Protein 8QL1 (pdb70)

GO terms:
  GO:0005737 cytoplasm (C, EXP)
  GO:0005515 protein binding (F, IPI)
  GO:0005730 nucleolus (C, IDA)
  GO:0005634 nucleus (C, IDA)
  GO:0000027 ribosomal large subunit assembly (P, IDA)
  GO:0016020 membrane (C, HDA)

Sequence (1315 aa):
PEEEKVAAEMWQSYLILTAPLSQRLCEELRLILEGKRQYQICLAIDDSSSMVDNHTKQLAFESLAVIGNALTLLEVGQIAVCSFGESVKLLHPFHEQFSDYSGSQILRLCKFQQKKTKIAQFLESVANMFAAAQQLSTAQLLLVVSDGRGLFLEGKERVLAAVQAARNANIFVIFVVLDNPSSRDSILDIKVPIFKGPGEMPEIRSYMEEFPFPYYIILRDVNALPETLSDALRQWFELVTARDVQRLLVQFQDEGGQLLGSPFDVPVDITPDRLQLVCNALLAQEDPLPLAFFVHDAEIVSSLGKTLESQAVETEKVLDIIYQPQAIFRVNPEEEKVAAEMWQSYLILTAPLSQRLCEELRLILEGSGKPSKRQYQICLAIDDSSSMVDNHTKQLAFESLAVIGNALTLLEVGQIAVCSFGESVKLLHPFHEQFSDYSGSQILRLCKFQQKKTKIAQFLESVANMFAAAQETAQLLLVVSDGRGLFLEGKERVLAAVQAARNANIFVIFVVLDNPSSRDSILDIKVPIFKGPGEMPEIRSYMEEFPFPYYIILRDVNALPETLSDALRQWFELVTRDVQRLLVQFQDEGGQLLGSPFDVPVDITPDRLQLVCNALLAQEDPLPLAFFVHDAEIVSSLGKTLESQAVETEKVLDIIYQPQNPEEEKVAAEMWQSYLILTAPLSQRLCEELRLILEGSGKPSKRQYQICLAIDDSSSMVDNHTKQLAFESLAVIGNALTLLEVGQIAVCSFGESVKLLHPFHEQFSDYSGSQILRLCKFQQKKTKIAQFLESVANMFAAAQETAQLLLVVSDGRGLFLEGKERVLAAVQAARNANIFVIFVVLDNPSSRDSILDIKVPIFKGPGEMPEIRSYMEEFPFPYYIILRDVNALPETLSDALRQWFELVTRDVQRLLVQFQDEGGQLLGSPFDVPVDITPDRLQLVCNALLAQEDPLPLAFFVHDAEIVSSLGKTLESQAVETEKVLDIIYQPQPEEEKVAAEMWQSYLILTAPLSQRLCEELRLILEGQYQICLAIDDSSSMVDNHTKQLAFESLAVIGNALTLLEVGQIAVCSFGESVKLLHPFHEQFSDYSGSQILRLCKFQQKKTKIAQFLESVANMFAAATAQLLLVVSDGRGLFLEGKERVLAAVQAARNANIFVIFVVLDNPSSRDSILDIKVPIFKGPGEMPEIRSYMEEFPFPYYIILRDVNALPETLSDALRQWFELVTAVARDVQRLLVQFQDEGGQLLGSPFDVPVDITPDRLQLVCNALLAQEDPLPLAFFVHDAEIVSSLGKTLESQAVETEKVLDIIYQPQAIFR

Secondary structure (DSSP, 8-state):
--THHHHHHHHHHHHHHHHHHHHHHHHHHHHHH-----EEEEEEEE-BTHHHHTT-HHHHHHHHHHHHHHHHHHT-EEEEEEEESSS-EEEE-SSSPP-HHHHHHHHHH--S-BS---HHHHHHHHHHHHHHHHTT--EEEEEEEE---S--TT-HHHHHHHHHHHHHTTEEEEEEEE--TTSSS-TTT-EEEE--STTPPPEEEEGGGG-S-SSEEEES-GGGHHHHHHHHHHHHHHHH-/-----EEEEEEE-TTS-EEEEEEEEETT--HHHHHHHHHHHH--SSPPPEEEEETTEE-SS-HHHHHHTS---TTSPEEEEEEEPP----/-HHHHHHHHHHHHHHHHHHHHHHHHHHHHHHHHH-STTPPPGGGEEEEEEEE-BTHHHHTT-HHHHHHHHHHHHHHHHHTT---EEEEEESSS-EEEE-SSS---HHHHHHHHHH--S-BS---HHHHHHHHHHHHHHH---EEEEEEEE---S--TT-HHHHHHHHHHHHHTTEEEEEEEE--TTSSS-TTT-EEEE--STTPPPEEEEGGGG-S-SSEEEES-GGGHHHHHHHHHHHHHHHH-/----EEEEEEE-TTS-EEEEEEEEETT--HHHHHHHHHHHH--SSPPPEEEEETTEE-SS-HHHHHHTS---TTSPEEEEEEE-/-HHHHHHHHHHHHHHHHHHHHHHHHHHHHHHHHH-STTPPPGGGEEEEEEEE-BTHHHHTT-HHHHHHHHHHHHHHHHHTT---EEEEEESSS-EEEE-SSS---HHHHHHHHHH--S-BS---HHHHHHHHHHHHHHH---EEEEEEEE---S--TT-HHHHHHHHHHHHHTTEEEEEEEE--TTSSS-GGG-EEEE--SSSSPPEEEEGGGG-S-SSEEEES-GGGHHHHHHHHHHHHHHHH-/----EEEEEEE-TT--EEEEEEEEETT--HHHHHHHHHHHHT-SSPPPEEEEETTEE-SS-HHHHHHTS---TTSPEEEEEEE-/-HHHHHHHHHHHHHHHHHHHHHHHHHHHHHHHHT--EEEEEEEE-BTHHHHTT-HHHHHHHHHHHHHHHHHHT-EEEEEEEESSS-EEEE-SSSPP-HHHHHHHHHH--S-BS---HHHHHHHHHHHHHH--EEEEEEEE---S--TT-HHHHHHHHHHHHHTTEEEEEEEE--TTSSS-TTT-EEEE--SSSPPPEEEEGGGG-S-SSEEEES-GGGHHHHHHHHHHHHHHHHH-/----S-EEEEEEE-SS--EEEEEEEEETT--HHHHHHHHHHHH--SSPPPEEEEETTEE-SS-HHHHHTTS---TTSPEEEEEEEPP---

Nearest PDB structures (foldseek):
  6waj-assembly1_A  TM=9.702E-01  e=1.932E-14  Homo sapiens
  8ir3-assembly1_N  TM=9.004E-01  e=6.463E-13  Homo sapiens
  5dtc-assembly2_B  TM=8.235E-01  e=1.040E-06  Saccharomyces cerevisiae YJM1133
  6p0q-assembly2_B  TM=8.411E-01  e=2.706E-05  Homo sapiens
  5e6n-assembly1_A  TM=7.211E-01  e=4.266E-04  Caenorhabditis elegans

InterPro domains:
  IPR002035 von Willebrand factor, type A [PS50234] (5384-5583)
  IPR002035 von Willebrand factor, type A [SM00327] (5382-5563)
  IPR003593 AAA+ ATPase domain [SM00382] (321-634)
  IPR003593 AAA+ ATPase domain [SM00382] (669-912)
  IPR003593 AAA+ ATPase domain [SM00382] (1076-1221)
  IPR003593 AAA+ ATPase domain [SM00382] (1382-1549)
  IPR003593 AAA+ ATPase domain [SM00382] (1745-1928)
  IPR003593 AAA+ ATPase domain [SM00382] (2058-2314)
  IPR011704 ATPase, dynein-related, AAA domain [PF07728] (325-448)
  IPR011704 ATPase, dynein-related, AAA domain [PF07728] (672-756)
  IPR011704 ATPase, dynein-related, AAA domain [PF07728] (816-902)
  IPR011704 ATPase, dynein-related, AAA domain [PF07728] (1079-1215)
  IPR011704 ATPase, dynein-related, AAA domain [PF07728] (1385-1540)
  IPR011704 ATPase, dynein-related, AAA domain [PF07728] (1749-1888)
  IPR011704 ATPase, dynein-related, AAA domain [PF07728] (2062-2106)
  IPR011704 ATPase, dynein-related, AAA domain [PF07728] (2219-2302)
  IPR012099 Midasin [PIRSF010340] (19-5593)
  IPR027417 P-loop containing nucleoside triphosphate hydrolase [G3DSA:3.40.50.300] (309-486)
  IPR027417 P-loop containing nucleoside triphosphate hydrolase [G3DSA:3.40.50.300] (656-920)
  IPR027417 P-loop containing nucleoside triphosphate hydrolase [G3DSA:3.40.50.300] (1063-1233)

Radius of gyration: 39.79 Å; Cα contacts (8 Å, |Δi|>4): 2515; chains: 8; bounding box: 119×77×116 Å

Structure (mmCIF, N/CA/C/O backbone):
data_8QL1
#
_entry.id   8QL1
#
_cell.length_a   237.160
_cell.length_b   69.818
_cell.length_c   103.183
_cell.angle_alpha   90.00
_cell.angle_beta   91.79
_cell.angle_gamma   90.00
#
_symmetry.space_group_name_H-M   'C 1 2 1'
#
loop_
_entity.id
_entity.type
_entity.pdbx_description
1 polymer NDE1
2 polymer 'Notchless protein homolog 1'
3 non-polymer 'MAGNESIUM ION'
4 water water
#
loop_
_atom_site.group_PDB
_atom_site.id
_atom_site.type_symbol
_atom_site.label_atom_id
_atom_site.label_alt_id
_atom_site.label_comp_id
_atom_site.label_asym_id
_atom_site.label_entity_id
_atom_site.label_seq_id
_atom_site.pdbx_PDB_ins_code
_atom_site.Cartn_x
_atom_site.Cartn_y
_atom_site.Cartn_z
_atom_site.occupancy
_atom_site.B_iso_or_equiv
_atom_site.auth_seq_id
_atom_site.auth_comp_id
_atom_site.auth_asym_id
_atom_site.auth_atom_id
_atom_site.pdbx_PDB_model_num
ATOM 1 N N . PRO A 1 17 ? 79.659 62.451 79.290 1.00 99.16 5303 PRO A N 1
ATOM 2 C CA . PRO A 1 17 ? 79.798 61.757 78.006 1.00 102.41 5303 PRO A CA 1
ATOM 3 C C . PRO A 1 17 ? 81.261 61.471 77.704 1.00 95.18 5303 PRO A C 1
ATOM 4 O O . PRO A 1 17 ? 81.602 60.388 77.239 1.00 97.12 5303 PRO A O 1
ATOM 8 N N . GLU A 1 18 ? 82.117 62.454 77.979 1.00 98.04 5304 GLU A N 1
ATOM 9 C CA . GLU A 1 18 ? 83.555 62.269 77.861 1.00 92.10 5304 GLU A CA 1
ATOM 10 C C . GLU A 1 18 ? 84.099 61.475 79.036 1.00 98.93 5304 GLU A C 1
ATOM 11 O O . GLU A 1 18 ? 85.225 60.970 78.967 1.00 92.69 5304 GLU A O 1
ATOM 17 N N . GLU A 1 19 ? 83.315 61.363 80.111 1.00 99.24 5305 GLU A N 1
ATOM 18 C CA . GLU A 1 19 ? 83.677 60.607 81.304 1.00 83.04 5305 GLU A CA 1
ATOM 19 C C . GLU A 1 19 ? 83.692 59.101 81.050 1.00 98.17 5305 GLU A C 1
ATOM 20 O O . GLU A 1 19 ? 83.516 58.305 81.978 1.00 102.44 5305 GLU A O 1
ATOM 26 N N . GLU A 1 20 ? 83.914 58.707 79.792 1.00 97.70 5306 GLU A N 1
ATOM 27 C CA . GLU A 1 20 ? 84.198 57.321 79.441 1.00 81.95 5306 GLU A CA 1
ATOM 28 C C . GLU A 1 20 ? 85.535 56.911 80.037 1.00 83.03 5306 GLU A C 1
ATOM 29 O O . GLU A 1 20 ? 85.825 55.716 80.156 1.00 77.02 5306 GLU A O 1
ATOM 35 N N . LYS A 1 21 ? 86.348 57.910 80.389 1.00 75.99 5307 LYS A N 1
ATOM 36 C CA . LYS A 1 21 ? 87.604 57.707 81.096 1.00 75.93 5307 LYS A CA 1
ATOM 37 C C . LYS A 1 21 ? 87.394 56.943 82.392 1.00 77.18 5307 LYS A C 1
ATOM 38 O O . LYS A 1 21 ? 88.200 56.078 82.752 1.00 78.94 5307 LYS A O 1
ATOM 44 N N . VAL A 1 22 ? 86.318 57.263 83.114 1.00 72.98 5308 VAL A N 1
ATOM 45 C CA . VAL A 1 22 ? 86.013 56.554 84.352 1.00 73.74 5308 VAL A CA 1
ATOM 46 C C . VAL A 1 22 ? 85.741 55.083 84.067 1.00 68.13 5308 VAL A C 1
ATOM 47 O O . VAL A 1 22 ? 86.232 54.196 84.776 1.00 67.14 5308 VAL A O 1
ATOM 51 N N . ALA A 1 23 ? 84.960 54.802 83.022 1.00 68.61 5309 ALA A N 1
ATOM 52 C CA . ALA A 1 23 ? 84.669 53.417 82.668 1.00 72.32 5309 ALA A CA 1
ATOM 53 C C . ALA A 1 23 ? 85.916 52.697 82.172 1.00 63.58 5309 ALA A C 1
ATOM 54 O O . ALA A 1 23 ? 86.160 51.541 82.539 1.00 67.44 5309 ALA A O 1
ATOM 56 N N . ALA A 1 24 ? 86.720 53.365 81.340 1.00 72.83 5310 ALA A N 1
ATOM 57 C CA . ALA A 1 24 ? 87.935 52.743 80.820 1.00 66.15 5310 ALA A CA 1
ATOM 58 C C . ALA A 1 24 ? 88.929 52.450 81.936 1.00 66.98 5310 ALA A C 1
ATOM 59 O O . ALA A 1 24 ? 89.563 51.389 81.949 1.00 70.97 5310 ALA A O 1
ATOM 61 N N . GLU A 1 25 ? 89.082 53.382 82.880 1.00 69.00 5311 GLU A N 1
ATOM 62 C CA . GLU A 1 25 ? 89.967 53.143 84.016 1.00 69.87 5311 GLU A CA 1
ATOM 63 C C . GLU A 1 25 ? 89.477 51.974 84.858 1.00 67.06 5311 GLU A C 1
ATOM 64 O O . GLU A 1 25 ? 90.279 51.166 85.341 1.00 66.68 5311 GLU A O 1
ATOM 70 N N . MET A 1 26 ? 88.159 51.871 85.048 1.00 65.95 5312 MET A N 1
ATOM 71 C CA . MET A 1 26 ? 87.602 50.783 85.844 1.00 64.84 5312 MET A CA 1
ATOM 72 C C . MET A 1 26 ? 87.811 49.437 85.160 1.00 60.25 5312 MET A C 1
ATOM 73 O O . MET A 1 26 ? 88.167 48.451 85.816 1.00 61.38 5312 MET A O 1
ATOM 78 N N . TRP A 1 27 ? 87.594 49.376 83.843 1.00 61.45 5313 TRP A N 1
ATOM 79 C CA . TRP A 1 27 ? 87.833 48.135 83.111 1.00 57.93 5313 TRP A CA 1
ATOM 80 C C . TRP A 1 27 ? 89.301 47.732 83.172 1.00 61.75 5313 TRP A C 1
ATOM 81 O O . TRP A 1 27 ? 89.620 46.544 83.289 1.00 63.36 5313 TRP A O 1
ATOM 92 N N . GLN A 1 28 ? 90.208 48.710 83.085 1.00 62.01 5314 GLN A N 1
ATOM 93 C CA . GLN A 1 28 ? 91.635 48.405 83.151 1.00 65.10 5314 GLN A CA 1
ATOM 94 C C . GLN A 1 28 ? 92.008 47.793 84.495 1.00 67.23 5314 GLN A C 1
ATOM 95 O O . GLN A 1 28 ? 92.866 46.905 84.566 1.00 62.57 5314 GLN A O 1
ATOM 101 N N . SER A 1 29 ? 91.378 48.260 85.576 1.00 62.86 5315 SER A N 1
ATOM 102 C CA . SER A 1 29 ? 91.641 47.679 86.887 1.00 62.24 5315 SER A CA 1
ATOM 103 C C . SER A 1 29 ? 91.120 46.249 86.979 1.00 58.99 5315 SER A C 1
ATOM 104 O O . SER A 1 29 ? 91.703 45.424 87.692 1.00 62.56 5315 SER A O 1
ATOM 107 N N . TYR A 1 30 ? 90.033 45.937 86.267 1.00 56.99 5316 TYR A N 1
ATOM 108 C CA . TYR A 1 30 ? 89.551 44.559 86.215 1.00 54.05 5316 TYR A CA 1
ATOM 109 C C . TYR A 1 30 ? 90.512 43.667 85.440 1.00 53.84 5316 TYR A C 1
ATOM 110 O O . TYR A 1 30 ? 90.748 42.517 85.827 1.00 56.87 5316 TYR A O 1
ATOM 119 N N . LEU A 1 31 ? 91.068 44.177 84.339 1.00 60.96 5317 LEU A N 1
ATOM 120 C CA . LEU A 1 31 ? 92.007 43.392 83.544 1.00 61.94 5317 LEU A CA 1
ATOM 121 C C . LEU A 1 31 ? 93.256 43.038 84.339 1.00 64.31 5317 LEU A C 1
ATOM 122 O O . LEU A 1 31 ? 93.849 41.976 84.121 1.00 63.06 5317 LEU A O 1
ATOM 127 N N . ILE A 1 32 ? 93.674 43.916 85.254 1.00 58.64 5318 ILE A N 1
ATOM 128 C CA . ILE A 1 32 ? 94.845 43.633 86.081 1.00 72.93 5318 ILE A CA 1
ATOM 129 C C . ILE A 1 32 ? 94.593 42.418 86.966 1.00 64.47 5318 ILE A C 1
ATOM 130 O O . ILE A 1 32 ? 95.457 41.544 87.109 1.00 57.66 5318 ILE A O 1
ATOM 135 N N . LEU A 1 33 ? 93.397 42.330 87.552 1.00 69.63 5319 LEU A N 1
ATOM 136 C CA . LEU A 1 33 ? 93.088 41.221 88.449 1.00 63.17 5319 LEU A CA 1
ATOM 137 C C . LEU A 1 33 ? 92.853 39.922 87.685 1.00 61.33 5319 LEU A C 1
ATOM 138 O O . LEU A 1 33 ? 93.238 38.843 88.151 1.00 70.69 5319 LEU A O 1
ATOM 143 N N . THR A 1 34 ? 92.238 40.005 86.508 1.00 56.98 5320 THR A N 1
ATOM 144 C CA . THR A 1 34 ? 91.729 38.832 85.811 1.00 49.83 5320 THR A CA 1
ATOM 145 C C . THR A 1 34 ? 92.637 38.330 84.694 1.00 52.85 5320 THR A C 1
ATOM 146 O O . THR A 1 34 ? 92.295 37.336 84.047 1.00 50.84 5320 THR A O 1
ATOM 150 N N . ALA A 1 35 ? 93.769 38.988 84.445 1.00 51.16 5321 ALA A N 1
ATOM 151 C CA . ALA A 1 35 ? 94.649 38.558 83.358 1.00 52.06 5321 ALA A CA 1
ATOM 152 C C . ALA A 1 35 ? 95.152 37.127 83.518 1.00 50.72 5321 ALA A C 1
ATOM 153 O O . ALA A 1 35 ? 95.036 36.350 82.552 1.00 49.79 5321 ALA A O 1
ATOM 155 N N . PRO A 1 36 ? 95.703 36.700 84.666 1.00 50.60 5322 PRO A N 1
ATOM 156 C CA . PRO A 1 36 ? 96.142 35.295 84.765 1.00 49.27 5322 PRO A CA 1
ATOM 157 C C . PRO A 1 36 ? 95.001 34.302 84.643 1.00 51.28 5322 PRO A C 1
ATOM 158 O O . PRO A 1 36 ? 95.188 33.215 84.082 1.00 47.23 5322 PRO A O 1
ATOM 162 N N . LEU A 1 37 ? 93.821 34.642 85.168 1.00 47.56 5323 LEU A N 1
ATOM 163 C CA . LEU A 1 37 ? 92.681 33.738 85.075 1.00 43.83 5323 LEU A CA 1
ATOM 164 C C . LEU A 1 37 ? 92.252 33.542 83.627 1.00 41.98 5323 LEU A C 1
ATOM 165 O O . LEU A 1 37 ? 91.904 32.427 83.220 1.00 40.33 5323 LEU A O 1
ATOM 170 N N . SER A 1 38 ? 92.266 34.616 82.834 1.00 43.61 5324 SER A N 1
ATOM 171 C CA . SER A 1 38 ? 91.857 34.510 81.438 1.00 43.45 5324 SER A CA 1
ATOM 172 C C . SER A 1 38 ? 92.817 33.647 80.622 1.00 45.79 5324 SER A C 1
ATOM 173 O O . SER A 1 38 ? 92.384 32.954 79.696 1.00 43.06 5324 SER A O 1
ATOM 176 N N . GLN A 1 39 ? 94.113 33.673 80.939 1.00 45.69 5325 GLN A N 1
ATOM 177 C CA . GLN A 1 39 ? 95.054 32.790 80.251 1.00 46.29 5325 GLN A CA 1
ATOM 178 C C . GLN A 1 39 ? 94.853 31.335 80.657 1.00 44.14 5325 GLN A C 1
ATOM 179 O O . GLN A 1 39 ? 94.915 30.439 79.807 1.00 43.69 5325 GLN A O 1
ATOM 185 N N . ARG A 1 40 ? 94.632 31.072 81.950 1.00 42.90 5326 ARG A N 1
ATOM 186 C CA . ARG A 1 40 ? 94.372 29.699 82.376 1.00 45.23 5326 ARG A CA 1
ATOM 187 C C . ARG A 1 40 ? 93.110 29.152 81.719 1.00 41.66 5326 ARG A C 1
ATOM 188 O O . ARG A 1 40 ? 93.055 27.973 81.353 1.00 42.80 5326 ARG A O 1
ATOM 196 N N . LEU A 1 41 ? 92.085 29.993 81.560 1.00 42.89 5327 LEU A N 1
ATOM 197 C CA . LEU A 1 41 ? 90.861 29.550 80.899 1.00 40.58 5327 LEU A CA 1
ATOM 198 C C . LEU A 1 41 ? 91.089 29.286 79.415 1.00 38.30 5327 LEU A C 1
ATOM 199 O O . LEU A 1 41 ? 90.579 28.301 78.870 1.00 38.76 5327 LEU A O 1
ATOM 204 N N . CYS A 1 42 ? 91.845 30.161 78.745 1.00 39.87 5328 CYS A N 1
ATOM 205 C CA . CYS A 1 42 ? 92.176 29.948 77.338 1.00 42.67 5328 CYS A CA 1
ATOM 206 C C . CYS A 1 42 ? 92.908 28.626 77.136 1.00 40.73 5328 CYS A C 1
ATOM 207 O O . CYS A 1 42 ? 92.569 27.845 76.239 1.00 43.28 5328 CYS A O 1
ATOM 210 N N . GLU A 1 43 ? 93.923 28.365 77.962 1.00 41.31 5329 GLU A N 1
ATOM 211 C CA . GLU A 1 43 ? 94.711 27.144 77.820 1.00 44.65 5329 GLU A CA 1
ATOM 212 C C . GLU A 1 43 ? 93.865 25.903 78.082 1.00 43.78 5329 GLU A C 1
ATOM 213 O O . GLU A 1 43 ? 93.934 24.920 77.335 1.00 44.79 5329 GLU A O 1
ATOM 219 N N . GLU A 1 44 ? 93.062 25.927 79.146 1.00 40.82 5330 GLU A N 1
ATOM 220 C CA . GLU A 1 44 ? 92.247 24.762 79.477 1.00 48.47 5330 GLU A CA 1
ATOM 221 C C . GLU A 1 44 ? 91.199 24.499 78.404 1.00 40.60 5330 GLU A C 1
ATOM 222 O O . GLU A 1 44 ? 90.886 23.341 78.106 1.00 43.96 5330 GLU A O 1
ATOM 228 N N . LEU A 1 45 ? 90.645 25.557 77.813 1.00 34.81 5331 LEU A N 1
ATOM 229 C CA . LEU A 1 45 ? 89.720 25.369 76.702 1.00 34.36 5331 LEU A CA 1
ATOM 230 C C . LEU A 1 45 ? 90.433 24.828 75.468 1.00 43.54 5331 LEU A C 1
ATOM 231 O O . LEU A 1 45 ? 89.872 24.003 74.738 1.00 40.03 5331 LEU A O 1
ATOM 236 N N . ARG A 1 46 ? 91.660 25.291 75.204 1.00 40.06 5332 ARG A N 1
ATOM 237 C CA . ARG A 1 46 ? 92.391 24.786 74.044 1.00 45.89 5332 ARG A CA 1
ATOM 238 C C . ARG A 1 46 ? 92.659 23.292 74.176 1.00 41.10 5332 ARG A C 1
ATOM 239 O O . ARG A 1 46 ? 92.513 22.537 73.208 1.00 47.52 5332 ARG A O 1
ATOM 247 N N . LEU A 1 47 ? 93.065 22.852 75.372 1.00 39.92 5333 LEU A N 1
ATOM 248 C CA . LEU A 1 47 ? 93.318 21.434 75.609 1.00 40.36 5333 LEU A CA 1
ATOM 249 C C . LEU A 1 47 ? 92.066 20.605 75.365 1.00 47.49 5333 LEU A C 1
ATOM 250 O O . LEU A 1 47 ? 92.134 19.510 74.795 1.00 54.11 5333 LEU A O 1
ATOM 255 N N . ILE A 1 48 ? 90.909 21.123 75.778 1.00 48.57 5334 ILE A N 1
ATOM 256 C CA . ILE A 1 48 ? 89.657 20.394 75.617 1.00 46.14 5334 ILE A CA 1
ATOM 257 C C . ILE A 1 48 ? 89.226 20.396 74.156 1.00 52.93 5334 ILE A C 1
ATOM 258 O O . ILE A 1 48 ? 88.686 19.403 73.652 1.00 60.08 5334 ILE A O 1
ATOM 263 N N . LEU A 1 49 ? 89.493 21.491 73.441 1.00 47.70 5335 LEU A N 1
ATOM 264 C CA . LEU A 1 49 ? 88.939 21.645 72.103 1.00 53.45 5335 LEU A CA 1
ATOM 265 C C . LEU A 1 49 ? 89.615 20.728 71.092 1.00 71.14 5335 LEU A C 1
ATOM 266 O O . LEU A 1 49 ? 89.002 20.400 70.071 1.00 79.97 5335 LEU A O 1
ATOM 271 N N . GLU A 1 50 ? 90.850 20.300 71.344 1.00 66.56 5336 GLU A N 1
ATOM 272 C CA . GLU A 1 50 ? 91.499 19.308 70.490 1.00 80.77 5336 GLU A CA 1
ATOM 273 C C . GLU A 1 50 ? 91.356 17.970 71.212 1.00 90.11 5336 GLU A C 1
ATOM 274 O O . GLU A 1 50 ? 92.136 17.642 72.110 1.00 88.28 5336 GLU A O 1
ATOM 280 N N . GLY A 1 51 ? 90.343 17.202 70.823 1.00 95.16 5337 GLY A N 1
ATOM 281 C CA . GLY A 1 51 ? 90.054 15.933 71.465 1.00 78.31 5337 GLY A CA 1
ATOM 282 C C . GLY A 1 51 ? 88.944 15.167 70.774 1.00 89.36 5337 GLY A C 1
ATOM 283 O O . GLY A 1 51 ? 87.999 15.766 70.258 1.00 87.27 5337 GLY A O 1
ATOM 284 N N . LYS A 1 57 ? 86.641 22.987 61.041 1.00 89.06 5380 LYS A N 1
ATOM 285 C CA . LYS A 1 57 ? 86.551 24.166 60.188 1.00 95.75 5380 LYS A CA 1
ATOM 286 C C . LYS A 1 57 ? 85.355 25.028 60.584 1.00 101.18 5380 LYS A C 1
ATOM 287 O O . LYS A 1 57 ? 85.229 26.173 60.147 1.00 101.04 5380 LYS A O 1
ATOM 293 N N . ARG A 1 58 ? 84.485 24.474 61.424 1.00 90.50 5381 ARG A N 1
ATOM 294 C CA . ARG A 1 58 ? 83.260 25.162 61.801 1.00 88.41 5381 ARG A CA 1
ATOM 295 C C . ARG A 1 58 ? 83.566 26.401 62.641 1.00 86.07 5381 ARG A C 1
ATOM 296 O O . ARG A 1 58 ? 84.631 26.530 63.252 1.00 86.03 5381 ARG A O 1
ATOM 304 N N . GLN A 1 59 ? 82.604 27.319 62.664 1.00 80.15 5382 GLN A N 1
ATOM 305 C CA . GLN A 1 59 ? 82.735 28.596 63.346 1.00 75.12 5382 GLN A CA 1
ATOM 306 C C . GLN A 1 59 ? 81.804 28.645 64.549 1.00 73.52 5382 GLN A C 1
ATOM 307 O O . GLN A 1 59 ? 80.739 28.024 64.558 1.00 68.73 5382 GLN A O 1
ATOM 313 N N . TYR A 1 60 ? 82.228 29.373 65.577 1.00 60.82 5383 TYR A N 1
ATOM 314 C CA . TYR A 1 60 ? 81.507 29.449 66.838 1.00 50.24 5383 TYR A CA 1
ATOM 315 C C . TYR A 1 60 ? 80.938 30.847 67.048 1.00 58.46 5383 TYR A C 1
ATOM 316 O O . TYR A 1 60 ? 81.586 31.849 66.729 1.00 54.76 5383 TYR A O 1
ATOM 325 N N . GLN A 1 61 ? 79.717 30.904 67.579 1.00 44.98 5384 GLN A N 1
ATOM 326 C CA . GLN A 1 61 ? 79.059 32.156 67.933 1.00 45.40 5384 GLN A CA 1
ATOM 327 C C . GLN A 1 61 ? 78.646 32.086 69.396 1.00 39.72 5384 GLN A C 1
ATOM 328 O O . GLN A 1 61 ? 77.815 31.251 69.767 1.00 43.41 5384 GLN A O 1
ATOM 334 N N . ILE A 1 62 ? 79.221 32.958 70.222 1.00 37.75 5385 ILE A N 1
ATOM 335 C CA . ILE A 1 62 ? 79.015 32.944 71.667 1.00 34.65 5385 ILE A CA 1
ATOM 336 C C . ILE A 1 62 ? 78.424 34.279 72.098 1.00 42.61 5385 ILE A C 1
ATOM 337 O O . ILE A 1 62 ? 78.936 35.340 71.720 1.00 37.36 5385 ILE A O 1
ATOM 342 N N . CYS A 1 63 ? 77.352 34.226 72.885 1.00 35.11 5386 CYS A N 1
ATOM 343 C CA . CYS A 1 63 ? 76.724 35.415 73.447 1.00 32.19 5386 CYS A CA 1
ATOM 344 C C . CYS A 1 63 ? 76.866 35.401 74.963 1.00 30.51 5386 CYS A C 1
ATOM 345 O O . CYS A 1 63 ? 76.537 34.403 75.612 1.00 29.82 5386 CYS A O 1
ATOM 348 N N . LEU A 1 64 ? 77.352 36.506 75.521 1.00 32.58 5387 LEU A N 1
ATOM 349 C CA . LEU A 1 64 ? 77.424 36.697 76.964 1.00 32.35 5387 LEU A CA 1
ATOM 350 C C . LEU A 1 64 ? 76.288 37.619 77.391 1.00 42.06 5387 LEU A C 1
ATOM 351 O O . LEU A 1 64 ? 76.170 38.739 76.884 1.00 33.18 5387 LEU A O 1
ATOM 356 N N . ALA A 1 65 ? 75.458 37.147 78.318 1.00 32.73 5388 ALA A N 1
ATOM 357 C CA . ALA A 1 65 ? 74.285 37.876 78.785 1.00 37.65 5388 ALA A CA 1
ATOM 358 C C . ALA A 1 65 ? 74.488 38.300 80.233 1.00 32.68 5388 ALA A C 1
ATOM 359 O O . ALA A 1 65 ? 74.680 37.450 81.108 1.00 43.73 5388 ALA A O 1
ATOM 361 N N . ILE A 1 66 ? 74.429 39.605 80.487 1.00 33.71 5389 ILE A N 1
ATOM 362 C CA . ILE A 1 66 ? 74.643 40.151 81.822 1.00 39.30 5389 ILE A CA 1
ATOM 363 C C . ILE A 1 66 ? 73.299 40.536 82.428 1.00 42.73 5389 ILE A C 1
ATOM 364 O O . ILE A 1 66 ? 72.494 41.234 81.797 1.00 34.01 5389 ILE A O 1
ATOM 369 N N . ASP A 1 67 ? 73.056 40.071 83.652 1.00 39.58 5390 ASP A N 1
ATOM 370 C CA . ASP A 1 67 ? 71.851 40.411 84.402 1.00 30.58 5390 ASP A CA 1
ATOM 371 C C . ASP A 1 67 ? 72.019 41.820 84.956 1.00 30.99 5390 ASP A C 1
ATOM 372 O O . ASP A 1 67 ? 72.863 42.054 85.825 1.00 40.29 5390 ASP A O 1
ATOM 377 N N . ASP A 1 68 ? 71.212 42.760 84.466 1.00 37.99 5391 ASP A N 1
ATOM 378 C CA . ASP A 1 68 ? 71.318 44.160 84.858 1.00 34.24 5391 ASP A CA 1
ATOM 379 C C . ASP A 1 68 ? 70.272 44.565 85.895 1.00 37.59 5391 ASP A C 1
ATOM 380 O O . ASP A 1 68 ? 70.005 45.760 86.064 1.00 37.47 5391 ASP A O 1
ATOM 385 N N . SER A 1 69 ? 69.684 43.602 86.598 1.00 39.23 5392 SER A N 1
ATOM 386 C CA . SER A 1 69 ? 68.637 43.891 87.565 1.00 35.82 5392 SER A CA 1
ATOM 387 C C . SER A 1 69 ? 69.235 44.267 88.918 1.00 41.40 5392 SER A C 1
ATOM 388 O O . SER A 1 69 ? 70.373 43.920 89.243 1.00 35.78 5392 SER A O 1
ATOM 391 N N . SER A 1 70 ? 68.435 44.981 89.717 1.00 38.46 5393 SER A N 1
ATOM 392 C CA . SER A 1 70 ? 68.935 45.564 90.958 1.00 40.13 5393 SER A CA 1
ATOM 393 C C . SER A 1 70 ? 69.198 44.528 92.046 1.00 39.22 5393 SER A C 1
ATOM 394 O O . SER A 1 70 ? 69.889 44.844 93.021 1.00 40.47 5393 SER A O 1
ATOM 397 N N . SER A 1 71 ? 68.675 43.305 91.908 1.00 37.41 5394 SER A N 1
ATOM 398 C CA . SER A 1 71 ? 68.992 42.253 92.871 1.00 44.86 5394 SER A CA 1
ATOM 399 C C . SER A 1 71 ? 70.471 41.894 92.858 1.00 36.95 5394 SER A C 1
ATOM 400 O O . SER A 1 71 ? 70.979 41.367 93.855 1.00 36.08 5394 SER A O 1
ATOM 403 N N . MET A 1 72 ? 71.168 42.159 91.751 1.00 34.96 5395 MET A N 1
ATOM 404 C CA . MET A 1 72 ? 72.608 41.934 91.714 1.00 38.60 5395 MET A CA 1
ATOM 405 C C . MET A 1 72 ? 73.324 42.773 92.762 1.00 40.23 5395 MET A C 1
ATOM 406 O O . MET A 1 72 ? 74.337 42.338 93.321 1.00 40.78 5395 MET A O 1
ATOM 411 N N . VAL A 1 73 ? 72.816 43.976 93.036 1.00 38.59 5396 VAL A N 1
ATOM 412 C CA . VAL A 1 73 ? 73.382 44.798 94.100 1.00 41.13 5396 VAL A CA 1
ATOM 413 C C . VAL A 1 73 ? 72.993 44.242 95.464 1.00 41.96 5396 VAL A C 1
ATOM 414 O O . VAL A 1 73 ? 73.817 44.193 96.385 1.00 43.80 5396 VAL A O 1
ATOM 418 N N . ASP A 1 74 ? 71.735 43.814 95.617 1.00 41.54 5397 ASP A N 1
ATOM 419 C CA . ASP A 1 74 ? 71.292 43.244 96.888 1.00 42.66 5397 ASP A CA 1
ATOM 420 C C . ASP A 1 74 ? 72.079 41.987 97.235 1.00 44.30 5397 ASP A C 1
ATOM 421 O O . ASP A 1 74 ? 72.434 41.768 98.399 1.00 42.68 5397 ASP A O 1
ATOM 426 N N . ASN A 1 75 ? 72.363 41.151 96.240 1.00 38.62 5398 ASN A N 1
ATOM 427 C CA . ASN A 1 75 ? 73.069 39.895 96.449 1.00 41.64 5398 ASN A CA 1
ATOM 428 C C . ASN A 1 75 ? 74.581 40.029 96.319 1.00 44.77 5398 ASN A C 1
ATOM 429 O O . ASN A 1 75 ? 75.285 39.019 96.422 1.00 45.29 5398 ASN A O 1
ATOM 434 N N . HIS A 1 76 ? 75.090 41.243 96.095 1.00 41.32 5399 HIS A N 1
ATOM 435 C CA . HIS A 1 76 ? 76.528 41.506 95.996 1.00 44.80 5399 HIS A CA 1
ATOM 436 C C . HIS A 1 76 ? 77.192 40.618 94.944 1.00 39.07 5399 HIS A C 1
ATOM 437 O O . HIS A 1 76 ? 78.253 40.030 95.167 1.00 42.98 5399 HIS A O 1
ATOM 444 N N . THR A 1 77 ? 76.555 40.529 93.776 1.00 35.15 5400 THR A N 1
ATOM 445 C CA . THR A 1 77 ? 77.095 39.787 92.645 1.00 41.22 5400 THR A CA 1
ATOM 446 C C . THR A 1 77 ? 77.519 40.708 91.506 1.00 41.16 5400 THR A C 1
ATOM 447 O O . THR A 1 77 ? 77.731 40.246 90.380 1.00 33.89 5400 THR A O 1
ATOM 451 N N . LYS A 1 78 ? 77.643 42.008 91.786 1.00 43.63 5401 LYS A N 1
ATOM 452 C CA . LYS A 1 78 ? 78.054 42.967 90.765 1.00 39.44 5401 LYS A CA 1
ATOM 453 C C . LYS A 1 78 ? 79.515 42.768 90.380 1.00 50.92 5401 LYS A C 1
ATOM 454 O O . LYS A 1 78 ? 79.862 42.769 89.192 1.00 41.42 5401 LYS A O 1
ATOM 460 N N . GLN A 1 79 ? 80.391 42.612 91.375 1.00 44.49 5402 GLN A N 1
ATOM 461 C CA . GLN A 1 79 ? 81.807 42.408 91.086 1.00 39.98 5402 GLN A CA 1
ATOM 462 C C . GLN A 1 79 ? 82.039 41.075 90.384 1.00 50.39 5402 GLN A C 1
ATOM 463 O O . GLN A 1 79 ? 82.811 41.003 89.420 1.00 44.00 5402 GLN A O 1
ATOM 469 N N . LEU A 1 80 ? 81.377 40.012 90.853 1.00 37.65 5403 LEU A N 1
ATOM 470 C CA . LEU A 1 80 ? 81.482 38.713 90.193 1.00 35.64 5403 LEU A CA 1
ATOM 471 C C . LEU A 1 80 ? 81.054 38.794 88.733 1.00 39.54 5403 LEU A C 1
ATOM 472 O O . LEU A 1 80 ? 81.631 38.122 87.870 1.00 35.46 5403 LEU A O 1
ATOM 477 N N . ALA A 1 81 ? 80.041 39.610 88.439 1.00 33.75 5404 ALA A N 1
ATOM 478 C CA . ALA A 1 81 ? 79.554 39.732 87.069 1.00 34.79 5404 ALA A CA 1
ATOM 479 C C . ALA A 1 81 ? 80.593 40.386 86.164 1.00 41.69 5404 ALA A C 1
ATOM 480 O O . ALA A 1 81 ? 80.843 39.916 85.048 1.00 33.79 5404 ALA A O 1
ATOM 482 N N . PHE A 1 82 ? 81.203 41.483 86.624 1.00 31.90 5405 PHE A N 1
ATOM 483 C CA . PHE A 1 82 ? 82.201 42.167 85.807 1.00 32.82 5405 PHE A CA 1
ATOM 484 C C . PHE A 1 82 ? 83.485 41.353 85.703 1.00 40.44 5405 PHE A C 1
ATOM 485 O O . PHE A 1 82 ? 84.097 41.283 84.632 1.00 37.66 5405 PHE A O 1
ATOM 493 N N . GLU A 1 83 ? 83.913 40.743 86.810 1.00 34.92 5406 GLU A N 1
ATOM 494 C CA . GLU A 1 83 ? 85.084 39.874 86.774 1.00 37.03 5406 GLU A CA 1
ATOM 495 C C . GLU A 1 83 ? 84.879 38.709 85.814 1.00 39.59 5406 GLU A C 1
ATOM 496 O O . GLU A 1 83 ? 85.792 38.348 85.064 1.00 39.32 5406 GLU A O 1
ATOM 502 N N . SER A 1 84 ? 83.686 38.110 85.818 1.00 37.05 5407 SER A N 1
ATOM 503 C CA . SER A 1 84 ? 83.422 36.994 84.914 1.00 38.75 5407 SER A CA 1
ATOM 504 C C . SER A 1 84 ? 83.438 37.440 83.457 1.00 39.00 5407 SER A C 1
ATOM 505 O O . SER A 1 84 ? 83.957 36.726 82.591 1.00 39.30 5407 SER A O 1
ATOM 508 N N . LEU A 1 85 ? 82.873 38.614 83.164 1.00 41.06 5408 LEU A N 1
ATOM 509 C CA . LEU A 1 85 ? 82.879 39.109 81.791 1.00 45.69 5408 LEU A CA 1
ATOM 510 C C . LEU A 1 85 ? 84.300 39.363 81.305 1.00 43.57 5408 LEU A C 1
ATOM 511 O O . LEU A 1 85 ? 84.632 39.069 80.150 1.00 41.58 5408 LEU A O 1
ATOM 516 N N . ALA A 1 86 ? 85.153 39.910 82.174 1.00 42.28 5409 ALA A N 1
ATOM 517 C CA . ALA A 1 86 ? 86.543 40.149 81.802 1.00 43.73 5409 ALA A CA 1
ATOM 518 C C . ALA A 1 86 ? 87.280 38.836 81.563 1.00 41.99 5409 ALA A C 1
ATOM 519 O O . ALA A 1 86 ? 88.020 38.698 80.582 1.00 39.77 5409 ALA A O 1
ATOM 521 N N . VAL A 1 87 ? 87.094 37.860 82.455 1.00 39.31 5410 VAL A N 1
ATOM 522 C CA . VAL A 1 87 ? 87.763 36.569 82.304 1.00 39.97 5410 VAL A CA 1
ATOM 523 C C . VAL A 1 87 ? 87.288 35.865 81.038 1.00 43.50 5410 VAL A C 1
ATOM 524 O O . VAL A 1 87 ? 88.094 35.427 80.210 1.00 46.27 5410 VAL A O 1
ATOM 528 N N . ILE A 1 88 ? 85.969 35.748 80.870 1.00 38.20 5411 ILE A N 1
ATOM 529 C CA . ILE A 1 88 ? 85.424 34.955 79.771 1.00 42.98 5411 ILE A CA 1
ATOM 530 C C . ILE A 1 88 ? 85.650 35.654 78.436 1.00 42.75 5411 ILE A C 1
ATOM 531 O O . ILE A 1 88 ? 86.133 35.046 77.473 1.00 43.81 5411 ILE A O 1
ATOM 536 N N . GLY A 1 89 ? 85.300 36.941 78.357 1.00 43.32 5412 GLY A N 1
ATOM 537 C CA . GLY A 1 89 ? 85.373 37.642 77.085 1.00 39.87 5412 GLY A CA 1
ATOM 538 C C . GLY A 1 89 ? 86.780 37.711 76.526 1.00 40.91 5412 GLY A C 1
ATOM 539 O O . GLY A 1 89 ? 86.982 37.623 75.312 1.00 47.83 5412 GLY A O 1
ATOM 540 N N . ASN A 1 90 ? 87.772 37.872 77.401 1.00 34.96 5413 ASN A N 1
ATOM 541 C CA . ASN A 1 90 ? 89.153 37.952 76.945 1.00 41.27 5413 ASN A CA 1
ATOM 542 C C . ASN A 1 90 ? 89.735 36.579 76.641 1.00 48.46 5413 ASN A C 1
ATOM 543 O O . ASN A 1 90 ? 90.561 36.450 75.730 1.00 50.50 5413 ASN A O 1
ATOM 548 N N . ALA A 1 91 ? 89.326 35.550 77.390 1.00 36.52 5414 ALA A N 1
ATOM 549 C CA . ALA A 1 91 ? 89.797 34.198 77.106 1.00 42.26 5414 ALA A CA 1
ATOM 550 C C . ALA A 1 91 ? 89.318 33.731 75.739 1.00 43.12 5414 ALA A C 1
ATOM 551 O O . ALA A 1 91 ? 90.071 33.098 74.990 1.00 49.08 5414 ALA A O 1
ATOM 553 N N . LEU A 1 92 ? 88.064 34.033 75.398 1.00 37.88 5415 LEU A N 1
ATOM 554 C CA . LEU A 1 92 ? 87.554 33.670 74.081 1.00 46.13 5415 LEU A CA 1
ATOM 555 C C . LEU A 1 92 ? 88.254 34.461 72.985 1.00 48.34 5415 LEU A C 1
ATOM 556 O O . LEU A 1 92 ? 88.429 33.957 71.870 1.00 42.84 5415 LEU A O 1
ATOM 561 N N . THR A 1 93 ? 88.649 35.702 73.280 1.00 45.07 5416 THR A N 1
ATOM 562 C CA . THR A 1 93 ? 89.402 36.493 72.313 1.00 45.03 5416 THR A CA 1
ATOM 563 C C . THR A 1 93 ? 90.813 35.945 72.139 1.00 45.92 5416 THR A C 1
ATOM 564 O O . THR A 1 93 ? 91.313 35.848 71.012 1.00 47.11 5416 THR A O 1
ATOM 568 N N . LEU A 1 94 ? 91.468 35.581 73.245 1.00 45.53 5417 LEU A N 1
ATOM 569 C CA . LEU A 1 94 ? 92.783 34.954 73.159 1.00 47.19 5417 LEU A CA 1
ATOM 570 C C . LEU A 1 94 ? 92.726 33.641 72.391 1.00 58.84 5417 LEU A C 1
ATOM 571 O O . LEU A 1 94 ? 93.637 33.324 71.618 1.00 49.27 5417 LEU A O 1
ATOM 576 N N . LEU A 1 95 ? 91.661 32.864 72.587 1.00 49.47 5418 LEU A N 1
ATOM 577 C CA . LEU A 1 95 ? 91.558 31.564 71.939 1.00 46.75 5418 LEU A CA 1
ATOM 578 C C . LEU A 1 95 ? 91.192 31.653 70.463 1.00 58.84 5418 LEU A C 1
ATOM 579 O O . LEU A 1 95 ? 91.341 30.652 69.753 1.00 48.48 5418 LEU A O 1
ATOM 584 N N . GLU A 1 96 ? 90.733 32.815 69.981 1.00 60.62 5419 GLU A N 1
ATOM 585 C CA . GLU A 1 96 ? 90.390 32.989 68.567 1.00 70.33 5419 GLU A CA 1
ATOM 586 C C . GLU A 1 96 ? 89.314 31.990 68.149 1.00 62.79 5419 GLU A C 1
ATOM 587 O O . GLU A 1 96 ? 89.388 31.373 67.084 1.00 64.47 5419 GLU A O 1
ATOM 593 N N . VAL A 1 97 ? 88.302 31.835 68.999 1.00 57.84 5420 VAL A N 1
ATOM 594 C CA . VAL A 1 97 ? 87.217 30.906 68.711 1.00 64.73 5420 VAL A CA 1
ATOM 595 C C . VAL A 1 97 ? 86.248 31.481 67.686 1.00 68.44 5420 VAL A C 1
ATOM 596 O O . VAL A 1 97 ? 85.787 30.766 66.789 1.00 62.92 5420 VAL A O 1
ATOM 600 N N . GLY A 1 98 ? 85.919 32.760 67.785 1.00 68.51 5421 GLY A N 1
ATOM 601 C CA . GLY A 1 98 ? 84.911 33.270 66.868 1.00 58.36 5421 GLY A CA 1
ATOM 602 C C . GLY A 1 98 ? 84.327 34.592 67.336 1.00 67.61 5421 GLY A C 1
ATOM 603 O O . GLY A 1 98 ? 85.018 35.411 67.943 1.00 71.63 5421 GLY A O 1
ATOM 604 N N . GLN A 1 99 ? 83.046 34.765 67.026 1.00 61.00 5422 GLN A N 1
ATOM 605 C CA . GLN A 1 99 ? 82.328 36.011 67.253 1.00 53.53 5422 GLN A CA 1
ATOM 606 C C . GLN A 1 99 ? 81.671 36.012 68.627 1.00 54.19 5422 GLN A C 1
ATOM 607 O O . GLN A 1 99 ? 81.040 35.032 69.032 1.00 44.03 5422 GLN A O 1
ATOM 613 N N . ILE A 1 100 ? 81.828 37.124 69.340 1.00 56.18 5423 ILE A N 1
ATOM 614 C CA . ILE A 1 100 ? 81.302 37.294 70.688 1.00 50.60 5423 ILE A CA 1
ATOM 615 C C . ILE A 1 100 ? 80.287 38.425 70.672 1.00 46.58 5423 ILE A C 1
ATOM 616 O O . ILE A 1 100 ? 80.583 39.526 70.193 1.00 49.27 5423 ILE A O 1
ATOM 621 N N . ALA A 1 101 ? 79.093 38.151 71.190 1.00 39.86 5424 ALA A N 1
ATOM 622 C CA . ALA A 1 101 ? 78.063 39.161 71.378 1.00 39.85 5424 ALA A CA 1
ATOM 623 C C . ALA A 1 101 ? 77.793 39.319 72.866 1.00 37.49 5424 ALA A C 1
ATOM 624 O O . ALA A 1 101 ? 77.851 38.345 73.622 1.00 41.56 5424 ALA A O 1
ATOM 626 N N . VAL A 1 102 ? 77.521 40.550 73.289 1.00 37.60 5425 VAL A N 1
ATOM 627 C CA . VAL A 1 102 ? 77.192 40.846 74.678 1.00 40.51 5425 VAL A CA 1
ATOM 628 C C . VAL A 1 102 ? 75.803 41.465 74.732 1.00 47.52 5425 VAL A C 1
ATOM 629 O O . VAL A 1 102 ? 75.499 42.394 73.975 1.00 39.62 5425 VAL A O 1
ATOM 633 N N . CYS A 1 103 ? 74.968 40.950 75.629 1.00 40.30 5426 CYS A N 1
ATOM 634 C CA . CYS A 1 103 ? 73.613 41.438 75.826 1.00 39.27 5426 CYS A CA 1
ATOM 635 C C . CYS A 1 103 ? 73.401 41.730 77.302 1.00 44.64 5426 CYS A C 1
ATOM 636 O O . CYS A 1 103 ? 74.020 41.107 78.169 1.00 41.89 5426 CYS A O 1
ATOM 639 N N . SER A 1 104 ? 72.506 42.671 77.582 1.00 39.59 5427 SER A N 1
ATOM 640 C CA . SER A 1 104 ? 72.024 42.914 78.931 1.00 32.17 5427 SER A CA 1
ATOM 641 C C . SER A 1 104 ? 70.518 42.712 78.955 1.00 32.82 5427 SER A C 1
ATOM 642 O O . SER A 1 104 ? 69.824 42.990 77.972 1.00 35.50 5427 SER A O 1
ATOM 645 N N . PHE A 1 105 ? 70.013 42.220 80.083 1.00 34.57 5428 PHE A N 1
ATOM 646 C CA . PHE A 1 105 ? 68.586 41.980 80.218 1.00 34.12 5428 PHE A CA 1
ATOM 647 C C . PHE A 1 105 ? 68.137 42.372 81.617 1.00 38.21 5428 PHE A C 1
ATOM 648 O O . PHE A 1 105 ? 68.944 42.513 82.540 1.00 32.69 5428 PHE A O 1
ATOM 656 N N . GLY A 1 106 ? 66.826 42.545 81.756 1.00 33.23 5429 GLY A N 1
ATOM 657 C CA . GLY A 1 106 ? 66.218 42.945 83.008 1.00 35.85 5429 GLY A CA 1
ATOM 658 C C . GLY A 1 106 ? 64.803 43.440 82.792 1.00 43.42 5429 GLY A C 1
ATOM 659 O O . GLY A 1 106 ? 63.850 42.658 82.858 1.00 34.78 5429 GLY A O 1
ATOM 660 N N . GLU A 1 107 ? 64.656 44.738 82.521 1.00 37.32 5430 GLU A N 1
ATOM 661 C CA . GLU A 1 107 ? 63.384 45.284 82.068 1.00 44.45 5430 GLU A CA 1
ATOM 662 C C . GLU A 1 107 ? 63.244 45.247 80.554 1.00 45.53 5430 GLU A C 1
ATOM 663 O O . GLU A 1 107 ? 62.117 45.271 80.047 1.00 48.21 5430 GLU A O 1
ATOM 669 N N . SER A 1 108 ? 64.360 45.188 79.832 1.00 39.36 5431 SER A N 1
ATOM 670 C CA . SER A 1 108 ? 64.360 45.092 78.379 1.00 39.39 5431 SER A CA 1
ATOM 671 C C . SER A 1 108 ? 65.693 44.500 77.945 1.00 43.53 5431 SER A C 1
ATOM 672 O O . SER A 1 108 ? 66.637 44.404 78.733 1.00 41.97 5431 SER A O 1
ATOM 675 N N . VAL A 1 109 ? 65.758 44.104 76.677 1.00 35.65 5432 VAL A N 1
ATOM 676 C CA . VAL A 1 109 ? 66.949 43.490 76.101 1.00 40.30 5432 VAL A CA 1
ATOM 677 C C . VAL A 1 109 ? 67.730 44.552 75.340 1.00 35.75 5432 VAL A C 1
ATOM 678 O O . VAL A 1 109 ? 67.166 45.269 74.503 1.00 41.97 5432 VAL A O 1
ATOM 682 N N . LYS A 1 110 ? 69.026 44.650 75.623 1.00 35.74 5433 LYS A N 1
ATOM 683 C CA . LYS A 1 110 ? 69.924 45.566 74.932 1.00 44.85 5433 LYS A CA 1
ATOM 684 C C . LYS A 1 110 ? 71.078 44.785 74.321 1.00 37.59 5433 LYS A C 1
ATOM 685 O O . LYS A 1 110 ? 71.678 43.936 74.989 1.00 45.52 5433 LYS A O 1
ATOM 691 N N . LEU A 1 111 ? 71.379 45.065 73.056 1.00 47.58 5434 LEU A N 1
ATOM 692 C CA . LEU A 1 111 ? 72.550 44.494 72.394 1.00 47.00 5434 LEU A CA 1
ATOM 693 C C . LEU A 1 111 ? 73.705 45.470 72.579 1.00 50.71 5434 LEU A C 1
ATOM 694 O O . LEU A 1 111 ? 73.765 46.511 71.922 1.00 57.22 5434 LEU A O 1
ATOM 699 N N . LEU A 1 112 ? 74.626 45.134 73.481 1.00 47.06 5435 LEU A N 1
ATOM 700 C CA . LEU A 1 112 ? 75.743 46.014 73.794 1.00 45.77 5435 LEU A CA 1
ATOM 701 C C . LEU A 1 112 ? 76.952 45.783 72.899 1.00 43.26 5435 LEU A C 1
ATOM 702 O O . LEU A 1 112 ? 77.785 46.686 72.760 1.00 45.11 5435 LEU A O 1
ATOM 707 N N . HIS A 1 113 ? 77.078 44.602 72.302 1.00 44.76 5436 HIS A N 1
ATOM 708 C CA . HIS A 1 113 ? 78.167 44.347 71.370 1.00 44.27 5436 HIS A CA 1
ATOM 709 C C . HIS A 1 113 ? 77.717 43.356 70.303 1.00 45.99 5436 HIS A C 1
ATOM 710 O O . HIS A 1 113 ? 77.328 42.226 70.626 1.00 44.39 5436 HIS A O 1
ATOM 717 N N . PRO A 1 114 ? 77.753 43.738 69.030 1.00 50.47 5437 PRO A N 1
ATOM 718 C CA . PRO A 1 114 ? 77.281 42.844 67.968 1.00 46.29 5437 PRO A CA 1
ATOM 719 C C . PRO A 1 114 ? 78.299 41.762 67.634 1.00 58.31 5437 PRO A C 1
ATOM 720 O O . PRO A 1 114 ? 79.472 41.826 68.008 1.00 59.72 5437 PRO A O 1
ATOM 724 N N . PHE A 1 115 ? 77.811 40.744 66.919 1.00 51.46 5438 PHE A N 1
ATOM 725 C CA . PHE A 1 115 ? 78.669 39.633 66.518 1.00 52.52 5438 PHE A CA 1
ATOM 726 C C . PHE A 1 115 ? 79.797 40.099 65.604 1.00 49.61 5438 PHE A C 1
ATOM 727 O O . PHE A 1 115 ? 80.974 39.817 65.859 1.00 53.80 5438 PHE A O 1
ATOM 735 N N . HIS A 1 116 ? 79.457 40.811 64.524 1.00 50.49 5439 HIS A N 1
ATOM 736 C CA . HIS A 1 116 ? 80.444 41.098 63.487 1.00 57.18 5439 HIS A CA 1
ATOM 737 C C . HIS A 1 116 ? 81.512 42.091 63.928 1.00 54.71 5439 HIS A C 1
ATOM 738 O O . HIS A 1 116 ? 82.566 42.161 63.286 1.00 69.82 5439 HIS A O 1
ATOM 745 N N . GLU A 1 117 ? 81.279 42.855 64.991 1.00 63.79 5440 GLU A N 1
ATOM 746 C CA . GLU A 1 117 ? 82.315 43.744 65.494 1.00 67.67 5440 GLU A CA 1
ATOM 747 C C . GLU A 1 117 ? 83.273 42.962 66.384 1.00 63.71 5440 GLU A C 1
ATOM 748 O O . GLU A 1 117 ? 82.877 42.025 67.083 1.00 57.37 5440 GLU A O 1
ATOM 754 N N . GLN A 1 118 ? 84.544 43.349 66.354 1.00 56.32 5441 GLN A N 1
ATOM 755 C CA . GLN A 1 118 ? 85.542 42.657 67.157 1.00 61.98 5441 GLN A CA 1
ATOM 756 C C . GLN A 1 118 ? 85.503 43.125 68.609 1.00 62.02 5441 GLN A C 1
ATOM 757 O O . GLN A 1 118 ? 85.349 44.317 68.893 1.00 56.98 5441 GLN A O 1
ATOM 763 N N . PHE A 1 119 ? 85.646 42.168 69.524 1.00 53.04 5442 PHE A N 1
ATOM 764 C CA . PHE A 1 119 ? 85.601 42.422 70.960 1.00 58.11 5442 PHE A CA 1
ATOM 765 C C . PHE A 1 119 ? 86.976 42.854 71.456 1.00 55.21 5442 PHE A C 1
ATOM 766 O O . PHE A 1 119 ? 87.942 42.088 71.372 1.00 59.13 5442 PHE A O 1
ATOM 774 N N . SER A 1 120 ? 87.059 44.078 71.975 1.00 57.76 5443 SER A N 1
ATOM 775 C CA . SER A 1 120 ? 88.310 44.665 72.434 1.00 57.89 5443 SER A CA 1
ATOM 776 C C . SER A 1 120 ? 88.131 45.215 73.845 1.00 63.07 5443 SER A C 1
ATOM 777 O O . SER A 1 120 ? 87.082 45.050 74.475 1.00 55.46 5443 SER A O 1
ATOM 780 N N . ASP A 1 121 ? 89.184 45.866 74.349 1.00 61.91 5444 ASP A N 1
ATOM 781 C CA . ASP A 1 121 ? 89.102 46.517 75.654 1.00 68.07 5444 ASP A CA 1
ATOM 782 C C . ASP A 1 121 ? 88.093 47.657 75.642 1.00 71.32 5444 ASP A C 1
ATOM 783 O O . ASP A 1 121 ? 87.410 47.902 76.644 1.00 70.96 5444 ASP A O 1
ATOM 788 N N . TYR A 1 122 ? 87.992 48.372 74.519 1.00 67.04 5445 TYR A N 1
ATOM 789 C CA . TYR A 1 122 ? 87.007 49.442 74.413 1.00 65.82 5445 TYR A CA 1
ATOM 790 C C . TYR A 1 122 ? 85.589 48.898 74.523 1.00 66.51 5445 TYR A C 1
ATOM 791 O O . TYR A 1 122 ? 84.704 49.573 75.062 1.00 65.15 5445 TYR A O 1
ATOM 800 N N . SER A 1 123 ? 85.356 47.686 74.013 1.00 57.96 5446 SER A N 1
ATOM 801 C CA . SER A 1 123 ? 84.052 47.052 74.169 1.00 57.87 5446 SER A CA 1
ATOM 802 C C . SER A 1 123 ? 83.734 46.812 75.639 1.00 56.35 5446 SER A C 1
ATOM 803 O O . SER A 1 123 ? 82.597 47.021 76.080 1.00 49.77 5446 SER A O 1
ATOM 806 N N . GLY A 1 124 ? 84.726 46.365 76.412 1.00 50.25 5447 GLY A N 1
ATOM 807 C CA . GLY A 1 124 ? 84.492 46.107 77.824 1.00 56.85 5447 GLY A CA 1
ATOM 808 C C . GLY A 1 124 ? 84.205 47.374 78.608 1.00 55.22 5447 GLY A C 1
ATOM 809 O O . GLY A 1 124 ? 83.390 47.370 79.535 1.00 49.45 5447 GLY A O 1
ATOM 810 N N . SER A 1 125 ? 84.878 48.471 78.255 1.00 63.20 5448 SER A N 1
ATOM 811 C CA . SER A 1 125 ? 84.606 49.746 78.910 1.00 56.83 5448 SER A CA 1
ATOM 812 C C . SER A 1 125 ? 83.183 50.207 78.631 1.00 52.59 5448 SER A C 1
ATOM 813 O O . SER A 1 125 ? 82.532 50.807 79.495 1.00 52.37 5448 SER A O 1
ATOM 816 N N . GLN A 1 126 ? 82.685 49.937 77.423 1.00 52.63 5449 GLN A N 1
ATOM 817 C CA . GLN A 1 126 ? 81.345 50.373 77.054 1.00 51.08 5449 GLN A CA 1
ATOM 818 C C . GLN A 1 126 ? 80.288 49.617 77.852 1.00 56.54 5449 GLN A C 1
ATOM 819 O O . GLN A 1 126 ? 79.291 50.202 78.291 1.00 58.38 5449 GLN A O 1
ATOM 825 N N . ILE A 1 127 ? 80.492 48.311 78.047 1.00 46.06 5450 ILE A N 1
ATOM 826 C CA . ILE A 1 127 ? 79.561 47.503 78.830 1.00 54.48 5450 ILE A CA 1
ATOM 827 C C . ILE A 1 127 ? 79.576 47.939 80.289 1.00 58.19 5450 ILE A C 1
ATOM 828 O O . ILE A 1 127 ? 78.536 47.962 80.960 1.00 49.72 5450 ILE A O 1
ATOM 833 N N . LEU A 1 128 ? 80.756 48.293 80.799 1.00 52.32 5451 LEU A N 1
ATOM 834 C CA . LEU A 1 128 ? 80.875 48.748 82.178 1.00 60.00 5451 LEU A CA 1
ATOM 835 C C . LEU A 1 128 ? 80.085 50.030 82.412 1.00 66.67 5451 LEU A C 1
ATOM 836 O O . LEU A 1 128 ? 79.429 50.186 83.449 1.00 68.76 5451 LEU A O 1
ATOM 841 N N . ARG A 1 129 ? 80.139 50.962 81.457 1.00 48.93 5452 ARG A N 1
ATOM 842 C CA . ARG A 1 129 ? 79.444 52.235 81.611 1.00 57.85 5452 ARG A CA 1
ATOM 843 C C . ARG A 1 129 ? 77.929 52.073 81.557 1.00 60.63 5452 ARG A C 1
ATOM 844 O O . ARG A 1 129 ? 77.204 52.811 82.233 1.00 61.97 5452 ARG A O 1
ATOM 852 N N . LEU A 1 130 ? 77.436 51.124 80.763 1.00 52.55 5453 LEU A N 1
ATOM 853 C CA . LEU A 1 130 ? 76.009 51.003 80.497 1.00 52.70 5453 LEU A CA 1
ATOM 854 C C . LEU A 1 130 ? 75.290 50.031 81.424 1.00 56.89 5453 LEU A C 1
ATOM 855 O O . LEU A 1 130 ? 74.058 49.958 81.376 1.00 66.18 5453 LEU A O 1
ATOM 860 N N . CYS A 1 131 ? 76.012 49.291 82.258 1.00 46.42 5454 CYS A N 1
ATOM 861 C CA . CYS A 1 131 ? 75.412 48.339 83.193 1.00 49.51 5454 CYS A CA 1
ATOM 862 C C . CYS A 1 131 ? 75.541 48.916 84.598 1.00 49.76 5454 CYS A C 1
ATOM 863 O O . CYS A 1 131 ? 76.596 48.810 85.230 1.00 45.84 5454 CYS A O 1
ATOM 866 N N . LYS A 1 132 ? 74.459 49.521 85.087 1.00 46.15 5455 LYS A N 1
ATOM 867 C CA . LYS A 1 132 ? 74.434 50.108 86.417 1.00 42.28 5455 LYS A CA 1
ATOM 868 C C . LYS A 1 132 ? 73.608 49.296 87.403 1.00 45.48 5455 LYS A C 1
ATOM 869 O O . LYS A 1 132 ? 73.520 49.675 88.576 1.00 53.09 5455 LYS A O 1
ATOM 875 N N . PHE A 1 133 ? 73.016 48.183 86.960 1.00 45.86 5456 PHE A N 1
ATOM 876 C CA . PHE A 1 133 ? 72.294 47.251 87.828 1.00 42.72 5456 PHE A CA 1
ATOM 877 C C . PHE A 1 133 ? 71.195 47.963 88.617 1.00 50.32 5456 PHE A C 1
ATOM 878 O O . PHE A 1 133 ? 71.058 47.800 89.831 1.00 42.76 5456 PHE A O 1
ATOM 886 N N . GLN A 1 134 ? 70.407 48.769 87.905 1.00 44.90 5457 GLN A N 1
ATOM 887 C CA . GLN A 1 134 ? 69.317 49.529 88.503 1.00 52.68 5457 GLN A CA 1
ATOM 888 C C . GLN A 1 134 ? 67.958 49.182 87.907 1.00 49.94 5457 GLN A C 1
ATOM 889 O O . GLN A 1 134 ? 66.967 49.850 88.222 1.00 47.20 5457 GLN A O 1
ATOM 895 N N . GLN A 1 135 ? 67.881 48.158 87.062 1.00 46.12 5458 GLN A N 1
ATOM 896 C CA . GLN A 1 135 ? 66.616 47.777 86.452 1.00 51.24 5458 GLN A CA 1
ATOM 897 C C . GLN A 1 135 ? 65.738 47.044 87.461 1.00 47.23 5458 GLN A C 1
ATOM 898 O O . GLN A 1 135 ? 66.226 46.325 88.337 1.00 37.31 5458 GLN A O 1
ATOM 904 N N . LYS A 1 136 ? 64.426 47.236 87.331 1.00 48.46 5459 LYS A N 1
ATOM 905 C CA . LYS A 1 136 ? 63.477 46.817 88.356 1.00 47.36 5459 LYS A CA 1
ATOM 906 C C . LYS A 1 136 ? 62.877 45.439 88.103 1.00 40.11 5459 LYS A C 1
ATOM 907 O O . LYS A 1 136 ? 62.090 44.965 88.928 1.00 45.88 5459 LYS A O 1
ATOM 913 N N . LYS A 1 137 ? 63.232 44.784 87.001 1.00 40.65 5460 LYS A N 1
ATOM 914 C CA . LYS A 1 137 ? 62.750 43.450 86.670 1.00 38.96 5460 LYS A CA 1
ATOM 915 C C . LYS A 1 137 ? 63.901 42.563 86.215 1.00 48.04 5460 LYS A C 1
ATOM 916 O O . LYS A 1 137 ? 64.976 43.036 85.836 1.00 37.73 5460 LYS A O 1
ATOM 922 N N . THR A 1 138 ? 63.654 41.251 86.280 1.00 34.01 5461 THR A N 1
ATOM 923 C CA . THR A 1 138 ? 64.575 40.231 85.788 1.00 29.12 5461 THR A CA 1
ATOM 924 C C . THR A 1 138 ? 63.801 39.338 84.812 1.00 38.73 5461 THR A C 1
ATOM 925 O O . THR A 1 138 ? 63.488 38.184 85.109 1.00 38.57 5461 THR A O 1
ATOM 929 N N . LYS A 1 139 ? 63.484 39.882 83.637 1.00 32.38 5462 LYS A N 1
ATOM 930 C CA . LYS A 1 139 ? 62.670 39.156 82.664 1.00 34.98 5462 LYS A CA 1
ATOM 931 C C . LYS A 1 139 ? 63.584 38.248 81.853 1.00 37.08 5462 LYS A C 1
ATOM 932 O O . LYS A 1 139 ? 64.071 38.604 80.778 1.00 34.98 5462 LYS A O 1
ATOM 938 N N . ILE A 1 140 ? 63.824 37.051 82.388 1.00 38.36 5463 ILE A N 1
ATOM 939 C CA . ILE A 1 140 ? 64.692 36.098 81.709 1.00 33.18 5463 ILE A CA 1
ATOM 940 C C . ILE A 1 140 ? 63.958 35.430 80.550 1.00 34.77 5463 ILE A C 1
ATOM 941 O O . ILE A 1 140 ? 64.575 35.089 79.535 1.00 37.16 5463 ILE A O 1
ATOM 946 N N . ALA A 1 141 ? 62.640 35.251 80.666 1.00 30.05 5464 ALA A N 1
ATOM 947 C CA . ALA A 1 141 ? 61.877 34.658 79.572 1.00 37.09 5464 ALA A CA 1
ATOM 948 C C . ALA A 1 141 ? 61.822 35.593 78.371 1.00 36.87 5464 ALA A C 1
ATOM 949 O O . ALA A 1 141 ? 61.992 35.153 77.228 1.00 39.81 5464 ALA A O 1
ATOM 951 N N . GLN A 1 142 ? 61.573 36.883 78.611 1.00 35.20 5465 GLN A N 1
ATOM 952 C CA . GLN A 1 142 ? 61.625 37.867 77.534 1.00 34.11 5465 GLN A CA 1
ATOM 953 C C . GLN A 1 142 ? 62.988 37.867 76.854 1.00 44.88 5465 GLN A C 1
ATOM 954 O O . GLN A 1 142 ? 63.078 37.980 75.625 1.00 38.18 5465 GLN A O 1
ATOM 960 N N . PHE A 1 143 ? 64.061 37.735 77.637 1.00 39.34 5466 PHE A N 1
ATOM 961 C CA . PHE A 1 143 ? 65.399 37.727 77.059 1.00 37.50 5466 PHE A CA 1
ATOM 962 C C . PHE A 1 143 ? 65.588 36.524 76.143 1.00 45.99 5466 PHE A C 1
ATOM 963 O O . PHE A 1 143 ? 65.968 36.672 74.977 1.00 39.32 5466 PHE A O 1
ATOM 971 N N . LEU A 1 144 ? 65.284 35.323 76.647 1.00 35.85 5467 LEU A N 1
ATOM 972 C CA . LEU A 1 144 ? 65.513 34.104 75.875 1.00 36.05 5467 LEU A CA 1
ATOM 973 C C . LEU A 1 144 ? 64.708 34.102 74.580 1.00 40.49 5467 LEU A C 1
ATOM 974 O O . LEU A 1 144 ? 65.202 33.663 73.535 1.00 44.44 5467 LEU A O 1
ATOM 979 N N . GLU A 1 145 ? 63.464 34.581 74.633 1.00 41.10 5468 GLU A N 1
ATOM 980 C CA . GLU A 1 145 ? 62.632 34.630 73.434 1.00 37.36 5468 GLU A CA 1
ATOM 981 C C . GLU A 1 145 ? 63.200 35.580 72.386 1.00 46.65 5468 GLU A C 1
ATOM 982 O O . GLU A 1 145 ? 63.005 35.364 71.184 1.00 53.03 5468 GLU A O 1
ATOM 988 N N . SER A 1 146 ? 63.904 36.631 72.816 1.00 40.16 5469 SER A N 1
ATOM 989 C CA . SER A 1 146 ? 64.441 37.606 71.871 1.00 48.87 5469 SER A CA 1
ATOM 990 C C . SER A 1 146 ? 65.755 37.148 71.245 1.00 48.24 5469 SER A C 1
ATOM 991 O O . SER A 1 146 ? 66.015 37.435 70.071 1.00 49.17 5469 SER A O 1
ATOM 994 N N . VAL A 1 147 ? 66.600 36.451 72.010 1.00 45.75 5470 VAL A N 1
ATOM 995 C CA . VAL A 1 147 ? 67.923 36.083 71.508 1.00 54.73 5470 VAL A CA 1
ATOM 996 C C . VAL A 1 147 ? 67.817 35.057 70.388 1.00 47.84 5470 VAL A C 1
ATOM 997 O O . VAL A 1 147 ? 68.703 34.973 69.528 1.00 49.39 5470 VAL A O 1
ATOM 1001 N N . ALA A 1 148 ? 66.746 34.260 70.379 1.00 51.80 5471 ALA A N 1
ATOM 1002 C CA . ALA A 1 148 ? 66.572 33.273 69.319 1.00 55.77 5471 ALA A CA 1
ATOM 1003 C C . ALA A 1 148 ? 66.531 33.941 67.953 1.00 48.87 5471 ALA A C 1
ATOM 1004 O O . ALA A 1 148 ? 67.135 33.445 66.995 1.00 48.08 5471 ALA A O 1
ATOM 1006 N N . ASN A 1 149 ? 65.831 35.073 67.843 1.00 45.93 5472 ASN A N 1
ATOM 1007 C CA . ASN A 1 149 ? 65.822 35.811 66.584 1.00 46.89 5472 ASN A CA 1
ATOM 1008 C C . ASN A 1 149 ? 67.212 36.340 66.254 1.00 44.96 5472 ASN A C 1
ATOM 1009 O O . ASN A 1 149 ? 67.622 36.346 65.087 1.00 47.89 5472 ASN A O 1
ATOM 1014 N N . MET A 1 150 ? 67.948 36.793 67.272 1.00 48.29 5473 MET A N 1
ATOM 1015 C CA . MET A 1 150 ? 69.286 37.329 67.042 1.00 45.90 5473 MET A CA 1
ATOM 1016 C C . MET A 1 150 ? 70.262 36.230 66.630 1.00 47.15 5473 MET A C 1
ATOM 1017 O O . MET A 1 150 ? 71.076 36.426 65.721 1.00 47.14 5473 MET A O 1
ATOM 1022 N N . PHE A 1 151 ? 70.199 35.068 67.288 1.00 50.75 5474 PHE A N 1
ATOM 1023 C CA . PHE A 1 151 ? 71.032 33.938 66.878 1.00 47.49 5474 PHE A CA 1
ATOM 1024 C C . PHE A 1 151 ? 70.649 33.435 65.491 1.00 48.64 5474 PHE A C 1
ATOM 1025 O O . PHE A 1 151 ? 71.520 33.169 64.654 1.00 49.69 5474 PHE A O 1
ATOM 1033 N N . ALA A 1 152 ? 69.347 33.278 65.235 1.00 41.82 5475 ALA A N 1
ATOM 1034 C CA . ALA A 1 152 ? 68.913 32.721 63.957 1.00 44.83 5475 ALA A CA 1
ATOM 1035 C C . ALA A 1 152 ? 69.312 33.606 62.785 1.00 49.03 5475 ALA A C 1
ATOM 1036 O O . ALA A 1 152 ? 69.601 33.096 61.696 1.00 49.88 5475 ALA A O 1
ATOM 1038 N N . ALA A 1 153 ? 69.332 34.927 62.981 1.00 43.59 5476 ALA A N 1
ATOM 1039 C CA . ALA A 1 153 ? 69.730 35.818 61.897 1.00 49.21 5476 ALA A CA 1
ATOM 1040 C C . ALA A 1 153 ? 71.217 35.701 61.585 1.00 51.15 5476 ALA A C 1
ATOM 1041 O O . ALA A 1 153 ? 71.627 35.907 60.437 1.00 45.16 5476 ALA A O 1
ATOM 1043 N N . ALA A 1 154 ? 72.030 35.335 62.576 1.00 42.72 5477 ALA A N 1
ATOM 1044 C CA . ALA A 1 154 ? 73.470 35.243 62.383 1.00 57.93 5477 ALA A CA 1
ATOM 1045 C C . ALA A 1 154 ? 73.920 33.849 61.977 1.00 56.89 5477 ALA A C 1
ATOM 1046 O O . ALA A 1 154 ? 74.994 33.710 61.382 1.00 58.00 5477 ALA A O 1
ATOM 1048 N N . GLN A 1 155 ? 73.128 32.820 62.287 1.00 54.80 5478 GLN A N 1
ATOM 1049 C CA . GLN A 1 155 ? 73.405 31.489 61.760 1.00 60.14 5478 GLN A CA 1
ATOM 1050 C C . GLN A 1 155 ? 73.360 31.487 60.238 1.00 60.01 5478 GLN A C 1
ATOM 1051 O O . GLN A 1 155 ? 74.167 30.815 59.585 1.00 56.11 5478 GLN A O 1
ATOM 1057 N N . GLN A 1 156 ? 72.432 32.247 59.656 1.00 57.22 5479 GLN A N 1
ATOM 1058 C CA . GLN A 1 156 ? 72.280 32.300 58.209 1.00 50.28 5479 GLN A CA 1
ATOM 1059 C C . GLN A 1 156 ? 73.199 33.321 57.549 1.00 54.83 5479 GLN A C 1
ATOM 1060 O O . GLN A 1 156 ? 73.316 33.318 56.318 1.00 58.98 5479 GLN A O 1
ATOM 1066 N N . LEU A 1 157 ? 73.849 34.191 58.328 1.00 56.14 5480 LEU A N 1
ATOM 1067 C CA . LEU A 1 157 ? 74.802 35.132 57.747 1.00 61.90 5480 LEU A CA 1
ATOM 1068 C C . LEU A 1 157 ? 76.092 34.440 57.331 1.00 62.06 5480 LEU A C 1
ATOM 1069 O O . LEU A 1 157 ? 76.748 34.876 56.377 1.00 67.23 5480 LEU A O 1
ATOM 1074 N N . SER A 1 158 ? 76.471 33.374 58.027 1.00 65.30 5481 SER A N 1
ATOM 1075 C CA . SER A 1 158 ? 77.695 32.644 57.720 1.00 71.83 5481 SER A CA 1
ATOM 1076 C C . SER A 1 158 ? 77.434 31.517 56.728 1.00 60.40 5481 SER A C 1
ATOM 1077 O O . SER A 1 158 ? 77.232 31.759 55.538 1.00 65.86 5481 SER A O 1
ATOM 1080 N N . THR A 1 165 ? 77.390 26.306 62.092 1.00 66.55 5488 THR A N 1
ATOM 1081 C CA . THR A 1 165 ? 78.030 27.014 63.196 1.00 74.70 5488 THR A CA 1
ATOM 1082 C C . THR A 1 165 ? 77.417 26.617 64.541 1.00 66.42 5488 THR A C 1
ATOM 1083 O O . THR A 1 165 ? 76.214 26.371 64.641 1.00 63.58 5488 THR A O 1
ATOM 1087 N N . ALA A 1 166 ? 78.256 26.563 65.572 1.00 56.47 5489 ALA A N 1
ATOM 1088 C CA . ALA A 1 166 ? 77.835 26.212 66.923 1.00 54.34 5489 ALA A CA 1
ATOM 1089 C C . ALA A 1 166 ? 77.578 27.474 67.736 1.00 45.19 5489 ALA A C 1
ATOM 1090 O O . ALA A 1 166 ? 78.423 28.374 67.778 1.00 47.37 5489 ALA A O 1
ATOM 1092 N N . GLN A 1 167 ? 76.408 27.541 68.365 1.00 44.97 5490 GLN A N 1
ATOM 1093 C CA . GLN A 1 167 ? 75.954 28.723 69.088 1.00 39.46 5490 GLN A CA 1
ATOM 1094 C C . GLN A 1 167 ? 75.861 28.434 70.581 1.00 35.80 5490 GLN A C 1
ATOM 1095 O O . GLN A 1 167 ? 75.324 27.399 70.988 1.00 36.05 5490 GLN A O 1
ATOM 1101 N N . LEU A 1 168 ? 76.383 29.355 71.392 1.00 39.18 5491 LEU A N 1
ATOM 1102 C CA . LEU A 1 168 ? 76.503 29.183 72.835 1.00 36.05 5491 LEU A CA 1
ATOM 1103 C C . LEU A 1 168 ? 76.040 30.446 73.548 1.00 35.54 5491 LEU A C 1
ATOM 1104 O O . LEU A 1 168 ? 76.453 31.554 73.188 1.00 32.41 5491 LEU A O 1
ATOM 1109 N N . LEU A 1 169 ? 75.185 30.277 74.555 1.00 35.23 5492 LEU A N 1
ATOM 1110 C CA . LEU A 1 169 ? 74.698 31.375 75.380 1.00 28.97 5492 LEU A CA 1
ATOM 1111 C C . LEU A 1 169 ? 75.159 31.173 76.817 1.00 29.47 5492 LEU A C 1
ATOM 1112 O O . LEU A 1 169 ? 74.933 30.108 77.401 1.00 32.84 5492 LEU A O 1
ATOM 1117 N N . LEU A 1 170 ? 75.806 32.192 77.380 1.00 31.88 5493 LEU A N 1
ATOM 1118 C CA . LEU A 1 170 ? 76.267 32.180 78.765 1.00 28.40 5493 LEU A CA 1
ATOM 1119 C C . LEU A 1 170 ? 75.543 33.274 79.537 1.00 32.17 5493 LEU A C 1
ATOM 1120 O O . LEU A 1 170 ? 75.692 34.460 79.224 1.00 32.65 5493 LEU A O 1
ATOM 1125 N N . VAL A 1 171 ? 74.763 32.876 80.538 1.00 36.59 5494 VAL A N 1
ATOM 1126 C CA . VAL A 1 171 ? 73.962 33.802 81.331 1.00 30.63 5494 VAL A CA 1
ATOM 1127 C C . VAL A 1 171 ? 74.677 34.052 82.652 1.00 31.34 5494 VAL A C 1
ATOM 1128 O O . VAL A 1 171 ? 74.892 33.121 83.438 1.00 30.76 5494 VAL A O 1
ATOM 1132 N N . VAL A 1 172 ? 75.023 35.310 82.907 1.00 29.51 5495 VAL A N 1
ATOM 1133 C CA . VAL A 1 172 ? 75.738 35.717 84.111 1.00 31.86 5495 VAL A CA 1
ATOM 1134 C C . VAL A 1 172 ? 74.736 36.448 84.996 1.00 34.26 5495 VAL A C 1
ATOM 1135 O O . VAL A 1 172 ? 74.396 37.609 84.743 1.00 31.10 5495 VAL A O 1
ATOM 1139 N N . SER A 1 173 ? 74.260 35.773 86.040 1.00 31.96 5496 SER A N 1
ATOM 1140 C CA . SER A 1 173 ? 73.153 36.282 86.837 1.00 30.33 5496 SER A CA 1
ATOM 1141 C C . SER A 1 173 ? 73.204 35.662 88.223 1.00 30.82 5496 SER A C 1
ATOM 1142 O O . SER A 1 173 ? 73.848 34.632 88.439 1.00 37.05 5496 SER A O 1
ATOM 1145 N N . ASP A 1 174 ? 72.519 36.311 89.168 1.00 34.54 5497 ASP A N 1
ATOM 1146 C CA . ASP A 1 174 ? 72.371 35.704 90.485 1.00 30.38 5497 ASP A CA 1
ATOM 1147 C C . ASP A 1 174 ? 71.363 34.563 90.489 1.00 26.20 5497 ASP A C 1
ATOM 1148 O O . ASP A 1 174 ? 71.253 33.865 91.502 1.00 36.14 5497 ASP A O 1
ATOM 1153 N N . GLY A 1 175 ? 70.603 34.382 89.410 1.00 31.46 5498 GLY A N 1
ATOM 1154 C CA . GLY A 1 175 ? 69.684 33.263 89.338 1.00 33.83 5498 GLY A CA 1
ATOM 1155 C C . GLY A 1 175 ? 68.567 33.276 90.354 1.00 31.42 5498 GLY A C 1
ATOM 1156 O O . GLY A 1 175 ? 68.042 32.213 90.692 1.00 38.15 5498 GLY A O 1
ATOM 1157 N N . ARG A 1 176 ? 68.208 34.444 90.879 1.00 32.34 5499 ARG A N 1
ATOM 1158 C CA . ARG A 1 176 ? 67.172 34.564 91.895 1.00 35.82 5499 ARG A CA 1
ATOM 1159 C C . ARG A 1 176 ? 66.086 35.514 91.410 1.00 33.86 5499 ARG A C 1
ATOM 1160 O O . ARG A 1 176 ? 66.373 36.511 90.740 1.00 32.01 5499 ARG A O 1
ATOM 1168 N N . GLY A 1 177 ? 64.841 35.196 91.754 1.00 38.23 5500 GLY A N 1
ATOM 1169 C CA . GLY A 1 177 ? 63.698 35.978 91.324 1.00 33.11 5500 GLY A CA 1
ATOM 1170 C C . GLY A 1 177 ? 63.407 35.843 89.843 1.00 39.63 5500 GLY A C 1
ATOM 1171 O O . GLY A 1 177 ? 63.159 36.840 89.158 1.00 36.99 5500 GLY A O 1
ATOM 1172 N N . LEU A 1 178 ? 63.414 34.606 89.344 1.00 39.06 5501 LEU A N 1
ATOM 1173 C CA . LEU A 1 178 ? 63.298 34.327 87.918 1.00 39.82 5501 LEU A CA 1
ATOM 1174 C C . LEU A 1 178 ? 61.894 33.927 87.492 1.00 43.15 5501 LEU A C 1
ATOM 1175 O O . LEU A 1 178 ? 61.681 33.646 86.309 1.00 39.12 5501 LEU A O 1
ATOM 1180 N N . PHE A 1 179 ? 60.934 33.886 88.414 1.00 39.54 5502 PHE A N 1
ATOM 1181 C CA . PHE A 1 179 ? 59.624 33.318 88.128 1.00 38.60 5502 PHE A CA 1
ATOM 1182 C C . PHE A 1 179 ? 58.509 34.356 88.144 1.00 45.92 5502 PHE A C 1
ATOM 1183 O O . PHE A 1 179 ? 57.332 33.981 88.187 1.00 42.32 5502 PHE A O 1
ATOM 1191 N N . LEU A 1 180 ? 58.843 35.648 88.117 1.00 43.29 5503 LEU A N 1
ATOM 1192 C CA . LEU A 1 180 ? 57.802 36.671 88.116 1.00 51.72 5503 LEU A CA 1
ATOM 1193 C C . LEU A 1 180 ? 56.981 36.636 86.834 1.00 51.27 5503 LEU A C 1
ATOM 1194 O O . LEU A 1 180 ? 55.803 37.013 86.843 1.00 51.46 5503 LEU A O 1
ATOM 1199 N N . GLU A 1 181 ? 57.578 36.188 85.728 1.00 38.54 5504 GLU A N 1
ATOM 1200 C CA . GLU A 1 181 ? 56.844 36.032 84.479 1.00 45.18 5504 GLU A CA 1
ATOM 1201 C C . GLU A 1 181 ? 55.988 34.775 84.450 1.00 43.69 5504 GLU A C 1
ATOM 1202 O O . GLU A 1 181 ? 55.216 34.594 83.502 1.00 42.12 5504 GLU A O 1
ATOM 1208 N N . GLY A 1 182 ? 56.109 33.906 85.451 1.00 42.03 5505 GLY A N 1
ATOM 1209 C CA . GLY A 1 182 ? 55.426 32.630 85.430 1.00 42.73 5505 GLY A CA 1
ATOM 1210 C C . GLY A 1 182 ? 56.371 31.484 85.136 1.00 46.71 5505 GLY A C 1
ATOM 1211 O O . GLY A 1 182 ? 57.204 31.576 84.229 1.00 43.17 5505 GLY A O 1
ATOM 1212 N N . LYS A 1 183 ? 56.255 30.399 85.903 1.00 40.85 5506 LYS A N 1
ATOM 1213 C CA . LYS A 1 183 ? 57.172 29.276 85.739 1.00 40.63 5506 LYS A CA 1
ATOM 1214 C C . LYS A 1 183 ? 56.970 28.593 84.390 1.00 44.95 5506 LYS A C 1
ATOM 1215 O O . LYS A 1 183 ? 57.944 28.218 83.726 1.00 47.98 5506 LYS A O 1
ATOM 1221 N N . GLU A 1 184 ? 55.714 28.408 83.975 1.00 42.55 5507 GLU A N 1
ATOM 1222 C CA . GLU A 1 184 ? 55.445 27.734 82.708 1.00 45.39 5507 GLU A CA 1
ATOM 1223 C C . GLU A 1 184 ? 56.034 28.500 81.527 1.00 42.28 5507 GLU A C 1
ATOM 1224 O O . GLU A 1 184 ? 56.552 27.892 80.583 1.00 37.70 5507 GLU A O 1
ATOM 1230 N N . ARG A 1 185 ? 55.970 29.834 81.561 1.00 42.63 5508 ARG A N 1
ATOM 1231 C CA . ARG A 1 185 ? 56.541 30.620 80.472 1.00 44.08 5508 ARG A CA 1
ATOM 1232 C C . ARG A 1 185 ? 58.064 30.543 80.466 1.00 42.88 5508 ARG A C 1
ATOM 1233 O O . ARG A 1 185 ? 58.679 30.435 79.399 1.00 38.75 5508 ARG A O 1
ATOM 1241 N N . VAL A 1 186 ? 58.686 30.605 81.646 1.00 34.46 5509 VAL A N 1
ATOM 1242 C CA . VAL A 1 186 ? 60.143 30.547 81.729 1.00 29.91 5509 VAL A CA 1
ATOM 1243 C C . VAL A 1 186 ? 60.657 29.199 81.234 1.00 44.48 5509 VAL A C 1
ATOM 1244 O O . VAL A 1 186 ? 61.621 29.129 80.462 1.00 40.97 5509 VAL A O 1
ATOM 1248 N N . LEU A 1 187 ? 60.014 28.109 81.664 1.00 35.21 5510 LEU A N 1
ATOM 1249 C CA . LEU A 1 187 ? 60.435 26.778 81.232 1.00 35.87 5510 LEU A CA 1
ATOM 1250 C C . LEU A 1 187 ? 60.320 26.621 79.721 1.00 37.39 5510 LEU A C 1
ATOM 1251 O O . LEU A 1 187 ? 61.187 26.011 79.085 1.00 37.04 5510 LEU A O 1
ATOM 1256 N N . ALA A 1 188 ? 59.247 27.149 79.132 1.00 33.80 5511 ALA A N 1
ATOM 1257 C CA . ALA A 1 188 ? 59.087 27.071 77.685 1.00 39.76 5511 ALA A CA 1
ATOM 1258 C C . ALA A 1 188 ? 60.148 27.878 76.951 1.00 43.73 5511 ALA A C 1
ATOM 1259 O O . ALA A 1 188 ? 60.553 27.501 75.846 1.00 46.18 5511 ALA A O 1
ATOM 1261 N N . ALA A 1 189 ? 60.600 28.989 77.537 1.00 30.53 5512 ALA A N 1
ATOM 1262 C CA . ALA A 1 189 ? 61.600 29.814 76.868 1.00 36.32 5512 ALA A CA 1
ATOM 1263 C C . ALA A 1 189 ? 62.958 29.124 76.843 1.00 36.58 5512 ALA A C 1
ATOM 1264 O O . ALA A 1 189 ? 63.698 29.236 75.859 1.00 46.06 5512 ALA A O 1
ATOM 1266 N N . VAL A 1 190 ? 63.304 28.411 77.917 1.00 35.39 5513 VAL A N 1
ATOM 1267 C CA . VAL A 1 190 ? 64.519 27.603 77.914 1.00 40.80 5513 VAL A CA 1
ATOM 1268 C C . VAL A 1 190 ? 64.404 26.474 76.897 1.00 43.00 5513 VAL A C 1
ATOM 1269 O O . VAL A 1 190 ? 65.352 26.182 76.159 1.00 39.85 5513 VAL A O 1
ATOM 1273 N N . GLN A 1 191 ? 63.239 25.821 76.846 1.00 40.15 5514 GLN A N 1
ATOM 1274 C CA . GLN A 1 191 ? 63.035 24.731 75.897 1.00 41.91 5514 GLN A CA 1
ATOM 1275 C C . GLN A 1 191 ? 63.105 25.227 74.458 1.00 43.56 5514 GLN A C 1
ATOM 1276 O O . GLN A 1 191 ? 63.596 24.518 73.571 1.00 39.65 5514 GLN A O 1
ATOM 1282 N N . ALA A 1 192 ? 62.622 26.446 74.207 1.00 40.84 5515 ALA A N 1
ATOM 1283 C CA . ALA A 1 192 ? 62.659 26.993 72.855 1.00 42.82 5515 ALA A CA 1
ATOM 1284 C C . ALA A 1 192 ? 64.082 27.289 72.397 1.00 42.66 5515 ALA A C 1
ATOM 1285 O O . ALA A 1 192 ? 64.390 27.141 71.209 1.00 37.35 5515 ALA A O 1
ATOM 1287 N N . ALA A 1 193 ? 64.955 27.714 73.313 1.00 32.98 5516 ALA A N 1
ATOM 1288 C CA . ALA A 1 193 ? 66.348 27.943 72.948 1.00 42.93 5516 ALA A CA 1
ATOM 1289 C C . ALA A 1 193 ? 67.033 26.640 72.556 1.00 48.63 5516 ALA A C 1
ATOM 1290 O O . ALA A 1 193 ? 67.794 26.599 71.583 1.00 45.00 5516 ALA A O 1
ATOM 1292 N N . ARG A 1 194 ? 66.774 25.565 73.304 1.00 45.88 5517 ARG A N 1
ATOM 1293 C CA . ARG A 1 194 ? 67.337 24.266 72.957 1.00 45.83 5517 ARG A CA 1
ATOM 1294 C C . ARG A 1 194 ? 66.826 23.791 71.605 1.00 46.69 5517 ARG A C 1
ATOM 1295 O O . ARG A 1 194 ? 67.595 23.268 70.789 1.00 48.43 5517 ARG A O 1
ATOM 1303 N N . ASN A 1 195 ? 65.521 23.946 71.362 1.00 37.48 5518 ASN A N 1
ATOM 1304 C CA . ASN A 1 195 ? 64.949 23.527 70.089 1.00 44.06 5518 ASN A CA 1
ATOM 1305 C C . ASN A 1 195 ? 65.556 24.301 68.929 1.00 37.29 5518 ASN A C 1
ATOM 1306 O O . ASN A 1 195 ? 65.574 23.809 67.795 1.00 39.21 5518 ASN A O 1
ATOM 1311 N N . ALA A 1 196 ? 66.054 25.508 69.192 1.00 35.16 5519 ALA A N 1
ATOM 1312 C CA . ALA A 1 196 ? 66.768 26.303 68.207 1.00 42.96 5519 ALA A CA 1
ATOM 1313 C C . ALA A 1 196 ? 68.249 25.951 68.133 1.00 46.68 5519 ALA A C 1
ATOM 1314 O O . ALA A 1 196 ? 69.011 26.674 67.481 1.00 53.12 5519 ALA A O 1
ATOM 1316 N N . ASN A 1 197 ? 68.672 24.880 68.811 1.00 41.12 5520 ASN A N 1
ATOM 1317 C CA . ASN A 1 197 ? 70.060 24.407 68.795 1.00 48.69 5520 ASN A CA 1
ATOM 1318 C C . ASN A 1 197 ? 71.015 25.421 69.419 1.00 50.26 5520 ASN A C 1
ATOM 1319 O O . ASN A 1 197 ? 72.174 25.531 69.011 1.00 49.89 5520 ASN A O 1
ATOM 1324 N N . ILE A 1 198 ? 70.536 26.168 70.409 1.00 41.69 5521 ILE A N 1
ATOM 1325 C CA . ILE A 1 198 ? 71.370 27.060 71.206 1.00 43.82 5521 ILE A CA 1
ATOM 1326 C C . ILE A 1 198 ? 71.693 26.359 72.518 1.00 47.33 5521 ILE A C 1
ATOM 1327 O O . ILE A 1 198 ? 70.784 25.977 73.266 1.00 39.06 5521 ILE A O 1
ATOM 1332 N N . PHE A 1 199 ? 72.982 26.188 72.805 1.00 40.94 5522 PHE A N 1
ATOM 1333 C CA . PHE A 1 199 ? 73.413 25.591 74.061 1.00 35.40 5522 PHE A CA 1
ATOM 1334 C C . PHE A 1 199 ? 73.533 26.678 75.120 1.00 28.21 5522 PHE A C 1
ATOM 1335 O O . PHE A 1 199 ? 74.237 27.673 74.922 1.00 42.81 5522 PHE A O 1
ATOM 1343 N N . VAL A 1 200 ? 72.848 26.480 76.243 1.00 39.80 5523 VAL A N 1
ATOM 1344 C CA . VAL A 1 200 ? 72.749 27.476 77.301 1.00 34.22 5523 VAL A CA 1
ATOM 1345 C C . VAL A 1 200 ? 73.430 26.931 78.548 1.00 35.76 5523 VAL A C 1
ATOM 1346 O O . VAL A 1 200 ? 73.150 25.804 78.972 1.00 42.92 5523 VAL A O 1
ATOM 1350 N N . ILE A 1 201 ? 74.322 27.729 79.126 1.00 33.71 5524 ILE A N 1
ATOM 1351 C CA . ILE A 1 201 ? 74.932 27.444 80.420 1.00 30.71 5524 ILE A CA 1
ATOM 1352 C C . ILE A 1 201 ? 74.681 28.642 81.322 1.00 31.92 5524 ILE A C 1
ATOM 1353 O O . ILE A 1 201 ? 75.066 29.769 80.986 1.00 30.69 5524 ILE A O 1
ATOM 1358 N N . PHE A 1 202 ? 74.038 28.401 82.461 1.00 31.77 5525 PHE A N 1
ATOM 1359 C CA . PHE A 1 202 ? 73.731 29.459 83.412 1.00 26.15 5525 PHE A CA 1
ATOM 1360 C C . PHE A 1 202 ? 74.865 29.542 84.427 1.00 26.87 5525 PHE A C 1
ATOM 1361 O O . PHE A 1 202 ? 75.162 28.560 85.115 1.00 26.32 5525 PHE A O 1
ATOM 1369 N N . VAL A 1 203 ? 75.493 30.707 84.522 1.00 31.74 5526 VAL A N 1
ATOM 1370 C CA . VAL A 1 203 ? 76.566 30.944 85.479 1.00 25.14 5526 VAL A CA 1
ATOM 1371 C C . VAL A 1 203 ? 75.924 31.581 86.704 1.00 37.90 5526 VAL A C 1
ATOM 1372 O O . VAL A 1 203 ? 75.650 32.784 86.725 1.00 32.35 5526 VAL A O 1
ATOM 1376 N N . VAL A 1 204 ? 75.685 30.771 87.731 1.00 38.77 5527 VAL A N 1
ATOM 1377 C CA . VAL A 1 204 ? 75.020 31.237 88.942 1.00 24.36 5527 VAL A CA 1
ATOM 1378 C C . VAL A 1 204 ? 76.056 31.900 89.839 1.00 29.84 5527 VAL A C 1
ATOM 1379 O O . VAL A 1 204 ? 76.988 31.246 90.317 1.00 37.78 5527 VAL A O 1
ATOM 1383 N N . LEU A 1 205 ? 75.890 33.198 90.075 1.00 31.69 5528 LEU A N 1
ATOM 1384 C CA . LEU A 1 205 ? 76.792 33.947 90.939 1.00 27.85 5528 LEU A CA 1
ATOM 1385 C C . LEU A 1 205 ? 76.278 33.864 92.371 1.00 40.23 5528 LEU A C 1
ATOM 1386 O O . LEU A 1 205 ? 75.130 34.228 92.648 1.00 34.41 5528 LEU A O 1
ATOM 1391 N N . ASP A 1 206 ? 77.132 33.393 93.279 1.00 35.33 5529 ASP A N 1
ATOM 1392 C CA . ASP A 1 206 ? 76.742 33.132 94.665 1.00 37.97 5529 ASP A CA 1
ATOM 1393 C C . ASP A 1 206 ? 77.843 33.671 95.572 1.00 38.16 5529 ASP A C 1
ATOM 1394 O O . ASP A 1 206 ? 78.855 32.999 95.798 1.00 45.24 5529 ASP A O 1
ATOM 1399 N N . ASN A 1 207 ? 77.643 34.877 96.086 1.00 43.91 5530 ASN A N 1
ATOM 1400 C CA . ASN A 1 207 ? 78.658 35.506 96.921 1.00 41.65 5530 ASN A CA 1
ATOM 1401 C C . ASN A 1 207 ? 78.696 34.824 98.284 1.00 39.46 5530 ASN A C 1
ATOM 1402 O O . ASN A 1 207 ? 77.658 34.715 98.947 1.00 48.72 5530 ASN A O 1
ATOM 1407 N N . PRO A 1 208 ? 79.861 34.351 98.735 1.00 48.95 5531 PRO A N 1
ATOM 1408 C CA . PRO A 1 208 ? 79.918 33.709 100.058 1.00 45.60 5531 PRO A CA 1
ATOM 1409 C C . PRO A 1 208 ? 79.613 34.655 101.206 1.00 49.36 5531 PRO A C 1
ATOM 1410 O O . PRO A 1 208 ? 79.173 34.195 102.268 1.00 61.29 5531 PRO A O 1
ATOM 1414 N N . SER A 1 209 ? 79.845 35.960 101.033 1.00 46.21 5532 SER A N 1
ATOM 1415 C CA . SER A 1 209 ? 79.585 36.924 102.100 1.00 49.82 5532 SER A CA 1
ATOM 1416 C C . SER A 1 209 ? 78.095 37.094 102.373 1.00 54.83 5532 SER A C 1
ATOM 1417 O O . SER A 1 209 ? 77.709 37.481 103.485 1.00 58.90 5532 SER A O 1
ATOM 1420 N N . SER A 1 210 ? 77.253 36.830 101.377 1.00 54.64 5533 SER A N 1
ATOM 1421 C CA . SER A 1 210 ? 75.820 37.040 101.522 1.00 56.30 5533 SER A CA 1
ATOM 1422 C C . SER A 1 210 ? 75.241 36.178 102.637 1.00 64.04 5533 SER A C 1
ATOM 1423 O O . SER A 1 210 ? 75.760 35.104 102.964 1.00 62.16 5533 SER A O 1
ATOM 1426 N N . ARG A 1 211 ? 74.131 36.663 103.203 1.00 63.22 5534 ARG A N 1
ATOM 1427 C CA . ARG A 1 211 ? 73.496 35.985 104.327 1.00 57.38 5534 ARG A CA 1
ATOM 1428 C C . ARG A 1 211 ? 73.027 34.585 103.951 1.00 61.70 5534 ARG A C 1
ATOM 1429 O O . ARG A 1 211 ? 73.252 33.626 104.699 1.00 66.75 5534 ARG A O 1
ATOM 1437 N N . ASP A 1 212 ? 72.383 34.446 102.796 1.00 55.69 5535 ASP A N 1
ATOM 1438 C CA . ASP A 1 212 ? 71.855 33.167 102.345 1.00 50.87 5535 ASP A CA 1
ATOM 1439 C C . ASP A 1 212 ? 72.466 32.808 101.001 1.00 56.47 5535 ASP A C 1
ATOM 1440 O O . ASP A 1 212 ? 72.526 33.645 100.094 1.00 53.73 5535 ASP A O 1
ATOM 1445 N N . SER A 1 213 ? 72.905 31.561 100.872 1.00 48.98 5536 SER A N 1
ATOM 1446 C CA . SER A 1 213 ? 73.305 31.040 99.577 1.00 44.76 5536 SER A CA 1
ATOM 1447 C C . SER A 1 213 ? 72.071 30.614 98.793 1.00 37.51 5536 SER A C 1
ATOM 1448 O O . SER A 1 213 ? 71.033 30.272 99.367 1.00 36.90 5536 SER A O 1
ATOM 1451 N N . ILE A 1 214 ? 72.189 30.640 97.464 1.00 36.61 5537 ILE A N 1
ATOM 1452 C CA . ILE A 1 214 ? 71.091 30.180 96.622 1.00 40.07 5537 ILE A CA 1
ATOM 1453 C C . ILE A 1 214 ? 70.797 28.706 96.872 1.00 42.02 5537 ILE A C 1
ATOM 1454 O O . ILE A 1 214 ? 69.697 28.230 96.570 1.00 39.29 5537 ILE A O 1
ATOM 1459 N N . LEU A 1 215 ? 71.757 27.971 97.440 1.00 42.11 5538 LEU A N 1
ATOM 1460 C CA . LEU A 1 215 ? 71.532 26.578 97.800 1.00 38.13 5538 LEU A CA 1
ATOM 1461 C C . LEU A 1 215 ? 70.633 26.435 99.020 1.00 47.06 5538 LEU A C 1
ATOM 1462 O O . LEU A 1 215 ? 70.095 25.348 99.251 1.00 47.21 5538 LEU A O 1
ATOM 1467 N N . ASP A 1 216 ? 70.457 27.502 99.800 1.00 38.45 5539 ASP A N 1
ATOM 1468 C CA . ASP A 1 216 ? 69.649 27.454 101.011 1.00 41.99 5539 ASP A CA 1
ATOM 1469 C C . ASP A 1 216 ? 68.208 27.893 100.792 1.00 38.74 5539 ASP A C 1
ATOM 1470 O O . ASP A 1 216 ? 67.370 27.663 101.672 1.00 40.74 5539 ASP A O 1
ATOM 1475 N N . ILE A 1 217 ? 67.900 28.525 99.659 1.00 36.59 5540 ILE A N 1
ATOM 1476 C CA . ILE A 1 217 ? 66.527 28.922 99.383 1.00 39.91 5540 ILE A CA 1
ATOM 1477 C C . ILE A 1 217 ? 65.679 27.672 99.197 1.00 39.68 5540 ILE A C 1
ATOM 1478 O O . ILE A 1 217 ? 66.117 26.685 98.588 1.00 34.66 5540 ILE A O 1
ATOM 1483 N N . LYS A 1 218 ? 64.461 27.704 99.724 1.00 34.32 5541 LYS A N 1
ATOM 1484 C CA . LYS A 1 218 ? 63.587 26.544 99.731 1.00 36.57 5541 LYS A CA 1
ATOM 1485 C C . LYS A 1 218 ? 62.286 26.864 99.006 1.00 37.26 5541 LYS A C 1
ATOM 1486 O O . LYS A 1 218 ? 61.965 28.022 98.732 1.00 35.16 5541 LYS A O 1
ATOM 1492 N N . VAL A 1 219 ? 61.541 25.811 98.687 1.00 36.04 5542 VAL A N 1
ATOM 1493 C CA . VAL A 1 219 ? 60.247 25.949 98.025 1.00 39.87 5542 VAL A CA 1
ATOM 1494 C C . VAL A 1 219 ? 59.286 24.919 98.608 1.00 40.24 5542 VAL A C 1
ATOM 1495 O O . VAL A 1 219 ? 59.624 23.729 98.690 1.00 40.31 5542 VAL A O 1
ATOM 1499 N N . PRO A 1 220 ? 58.096 25.327 99.047 1.00 40.27 5543 PRO A N 1
ATOM 1500 C CA . PRO A 1 220 ? 57.136 24.365 99.598 1.00 45.92 5543 PRO A CA 1
ATOM 1501 C C . PRO A 1 220 ? 56.271 23.731 98.521 1.00 45.11 5543 PRO A C 1
ATOM 1502 O O . PRO A 1 220 ? 55.889 24.365 97.534 1.00 47.50 5543 PRO A O 1
ATOM 1506 N N . ILE A 1 221 ? 55.973 22.449 98.714 1.00 48.83 5544 ILE A N 1
ATOM 1507 C CA . ILE A 1 221 ? 55.056 21.709 97.853 1.00 45.75 5544 ILE A CA 1
ATOM 1508 C C . ILE A 1 221 ? 53.894 21.231 98.712 1.00 46.51 5544 ILE A C 1
ATOM 1509 O O . ILE A 1 221 ? 54.100 20.519 99.702 1.00 54.33 5544 ILE A O 1
ATOM 1514 N N . PHE A 1 222 ? 52.680 21.617 98.336 1.00 44.47 5545 PHE A N 1
ATOM 1515 C CA . PHE A 1 222 ? 51.484 21.312 99.106 1.00 59.66 5545 PHE A CA 1
ATOM 1516 C C . PHE A 1 222 ? 50.719 20.158 98.474 1.00 58.03 5545 PHE A C 1
ATOM 1517 O O . PHE A 1 222 ? 50.733 19.977 97.254 1.00 59.00 5545 PHE A O 1
ATOM 1525 N N . LYS A 1 223 ? 50.047 19.374 99.314 1.00 63.02 5546 LYS A N 1
ATOM 1526 C CA . LYS A 1 223 ? 49.138 18.352 98.799 1.00 82.46 5546 LYS A CA 1
ATOM 1527 C C . LYS A 1 223 ? 48.164 17.973 99.903 1.00 79.85 5546 LYS A C 1
ATOM 1528 O O . LYS A 1 223 ? 48.576 17.436 100.938 1.00 88.74 5546 LYS A O 1
ATOM 1534 N N . GLY A 1 224 ? 46.881 18.259 99.686 1.00 79.14 5547 GLY A N 1
ATOM 1535 C CA . GLY A 1 224 ? 45.847 17.945 100.643 1.00 85.19 5547 GLY A CA 1
ATOM 1536 C C . GLY A 1 224 ? 45.528 19.102 101.569 1.00 78.31 5547 GLY A C 1
ATOM 1537 O O . GLY A 1 224 ? 46.384 19.934 101.888 1.00 87.43 5547 GLY A O 1
ATOM 1538 N N . PRO A 1 225 ? 44.278 19.166 102.031 1.00 92.90 5548 PRO A N 1
ATOM 1539 C CA . PRO A 1 225 ? 43.858 20.272 102.908 1.00 81.51 5548 PRO A CA 1
ATOM 1540 C C . PRO A 1 225 ? 44.419 20.112 104.314 1.00 87.32 5548 PRO A C 1
ATOM 1541 O O . PRO A 1 225 ? 44.191 19.099 104.979 1.00 89.74 5548 PRO A O 1
ATOM 1545 N N . GLY A 1 226 ? 45.149 21.129 104.769 1.00 82.77 5549 GLY A N 1
ATOM 1546 C CA . GLY A 1 226 ? 45.734 21.136 106.093 1.00 68.96 5549 GLY A CA 1
ATOM 1547 C C . GLY A 1 226 ? 46.892 20.190 106.313 1.00 79.93 5549 GLY A C 1
ATOM 1548 O O . GLY A 1 226 ? 47.410 20.130 107.435 1.00 77.01 5549 GLY A O 1
ATOM 1549 N N . GLU A 1 227 ? 47.319 19.449 105.294 1.00 78.22 5550 GLU A N 1
ATOM 1550 C CA . GLU A 1 227 ? 48.426 18.522 105.466 1.00 85.21 5550 GLU A CA 1
ATOM 1551 C C . GLU A 1 227 ? 49.746 19.275 105.394 1.00 72.67 5550 GLU A C 1
ATOM 1552 O O . GLU A 1 227 ? 49.862 20.308 104.727 1.00 68.89 5550 GLU A O 1
ATOM 1558 N N . MET A 1 228 ? 50.744 18.749 106.093 1.00 73.95 5551 MET A N 1
ATOM 1559 C CA . MET A 1 228 ? 52.037 19.409 106.135 1.00 70.61 5551 MET A CA 1
ATOM 1560 C C . MET A 1 228 ? 52.644 19.465 104.736 1.00 64.91 5551 MET A C 1
ATOM 1561 O O . MET A 1 228 ? 52.554 18.492 103.979 1.00 65.91 5551 MET A O 1
ATOM 1566 N N . PRO A 1 229 ? 53.268 20.576 104.361 1.00 51.87 5552 PRO A N 1
ATOM 1567 C CA . PRO A 1 229 ? 53.869 20.670 103.030 1.00 54.84 5552 PRO A CA 1
ATOM 1568 C C . PRO A 1 229 ? 55.264 20.067 103.014 1.00 55.75 5552 PRO A C 1
ATOM 1569 O O . PRO A 1 229 ? 55.951 19.977 104.034 1.00 57.11 5552 PRO A O 1
ATOM 1573 N N . GLU A 1 230 ? 55.668 19.641 101.823 1.00 45.07 5553 GLU A N 1
ATOM 1574 C CA . GLU A 1 230 ? 57.017 19.147 101.593 1.00 58.31 5553 GLU A CA 1
ATOM 1575 C C . GLU A 1 230 ? 57.937 20.319 101.272 1.00 49.16 5553 GLU A C 1
ATOM 1576 O O . GLU A 1 230 ? 57.632 21.131 100.392 1.00 52.47 5553 GLU A O 1
ATOM 1582 N N . ILE A 1 231 ? 59.063 20.396 101.974 1.00 45.47 5554 ILE A N 1
ATOM 1583 C CA . ILE A 1 231 ? 60.010 21.499 101.838 1.00 47.75 5554 ILE A CA 1
ATOM 1584 C C . ILE A 1 231 ? 61.189 21.021 101.000 1.00 47.47 5554 ILE A C 1
ATOM 1585 O O . ILE A 1 231 ? 62.039 20.265 101.484 1.00 56.22 5554 ILE A O 1
ATOM 1590 N N . ARG A 1 232 ? 61.255 21.473 99.752 1.00 38.32 5555 ARG A N 1
ATOM 1591 C CA . ARG A 1 232 ? 62.342 21.147 98.841 1.00 37.64 5555 ARG A CA 1
ATOM 1592 C C . ARG A 1 232 ? 63.257 22.354 98.663 1.00 45.94 5555 ARG A C 1
ATOM 1593 O O . ARG A 1 232 ? 62.965 23.462 99.119 1.00 46.92 5555 ARG A O 1
ATOM 1601 N N . SER A 1 233 ? 64.378 22.127 97.982 1.00 36.55 5556 SER A N 1
ATOM 1602 C CA . SER A 1 233 ? 65.313 23.203 97.690 1.00 34.13 5556 SER A CA 1
ATOM 1603 C C . SER A 1 233 ? 64.876 23.953 96.440 1.00 36.30 5556 SER A C 1
ATOM 1604 O O . SER A 1 233 ? 64.359 23.357 95.491 1.00 33.67 5556 SER A O 1
ATOM 1607 N N . TYR A 1 234 ? 65.085 25.273 96.451 1.00 32.91 5557 TYR A N 1
ATOM 1608 C CA . TYR A 1 234 ? 64.701 26.099 95.312 1.00 26.59 5557 TYR A CA 1
ATOM 1609 C C . TYR A 1 234 ? 65.429 25.669 94.044 1.00 29.92 5557 TYR A C 1
ATOM 1610 O O . TYR A 1 234 ? 64.864 25.726 92.946 1.00 29.91 5557 TYR A O 1
ATOM 1619 N N . MET A 1 235 ? 66.685 25.232 94.176 1.00 26.14 5558 MET A N 1
ATOM 1620 C CA . MET A 1 235 ? 67.445 24.796 93.009 1.00 33.72 5558 MET A CA 1
ATOM 1621 C C . MET A 1 235 ? 66.867 23.539 92.369 1.00 35.28 5558 MET A C 1
ATOM 1622 O O . MET A 1 235 ? 67.230 23.220 91.232 1.00 38.93 5558 MET A O 1
ATOM 1627 N N . GLU A 1 236 ? 65.988 22.811 93.068 1.00 31.66 5559 GLU A N 1
ATOM 1628 C CA . GLU A 1 236 ? 65.356 21.645 92.458 1.00 36.38 5559 GLU A CA 1
ATOM 1629 C C . GLU A 1 236 ? 64.398 22.024 91.337 1.00 38.44 5559 GLU A C 1
ATOM 1630 O O . GLU A 1 236 ? 64.072 21.171 90.504 1.00 38.91 5559 GLU A O 1
ATOM 1636 N N . GLU A 1 237 ? 63.940 23.275 91.293 1.00 28.43 5560 GLU A N 1
ATOM 1637 C CA . GLU A 1 237 ? 63.094 23.755 90.209 1.00 35.01 5560 GLU A CA 1
ATOM 1638 C C . GLU A 1 237 ? 63.812 24.780 89.338 1.00 30.31 5560 GLU A C 1
ATOM 1639 O O . GLU A 1 237 ? 63.157 25.551 88.629 1.00 36.53 5560 GLU A O 1
ATOM 1645 N N . PHE A 1 238 ? 65.140 24.815 89.389 1.00 35.67 5561 PHE A N 1
ATOM 1646 C CA . PHE A 1 238 ? 65.882 25.747 88.554 1.00 35.06 5561 PHE A CA 1
ATOM 1647 C C . PHE A 1 238 ? 65.596 25.442 87.088 1.00 29.56 5561 PHE A C 1
ATOM 1648 O O . PHE A 1 238 ? 65.760 24.294 86.654 1.00 40.51 5561 PHE A O 1
ATOM 1656 N N . PRO A 1 239 ? 65.159 26.427 86.298 1.00 34.37 5562 PRO A N 1
ATOM 1657 C CA . PRO A 1 239 ? 64.681 26.135 84.943 1.00 31.85 5562 PRO A CA 1
ATOM 1658 C C . PRO A 1 239 ? 65.783 25.864 83.932 1.00 27.85 5562 PRO A C 1
ATOM 1659 O O . PRO A 1 239 ? 65.469 25.602 82.765 1.00 31.77 5562 PRO A O 1
ATOM 1663 N N . PHE A 1 240 ? 67.053 25.911 84.332 1.00 26.49 5563 PHE A N 1
ATOM 1664 C CA . PHE A 1 240 ? 68.154 25.651 83.415 1.00 30.82 5563 PHE A CA 1
ATOM 1665 C C . PHE A 1 240 ? 68.847 24.353 83.801 1.00 29.58 5563 PHE A C 1
ATOM 1666 O O . PHE A 1 240 ? 69.384 24.251 84.914 1.00 39.06 5563 PHE A O 1
ATOM 1674 N N . PRO A 1 241 ? 68.856 23.340 82.931 1.00 28.61 5564 PRO A N 1
ATOM 1675 C CA . PRO A 1 241 ? 69.527 22.079 83.288 1.00 36.37 5564 PRO A CA 1
ATOM 1676 C C . PRO A 1 241 ? 71.043 22.175 83.314 1.00 41.65 5564 PRO A C 1
ATOM 1677 O O . PRO A 1 241 ? 71.677 21.443 84.084 1.00 41.17 5564 PRO A O 1
ATOM 1681 N N . TYR A 1 242 ? 71.650 23.035 82.497 1.00 36.26 5565 TYR A N 1
ATOM 1682 C CA . TYR A 1 242 ? 73.102 23.139 82.418 1.00 29.21 5565 TYR A CA 1
ATOM 1683 C C . TYR A 1 242 ? 73.526 24.428 83.108 1.00 35.13 5565 TYR A C 1
ATOM 1684 O O . TYR A 1 242 ? 73.184 25.524 82.652 1.00 35.44 5565 TYR A O 1
ATOM 1693 N N . TYR A 1 243 ? 74.274 24.295 84.200 1.00 25.87 5566 TYR A N 1
ATOM 1694 C CA . TYR A 1 243 ? 74.681 25.451 84.981 1.00 27.74 5566 TYR A CA 1
ATOM 1695 C C . TYR A 1 243 ? 75.968 25.145 85.731 1.00 37.24 5566 TYR A C 1
ATOM 1696 O O . TYR A 1 243 ? 76.342 23.985 85.922 1.00 34.34 5566 TYR A O 1
ATOM 1705 N N . ILE A 1 244 ? 76.640 26.213 86.161 1.00 36.28 5567 ILE A N 1
ATOM 1706 C CA . ILE A 1 244 ? 77.714 26.125 87.139 1.00 31.52 5567 ILE A CA 1
ATOM 1707 C C . ILE A 1 244 ? 77.413 27.116 88.253 1.00 28.49 5567 ILE A C 1
ATOM 1708 O O . ILE A 1 244 ? 76.691 28.099 88.067 1.00 29.41 5567 ILE A O 1
ATOM 1713 N N . ILE A 1 245 ? 77.975 26.842 89.424 1.00 29.55 5568 ILE A N 1
ATOM 1714 C CA . ILE A 1 245 ? 77.872 27.725 90.577 1.00 29.64 5568 ILE A CA 1
ATOM 1715 C C . ILE A 1 245 ? 79.236 28.371 90.765 1.00 32.76 5568 ILE A C 1
ATOM 1716 O O . ILE A 1 245 ? 80.251 27.671 90.866 1.00 29.93 5568 ILE A O 1
ATOM 1721 N N . LEU A 1 246 ? 79.265 29.701 90.803 1.00 36.68 5569 LEU A N 1
ATOM 1722 C CA . LEU A 1 246 ? 80.512 30.449 90.916 1.00 33.15 5569 LEU A CA 1
ATOM 1723 C C . LEU A 1 246 ? 80.484 31.272 92.196 1.00 31.71 5569 LEU A C 1
ATOM 1724 O O . LEU A 1 246 ? 79.735 32.249 92.296 1.00 31.46 5569 LEU A O 1
ATOM 1729 N N . ARG A 1 247 ? 81.299 30.872 93.170 1.00 35.25 5570 ARG A N 1
ATOM 1730 C CA . ARG A 1 247 ? 81.500 31.657 94.379 1.00 26.81 5570 ARG A CA 1
ATOM 1731 C C . ARG A 1 247 ? 82.720 32.562 94.284 1.00 35.24 5570 ARG A C 1
ATOM 1732 O O . ARG A 1 247 ? 82.710 33.667 94.838 1.00 29.33 5570 ARG A O 1
ATOM 1740 N N . ASP A 1 248 ? 83.768 32.110 93.599 1.00 36.80 5571 ASP A N 1
ATOM 1741 C CA . ASP A 1 248 ? 85.043 32.811 93.540 1.00 35.42 5571 ASP A CA 1
ATOM 1742 C C . ASP A 1 248 ? 85.540 32.786 92.103 1.00 41.26 5571 ASP A C 1
ATOM 1743 O O . ASP A 1 248 ? 85.585 31.720 91.480 1.00 43.88 5571 ASP A O 1
ATOM 1748 N N . VAL A 1 249 ? 85.916 33.958 91.583 1.00 32.49 5572 VAL A N 1
ATOM 1749 C CA . VAL A 1 249 ? 86.343 34.056 90.190 1.00 32.26 5572 VAL A CA 1
ATOM 1750 C C . VAL A 1 249 ? 87.607 33.239 89.947 1.00 40.10 5572 VAL A C 1
ATOM 1751 O O . VAL A 1 249 ? 87.866 32.804 88.818 1.00 32.08 5572 VAL A O 1
ATOM 1755 N N . ASN A 1 250 ? 88.404 33.005 90.994 1.00 34.38 5573 ASN A N 1
ATOM 1756 C CA . ASN A 1 250 ? 89.581 32.154 90.864 1.00 35.34 5573 ASN A CA 1
ATOM 1757 C C . ASN A 1 250 ? 89.221 30.737 90.437 1.00 45.65 5573 ASN A C 1
ATOM 1758 O O . ASN A 1 250 ? 90.066 30.042 89.861 1.00 34.74 5573 ASN A O 1
ATOM 1763 N N . ALA A 1 251 ? 87.993 30.292 90.708 1.00 32.22 5574 ALA A N 1
ATOM 1764 C CA . ALA A 1 251 ? 87.536 28.970 90.302 1.00 32.31 5574 ALA A CA 1
ATOM 1765 C C . ALA A 1 251 ? 86.869 28.960 88.933 1.00 35.17 5574 ALA A C 1
ATOM 1766 O O . ALA A 1 251 ? 86.528 27.881 88.438 1.00 33.14 5574 ALA A O 1
ATOM 1768 N N . LEU A 1 252 ? 86.668 30.126 88.321 1.00 29.68 5575 LEU A N 1
ATOM 1769 C CA . LEU A 1 252 ? 85.974 30.177 87.037 1.00 28.58 5575 LEU A CA 1
ATOM 1770 C C . LEU A 1 252 ? 86.699 29.442 85.910 1.00 34.56 5575 LEU A C 1
ATOM 1771 O O . LEU A 1 252 ? 86.020 28.740 85.141 1.00 36.42 5575 LEU A O 1
ATOM 1776 N N . PRO A 1 253 ? 88.024 29.557 85.734 1.00 32.25 5576 PRO A N 1
ATOM 1777 C CA . PRO A 1 253 ? 88.656 28.822 84.618 1.00 30.16 5576 PRO A CA 1
ATOM 1778 C C . PRO A 1 253 ? 88.474 27.316 84.702 1.00 30.60 5576 PRO A C 1
ATOM 1779 O O . PRO A 1 253 ? 88.140 26.678 83.695 1.00 33.64 5576 PRO A O 1
ATOM 1783 N N . GLU A 1 254 ? 88.684 26.725 85.880 1.00 29.15 5577 GLU A N 1
ATOM 1784 C CA . GLU A 1 254 ? 88.578 25.275 86.008 1.00 29.92 5577 GLU A CA 1
ATOM 1785 C C . GLU A 1 254 ? 87.129 24.804 85.914 1.00 34.84 5577 GLU A C 1
ATOM 1786 O O . GLU A 1 254 ? 86.854 23.736 85.353 1.00 31.61 5577 GLU A O 1
ATOM 1792 N N . THR A 1 255 ? 86.188 25.580 86.458 1.00 33.72 5578 THR A N 1
ATOM 1793 C CA . THR A 1 255 ? 84.794 25.147 86.472 1.00 31.38 5578 THR A CA 1
ATOM 1794 C C . THR A 1 255 ? 84.123 25.330 85.115 1.00 34.44 5578 THR A C 1
ATOM 1795 O O . THR A 1 255 ? 83.409 24.434 84.650 1.00 32.25 5578 THR A O 1
ATOM 1799 N N . LEU A 1 256 ? 84.336 26.478 84.466 1.00 27.23 5579 LEU A N 1
ATOM 1800 C CA . LEU A 1 256 ? 83.652 26.746 83.204 1.00 27.10 5579 LEU A CA 1
ATOM 1801 C C . LEU A 1 256 ? 84.220 25.908 82.063 1.00 35.29 5579 LEU A C 1
ATOM 1802 O O . LEU A 1 256 ? 83.468 25.434 81.203 1.00 35.67 5579 LEU A O 1
ATOM 1807 N N . SER A 1 257 ? 85.541 25.709 82.035 1.00 29.79 5580 SER A N 1
ATOM 1808 C CA . SER A 1 257 ? 86.124 24.895 80.973 1.00 29.86 5580 SER A CA 1
ATOM 1809 C C . SER A 1 257 ? 85.661 23.447 81.073 1.00 31.07 5580 SER A C 1
ATOM 1810 O O . SER A 1 257 ? 85.440 22.789 80.051 1.00 33.12 5580 SER A O 1
ATOM 1813 N N . ASP A 1 258 ? 85.502 22.935 82.295 1.00 31.19 5581 ASP A N 1
ATOM 1814 C CA . ASP A 1 258 ? 84.927 21.604 82.461 1.00 36.22 5581 ASP A CA 1
ATOM 1815 C C . ASP A 1 258 ? 83.489 21.562 81.959 1.00 33.88 5581 ASP A C 1
ATOM 1816 O O . ASP A 1 258 ? 83.068 20.580 81.337 1.00 34.69 5581 ASP A O 1
ATOM 1821 N N . ALA A 1 259 ? 82.726 22.630 82.207 1.00 33.40 5582 ALA A N 1
ATOM 1822 C CA . ALA A 1 259 ? 81.330 22.671 81.782 1.00 32.07 5582 ALA A CA 1
ATOM 1823 C C . ALA A 1 259 ? 81.200 22.740 80.267 1.00 32.85 5582 ALA A C 1
ATOM 1824 O O . ALA A 1 259 ? 80.245 22.195 79.703 1.00 35.08 5582 ALA A O 1
ATOM 1826 N N . LEU A 1 260 ? 82.141 23.404 79.597 1.00 33.11 5583 LEU A N 1
ATOM 1827 C CA . LEU A 1 260 ? 82.112 23.523 78.145 1.00 31.96 5583 LEU A CA 1
ATOM 1828 C C . LEU A 1 260 ? 82.440 22.215 77.433 1.00 35.33 5583 LEU A C 1
ATOM 1829 O O . LEU A 1 260 ? 82.237 22.128 76.217 1.00 34.81 5583 LEU A O 1
ATOM 1834 N N . ARG A 1 261 ? 82.950 21.208 78.149 1.00 36.89 5584 ARG A N 1
ATOM 1835 C CA . ARG A 1 261 ? 83.143 19.892 77.544 1.00 38.76 5584 ARG A CA 1
ATOM 1836 C C . ARG A 1 261 ? 81.846 19.371 76.943 1.00 39.46 5584 ARG A C 1
ATOM 1837 O O . ARG A 1 261 ? 81.845 18.786 75.855 1.00 41.34 5584 ARG A O 1
ATOM 1845 N N . GLN A 1 262 ? 80.730 19.573 77.643 1.00 38.58 5585 GLN A N 1
ATOM 1846 C CA . GLN A 1 262 ? 79.451 19.070 77.157 1.00 40.81 5585 GLN A CA 1
ATOM 1847 C C . GLN A 1 262 ? 79.038 19.746 75.856 1.00 39.93 5585 GLN A C 1
ATOM 1848 O O . GLN A 1 262 ? 78.501 19.092 74.955 1.00 42.24 5585 GLN A O 1
ATOM 1854 N N . TRP A 1 263 ? 79.282 21.052 75.733 1.00 38.90 5586 TRP A N 1
ATOM 1855 C CA . TRP A 1 263 ? 78.951 21.746 74.491 1.00 41.92 5586 TRP A CA 1
ATOM 1856 C C . TRP A 1 263 ? 79.783 21.217 73.325 1.00 44.66 5586 TRP A C 1
ATOM 1857 O O . TRP A 1 263 ? 79.251 20.942 72.244 1.00 43.74 5586 TRP A O 1
ATOM 1868 N N . PHE A 1 264 ? 81.096 21.057 73.529 1.00 44.29 5587 PHE A N 1
ATOM 1869 C CA . PHE A 1 264 ? 81.968 20.605 72.443 1.00 51.18 5587 PHE A CA 1
ATOM 1870 C C . PHE A 1 264 ? 81.617 19.194 71.989 1.00 55.09 5587 PHE A C 1
ATOM 1871 O O . PHE A 1 264 ? 81.608 18.902 70.786 1.00 56.53 5587 PHE A O 1
ATOM 1879 N N . GLU A 1 265 ? 81.328 18.304 72.939 1.00 51.94 5588 GLU A N 1
ATOM 1880 C CA . GLU A 1 265 ? 81.008 16.921 72.596 1.00 60.73 5588 GLU A CA 1
ATOM 1881 C C . GLU A 1 265 ? 79.685 16.826 71.848 1.00 60.95 5588 GLU A C 1
ATOM 1882 O O . GLU A 1 265 ? 79.528 15.985 70.954 1.00 70.54 5588 GLU A O 1
ATOM 1888 N N . LEU A 1 266 ? 78.722 17.678 72.200 1.00 54.13 5589 LEU A N 1
ATOM 1889 C CA . LEU A 1 266 ? 77.447 17.684 71.494 1.00 58.89 5589 LEU A CA 1
ATOM 1890 C C . LEU A 1 266 ? 77.619 18.189 70.068 1.00 68.09 5589 LEU A C 1
ATOM 1891 O O . LEU A 1 266 ? 76.930 17.719 69.157 1.00 74.22 5589 LEU A O 1
ATOM 1896 N N . VAL A 1 267 ? 78.527 19.146 69.861 1.00 66.38 5590 VAL A N 1
ATOM 1897 C CA . VAL A 1 267 ? 78.744 19.714 68.535 1.00 65.35 5590 VAL A CA 1
ATOM 1898 C C . VAL A 1 267 ? 79.341 18.672 67.594 1.00 84.32 5590 VAL A C 1
ATOM 1899 O O . VAL A 1 267 ? 79.040 18.664 66.393 1.00 86.87 5590 VAL A O 1
ATOM 1903 N N . THR A 1 268 ? 80.164 17.765 68.115 1.00 84.52 5591 THR A N 1
ATOM 1904 C CA . THR A 1 268 ? 80.768 16.716 67.299 1.00 83.79 5591 THR A CA 1
ATOM 1905 C C . THR A 1 268 ? 79.866 15.484 67.228 1.00 80.71 5591 THR A C 1
ATOM 1906 O O . THR A 1 268 ? 78.783 15.523 66.643 1.00 83.59 5591 THR A O 1
ATOM 1910 N N . ALA B 2 10 ? 54.086 24.909 86.128 1.00 64.18 11 ALA B N 1
ATOM 1911 C CA . ALA B 2 10 ? 52.916 24.434 85.401 1.00 61.79 11 ALA B CA 1
ATOM 1912 C C . ALA B 2 10 ? 51.972 25.589 85.072 1.00 55.59 11 ALA B C 1
ATOM 1913 O O . ALA B 2 10 ? 51.347 25.608 84.011 1.00 59.39 11 ALA B O 1
ATOM 1915 N N . ARG B 2 11 ? 51.873 26.547 85.989 1.00 49.18 12 ARG B N 1
ATOM 1916 C CA . ARG B 2 11 ? 51.054 27.737 85.816 1.00 59.86 12 ARG B CA 1
ATOM 1917 C C . ARG B 2 11 ? 51.930 28.940 85.493 1.00 61.55 12 ARG B C 1
ATOM 1918 O O . ARG B 2 11 ? 53.151 28.916 85.674 1.00 50.90 12 ARG B O 1
ATOM 1926 N N . ASP B 2 12 ? 51.288 30.008 85.021 1.00 58.59 13 ASP B N 1
ATOM 1927 C CA . ASP B 2 12 ? 51.958 31.287 84.814 1.00 52.92 13 ASP B CA 1
ATOM 1928 C C . ASP B 2 12 ? 51.538 32.314 85.861 1.00 59.26 13 ASP B C 1
ATOM 1929 O O . ASP B 2 12 ? 51.317 33.487 85.554 1.00 57.67 13 ASP B O 1
ATOM 1934 N N . VAL B 2 13 ? 51.435 31.888 87.110 1.00 58.49 14 VAL B N 1
ATOM 1935 C CA . VAL B 2 13 ? 51.187 32.814 88.200 1.00 61.21 14 VAL B CA 1
ATOM 1936 C C . VAL B 2 13 ? 52.539 33.343 88.654 1.00 46.44 14 VAL B C 1
ATOM 1937 O O . VAL B 2 13 ? 53.576 32.704 88.457 1.00 51.42 14 VAL B O 1
ATOM 1941 N N . GLN B 2 14 ? 52.540 34.525 89.260 1.00 42.29 15 GLN B N 1
ATOM 1942 C CA . GLN B 2 14 ? 53.796 35.088 89.727 1.00 52.55 15 GLN B CA 1
ATOM 1943 C C . GLN B 2 14 ? 54.332 34.297 90.914 1.00 47.13 15 GLN B C 1
ATOM 1944 O O . GLN B 2 14 ? 53.583 33.907 91.814 1.00 38.80 15 GLN B O 1
ATOM 1950 N N . ARG B 2 15 ? 55.638 34.064 90.911 1.00 34.57 16 ARG B N 1
ATOM 1951 C CA . ARG B 2 15 ? 56.347 33.511 92.052 1.00 31.09 16 ARG B CA 1
ATOM 1952 C C . ARG B 2 15 ? 57.411 34.513 92.475 1.00 44.48 16 ARG B C 1
ATOM 1953 O O . ARG B 2 15 ? 57.937 35.263 91.648 1.00 43.99 16 ARG B O 1
ATOM 1961 N N . LEU B 2 16 ? 57.730 34.526 93.765 1.00 36.48 17 LEU B N 1
ATOM 1962 C CA . LEU B 2 16 ? 58.715 35.473 94.270 1.00 45.26 17 LEU B CA 1
ATOM 1963 C C . LEU B 2 16 ? 59.319 34.928 95.555 1.00 41.27 17 LEU B C 1
ATOM 1964 O O . LEU B 2 16 ? 58.806 33.984 96.159 1.00 35.06 17 LEU B O 1
ATOM 1969 N N . LEU B 2 17 ? 60.420 35.548 95.968 1.00 40.05 18 LEU B N 1
ATOM 1970 C CA . LEU B 2 17 ? 61.129 35.140 97.170 1.00 34.99 18 LEU B CA 1
ATOM 1971 C C . LEU B 2 17 ? 60.525 35.837 98.380 1.00 39.62 18 LEU B C 1
ATOM 1972 O O . LEU B 2 17 ? 60.173 37.019 98.324 1.00 37.05 18 LEU B O 1
ATOM 1977 N N . VAL B 2 18 ? 60.393 35.088 99.470 1.00 39.04 19 VAL B N 1
ATOM 1978 C CA . VAL B 2 18 ? 59.735 35.555 100.681 1.00 28.99 19 VAL B CA 1
ATOM 1979 C C . VAL B 2 18 ? 60.594 35.173 101.878 1.00 36.32 19 VAL B C 1
ATOM 1980 O O . VAL B 2 18 ? 61.229 34.113 101.879 1.00 37.44 19 VAL B O 1
ATOM 1984 N N . GLN B 2 19 ? 60.613 36.030 102.899 1.00 32.96 20 GLN B N 1
ATOM 1985 C CA . GLN B 2 19 ? 61.370 35.779 104.120 1.00 37.37 20 GLN B CA 1
ATOM 1986 C C . GLN B 2 19 ? 60.474 36.012 105.328 1.00 43.44 20 GLN B C 1
ATOM 1987 O O . GLN B 2 19 ? 59.929 37.108 105.496 1.00 38.09 20 GLN B O 1
ATOM 1993 N N . PHE B 2 20 ? 60.331 34.989 106.168 1.00 34.92 21 PHE B N 1
ATOM 1994 C CA . PHE B 2 20 ? 59.546 35.105 107.388 1.00 39.87 21 PHE B CA 1
ATOM 1995 C C . PHE B 2 20 ? 60.383 35.725 108.500 1.00 39.49 21 PHE B C 1
ATOM 1996 O O . PHE B 2 20 ? 61.595 35.507 108.586 1.00 38.37 21 PHE B O 1
ATOM 2004 N N . GLN B 2 21 ? 59.726 36.506 109.357 1.00 40.05 22 GLN B N 1
ATOM 2005 C CA . GLN B 2 21 ? 60.429 37.125 110.473 1.00 45.96 22 GLN B CA 1
ATOM 2006 C C . GLN B 2 21 ? 59.442 37.516 111.564 1.00 47.26 22 GLN B C 1
ATOM 2007 O O . GLN B 2 21 ? 58.233 37.615 111.336 1.00 44.05 22 GLN B O 1
ATOM 2013 N N . ASP B 2 22 ? 59.991 37.745 112.756 1.00 52.10 23 ASP B N 1
ATOM 2014 C CA . ASP B 2 22 ? 59.228 38.150 113.926 1.00 47.57 23 ASP B CA 1
ATOM 2015 C C . ASP B 2 22 ? 58.676 39.563 113.765 1.00 59.00 23 ASP B C 1
ATOM 2016 O O . ASP B 2 22 ? 59.041 40.312 112.855 1.00 58.31 23 ASP B O 1
ATOM 2021 N N . GLU B 2 23 ? 57.778 39.924 114.685 1.00 53.04 24 GLU B N 1
ATOM 2022 C CA . GLU B 2 23 ? 57.422 41.327 114.855 1.00 54.78 24 GLU B CA 1
ATOM 2023 C C . GLU B 2 23 ? 58.619 42.134 115.337 1.00 65.82 24 GLU B C 1
ATOM 2024 O O . GLU B 2 23 ? 58.740 43.322 115.016 1.00 70.60 24 GLU B O 1
ATOM 2030 N N . GLY B 2 24 ? 59.513 41.505 116.100 1.00 61.43 25 GLY B N 1
ATOM 2031 C CA . GLY B 2 24 ? 60.735 42.120 116.572 1.00 58.14 25 GLY B CA 1
ATOM 2032 C C . GLY B 2 24 ? 61.895 42.081 115.605 1.00 56.37 25 GLY B C 1
ATOM 2033 O O . GLY B 2 24 ? 62.961 42.622 115.911 1.00 59.98 25 GLY B O 1
ATOM 2034 N N . GLY B 2 25 ? 61.724 41.446 114.445 1.00 55.51 26 GLY B N 1
ATOM 2035 C CA . GLY B 2 25 ? 62.722 41.464 113.397 1.00 55.75 26 GLY B CA 1
ATOM 2036 C C . GLY B 2 25 ? 63.582 40.225 113.267 1.00 58.32 26 GLY B C 1
ATOM 2037 O O . GLY B 2 25 ? 64.444 40.187 112.381 1.00 58.69 26 GLY B O 1
ATOM 2038 N N . GLN B 2 26 ? 63.385 39.212 114.109 1.00 56.33 27 GLN B N 1
ATOM 2039 C CA . GLN B 2 26 ? 64.194 38.001 114.028 1.00 49.66 27 GLN B CA 1
ATOM 2040 C C . GLN B 2 26 ? 63.737 37.149 112.849 1.00 49.58 27 GLN B C 1
ATOM 2041 O O . GLN B 2 26 ? 62.574 36.736 112.787 1.00 49.19 27 GLN B O 1
ATOM 2047 N N . LEU B 2 27 ? 64.655 36.873 111.927 1.00 53.53 28 LEU B N 1
ATOM 2048 C CA . LEU B 2 27 ? 64.334 36.088 110.746 1.00 45.03 28 LEU B CA 1
ATOM 2049 C C . LEU B 2 27 ? 64.119 34.624 111.115 1.00 50.72 28 LEU B C 1
ATOM 2050 O O . LEU B 2 27 ? 64.764 34.083 112.018 1.00 49.14 28 LEU B O 1
ATOM 2055 N N . LEU B 2 28 ? 63.193 33.982 110.406 1.00 43.53 29 LEU B N 1
ATOM 2056 C CA . LEU B 2 28 ? 62.861 32.579 110.630 1.00 46.95 29 LEU B CA 1
ATOM 2057 C C . LEU B 2 28 ? 63.152 31.808 109.352 1.00 41.47 29 LEU B C 1
ATOM 2058 O O . LEU B 2 28 ? 62.486 32.015 108.331 1.00 34.73 29 LEU B O 1
ATOM 2063 N N . GLY B 2 29 ? 64.134 30.915 109.412 1.00 48.78 30 GLY B N 1
ATOM 2064 C CA . GLY B 2 29 ? 64.506 30.139 108.249 1.00 43.33 30 GLY B CA 1
ATOM 2065 C C . GLY B 2 29 ? 65.134 30.991 107.156 1.00 38.72 30 GLY B C 1
ATOM 2066 O O . GLY B 2 29 ? 65.444 32.171 107.327 1.00 42.80 30 GLY B O 1
ATOM 2067 N N . SER B 2 30 ? 65.308 30.357 106.010 1.00 36.33 31 SER B N 1
ATOM 2068 C CA . SER B 2 30 ? 65.864 30.967 104.814 1.00 42.04 31 SER B CA 1
ATOM 2069 C C . SER B 2 30 ? 64.742 31.418 103.892 1.00 39.55 31 SER B C 1
ATOM 2070 O O . SER B 2 30 ? 63.577 31.066 104.093 1.00 39.95 31 SER B O 1
ATOM 2073 N N . PRO B 2 31 ? 65.047 32.233 102.878 1.00 41.26 32 PRO B N 1
ATOM 2074 C CA . PRO B 2 31 ? 63.990 32.693 101.972 1.00 26.58 32 PRO B CA 1
ATOM 2075 C C . PRO B 2 31 ? 63.293 31.535 101.271 1.00 38.58 32 PRO B C 1
ATOM 2076 O O . PRO B 2 31 ? 63.845 30.446 101.100 1.00 42.23 32 PRO B O 1
ATOM 2080 N N . PHE B 2 32 ? 62.055 31.795 100.852 1.00 38.44 33 PHE B N 1
ATOM 2081 C CA . PHE B 2 32 ? 61.202 30.796 100.228 1.00 29.36 33 PHE B CA 1
ATOM 2082 C C . PHE B 2 32 ? 60.689 31.316 98.895 1.00 34.47 33 PHE B C 1
ATOM 2083 O O . PHE B 2 32 ? 60.300 32.482 98.784 1.00 37.92 33 PHE B O 1
ATOM 2091 N N . ASP B 2 33 ? 60.676 30.445 97.888 1.00 29.26 34 ASP B N 1
ATOM 2092 C CA . ASP B 2 33 ? 59.998 30.740 96.633 1.00 31.95 34 ASP B CA 1
ATOM 2093 C C . ASP B 2 33 ? 58.551 30.278 96.739 1.00 48.01 34 ASP B C 1
ATOM 2094 O O . ASP B 2 33 ? 58.284 29.117 97.067 1.00 41.17 34 ASP B O 1
ATOM 2099 N N . VAL B 2 34 ? 57.623 31.185 96.456 1.00 41.64 35 VAL B N 1
ATOM 2100 C CA . VAL B 2 34 ? 56.222 30.972 96.804 1.00 41.14 35 VAL B CA 1
ATOM 2101 C C . VAL B 2 34 ? 55.321 31.543 95.713 1.00 40.87 35 VAL B C 1
ATOM 2102 O O . VAL B 2 34 ? 55.577 32.650 95.218 1.00 46.61 35 VAL B O 1
ATOM 2106 N N . PRO B 2 35 ? 54.276 30.827 95.298 1.00 40.95 36 PRO B N 1
ATOM 2107 C CA . PRO B 2 35 ? 53.308 31.412 94.364 1.00 46.68 36 PRO B CA 1
ATOM 2108 C C . PRO B 2 35 ? 52.551 32.561 95.010 1.00 43.87 36 PRO B C 1
ATOM 2109 O O . PRO B 2 35 ? 52.258 32.550 96.207 1.00 41.53 36 PRO B O 1
ATOM 2113 N N . VAL B 2 36 ? 52.213 33.559 94.191 1.00 44.06 37 VAL B N 1
ATOM 2114 C CA . VAL B 2 36 ? 51.684 34.802 94.739 1.00 45.02 37 VAL B CA 1
ATOM 2115 C C . VAL B 2 36 ? 50.254 34.646 95.242 1.00 51.17 37 VAL B C 1
ATOM 2116 O O . VAL B 2 36 ? 49.782 35.487 96.016 1.00 43.24 37 VAL B O 1
ATOM 2120 N N . ASP B 2 37 ? 49.551 33.586 94.842 1.00 47.90 38 ASP B N 1
ATOM 2121 C CA . ASP B 2 37 ? 48.199 33.331 95.321 1.00 44.75 38 ASP B CA 1
ATOM 2122 C C . ASP B 2 37 ? 48.177 32.475 96.583 1.00 42.71 38 ASP B C 1
ATOM 2123 O O . ASP B 2 37 ? 47.130 31.910 96.918 1.00 40.83 38 ASP B O 1
ATOM 2128 N N . ILE B 2 38 ? 49.312 32.354 97.277 1.00 41.93 39 ILE B N 1
ATOM 2129 C CA . ILE B 2 38 ? 49.358 31.563 98.499 1.00 37.80 39 ILE B CA 1
ATOM 2130 C C . ILE B 2 38 ? 48.445 32.183 99.553 1.00 37.02 39 ILE B C 1
ATOM 2131 O O . ILE B 2 38 ? 48.323 33.410 99.664 1.00 39.42 39 ILE B O 1
ATOM 2136 N N . THR B 2 39 ? 47.773 31.329 100.308 1.00 38.26 40 THR B N 1
ATOM 2137 C CA . THR B 2 39 ? 46.792 31.735 101.301 1.00 39.39 40 THR B CA 1
ATOM 2138 C C . THR B 2 39 ? 47.421 31.825 102.686 1.00 39.26 40 THR B C 1
ATOM 2139 O O . THR B 2 39 ? 48.491 31.261 102.934 1.00 36.60 40 THR B O 1
ATOM 2143 N N . PRO B 2 40 ? 46.783 32.544 103.615 1.00 41.68 41 PRO B N 1
ATOM 2144 C CA . PRO B 2 40 ? 47.271 32.521 105.005 1.00 42.88 41 PRO B CA 1
ATOM 2145 C C . PRO B 2 40 ? 47.262 31.128 105.611 1.00 45.08 41 PRO B C 1
ATOM 2146 O O . PRO B 2 40 ? 48.110 30.826 106.461 1.00 47.26 41 PRO B O 1
ATOM 2150 N N . ASP B 2 41 ? 46.327 30.268 105.197 1.00 38.28 42 ASP B N 1
ATOM 2151 C CA . ASP B 2 41 ? 46.304 28.897 105.697 1.00 39.55 42 ASP B CA 1
ATOM 2152 C C . ASP B 2 41 ? 47.558 28.138 105.278 1.00 45.59 42 ASP B C 1
ATOM 2153 O O . ASP B 2 41 ? 48.135 27.389 106.075 1.00 40.35 42 ASP B O 1
ATOM 2158 N N . ARG B 2 42 ? 47.993 28.314 104.029 1.00 32.44 43 ARG B N 1
ATOM 2159 C CA . ARG B 2 42 ? 49.213 27.656 103.573 1.00 37.33 43 ARG B CA 1
ATOM 2160 C C . ARG B 2 42 ? 50.459 28.297 104.173 1.00 33.42 43 ARG B C 1
ATOM 2161 O O . ARG B 2 42 ? 51.449 27.600 104.422 1.00 41.76 43 ARG B O 1
ATOM 2169 N N . LEU B 2 43 ? 50.434 29.612 104.410 1.00 36.27 44 LEU B N 1
ATOM 2170 C CA . LEU B 2 43 ? 51.546 30.248 105.110 1.00 27.77 44 LEU B CA 1
ATOM 2171 C C . LEU B 2 43 ? 51.680 29.703 106.523 1.00 27.30 44 LEU B C 1
ATOM 2172 O O . LEU B 2 43 ? 52.792 29.595 107.049 1.00 40.08 44 LEU B O 1
ATOM 2177 N N . GLN B 2 44 ? 50.561 29.347 107.148 1.00 35.43 45 GLN B N 1
ATOM 2178 C CA . GLN B 2 44 ? 50.611 28.756 108.479 1.00 41.10 45 GLN B CA 1
ATOM 2179 C C . GLN B 2 44 ? 51.302 27.396 108.449 1.00 34.91 45 GLN B C 1
ATOM 2180 O O . GLN B 2 44 ? 52.095 27.080 109.343 1.00 44.25 45 GLN B O 1
ATOM 2186 N N . LEU B 2 45 ? 51.024 26.588 107.416 1.00 39.17 46 LEU B N 1
ATOM 2187 C CA . LEU B 2 45 ? 51.617 25.255 107.307 1.00 37.48 46 LEU B CA 1
ATOM 2188 C C . LEU B 2 45 ? 53.125 25.319 107.087 1.00 42.35 46 LEU B C 1
ATOM 2189 O O . LEU B 2 45 ? 53.874 24.533 107.680 1.00 39.57 46 LEU B O 1
ATOM 2194 N N . VAL B 2 46 ? 53.588 26.250 106.243 1.00 35.88 47 VAL B N 1
ATOM 2195 C CA . VAL B 2 46 ? 55.025 26.448 106.075 1.00 36.33 47 VAL B CA 1
ATOM 2196 C C . VAL B 2 46 ? 55.634 26.922 107.388 1.00 34.68 47 VAL B C 1
ATOM 2197 O O . VAL B 2 46 ? 56.715 26.492 107.780 1.00 39.38 47 VAL B O 1
ATOM 2201 N N . CYS B 2 47 ? 54.951 27.800 108.095 1.00 38.27 48 CYS B N 1
ATOM 2202 C CA . CYS B 2 47 ? 55.486 28.302 109.351 1.00 39.50 48 CYS B CA 1
ATOM 2203 C C . CYS B 2 47 ? 55.533 27.219 110.422 1.00 38.60 48 CYS B C 1
ATOM 2204 O O . CYS B 2 47 ? 56.419 27.229 111.286 1.00 42.85 48 CYS B O 1
ATOM 2207 N N . ASN B 2 48 ? 54.558 26.311 110.409 1.00 36.92 49 ASN B N 1
ATOM 2208 C CA . ASN B 2 48 ? 54.570 25.212 111.363 1.00 39.92 49 ASN B CA 1
ATOM 2209 C C . ASN B 2 48 ? 55.793 24.339 111.155 1.00 48.00 49 ASN B C 1
ATOM 2210 O O . ASN B 2 48 ? 56.403 23.865 112.121 1.00 52.03 49 ASN B O 1
ATOM 2215 N N . ALA B 2 49 ? 56.172 24.131 109.892 1.00 47.34 50 ALA B N 1
ATOM 2216 C CA . ALA B 2 49 ? 57.373 23.365 109.586 1.00 44.88 50 ALA B CA 1
ATOM 2217 C C . ALA B 2 49 ? 58.620 24.042 110.133 1.00 45.55 50 ALA B C 1
ATOM 2218 O O . ALA B 2 49 ? 59.499 23.375 110.688 1.00 57.25 50 ALA B O 1
ATOM 2220 N N . LEU B 2 50 ? 58.723 25.363 109.974 1.00 43.83 51 LEU B N 1
ATOM 2221 C CA . LEU B 2 50 ? 59.929 26.066 110.399 1.00 42.73 51 LEU B CA 1
ATOM 2222 C C . LEU B 2 50 ? 60.046 26.131 111.917 1.00 50.69 51 LEU B C 1
ATOM 2223 O O . LEU B 2 50 ? 61.161 26.109 112.450 1.00 53.92 51 LEU B O 1
ATOM 2228 N N . LEU B 2 51 ? 58.921 26.216 112.628 1.00 51.10 52 LEU B N 1
ATOM 2229 C CA . LEU B 2 51 ? 58.978 26.338 114.080 1.00 49.56 52 LEU B CA 1
ATOM 2230 C C . LEU B 2 51 ? 59.117 24.982 114.764 1.00 52.98 52 LEU B C 1
ATOM 2231 O O . LEU B 2 51 ? 59.735 24.895 115.832 1.00 54.45 52 LEU B O 1
ATOM 2236 N N . ALA B 2 52 ? 58.564 23.928 114.164 1.00 60.99 53 ALA B N 1
ATOM 2237 C CA . ALA B 2 52 ? 58.683 22.549 114.643 1.00 55.23 53 ALA B CA 1
ATOM 2238 C C . ALA B 2 52 ? 58.347 22.431 116.131 1.00 62.60 53 ALA B C 1
ATOM 2239 O O . ALA B 2 52 ? 59.152 21.984 116.950 1.00 68.53 53 ALA B O 1
ATOM 2241 N N . GLN B 2 53 ? 57.130 22.843 116.469 1.00 69.74 54 GLN B N 1
ATOM 2242 C CA . GLN B 2 53 ? 56.627 22.762 117.831 1.00 77.32 54 GLN B CA 1
ATOM 2243 C C . GLN B 2 53 ? 55.563 21.676 117.930 1.00 68.81 54 GLN B C 1
ATOM 2244 O O . GLN B 2 53 ? 54.898 21.345 116.944 1.00 70.54 54 GLN B O 1
ATOM 2250 N N . GLU B 2 54 ? 55.419 21.118 119.137 1.00 76.00 55 GLU B N 1
ATOM 2251 C CA . GLU B 2 54 ? 54.470 20.030 119.360 1.00 79.87 55 GLU B CA 1
ATOM 2252 C C . GLU B 2 54 ? 53.062 20.422 118.927 1.00 77.72 55 GLU B C 1
ATOM 2253 O O . GLU B 2 54 ? 52.376 19.662 118.234 1.00 81.76 55 GLU B O 1
ATOM 2259 N N . ASP B 2 55 ? 52.619 21.609 119.325 1.00 76.65 56 ASP B N 1
ATOM 2260 C CA . ASP B 2 55 ? 51.317 22.134 118.915 1.00 76.24 56 ASP B CA 1
ATOM 2261 C C . ASP B 2 55 ? 51.506 23.523 118.305 1.00 72.43 56 ASP B C 1
ATOM 2262 O O . ASP B 2 55 ? 51.878 24.463 119.011 1.00 70.99 56 ASP B O 1
ATOM 2267 N N . PRO B 2 56 ? 51.253 23.663 116.997 1.00 62.68 57 PRO B N 1
ATOM 2268 C CA . PRO B 2 56 ? 51.478 24.961 116.339 1.00 63.66 57 PRO B CA 1
ATOM 2269 C C . PRO B 2 56 ? 50.484 26.018 116.798 1.00 65.38 57 PRO B C 1
ATOM 2270 O O . PRO B 2 56 ? 49.280 25.768 116.886 1.00 62.97 57 PRO B O 1
ATOM 2274 N N . LEU B 2 57 ? 51.006 27.202 117.108 1.00 62.29 58 LEU B N 1
ATOM 2275 C CA . LEU B 2 57 ? 50.158 28.327 117.476 1.00 66.02 58 LEU B CA 1
ATOM 2276 C C . LEU B 2 57 ? 49.466 28.901 116.237 1.00 56.85 58 LEU B C 1
ATOM 2277 O O . LEU B 2 57 ? 50.039 28.891 115.146 1.00 50.33 58 LEU B O 1
ATOM 2282 N N . PRO B 2 58 ? 48.226 29.375 116.374 1.00 45.94 59 PRO B N 1
ATOM 2283 C CA . PRO B 2 58 ? 47.600 30.113 115.267 1.00 39.31 59 PRO B CA 1
ATOM 2284 C C . PRO B 2 58 ? 48.313 31.435 115.025 1.00 41.05 59 PRO B C 1
ATOM 2285 O O . PRO B 2 58 ? 48.692 32.136 115.967 1.00 42.41 59 PRO B O 1
ATOM 2289 N N . LEU B 2 59 ? 48.482 31.782 113.748 1.00 37.42 60 LEU B N 1
ATOM 2290 C CA . LEU B 2 59 ? 49.305 32.915 113.345 1.00 43.25 60 LEU B CA 1
ATOM 2291 C C . LEU B 2 59 ? 48.559 33.827 112.379 1.00 33.72 60 LEU B C 1
ATOM 2292 O O . LEU B 2 59 ? 47.684 33.388 111.627 1.00 41.69 60 LEU B O 1
ATOM 2297 N N . ALA B 2 60 ? 48.918 35.109 112.416 1.00 30.33 61 ALA B N 1
ATOM 2298 C CA . ALA B 2 60 ? 48.486 36.093 111.434 1.00 36.62 61 ALA B CA 1
ATOM 2299 C C . ALA B 2 60 ? 49.706 36.633 110.698 1.00 35.72 61 ALA B C 1
ATOM 2300 O O . ALA B 2 60 ? 50.804 36.706 111.259 1.00 31.03 61 ALA B O 1
ATOM 2302 N N . PHE B 2 61 ? 49.507 37.032 109.441 1.00 31.01 62 PHE B N 1
ATOM 2303 C CA . PHE B 2 61 ? 50.615 37.384 108.562 1.00 33.85 62 PHE B CA 1
ATOM 2304 C C . PHE B 2 61 ? 50.419 38.774 107.973 1.00 41.30 62 PHE B C 1
ATOM 2305 O O . PHE B 2 61 ? 49.310 39.141 107.572 1.00 36.40 62 PHE B O 1
ATOM 2313 N N . PHE B 2 62 ? 51.509 39.539 107.918 1.00 31.65 63 PHE B N 1
ATOM 2314 C CA . PHE B 2 62 ? 51.496 40.934 107.497 1.00 37.99 63 PHE B CA 1
ATOM 2315 C C . PHE B 2 62 ? 52.643 41.200 106.532 1.00 41.28 63 PHE B C 1
ATOM 2316 O O . PHE B 2 62 ? 53.766 40.733 106.748 1.00 40.12 63 PHE B O 1
ATOM 2324 N N . VAL B 2 63 ? 52.358 41.945 105.467 1.00 40.43 64 VAL B N 1
ATOM 2325 C CA . VAL B 2 63 ? 53.388 42.466 104.574 1.00 47.13 64 VAL B CA 1
ATOM 2326 C C . VAL B 2 63 ? 53.243 43.983 104.522 1.00 41.33 64 VAL B C 1
ATOM 2327 O O . VAL B 2 63 ? 52.212 44.501 104.073 1.00 47.17 64 VAL B O 1
ATOM 2331 N N . HIS B 2 64 ? 54.275 44.692 104.988 1.00 50.17 65 HIS B N 1
ATOM 2332 C CA . HIS B 2 64 ? 54.271 46.156 105.062 1.00 56.78 65 HIS B CA 1
ATOM 2333 C C . HIS B 2 64 ? 53.069 46.676 105.851 1.00 52.25 65 HIS B C 1
ATOM 2334 O O . HIS B 2 64 ? 52.346 47.567 105.403 1.00 55.63 65 HIS B O 1
ATOM 2341 N N . ASP B 2 65 ? 52.840 46.087 107.025 1.00 48.01 66 ASP B N 1
ATOM 2342 C CA . ASP B 2 65 ? 51.806 46.500 107.969 1.00 57.18 66 ASP B CA 1
ATOM 2343 C C . ASP B 2 65 ? 50.390 46.287 107.447 1.00 53.71 66 ASP B C 1
ATOM 2344 O O . ASP B 2 65 ? 49.430 46.776 108.057 1.00 56.86 66 ASP B O 1
ATOM 2349 N N . ALA B 2 66 ? 50.229 45.560 106.346 1.00 48.42 67 ALA B N 1
ATOM 2350 C CA . ALA B 2 66 ? 48.925 45.172 105.831 1.00 37.92 67 ALA B CA 1
ATOM 2351 C C . ALA B 2 66 ? 48.764 43.666 105.991 1.00 42.77 67 ALA B C 1
ATOM 2352 O O . ALA B 2 66 ? 49.619 42.897 105.540 1.00 37.65 67 ALA B O 1
ATOM 2354 N N . GLU B 2 67 ? 47.672 43.247 106.626 1.00 41.83 68 GLU B N 1
ATOM 2355 C CA . GLU B 2 67 ? 47.474 41.827 106.884 1.00 43.29 68 GLU B CA 1
ATOM 2356 C C . GLU B 2 67 ? 47.102 41.076 105.613 1.00 39.83 68 GLU B C 1
ATOM 2357 O O . GLU B 2 67 ? 46.331 41.565 104.783 1.00 45.67 68 GLU B O 1
ATOM 2363 N N . ILE B 2 68 ? 47.660 39.877 105.470 1.00 39.02 69 ILE B N 1
ATOM 2364 C CA . ILE B 2 68 ? 47.278 38.971 104.393 1.00 29.53 69 ILE B CA 1
ATOM 2365 C C . ILE B 2 68 ? 46.040 38.217 104.867 1.00 38.19 69 ILE B C 1
ATOM 2366 O O . ILE B 2 68 ? 46.111 37.412 105.799 1.00 33.17 69 ILE B O 1
ATOM 2371 N N . VAL B 2 69 ? 44.905 38.469 104.222 1.00 37.69 70 VAL B N 1
ATOM 2372 C CA . VAL B 2 69 ? 43.614 37.939 104.647 1.00 37.79 70 VAL B CA 1
ATOM 2373 C C . VAL B 2 69 ? 43.139 36.826 103.721 1.00 37.53 70 VAL B C 1
ATOM 2374 O O . VAL B 2 69 ? 42.745 35.753 104.178 1.0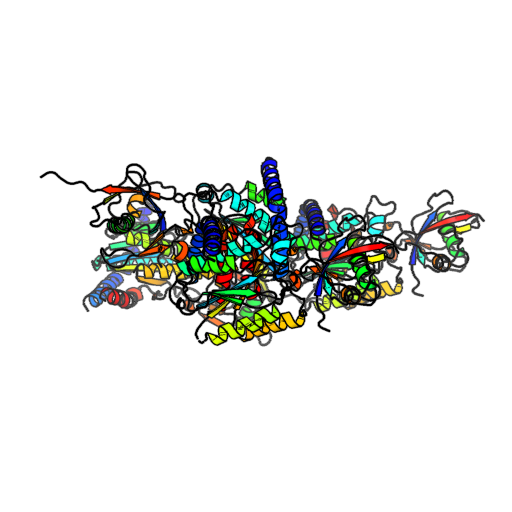0 45.37 70 VAL B O 1
ATOM 2378 N N . SER B 2 70 ? 43.154 37.073 102.412 1.00 39.31 71 SER B N 1
ATOM 2379 C CA . SER B 2 70 ? 42.759 36.079 101.423 1.00 40.14 71 SER B CA 1
ATOM 2380 C C . SER B 2 70 ? 43.941 35.509 100.653 1.00 36.75 71 SER B C 1
ATOM 2381 O O . SER B 2 70 ? 44.047 34.287 100.510 1.00 46.77 71 SER B O 1
ATOM 2384 N N . SER B 2 71 ? 44.843 36.355 100.154 1.00 39.94 72 SER B N 1
ATOM 2385 C CA . SER B 2 71 ? 46.019 35.863 99.446 1.00 39.33 72 SER B CA 1
ATOM 2386 C C . SER B 2 71 ? 47.113 36.920 99.470 1.00 37.10 72 SER B C 1
ATOM 2387 O O . SER B 2 71 ? 46.850 38.112 99.653 1.00 35.07 72 SER B O 1
ATOM 2390 N N . LEU B 2 72 ? 48.353 36.455 99.297 1.00 34.76 73 LEU B N 1
ATOM 2391 C CA . LEU B 2 72 ? 49.494 37.362 99.201 1.00 34.19 73 LEU B CA 1
ATOM 2392 C C . LEU B 2 72 ? 49.334 38.324 98.029 1.00 38.57 73 LEU B C 1
ATOM 2393 O O . LEU B 2 72 ? 49.584 39.528 98.159 1.00 37.70 73 LEU B O 1
ATOM 2398 N N . GLY B 2 73 ? 48.925 37.802 96.870 1.00 32.72 74 GLY B N 1
ATOM 2399 C CA . GLY B 2 73 ? 48.768 38.648 95.698 1.00 36.51 74 GLY B CA 1
ATOM 2400 C C . GLY B 2 73 ? 47.724 39.731 95.888 1.00 44.79 74 GLY B C 1
ATOM 2401 O O . GLY B 2 73 ? 47.899 40.862 95.429 1.00 48.34 74 GLY B O 1
ATOM 2402 N N . LYS B 2 74 ? 46.617 39.394 96.557 1.00 41.88 75 LYS B N 1
ATOM 2403 C CA . LYS B 2 74 ? 45.569 40.379 96.812 1.00 48.57 75 LYS B CA 1
ATOM 2404 C C . LYS B 2 74 ? 46.092 41.538 97.652 1.00 41.11 75 LYS B C 1
ATOM 2405 O O . LYS B 2 74 ? 45.802 42.705 97.363 1.00 43.10 75 LYS B O 1
ATOM 2411 N N . THR B 2 75 ? 46.875 41.236 98.689 1.00 36.90 76 THR B N 1
ATOM 2412 C CA . THR B 2 75 ? 47.417 42.292 99.536 1.00 36.39 76 THR B CA 1
ATOM 2413 C C . THR B 2 75 ? 48.418 43.155 98.777 1.00 52.23 76 THR B C 1
ATOM 2414 O O . THR B 2 75 ? 48.443 44.380 98.947 1.00 53.30 76 THR B O 1
ATOM 2418 N N . LEU B 2 76 ? 49.247 42.537 97.930 1.00 48.94 77 LEU B N 1
ATOM 2419 C CA . LEU B 2 76 ? 50.229 43.293 97.161 1.00 39.40 77 LEU B CA 1
ATOM 2420 C C . LEU B 2 76 ? 49.587 44.192 96.114 1.00 43.81 77 LEU B C 1
ATOM 2421 O O . LEU B 2 76 ? 50.205 45.185 95.713 1.00 49.18 77 LEU B O 1
ATOM 2426 N N . GLU B 2 77 ? 48.373 43.867 95.659 1.00 50.80 78 GLU B N 1
ATOM 2427 C CA . GLU B 2 77 ? 47.707 44.699 94.662 1.00 56.49 78 GLU B CA 1
ATOM 2428 C C . GLU B 2 77 ? 47.481 46.118 95.168 1.00 54.76 78 GLU B C 1
ATOM 2429 O O . GLU B 2 77 ? 47.395 47.055 94.367 1.00 56.12 78 GLU B O 1
ATOM 2435 N N . SER B 2 78 ? 47.366 46.295 96.482 1.00 53.41 79 SER B N 1
ATOM 2436 C CA . SER B 2 78 ? 47.145 47.606 97.078 1.00 68.03 79 SER B CA 1
ATOM 2437 C C . SER B 2 78 ? 48.439 48.297 97.494 1.00 62.36 79 SER B C 1
ATOM 2438 O O . SER B 2 78 ? 48.384 49.315 98.192 1.00 55.89 79 SER B O 1
ATOM 2441 N N . GLN B 2 79 ? 49.595 47.773 97.092 1.00 59.05 80 GLN B N 1
ATOM 2442 C CA . GLN B 2 79 ? 50.881 48.340 97.466 1.00 52.72 80 GLN B CA 1
ATOM 2443 C C . GLN B 2 79 ? 51.745 48.547 96.230 1.00 55.09 80 GLN B C 1
ATOM 2444 O O . GLN B 2 79 ? 51.567 47.889 95.202 1.00 60.52 80 GLN B O 1
ATOM 2450 N N . ALA B 2 80 ? 52.696 49.471 96.348 1.00 57.53 81 ALA B N 1
ATOM 2451 C CA . ALA B 2 80 ? 53.714 49.699 95.323 1.00 57.52 81 ALA B CA 1
ATOM 2452 C C . ALA B 2 80 ? 55.012 49.069 95.820 1.00 61.34 81 ALA B C 1
ATOM 2453 O O . ALA B 2 80 ? 55.817 49.712 96.493 1.00 76.74 81 ALA B O 1
ATOM 2455 N N . VAL B 2 81 ? 55.215 47.799 95.486 1.00 47.31 82 VAL B N 1
ATOM 2456 C CA . VAL B 2 81 ? 56.328 47.025 96.024 1.00 55.06 82 VAL B CA 1
ATOM 2457 C C . VAL B 2 81 ? 57.437 46.945 94.986 1.00 59.09 82 VAL B C 1
ATOM 2458 O O . VAL B 2 81 ? 57.189 46.898 93.773 1.00 47.41 82 VAL B O 1
ATOM 2462 N N . GLU B 2 82 ? 58.678 46.949 95.471 1.00 49.72 83 GLU B N 1
ATOM 2463 C CA . GLU B 2 82 ? 59.854 46.763 94.625 1.00 49.44 83 GLU B CA 1
ATOM 2464 C C . GLU B 2 82 ? 60.055 45.258 94.475 1.00 47.23 83 GLU B C 1
ATOM 2465 O O . GLU B 2 82 ? 60.584 44.600 95.373 1.00 52.09 83 GLU B O 1
ATOM 2471 N N . THR B 2 83 ? 59.647 44.712 93.323 1.00 46.63 84 THR B N 1
ATOM 2472 C CA . THR B 2 83 ? 59.594 43.261 93.141 1.00 40.00 84 THR B CA 1
ATOM 2473 C C . THR B 2 83 ? 60.967 42.602 93.164 1.00 43.51 84 THR B C 1
ATOM 2474 O O . THR B 2 83 ? 61.053 41.391 93.395 1.00 44.44 84 THR B O 1
ATOM 2478 N N . GLU B 2 84 ? 62.037 43.360 92.930 1.00 45.74 85 GLU B N 1
ATOM 2479 C CA . GLU B 2 84 ? 63.366 42.761 92.880 1.00 41.30 85 GLU B CA 1
ATOM 2480 C C . GLU B 2 84 ? 63.852 42.341 94.262 1.00 38.54 85 GLU B C 1
ATOM 2481 O O . GLU B 2 84 ? 64.681 41.430 94.375 1.00 37.27 85 GLU B O 1
ATOM 2487 N N . LYS B 2 85 ? 63.361 42.988 95.314 1.00 39.81 86 LYS B N 1
ATOM 2488 C CA . LYS B 2 85 ? 63.789 42.678 96.667 1.00 38.54 86 LYS B CA 1
ATOM 2489 C C . LYS B 2 85 ? 63.045 41.461 97.214 1.00 47.55 86 LYS B C 1
ATOM 2490 O O . LYS B 2 85 ? 61.956 41.102 96.757 1.00 39.87 86 LYS B O 1
ATOM 2496 N N . VAL B 2 86 ? 63.657 40.826 98.215 1.00 37.15 87 VAL B N 1
ATOM 2497 C CA . VAL B 2 86 ? 63.003 39.737 98.932 1.00 37.43 87 VAL B CA 1
ATOM 2498 C C . VAL B 2 86 ? 61.915 40.305 99.833 1.00 38.17 87 VAL B C 1
ATOM 2499 O O . VAL B 2 86 ? 62.165 41.202 100.648 1.00 33.76 87 VAL B O 1
ATOM 2503 N N . LEU B 2 87 ? 60.701 39.777 99.694 1.00 45.19 88 LEU B N 1
ATOM 2504 C CA . LEU B 2 87 ? 59.547 40.296 100.419 1.00 39.02 88 LEU B CA 1
ATOM 2505 C C . LEU B 2 87 ? 59.545 39.756 101.845 1.00 37.00 88 LEU B C 1
ATOM 2506 O O . LEU B 2 87 ? 59.517 38.538 102.054 1.00 38.66 88 LEU B O 1
ATOM 2511 N N . ASP B 2 88 ? 59.574 40.658 102.824 1.00 37.52 89 ASP B N 1
ATOM 2512 C CA . ASP B 2 88 ? 59.525 40.270 104.228 1.00 33.39 89 ASP B CA 1
ATOM 2513 C C . ASP B 2 88 ? 58.080 40.068 104.674 1.00 36.74 89 ASP B C 1
ATOM 2514 O O . ASP B 2 88 ? 57.235 40.949 104.488 1.00 35.25 89 ASP B O 1
ATOM 2519 N N . ILE B 2 89 ? 57.797 38.907 105.261 1.00 39.11 90 ILE B N 1
ATOM 2520 C CA . ILE B 2 89 ? 56.478 38.589 105.801 1.00 29.75 90 ILE B CA 1
ATOM 2521 C C . ILE B 2 89 ? 56.591 38.485 107.316 1.00 40.27 90 ILE B C 1
ATOM 2522 O O . ILE B 2 89 ? 57.351 37.658 107.835 1.00 40.36 90 ILE B O 1
ATOM 2527 N N . ILE B 2 90 ? 55.839 39.328 108.020 1.00 33.84 91 ILE B N 1
ATOM 2528 C CA . ILE B 2 90 ? 55.839 39.352 109.478 1.00 43.38 91 ILE B CA 1
ATOM 2529 C C . ILE B 2 90 ? 54.716 38.459 109.986 1.00 39.33 91 ILE B C 1
ATOM 2530 O O . ILE B 2 90 ? 53.576 38.553 109.517 1.00 38.15 91 ILE B O 1
ATOM 2535 N N . TYR B 2 91 ? 55.033 37.597 110.948 1.00 41.67 92 TYR B N 1
ATOM 2536 C CA . TYR B 2 91 ? 54.047 36.727 111.568 1.00 38.69 92 TYR B CA 1
ATOM 2537 C C . TYR B 2 91 ? 53.914 37.072 113.045 1.00 46.70 92 TYR B C 1
ATOM 2538 O O . TYR B 2 91 ? 54.878 37.490 113.695 1.00 43.76 92 TYR B O 1
ATOM 2547 N N . GLN B 2 92 ? 52.703 36.901 113.566 1.00 39.19 93 GLN B N 1
ATOM 2548 C CA . GLN B 2 92 ? 52.422 37.142 114.971 1.00 45.41 93 GLN B CA 1
ATOM 2549 C C . GLN B 2 92 ? 51.298 36.219 115.395 1.00 42.10 93 GLN B C 1
ATOM 2550 O O . GLN B 2 92 ? 50.435 35.874 114.573 1.00 40.15 93 GLN B O 1
ATOM 2556 N N . PRO B 2 93 ? 51.280 35.780 116.650 1.00 40.31 94 PRO B N 1
ATOM 2557 C CA . PRO B 2 93 ? 50.190 34.917 117.113 1.00 47.01 94 PRO B CA 1
ATOM 2558 C C . PRO B 2 93 ? 48.861 35.655 117.127 1.00 46.27 94 PRO B C 1
ATOM 2559 O O . PRO B 2 93 ? 48.798 36.853 117.410 1.00 47.39 94 PRO B O 1
ATOM 2563 N N . GLN B 2 94 ? 47.797 34.926 116.803 1.00 43.96 95 GLN B N 1
ATOM 2564 C CA . GLN B 2 94 ? 46.467 35.507 116.853 1.00 53.18 95 GLN B CA 1
ATOM 2565 C C . GLN B 2 94 ? 46.077 35.788 118.301 1.00 38.44 95 GLN B C 1
ATOM 2566 O O . GLN B 2 94 ? 46.607 35.195 119.245 1.00 47.61 95 GLN B O 1
ATOM 2572 N N . ALA B 2 95 ? 45.140 36.713 118.470 1.00 38.48 96 ALA B N 1
ATOM 2573 C CA . ALA B 2 95 ? 44.755 37.137 119.806 1.00 41.19 96 ALA B CA 1
ATOM 2574 C C . ALA B 2 95 ? 43.916 36.070 120.500 1.00 49.91 96 ALA B C 1
ATOM 2575 O O . ALA B 2 95 ? 43.241 35.258 119.859 1.00 43.05 96 ALA B O 1
ATOM 2577 N N . ILE B 2 96 ? 43.978 36.074 121.829 1.00 46.65 97 ILE B N 1
ATOM 2578 C CA . ILE B 2 96 ? 43.070 35.314 122.679 1.00 51.96 97 ILE B CA 1
ATOM 2579 C C . ILE B 2 96 ? 42.119 36.307 123.330 1.00 58.07 97 ILE B C 1
ATOM 2580 O O . ILE B 2 96 ? 42.559 37.299 123.923 1.00 53.16 97 ILE B O 1
ATOM 2585 N N . PHE B 2 97 ? 40.823 36.050 123.213 1.00 60.20 98 PHE B N 1
ATOM 2586 C CA . PHE B 2 97 ? 39.830 37.002 123.678 1.00 52.72 98 PHE B CA 1
ATOM 2587 C C . PHE B 2 97 ? 39.435 36.717 125.124 1.00 57.68 98 PHE B C 1
ATOM 2588 O O . PHE B 2 97 ? 39.685 35.636 125.666 1.00 68.11 98 PHE B O 1
ATOM 2596 N N . ARG B 2 98 ? 38.820 37.719 125.748 1.00 71.19 99 ARG B N 1
ATOM 2597 C CA . ARG B 2 98 ? 38.449 37.647 127.153 1.00 72.60 99 ARG B CA 1
ATOM 2598 C C . ARG B 2 98 ? 37.456 36.516 127.407 1.00 69.58 99 ARG B C 1
ATOM 2599 O O . ARG B 2 98 ? 36.711 36.097 126.517 1.00 72.83 99 ARG B O 1
ATOM 2607 N N . VAL B 2 99 ? 37.469 36.031 128.651 1.00 84.09 100 VAL B N 1
ATOM 2608 C CA . VAL B 2 99 ? 36.479 35.108 129.228 1.00 79.52 100 VAL B CA 1
ATOM 2609 C C . VAL B 2 99 ? 35.697 34.261 128.225 1.00 80.31 100 VAL B C 1
ATOM 2610 O O . VAL B 2 99 ? 36.258 33.386 127.564 1.00 88.48 100 VAL B O 1
ATOM 2614 N N . ASN C 1 16 ? 101.026 1.197 118.846 1.00 93.09 5302 ASN C N 1
ATOM 2615 C CA . ASN C 1 16 ? 99.776 1.330 118.081 1.00 93.77 5302 ASN C CA 1
ATOM 2616 C C . ASN C 1 16 ? 98.728 2.278 118.706 1.00 93.86 5302 ASN C C 1
ATOM 2617 O O . ASN C 1 16 ? 98.139 3.071 117.974 1.00 90.67 5302 ASN C O 1
ATOM 2622 N N . PRO C 1 17 ? 98.470 2.190 120.023 1.00 95.23 5303 PRO C N 1
ATOM 2623 C CA . PRO C 1 17 ? 97.407 3.041 120.589 1.00 93.48 5303 PRO C CA 1
ATOM 2624 C C . PRO C 1 17 ? 97.666 4.527 120.413 1.00 88.25 5303 PRO C C 1
ATOM 2625 O O . PRO C 1 17 ? 96.739 5.284 120.099 1.00 91.23 5303 PRO C O 1
ATOM 2629 N N . GLU C 1 18 ? 98.912 4.969 120.599 1.00 90.72 5304 GLU C N 1
ATOM 2630 C CA . GLU C 1 18 ? 99.235 6.379 120.417 1.00 90.66 5304 GLU C CA 1
ATOM 2631 C C . GLU C 1 18 ? 99.329 6.770 118.946 1.00 83.28 5304 GLU C C 1
ATOM 2632 O O . GLU C 1 18 ? 99.088 7.932 118.605 1.00 81.09 5304 GLU C O 1
ATOM 2638 N N . GLU C 1 19 ? 99.636 5.820 118.060 1.00 83.73 5305 GLU C N 1
ATOM 2639 C CA . GLU C 1 19 ? 99.679 6.139 116.637 1.00 80.03 5305 GLU C CA 1
ATOM 2640 C C . GLU C 1 19 ? 98.278 6.333 116.061 1.00 84.09 5305 GLU C C 1
ATOM 2641 O O . GLU C 1 19 ? 98.101 7.126 115.130 1.00 83.17 5305 GLU C O 1
ATOM 2647 N N . GLU C 1 20 ? 97.273 5.629 116.595 1.00 85.29 5306 GLU C N 1
ATOM 2648 C CA . GLU C 1 20 ? 95.897 5.882 116.169 1.00 81.66 5306 GLU C CA 1
ATOM 2649 C C . GLU C 1 20 ? 95.392 7.229 116.675 1.00 73.27 5306 GLU C C 1
ATOM 2650 O O . GLU C 1 20 ? 94.612 7.903 115.990 1.00 65.93 5306 GLU C O 1
ATOM 2656 N N . LYS C 1 21 ? 95.824 7.636 117.871 1.00 71.01 5307 LYS C N 1
ATOM 2657 C CA . LYS C 1 21 ? 95.405 8.923 118.415 1.00 71.51 5307 LYS C CA 1
ATOM 2658 C C . LYS C 1 21 ? 95.983 10.083 117.610 1.00 76.16 5307 LYS C C 1
ATOM 2659 O O . LYS C 1 21 ? 95.304 11.094 117.394 1.00 75.36 5307 LYS C O 1
ATOM 2665 N N . VAL C 1 22 ? 97.240 9.962 117.171 1.00 75.18 5308 VAL C N 1
ATOM 2666 C CA . VAL C 1 22 ? 97.838 10.989 116.320 1.00 64.36 5308 VAL C CA 1
ATOM 2667 C C . VAL C 1 22 ? 97.091 11.084 114.995 1.00 67.50 5308 VAL C C 1
ATOM 2668 O O . VAL C 1 22 ? 96.800 12.182 114.505 1.00 72.06 5308 VAL C O 1
ATOM 2672 N N . ALA C 1 23 ? 96.763 9.934 114.399 1.00 69.42 5309 ALA C N 1
ATOM 2673 C CA . ALA C 1 23 ? 96.034 9.934 113.134 1.00 59.31 5309 ALA C CA 1
ATOM 2674 C C . ALA C 1 23 ? 94.620 10.480 113.305 1.00 65.83 5309 ALA C C 1
ATOM 2675 O O . ALA C 1 23 ? 94.139 11.244 112.461 1.00 63.77 5309 ALA C O 1
ATOM 2677 N N . ALA C 1 24 ? 93.936 10.089 114.383 1.00 70.39 5310 ALA C N 1
ATOM 2678 C CA . ALA C 1 24 ? 92.583 10.582 114.619 1.00 60.41 5310 ALA C CA 1
ATOM 2679 C C . ALA C 1 24 ? 92.577 12.086 114.864 1.00 69.79 5310 ALA C C 1
ATOM 2680 O O . ALA C 1 24 ? 91.691 12.799 114.377 1.00 66.26 5310 ALA C O 1
ATOM 2682 N N . GLU C 1 25 ? 93.554 12.585 115.626 1.00 66.15 5311 GLU C N 1
ATOM 2683 C CA . GLU C 1 25 ? 93.646 14.021 115.868 1.00 66.72 5311 GLU C CA 1
ATOM 2684 C C . GLU C 1 25 ? 93.898 14.788 114.575 1.00 65.73 5311 GLU C C 1
ATOM 2685 O O . GLU C 1 25 ? 93.315 15.856 114.356 1.00 67.96 5311 GLU C O 1
ATOM 2691 N N . MET C 1 26 ? 94.764 14.260 113.707 1.00 65.43 5312 MET C N 1
ATOM 2692 C CA . MET C 1 26 ? 95.046 14.935 112.443 1.00 67.97 5312 MET C CA 1
ATOM 2693 C C . MET C 1 26 ? 93.834 14.907 111.518 1.00 65.81 5312 MET C C 1
ATOM 2694 O O . MET C 1 26 ? 93.514 15.914 110.876 1.00 67.18 5312 MET C O 1
ATOM 2699 N N . TRP C 1 27 ? 93.154 13.761 111.430 1.00 60.81 5313 TRP C N 1
ATOM 2700 C CA . TRP C 1 27 ? 91.954 13.672 110.604 1.00 60.16 5313 TRP C CA 1
ATOM 2701 C C . TRP C 1 27 ? 90.864 14.611 111.107 1.00 68.55 5313 TRP C C 1
ATOM 2702 O O . TRP C 1 27 ? 90.150 15.228 110.308 1.00 65.06 5313 TRP C O 1
ATOM 2713 N N . GLN C 1 28 ? 90.716 14.726 112.430 1.00 65.36 5314 GLN C N 1
ATOM 2714 C CA . GLN C 1 28 ? 89.704 15.620 112.984 1.00 65.14 5314 GLN C CA 1
ATOM 2715 C C . GLN C 1 28 ? 89.978 17.069 112.604 1.00 67.81 5314 GLN C C 1
ATOM 2716 O O . GLN C 1 28 ? 89.044 17.841 112.357 1.00 72.13 5314 GLN C O 1
ATOM 2722 N N . SER C 1 29 ? 91.254 17.459 112.554 1.00 64.88 5315 SER C N 1
ATOM 2723 C CA . SER C 1 29 ? 91.586 18.818 112.142 1.00 58.66 5315 SER C CA 1
ATOM 2724 C C . SER C 1 29 ? 91.264 19.046 110.670 1.00 63.64 5315 SER C C 1
ATOM 2725 O O . SER C 1 29 ? 90.921 20.168 110.281 1.00 63.79 5315 SER C O 1
ATOM 2728 N N . TYR C 1 30 ? 91.365 18.002 109.842 1.00 61.07 5316 TYR C N 1
ATOM 2729 C CA . TYR C 1 30 ? 90.945 18.124 108.450 1.00 53.56 5316 TYR C CA 1
ATOM 2730 C C . TYR C 1 30 ? 89.433 18.277 108.343 1.00 57.12 5316 TYR C C 1
ATOM 2731 O O . TYR C 1 30 ? 88.940 19.069 107.530 1.00 58.23 5316 TYR C O 1
ATOM 2740 N N . LEU C 1 31 ? 88.680 17.526 109.154 1.00 58.29 5317 LEU C N 1
ATOM 2741 C CA . LEU C 1 31 ? 87.224 17.624 109.115 1.00 57.15 5317 LEU C CA 1
ATOM 2742 C C . LEU C 1 31 ? 86.745 19.015 109.508 1.00 55.38 5317 LEU C C 1
ATOM 2743 O O . LEU C 1 31 ? 85.725 19.485 108.994 1.00 58.66 5317 LEU C O 1
ATOM 2748 N N . ILE C 1 32 ? 87.464 19.684 110.412 1.00 61.43 5318 ILE C N 1
ATOM 2749 C CA . ILE C 1 32 ? 87.098 21.045 110.796 1.00 56.92 5318 ILE C CA 1
ATOM 2750 C C . ILE C 1 32 ? 87.205 21.979 109.597 1.00 62.25 5318 ILE C C 1
ATOM 2751 O O . ILE C 1 32 ? 86.348 22.846 109.385 1.00 69.25 5318 ILE C O 1
ATOM 2756 N N . LEU C 1 33 ? 88.251 21.809 108.787 1.00 63.75 5319 LEU C N 1
ATOM 2757 C CA . LEU C 1 33 ? 88.440 22.670 107.625 1.00 53.87 5319 LEU C CA 1
ATOM 2758 C C . LEU C 1 33 ? 87.458 22.329 106.508 1.00 54.41 5319 LEU C C 1
ATOM 2759 O O . LEU C 1 33 ? 86.976 23.225 105.804 1.00 43.93 5319 LEU C O 1
ATOM 2764 N N . THR C 1 34 ? 87.145 21.045 106.333 1.00 47.98 5320 THR C N 1
ATOM 2765 C CA . THR C 1 34 ? 86.404 20.572 105.171 1.00 41.97 5320 THR C CA 1
ATOM 2766 C C . THR C 1 34 ? 84.923 20.334 105.439 1.00 43.74 5320 THR C C 1
ATOM 2767 O O . THR C 1 34 ? 84.204 19.929 104.520 1.00 45.11 5320 THR C O 1
ATOM 2771 N N . ALA C 1 35 ? 84.451 20.557 106.667 1.00 45.18 5321 ALA C N 1
ATOM 2772 C CA . ALA C 1 35 ? 83.035 20.333 106.964 1.00 51.94 5321 ALA C CA 1
ATOM 2773 C C . ALA C 1 35 ? 82.107 21.179 106.099 1.00 47.25 5321 ALA C C 1
ATOM 2774 O O . ALA C 1 35 ? 81.153 20.616 105.532 1.00 42.97 5321 ALA C O 1
ATOM 2776 N N . PRO C 1 36 ? 82.298 22.500 105.952 1.00 47.75 5322 PRO C N 1
ATOM 2777 C CA . PRO C 1 36 ? 81.396 23.257 105.063 1.00 41.90 5322 PRO C CA 1
ATOM 2778 C C . PRO C 1 36 ? 81.487 22.832 103.608 1.00 38.02 5322 PRO C C 1
ATOM 2779 O O . PRO C 1 36 ? 80.476 22.849 102.896 1.00 43.70 5322 PRO C O 1
ATOM 2783 N N . LEU C 1 37 ? 82.682 22.465 103.138 1.00 45.84 5323 LEU C N 1
ATOM 2784 C CA . LEU C 1 37 ? 82.829 22.040 101.749 1.00 40.78 5323 LEU C CA 1
ATOM 2785 C C . LEU C 1 37 ? 82.060 20.753 101.484 1.00 35.49 5323 LEU C C 1
ATOM 2786 O O . LEU C 1 37 ? 81.449 20.590 100.420 1.00 38.79 5323 LEU C O 1
ATOM 2791 N N . SER C 1 38 ? 82.093 19.817 102.436 1.00 32.13 5324 SER C N 1
ATOM 2792 C CA . SER C 1 38 ? 81.383 18.557 102.253 1.00 38.45 5324 SER C CA 1
ATOM 2793 C C . SER C 1 38 ? 79.870 18.759 102.219 1.00 37.70 5324 SER C C 1
ATOM 2794 O O . SER C 1 38 ? 79.159 18.008 101.538 1.00 34.69 5324 SER C O 1
ATOM 2797 N N . GLN C 1 39 ? 79.358 19.749 102.957 1.00 41.94 5325 GLN C N 1
ATOM 2798 C CA . GLN C 1 39 ? 77.928 20.052 102.907 1.00 34.18 5325 GLN C CA 1
ATOM 2799 C C . GLN C 1 39 ? 77.527 20.657 101.566 1.00 40.89 5325 GLN C C 1
ATOM 2800 O O . GLN C 1 39 ? 76.494 20.286 100.995 1.00 43.05 5325 GLN C O 1
ATOM 2806 N N . ARG C 1 40 ? 78.321 21.599 101.055 1.00 28.47 5326 ARG C N 1
ATOM 2807 C CA . ARG C 1 40 ? 78.014 22.191 99.758 1.00 31.43 5326 ARG C CA 1
ATOM 2808 C C . ARG C 1 40 ? 78.073 21.152 98.645 1.00 34.88 5326 ARG C C 1
ATOM 2809 O O . ARG C 1 40 ? 77.246 21.174 97.726 1.00 39.51 5326 ARG C O 1
ATOM 2817 N N . LEU C 1 41 ? 79.034 20.228 98.713 1.00 38.37 5327 LEU C N 1
ATOM 2818 C CA . LEU C 1 41 ? 79.114 19.179 97.702 1.00 36.78 5327 LEU C CA 1
ATOM 2819 C C . LEU C 1 41 ? 77.927 18.229 97.800 1.00 30.19 5327 LEU C C 1
ATOM 2820 O O . LEU C 1 41 ? 77.388 17.796 96.775 1.00 38.47 5327 LEU C O 1
ATOM 2825 N N . CYS C 1 42 ? 77.517 17.882 99.023 1.00 36.74 5328 CYS C N 1
ATOM 2826 C CA . CYS C 1 42 ? 76.328 17.051 99.201 1.00 36.41 5328 CYS C CA 1
ATOM 2827 C C . CYS C 1 42 ? 75.102 17.705 98.575 1.00 34.19 5328 CYS C C 1
ATOM 2828 O O . CYS C 1 42 ? 74.337 17.054 97.854 1.00 38.13 5328 CYS C O 1
ATOM 2831 N N . GLU C 1 43 ? 74.900 18.997 98.842 1.00 30.19 5329 GLU C N 1
ATOM 2832 C CA . GLU C 1 43 ? 73.730 19.693 98.314 1.00 32.49 5329 GLU C CA 1
ATOM 2833 C C . GLU C 1 43 ? 73.759 19.734 96.790 1.00 40.78 5329 GLU C C 1
ATOM 2834 O O . GLU C 1 43 ? 72.744 19.482 96.130 1.00 32.35 5329 GLU C O 1
ATOM 2840 N N . GLU C 1 44 ? 74.918 20.068 96.215 1.00 34.18 5330 GLU C N 1
ATOM 2841 C CA . GLU C 1 44 ? 75.039 20.143 94.763 1.00 32.71 5330 GLU C CA 1
ATOM 2842 C C . GLU C 1 44 ? 74.915 18.763 94.125 1.00 28.51 5330 GLU C C 1
ATOM 2843 O O . GLU C 1 44 ? 74.346 18.623 93.036 1.00 36.47 5330 GLU C O 1
ATOM 2849 N N . LEU C 1 45 ? 75.450 17.733 94.785 1.00 32.32 5331 LEU C N 1
ATOM 2850 C CA . LEU C 1 45 ? 75.294 16.365 94.300 1.00 34.65 5331 LEU C CA 1
ATOM 2851 C C . LEU C 1 45 ? 73.849 15.896 94.412 1.00 39.01 5331 LEU C C 1
ATOM 2852 O O . LEU C 1 45 ? 73.361 15.153 93.551 1.00 34.59 5331 LEU C O 1
ATOM 2857 N N . ARG C 1 46 ? 73.157 16.309 95.476 1.00 34.08 5332 ARG C N 1
ATOM 2858 C CA . ARG C 1 46 ? 71.763 15.921 95.664 1.00 28.92 5332 ARG C CA 1
ATOM 2859 C C . ARG C 1 46 ? 70.897 16.384 94.500 1.00 37.60 5332 ARG C C 1
ATOM 2860 O O . ARG C 1 46 ? 69.993 15.661 94.064 1.00 30.39 5332 ARG C O 1
ATOM 2868 N N . LEU C 1 47 ? 71.149 17.596 93.995 1.00 31.93 5333 LEU C N 1
ATOM 2869 C CA . LEU C 1 47 ? 70.391 18.099 92.854 1.00 29.22 5333 LEU C CA 1
ATOM 2870 C C . LEU C 1 47 ? 70.534 17.183 91.646 1.00 28.75 5333 LEU C C 1
ATOM 2871 O O . LEU C 1 47 ? 69.574 16.976 90.896 1.00 39.06 5333 LEU C O 1
ATOM 2876 N N . ILE C 1 48 ? 71.732 16.644 91.427 1.00 31.21 5334 ILE C N 1
ATOM 2877 C CA . ILE C 1 48 ? 71.973 15.808 90.257 1.00 28.94 5334 ILE C CA 1
ATOM 2878 C C . ILE C 1 48 ? 71.381 14.414 90.437 1.00 26.15 5334 ILE C C 1
ATOM 2879 O O . ILE C 1 48 ? 70.745 13.876 89.525 1.00 31.65 5334 ILE C O 1
ATOM 2884 N N . LEU C 1 49 ? 71.588 13.804 91.605 1.00 27.92 5335 LEU C N 1
ATOM 2885 C CA . LEU C 1 49 ? 71.226 12.406 91.820 1.00 30.25 5335 LEU C CA 1
ATOM 2886 C C . LEU C 1 49 ? 69.778 12.183 92.244 1.00 40.57 5335 LEU C C 1
ATOM 2887 O O . LEU C 1 49 ? 69.238 11.096 92.008 1.00 33.76 5335 LEU C O 1
ATOM 2892 N N . GLU C 1 50 ? 69.134 13.159 92.874 1.00 41.02 5336 GLU C N 1
ATOM 2893 C CA . GLU C 1 50 ? 67.755 12.995 93.311 1.00 37.68 5336 GLU C CA 1
ATOM 2894 C C . GLU C 1 50 ? 66.785 13.660 92.343 1.00 32.49 5336 GLU C C 1
ATOM 2895 O O . GLU C 1 50 ? 67.081 14.695 91.740 1.00 41.31 5336 GLU C O 1
ATOM 2901 N N . GLY C 1 51 ? 65.613 13.044 92.208 1.00 46.42 5337 GLY C N 1
ATOM 2902 C CA . GLY C 1 51 ? 64.596 13.505 91.284 1.00 49.91 5337 GLY C CA 1
ATOM 2903 C C . GLY C 1 51 ? 63.816 12.346 90.701 1.00 49.71 5337 GLY C C 1
ATOM 2904 O O . GLY C 1 51 ? 64.231 11.190 90.827 1.00 51.19 5337 GLY C O 1
ATOM 2905 N N . SER C 1 52 ? 62.690 12.641 90.058 1.00 54.57 5338 SER C N 1
ATOM 2906 C CA . SER C 1 52 ? 61.840 11.589 89.518 1.00 54.93 5338 SER C CA 1
ATOM 2907 C C . SER C 1 52 ? 62.542 10.858 88.379 1.00 53.18 5338 SER C C 1
ATOM 2908 O O . SER C 1 52 ? 63.166 11.476 87.513 1.00 55.21 5338 SER C O 1
ATOM 2911 N N . GLY C 1 53 ? 62.440 9.529 88.389 1.00 51.45 5339 GLY C N 1
ATOM 2912 C CA . GLY C 1 53 ? 63.043 8.705 87.363 1.00 50.67 5339 GLY C CA 1
ATOM 2913 C C . GLY C 1 53 ? 64.537 8.502 87.484 1.00 43.21 5339 GLY C C 1
ATOM 2914 O O . GLY C 1 53 ? 65.126 7.848 86.615 1.00 50.70 5339 GLY C O 1
ATOM 2915 N N . LYS C 1 54 ? 65.169 9.039 88.524 1.00 50.77 5377 LYS C N 1
ATOM 2916 C CA . LYS C 1 54 ? 66.600 8.880 88.725 1.00 42.19 5377 LYS C CA 1
ATOM 2917 C C . LYS C 1 54 ? 66.924 7.475 89.228 1.00 44.53 5377 LYS C C 1
ATOM 2918 O O . LYS C 1 54 ? 66.069 6.798 89.804 1.00 45.41 5377 LYS C O 1
ATOM 2924 N N . PRO C 1 55 ? 68.154 7.009 89.015 1.00 42.92 5378 PRO C N 1
ATOM 2925 C CA . PRO C 1 55 ? 68.557 5.713 89.571 1.00 38.55 5378 PRO C CA 1
ATOM 2926 C C . PRO C 1 55 ? 68.576 5.737 91.091 1.00 40.46 5378 PRO C C 1
ATOM 2927 O O . PRO C 1 55 ? 68.610 6.791 91.730 1.00 32.90 5378 PRO C O 1
ATOM 2931 N N . SER C 1 56 ? 68.563 4.541 91.669 1.00 30.17 5379 SER C N 1
ATOM 2932 C CA . SER C 1 56 ? 68.612 4.399 93.116 1.00 31.19 5379 SER C CA 1
ATOM 2933 C C . SER C 1 56 ? 70.021 4.660 93.634 1.00 35.11 5379 SER C C 1
ATOM 2934 O O . SER C 1 56 ? 71.015 4.394 92.953 1.00 37.82 5379 SER C O 1
ATOM 2937 N N . LYS C 1 57 ? 70.099 5.185 94.862 1.00 32.70 5380 LYS C N 1
ATOM 2938 C CA . LYS C 1 57 ? 71.397 5.449 95.476 1.00 37.16 5380 LYS C CA 1
ATOM 2939 C C . LYS C 1 57 ? 72.202 4.175 95.695 1.00 39.22 5380 LYS C C 1
ATOM 2940 O O . LYS C 1 57 ? 73.432 4.240 95.781 1.00 48.66 5380 LYS C O 1
ATOM 2946 N N . ARG C 1 58 ? 71.538 3.024 95.795 1.00 44.37 5381 ARG C N 1
ATOM 2947 C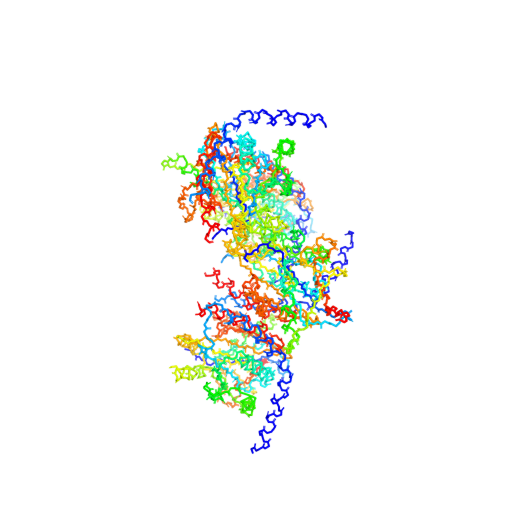 CA . ARG C 1 58 ? 72.213 1.750 96.011 1.00 41.91 5381 ARG C CA 1
ATOM 2948 C C . ARG C 1 58 ? 72.886 1.209 94.756 1.00 39.08 5381 ARG C C 1
ATOM 2949 O O . ARG C 1 58 ? 73.566 0.181 94.836 1.00 43.02 5381 ARG C O 1
ATOM 2957 N N . GLN C 1 59 ? 72.724 1.869 93.610 1.00 42.33 5382 GLN C N 1
ATOM 2958 C CA . GLN C 1 59 ? 73.213 1.358 92.337 1.00 39.63 5382 GLN C CA 1
ATOM 2959 C C . GLN C 1 59 ? 74.570 1.928 91.938 1.00 45.62 5382 GLN C C 1
ATOM 2960 O O . GLN C 1 59 ? 75.012 1.703 90.807 1.00 47.07 5382 GLN C O 1
ATOM 2966 N N . TYR C 1 60 ? 75.240 2.657 92.827 1.00 40.52 5383 TYR C N 1
ATOM 2967 C CA . TYR C 1 60 ? 76.514 3.288 92.515 1.00 36.68 5383 TYR C CA 1
ATOM 2968 C C . TYR C 1 60 ? 77.640 2.607 93.280 1.00 43.73 5383 TYR C C 1
ATOM 2969 O O . TYR C 1 60 ? 77.496 2.290 94.465 1.00 45.15 5383 TYR C O 1
ATOM 2978 N N . GLN C 1 61 ? 78.762 2.391 92.596 1.00 32.13 5384 GLN C N 1
ATOM 2979 C CA . GLN C 1 61 ? 79.988 1.885 93.206 1.00 43.93 5384 GLN C CA 1
ATOM 2980 C C . GLN C 1 61 ? 81.092 2.877 92.874 1.00 45.23 5384 GLN C C 1
ATOM 2981 O O . GLN C 1 61 ? 81.465 3.029 91.705 1.00 34.74 5384 GLN C O 1
ATOM 2987 N N . ILE C 1 62 ? 81.619 3.539 93.898 1.00 40.89 5385 ILE C N 1
ATOM 2988 C CA . ILE C 1 62 ? 82.596 4.606 93.733 1.00 48.45 5385 ILE C CA 1
ATOM 2989 C C . ILE C 1 62 ? 83.861 4.226 94.486 1.00 48.60 5385 ILE C C 1
ATOM 2990 O O . ILE C 1 62 ? 83.802 3.851 95.663 1.00 45.05 5385 ILE C O 1
ATOM 2995 N N . CYS C 1 63 ? 84.998 4.310 93.801 1.00 36.57 5386 CYS C N 1
ATOM 2996 C CA . CYS C 1 63 ? 86.304 4.077 94.399 1.00 41.25 5386 CYS C CA 1
ATOM 2997 C C . CYS C 1 63 ? 87.118 5.363 94.341 1.00 31.44 5386 CYS C C 1
ATOM 2998 O O . CYS C 1 63 ? 87.235 5.978 93.276 1.00 35.47 5386 CYS C O 1
ATOM 3001 N N . LEU C 1 64 ? 87.681 5.760 95.480 1.00 36.75 5387 LEU C N 1
ATOM 3002 C CA . LEU C 1 64 ? 88.585 6.902 95.558 1.00 40.38 5387 LEU C CA 1
ATOM 3003 C C . LEU C 1 64 ? 90.018 6.388 95.631 1.00 41.12 5387 LEU C C 1
ATOM 3004 O O . LEU C 1 64 ? 90.353 5.597 96.518 1.00 40.36 5387 LEU C O 1
ATOM 3009 N N . ALA C 1 65 ? 90.855 6.830 94.699 1.00 42.55 5388 ALA C N 1
ATOM 3010 C CA . ALA C 1 65 ? 92.237 6.378 94.597 1.00 40.49 5388 ALA C CA 1
ATOM 3011 C C . ALA C 1 65 ? 93.187 7.524 94.914 1.00 35.80 5388 ALA C C 1
ATOM 3012 O O . ALA C 1 65 ? 93.147 8.568 94.254 1.00 39.31 5388 ALA C O 1
ATOM 3014 N N . ILE C 1 66 ? 94.041 7.327 95.916 1.00 38.42 5389 ILE C N 1
ATOM 3015 C CA . ILE C 1 66 ? 94.990 8.340 96.363 1.00 45.40 5389 ILE C CA 1
ATOM 3016 C C . ILE C 1 66 ? 96.381 7.986 95.851 1.00 41.88 5389 ILE C C 1
ATOM 3017 O O . ILE C 1 66 ? 96.839 6.846 96.005 1.00 43.26 5389 ILE C O 1
ATOM 3022 N N . ASP C 1 67 ? 97.053 8.965 95.245 1.00 48.26 5390 ASP C N 1
ATOM 3023 C CA . ASP C 1 67 ? 98.423 8.801 94.762 1.00 37.55 5390 ASP C CA 1
ATOM 3024 C C . ASP C 1 67 ? 99.370 8.861 95.955 1.00 45.39 5390 ASP C C 1
ATOM 3025 O O . ASP C 1 67 ? 99.499 9.904 96.604 1.00 44.79 5390 ASP C O 1
ATOM 3030 N N . ASP C 1 68 ? 100.034 7.741 96.246 1.00 39.31 5391 ASP C N 1
ATOM 3031 C CA . ASP C 1 68 ? 100.927 7.628 97.391 1.00 46.71 5391 ASP C CA 1
ATOM 3032 C C . ASP C 1 68 ? 102.400 7.753 97.004 1.00 42.22 5391 ASP C C 1
ATOM 3033 O O . ASP C 1 68 ? 103.273 7.335 97.771 1.00 42.96 5391 ASP C O 1
ATOM 3038 N N . SER C 1 69 ? 102.696 8.318 95.839 1.00 47.21 5392 SER C N 1
ATOM 3039 C CA . SER C 1 69 ? 104.073 8.426 95.380 1.00 51.55 5392 SER C CA 1
ATOM 3040 C C . SER C 1 69 ? 104.734 9.679 95.948 1.00 54.04 5392 SER C C 1
ATOM 3041 O O . SER C 1 69 ? 104.071 10.645 96.335 1.00 44.66 5392 SER C O 1
ATOM 3044 N N . SER C 1 70 ? 106.069 9.653 95.986 1.00 55.80 5393 SER C N 1
ATOM 3045 C CA . SER C 1 70 ? 106.819 10.704 96.663 1.00 55.13 5393 SER C CA 1
ATOM 3046 C C . SER C 1 70 ? 106.787 12.030 95.912 1.00 54.31 5393 SER C C 1
ATOM 3047 O O . SER C 1 70 ? 107.142 13.062 96.491 1.00 49.31 5393 SER C O 1
ATOM 3050 N N . SER C 1 71 ? 106.382 12.029 94.639 1.00 56.42 5394 SER C N 1
ATOM 3051 C CA . SER C 1 71 ? 106.225 13.285 93.912 1.00 48.15 5394 SER C CA 1
ATOM 3052 C C . SER C 1 71 ? 105.135 14.162 94.513 1.00 50.61 5394 SER C C 1
ATOM 3053 O O . SER C 1 71 ? 105.156 15.381 94.313 1.00 51.62 53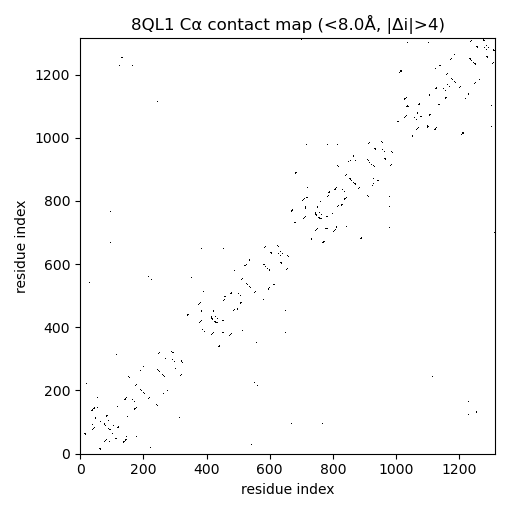94 SER C O 1
ATOM 3056 N N . MET C 1 72 ? 104.181 13.568 95.237 1.00 46.19 5395 MET C N 1
ATOM 3057 C CA . MET C 1 72 ? 103.165 14.363 95.918 1.00 48.51 5395 MET C CA 1
ATOM 3058 C C . MET C 1 72 ? 103.789 15.308 96.935 1.00 50.21 5395 MET C C 1
ATOM 3059 O O . MET C 1 72 ? 103.284 16.417 97.144 1.00 51.12 5395 MET C O 1
ATOM 3064 N N . VAL C 1 73 ? 104.883 14.890 97.574 1.00 50.34 5396 VAL C N 1
ATOM 3065 C CA . VAL C 1 73 ? 105.594 15.774 98.491 1.00 52.14 5396 VAL C CA 1
ATOM 3066 C C . VAL C 1 73 ? 106.360 16.841 97.717 1.00 55.94 5396 VAL C C 1
ATOM 3067 O O . VAL C 1 73 ? 106.385 18.014 98.110 1.00 51.39 5396 VAL C O 1
ATOM 3071 N N . ASP C 1 74 ? 107.003 16.450 96.613 1.00 57.47 5397 ASP C N 1
ATOM 3072 C CA . ASP C 1 74 ? 107.754 17.406 95.804 1.00 50.00 5397 ASP C CA 1
ATOM 3073 C C . ASP C 1 74 ? 106.847 18.487 95.229 1.00 50.54 5397 ASP C C 1
ATOM 3074 O O . ASP C 1 74 ? 107.235 19.659 95.158 1.00 52.69 5397 ASP C O 1
ATOM 3079 N N . ASN C 1 75 ? 105.642 18.115 94.806 1.00 50.64 5398 ASN C N 1
ATOM 3080 C CA . ASN C 1 75 ? 104.713 19.054 94.189 1.00 50.93 5398 ASN C CA 1
ATOM 3081 C C . ASN C 1 75 ? 103.792 19.736 95.194 1.00 47.18 5398 ASN C C 1
ATOM 3082 O O . ASN C 1 75 ? 102.936 20.526 94.783 1.00 47.47 5398 ASN C O 1
ATOM 3087 N N . HIS C 1 76 ? 103.951 19.456 96.488 1.00 48.35 5399 HIS C N 1
ATOM 3088 C CA . HIS C 1 76 ? 103.143 20.067 97.549 1.00 52.39 5399 HIS C CA 1
ATOM 3089 C C . HIS C 1 76 ? 101.648 19.871 97.303 1.00 44.95 5399 HIS C C 1
ATOM 3090 O O . HIS C 1 76 ? 100.838 20.790 97.446 1.00 43.94 5399 HIS C O 1
ATOM 3097 N N . THR C 1 77 ? 101.283 18.644 96.932 1.00 43.76 5400 THR C N 1
ATOM 3098 C CA . THR C 1 77 ? 99.891 18.257 96.743 1.00 36.53 5400 THR C CA 1
ATOM 3099 C C . THR C 1 77 ? 99.431 17.256 97.797 1.00 46.13 5400 THR C C 1
ATOM 3100 O O . THR C 1 77 ? 98.395 16.606 97.625 1.00 41.01 5400 THR C O 1
ATOM 3104 N N . LYS C 1 78 ? 100.190 17.121 98.887 1.00 46.87 5401 LYS C N 1
ATOM 3105 C CA . LYS C 1 78 ? 99.828 16.183 99.944 1.00 43.24 5401 LYS C CA 1
ATOM 3106 C C . LYS C 1 78 ? 98.575 16.635 100.686 1.00 49.79 5401 LYS C C 1
ATOM 3107 O O . LYS C 1 78 ? 97.658 15.838 100.917 1.00 48.05 5401 LYS C O 1
ATOM 3113 N N . GLN C 1 79 ? 98.515 17.914 101.067 1.00 46.15 5402 GLN C N 1
ATOM 3114 C CA . GLN C 1 79 ? 97.342 18.414 101.779 1.00 44.36 5402 GLN C CA 1
ATOM 3115 C C . GLN C 1 79 ? 96.106 18.415 100.888 1.00 43.52 5402 GLN C C 1
ATOM 3116 O O . GLN C 1 79 ? 95.015 18.046 101.337 1.00 43.37 5402 GLN C O 1
ATOM 3122 N N . LEU C 1 80 ? 96.252 18.833 99.626 1.00 43.70 5403 LEU C N 1
ATOM 3123 C CA . LEU C 1 80 ? 95.126 18.790 98.696 1.00 38.35 5403 LEU C CA 1
ATOM 3124 C C . LEU C 1 80 ? 94.563 17.381 98.570 1.00 44.11 5403 LEU C C 1
ATOM 3125 O O . LEU C 1 80 ? 93.347 17.201 98.436 1.00 43.84 5403 LEU C O 1
ATOM 3130 N N . ALA C 1 81 ? 95.432 16.367 98.609 1.00 43.13 5404 ALA C N 1
ATOM 3131 C CA . ALA C 1 81 ? 94.970 14.990 98.476 1.00 45.74 5404 ALA C CA 1
ATOM 3132 C C . ALA C 1 81 ? 94.121 14.575 99.671 1.00 45.97 5404 ALA C C 1
ATOM 3133 O O . ALA C 1 81 ? 93.047 13.984 99.508 1.00 38.76 5404 ALA C O 1
ATOM 3135 N N . PHE C 1 82 ? 94.589 14.874 100.885 1.00 44.74 5405 PHE C N 1
ATOM 3136 C CA . PHE C 1 82 ? 93.836 14.504 102.079 1.00 44.98 5405 PHE C CA 1
ATOM 3137 C C . PHE C 1 82 ? 92.582 15.355 102.231 1.00 50.28 5405 PHE C C 1
ATOM 3138 O O . PHE C 1 82 ? 91.522 14.844 102.612 1.00 43.02 5405 PHE C O 1
ATOM 3146 N N . GLU C 1 83 ? 92.686 16.656 101.953 1.00 43.73 5406 GLU C N 1
ATOM 3147 C CA . GLU C 1 83 ? 91.506 17.514 101.984 1.00 43.31 5406 GLU C CA 1
ATOM 3148 C C . GLU C 1 83 ? 90.454 17.041 100.990 1.00 46.74 5406 GLU C C 1
ATOM 3149 O O . GLU C 1 83 ? 89.257 17.037 101.299 1.00 42.37 5406 GLU C O 1
ATOM 3155 N N . SER C 1 84 ? 90.881 16.632 99.792 1.00 37.10 5407 SER C N 1
ATOM 3156 C CA . SER C 1 84 ? 89.929 16.153 98.795 1.00 39.47 5407 SER C CA 1
ATOM 3157 C C . SER C 1 84 ? 89.247 14.868 99.248 1.00 47.10 5407 SER C C 1
ATOM 3158 O O . SER C 1 84 ? 88.038 14.700 99.050 1.00 41.45 5407 SER C O 1
ATOM 3161 N N . LEU C 1 85 ? 90.001 13.954 99.864 1.00 38.19 5408 LEU C N 1
ATOM 3162 C CA . LEU C 1 85 ? 89.402 12.715 100.350 1.00 34.49 5408 LEU C CA 1
ATOM 3163 C C . LEU C 1 85 ? 88.373 12.989 101.439 1.00 41.32 5408 LEU C C 1
ATOM 3164 O O . LEU C 1 85 ? 87.315 12.349 101.480 1.00 38.93 5408 LEU C O 1
ATOM 3169 N N . ALA C 1 86 ? 88.664 13.936 102.331 1.00 43.29 5409 ALA C N 1
ATOM 3170 C CA . ALA C 1 86 ? 87.713 14.278 103.383 1.00 47.15 5409 ALA C CA 1
ATOM 3171 C C . ALA C 1 86 ? 86.444 14.886 102.799 1.00 39.26 5409 ALA C C 1
ATOM 3172 O O . ALA C 1 86 ? 85.331 14.525 103.198 1.00 38.99 5409 ALA C O 1
ATOM 3174 N N . VAL C 1 87 ? 86.591 15.811 101.847 1.00 41.61 5410 VAL C N 1
ATOM 3175 C CA . VAL C 1 87 ? 85.427 16.450 101.236 1.00 37.57 5410 VAL C CA 1
ATOM 3176 C C . VAL C 1 87 ? 84.583 15.423 100.489 1.00 40.53 5410 VAL C C 1
ATOM 3177 O O . VAL C 1 87 ? 83.364 15.337 100.678 1.00 39.98 5410 VAL C O 1
ATOM 3181 N N . ILE C 1 88 ? 85.222 14.629 99.628 1.00 36.61 5411 ILE C N 1
ATOM 3182 C CA . ILE C 1 88 ? 84.482 13.721 98.756 1.00 39.64 5411 ILE C CA 1
ATOM 3183 C C . ILE C 1 88 ? 83.863 12.587 99.565 1.00 42.71 5411 ILE C C 1
ATOM 3184 O O . ILE C 1 88 ? 82.676 12.272 99.415 1.00 41.25 5411 ILE C O 1
ATOM 3189 N N . GLY C 1 89 ? 84.660 11.949 100.425 1.00 43.07 5412 GLY C N 1
ATOM 3190 C CA . GLY C 1 89 ? 84.169 10.795 101.161 1.00 39.78 5412 GLY C CA 1
ATOM 3191 C C . GLY C 1 89 ? 83.018 11.126 102.093 1.00 44.83 5412 GLY C C 1
ATOM 3192 O O . GLY C 1 89 ? 82.078 10.341 102.236 1.00 41.65 5412 GLY C O 1
ATOM 3193 N N . ASN C 1 90 ? 83.068 12.297 102.730 1.00 42.52 5413 ASN C N 1
ATOM 3194 C CA . ASN C 1 90 ? 82.012 12.670 103.665 1.00 44.33 5413 ASN C CA 1
ATOM 3195 C C . ASN C 1 90 ? 80.763 13.174 102.955 1.00 41.47 5413 ASN C C 1
ATOM 3196 O O . ASN C 1 90 ? 79.651 12.951 103.445 1.00 44.13 5413 ASN C O 1
ATOM 3201 N N . ALA C 1 91 ? 80.917 13.847 101.813 1.00 37.52 5414 ALA C N 1
ATOM 3202 C CA . ALA C 1 91 ? 79.749 14.301 101.065 1.00 35.49 5414 ALA C CA 1
ATOM 3203 C C . ALA C 1 91 ? 78.920 13.123 100.571 1.00 40.31 5414 ALA C C 1
ATOM 3204 O O . ALA C 1 91 ? 77.685 13.159 100.617 1.00 37.20 5414 ALA C O 1
ATOM 3206 N N . LEU C 1 92 ? 79.583 12.070 100.089 1.00 37.94 5415 LEU C N 1
ATOM 3207 C CA . LEU C 1 92 ? 78.860 10.881 99.650 1.00 39.91 5415 LEU C CA 1
ATOM 3208 C C . LEU C 1 92 ? 78.198 10.165 100.822 1.00 39.71 5415 LEU C C 1
ATOM 3209 O O . LEU C 1 92 ? 77.135 9.557 100.655 1.00 36.84 5415 LEU C O 1
ATOM 3214 N N . THR C 1 93 ? 78.806 10.226 102.010 1.00 40.11 5416 THR C N 1
ATOM 3215 C CA . THR C 1 93 ? 78.191 9.620 103.186 1.00 38.62 5416 THR C CA 1
ATOM 3216 C C . THR C 1 93 ? 76.943 10.387 103.609 1.00 40.14 5416 THR C C 1
ATOM 3217 O O . THR C 1 93 ? 75.920 9.780 103.949 1.00 41.80 5416 THR C O 1
ATOM 3221 N N . LEU C 1 94 ? 77.009 11.722 103.598 1.00 35.10 5417 LEU C N 1
ATOM 3222 C CA . LEU C 1 94 ? 75.822 12.530 103.864 1.00 42.52 5417 LEU C CA 1
ATOM 3223 C C . LEU C 1 94 ? 74.737 12.249 102.836 1.00 44.58 5417 LEU C C 1
ATOM 3224 O O . LEU C 1 94 ? 73.544 12.237 103.162 1.00 41.90 5417 LEU C O 1
ATOM 3229 N N . LEU C 1 95 ? 75.135 12.024 101.585 1.00 45.30 5418 LEU C N 1
ATOM 3230 C CA . LEU C 1 95 ? 74.210 11.715 100.506 1.00 46.27 5418 LEU C CA 1
ATOM 3231 C C . LEU C 1 95 ? 73.689 10.288 100.600 1.00 47.11 5418 LEU C C 1
ATOM 3232 O O . LEU C 1 95 ? 72.776 9.920 99.852 1.00 47.76 5418 LEU C O 1
ATOM 3237 N N . GLU C 1 96 ? 74.262 9.491 101.503 1.00 48.11 5419 GLU C N 1
ATOM 3238 C CA . GLU C 1 96 ? 73.897 8.091 101.727 1.00 53.24 5419 GLU C CA 1
ATOM 3239 C C . GLU C 1 96 ? 74.158 7.226 100.495 1.00 49.25 5419 GLU C C 1
ATOM 3240 O O . GLU C 1 96 ? 73.392 6.315 100.174 1.00 52.84 5419 GLU C O 1
ATOM 3246 N N . VAL C 1 97 ? 75.247 7.527 99.794 1.00 48.65 5420 VAL C N 1
ATOM 3247 C CA . VAL C 1 97 ? 75.811 6.626 98.795 1.00 53.77 5420 VAL C CA 1
ATOM 3248 C C . VAL C 1 97 ? 76.724 5.684 99.573 1.00 47.95 5420 VAL C C 1
ATOM 3249 O O . VAL C 1 97 ? 77.793 6.087 100.039 1.00 53.62 5420 VAL C O 1
ATOM 3253 N N . GLY C 1 98 ? 76.296 4.435 99.733 1.00 54.95 5421 GLY C N 1
ATOM 3254 C CA . GLY C 1 98 ? 76.955 3.521 100.648 1.00 57.65 5421 GLY C CA 1
ATOM 3255 C C . GLY C 1 98 ? 78.249 2.852 100.234 1.00 59.43 5421 GLY C C 1
ATOM 3256 O O . GLY C 1 98 ? 79.170 2.738 101.051 1.00 54.68 5421 GLY C O 1
ATOM 3257 N N . GLN C 1 99 ? 78.353 2.404 98.986 1.00 49.12 5422 GLN C N 1
ATOM 3258 C CA . GLN C 1 99 ? 79.497 1.592 98.582 1.00 52.52 5422 GLN C CA 1
ATOM 3259 C C . GLN C 1 99 ? 80.607 2.518 98.103 1.00 50.11 5422 GLN C C 1
ATOM 3260 O O . GLN C 1 99 ? 80.624 2.954 96.950 1.00 44.55 5422 GLN C O 1
ATOM 3266 N N . ILE C 1 100 ? 81.539 2.810 99.007 1.00 49.77 5423 ILE C N 1
ATOM 3267 C CA . ILE C 1 100 ? 82.698 3.650 98.742 1.00 43.72 5423 ILE C CA 1
ATOM 3268 C C . ILE C 1 100 ? 83.940 2.841 99.080 1.00 44.43 5423 ILE C C 1
ATOM 3269 O O . ILE C 1 100 ? 84.056 2.316 100.192 1.00 49.22 5423 ILE C O 1
ATOM 3274 N N . ALA C 1 101 ? 84.864 2.750 98.132 1.00 46.54 5424 ALA C N 1
ATOM 3275 C CA . ALA C 1 101 ? 86.151 2.115 98.359 1.00 50.15 5424 ALA C CA 1
ATOM 3276 C C . ALA C 1 101 ? 87.256 3.149 98.212 1.00 42.02 5424 ALA C C 1
ATOM 3277 O O . ALA C 1 101 ? 87.158 4.073 97.400 1.00 40.32 5424 ALA C O 1
ATOM 3279 N N . VAL C 1 102 ? 88.302 3.003 99.020 1.00 47.19 5425 VAL C N 1
ATOM 3280 C CA . VAL C 1 102 ? 89.463 3.883 98.968 1.00 47.75 5425 VAL C CA 1
ATOM 3281 C C . VAL C 1 102 ? 90.688 3.044 98.632 1.00 51.62 5425 VAL C C 1
ATOM 3282 O O . VAL C 1 102 ? 90.901 1.981 99.226 1.00 50.44 5425 VAL C O 1
ATOM 3286 N N . CYS C 1 103 ? 91.488 3.525 97.681 1.00 52.84 5426 CYS C N 1
ATOM 3287 C CA . CYS C 1 103 ? 92.686 2.835 97.231 1.00 48.21 5426 CYS C CA 1
ATOM 3288 C C . CYS C 1 103 ? 93.884 3.769 97.301 1.00 45.92 5426 CYS C C 1
ATOM 3289 O O . CYS C 1 103 ? 93.748 4.992 97.209 1.00 45.36 5426 CYS C O 1
ATOM 3292 N N . SER C 1 104 ? 95.061 3.174 97.474 1.00 52.77 5427 SER C N 1
ATOM 3293 C CA . SER C 1 104 ? 96.328 3.867 97.317 1.00 43.11 5427 SER C CA 1
ATOM 3294 C C . SER C 1 104 ? 97.140 3.160 96.242 1.00 45.66 5427 SER C C 1
ATOM 3295 O O . SER C 1 104 ? 97.085 1.933 96.110 1.00 46.47 5427 SER C O 1
ATOM 3298 N N . PHE C 1 105 ? 97.901 3.937 95.473 1.00 41.70 5428 PHE C N 1
ATOM 3299 C CA . PHE C 1 105 ? 98.714 3.370 94.409 1.00 47.07 5428 PHE C CA 1
ATOM 3300 C C . PHE C 1 105 ? 100.048 4.097 94.323 1.00 42.74 5428 PHE C C 1
ATOM 3301 O O . PHE C 1 105 ? 100.222 5.196 94.854 1.00 43.64 5428 PHE C O 1
ATOM 3309 N N . GLY C 1 106 ? 100.989 3.455 93.636 1.00 44.79 5429 GLY C N 1
ATOM 3310 C CA . GLY C 1 106 ? 102.328 3.977 93.456 1.00 44.83 5429 GLY C CA 1
ATOM 3311 C C . GLY C 1 106 ? 103.268 2.888 92.984 1.00 59.06 5429 GLY C C 1
ATOM 3312 O O . GLY C 1 106 ? 103.451 2.693 91.779 1.00 49.51 5429 GLY C O 1
ATOM 3313 N N . GLU C 1 107 ? 103.872 2.172 93.931 1.00 49.66 5430 GLU C N 1
ATOM 3314 C CA . GLU C 1 107 ? 104.607 0.956 93.617 1.00 59.79 5430 GLU C CA 1
ATOM 3315 C C . GLU C 1 107 ? 103.723 -0.282 93.668 1.00 62.85 5430 GLU C C 1
ATOM 3316 O O . GLU C 1 107 ? 104.069 -1.303 93.060 1.00 67.80 5430 GLU C O 1
ATOM 3322 N N . SER C 1 108 ? 102.602 -0.214 94.380 1.00 57.99 5431 SER C N 1
ATOM 3323 C CA . SER C 1 108 ? 101.644 -1.308 94.444 1.00 60.20 5431 SER C CA 1
ATOM 3324 C C . SER C 1 108 ? 100.291 -0.734 94.837 1.00 58.11 5431 SER C C 1
ATOM 3325 O O . SER C 1 108 ? 100.186 0.410 95.287 1.00 56.17 5431 SER C O 1
ATOM 3328 N N . VAL C 1 109 ? 99.253 -1.546 94.660 1.00 53.79 5432 VAL C N 1
ATOM 3329 C CA . VAL C 1 109 ? 97.884 -1.152 94.970 1.00 60.49 5432 VAL C CA 1
ATOM 3330 C C . VAL C 1 109 ? 97.507 -1.732 96.324 1.00 55.58 5432 VAL C C 1
ATOM 3331 O O . VAL C 1 109 ? 97.682 -2.934 96.566 1.00 65.81 5432 VAL C O 1
ATOM 3335 N N . LYS C 1 110 ? 96.997 -0.882 97.209 1.00 51.58 5433 LYS C N 1
ATOM 3336 C CA . LYS C 1 110 ? 96.515 -1.296 98.518 1.00 53.85 5433 LYS C CA 1
ATOM 3337 C C . LYS C 1 110 ? 95.068 -0.854 98.668 1.00 57.68 5433 LYS C C 1
ATOM 3338 O O . LYS C 1 110 ? 94.735 0.302 98.386 1.00 53.93 5433 LYS C O 1
ATOM 3344 N N . LEU C 1 111 ? 94.215 -1.771 99.117 1.00 56.39 5434 LEU C N 1
ATOM 3345 C CA . LEU C 1 111 ? 92.813 -1.468 99.384 1.00 50.63 5434 LEU C CA 1
ATOM 3346 C C . LEU C 1 111 ? 92.687 -1.028 100.837 1.00 50.35 5434 LEU C C 1
ATOM 3347 O O . LEU C 1 111 ? 92.770 -1.852 101.753 1.00 55.28 5434 LEU C O 1
ATOM 3352 N N . LEU C 1 112 ? 92.493 0.272 101.046 1.00 51.75 5435 LEU C N 1
ATOM 3353 C CA . LEU C 1 112 ? 92.440 0.830 102.388 1.00 51.11 5435 LEU C CA 1
ATOM 3354 C C . LEU C 1 112 ? 91.042 0.800 102.990 1.00 58.31 5435 LEU C C 1
ATOM 3355 O O . LEU C 1 112 ? 90.912 0.834 104.219 1.00 54.53 5435 LEU C O 1
ATOM 3360 N N . HIS C 1 113 ? 90.000 0.745 102.163 1.00 55.89 5436 HIS C N 1
ATOM 3361 C CA . HIS C 1 113 ? 88.637 0.644 102.667 1.00 52.63 5436 HIS C CA 1
ATOM 3362 C C . HIS C 1 113 ? 87.769 -0.127 101.679 1.00 51.69 5436 HIS C C 1
ATOM 3363 O O . HIS C 1 113 ? 87.655 0.271 100.513 1.00 49.53 5436 HIS C O 1
ATOM 3370 N N . PRO C 1 114 ? 87.153 -1.229 102.097 1.00 53.79 5437 PRO C N 1
ATOM 3371 C CA . PRO C 1 114 ? 86.354 -2.035 101.170 1.00 53.34 5437 PRO C CA 1
ATOM 3372 C C . PRO C 1 114 ? 84.995 -1.406 100.893 1.00 56.40 5437 PRO C C 1
ATOM 3373 O O . PRO C 1 114 ? 84.531 -0.511 101.601 1.00 58.86 5437 PRO C O 1
ATOM 3377 N N . PHE C 1 115 ? 84.357 -1.903 99.829 1.00 55.29 5438 PHE C N 1
ATOM 3378 C CA . PHE C 1 115 ? 83.054 -1.378 99.425 1.00 58.55 5438 PHE C CA 1
ATOM 3379 C C . PHE C 1 115 ? 82.005 -1.577 100.513 1.00 69.67 5438 PHE C C 1
ATOM 3380 O O . PHE C 1 115 ? 81.359 -0.617 100.950 1.00 76.62 5438 PHE C O 1
ATOM 3388 N N . HIS C 1 116 ? 81.822 -2.818 100.964 1.00 62.78 5439 HIS C N 1
ATOM 3389 C CA . HIS C 1 116 ? 80.734 -3.136 101.880 1.00 78.39 5439 HIS C CA 1
ATOM 3390 C C . HIS C 1 116 ? 80.939 -2.565 103.278 1.00 78.88 5439 HIS C C 1
ATOM 3391 O O . HIS C 1 116 ? 79.993 -2.576 104.073 1.00 76.80 5439 HIS C O 1
ATOM 3398 N N . GLU C 1 117 ? 82.135 -2.082 103.600 1.00 77.35 5440 GLU C N 1
ATOM 3399 C CA . GLU C 1 117 ? 82.384 -1.489 104.905 1.00 78.71 5440 GLU C CA 1
ATOM 3400 C C . GLU C 1 117 ? 81.837 -0.065 104.962 1.00 79.02 5440 GLU C C 1
ATOM 3401 O O . GLU C 1 117 ? 81.786 0.647 103.955 1.00 76.72 5440 GLU C O 1
ATOM 3407 N N . GLN C 1 118 ? 81.421 0.341 106.160 1.00 64.92 5441 GLN C N 1
ATOM 3408 C CA . GLN C 1 118 ? 80.879 1.676 106.377 1.00 74.16 5441 GLN C CA 1
ATOM 3409 C C . GLN C 1 118 ? 82.004 2.702 106.430 1.00 76.21 5441 GLN C C 1
ATOM 3410 O O . GLN C 1 118 ? 83.019 2.487 107.099 1.00 76.92 5441 GLN C O 1
ATOM 3416 N N . PHE C 1 119 ? 81.823 3.822 105.729 1.00 63.13 5442 PHE C N 1
ATOM 3417 C CA . PHE C 1 119 ? 82.821 4.889 105.704 1.00 65.89 5442 PHE C CA 1
ATOM 3418 C C . PHE C 1 119 ? 82.525 5.862 106.841 1.00 68.04 5442 PHE C C 1
ATOM 3419 O O . PHE C 1 119 ? 81.492 6.538 106.836 1.00 71.46 5442 PHE C O 1
ATOM 3427 N N . SER C 1 120 ? 83.436 5.939 107.811 1.00 75.32 5443 SER C N 1
ATOM 3428 C CA . SER C 1 120 ? 83.247 6.799 108.973 1.00 70.50 5443 SER C CA 1
ATOM 3429 C C . SER C 1 120 ? 84.493 7.637 109.230 1.00 75.41 5443 SER C C 1
ATOM 3430 O O . SER C 1 120 ? 85.439 7.613 108.435 1.00 71.49 5443 SER C O 1
ATOM 3433 N N . ASP C 1 121 ? 84.500 8.387 110.335 1.00 68.28 5444 ASP C N 1
ATOM 3434 C CA . ASP C 1 121 ? 85.697 9.134 110.707 1.00 61.59 5444 ASP C CA 1
ATOM 3435 C C . ASP C 1 121 ? 86.863 8.202 111.004 1.00 71.78 5444 ASP C C 1
ATOM 3436 O O . ASP C 1 121 ? 88.017 8.540 110.715 1.00 65.48 5444 ASP C O 1
ATOM 3441 N N . TYR C 1 122 ? 86.584 7.031 111.582 1.00 78.62 5445 TYR C N 1
ATOM 3442 C CA . TYR C 1 122 ? 87.637 6.052 111.824 1.00 75.78 5445 TYR C CA 1
ATOM 3443 C C . TYR C 1 122 ? 88.254 5.559 110.522 1.00 71.31 5445 TYR C C 1
ATOM 3444 O O . TYR C 1 122 ? 89.452 5.259 110.476 1.00 76.76 5445 TYR C O 1
ATOM 3453 N N . SER C 1 123 ? 87.452 5.459 109.459 1.00 72.04 5446 SER C N 1
ATOM 3454 C CA . SER C 1 123 ? 87.990 5.075 108.158 1.00 69.38 5446 SER C CA 1
ATOM 3455 C C . SER C 1 123 ? 89.012 6.091 107.664 1.00 69.76 5446 SER C C 1
ATOM 3456 O O . SER C 1 123 ? 90.058 5.717 107.120 1.00 74.35 5446 SER C O 1
ATOM 3459 N N . GLY C 1 124 ? 88.726 7.381 107.846 1.00 65.96 5447 GLY C N 1
ATOM 3460 C CA . GLY C 1 124 ? 89.643 8.407 107.375 1.00 55.10 5447 GLY C CA 1
ATOM 3461 C C . GLY C 1 124 ? 90.965 8.410 108.119 1.00 61.74 5447 GLY C C 1
ATOM 3462 O O . GLY C 1 124 ? 92.016 8.677 107.529 1.00 58.87 5447 GLY C O 1
ATOM 3463 N N . SER C 1 125 ? 90.934 8.126 109.424 1.00 63.06 5448 SER C N 1
ATOM 3464 C CA . SER C 1 125 ? 92.172 8.080 110.196 1.00 59.89 5448 SER C CA 1
ATOM 3465 C C . SER C 1 125 ? 93.087 6.965 109.708 1.00 72.84 5448 SER C C 1
ATOM 3466 O O . SER C 1 125 ? 94.314 7.124 109.679 1.00 61.48 5448 SER C O 1
ATOM 3469 N N . GLN C 1 126 ? 92.508 5.826 109.323 1.00 67.80 5449 GLN C N 1
ATOM 3470 C CA . GLN C 1 126 ? 93.319 4.709 108.849 1.00 73.96 5449 GLN C CA 1
ATOM 3471 C C . GLN C 1 126 ? 93.975 5.034 107.513 1.00 66.95 5449 GLN C C 1
ATOM 3472 O O . GLN C 1 126 ? 95.136 4.675 107.282 1.00 69.51 5449 GLN C O 1
ATOM 3478 N N . ILE C 1 127 ? 93.244 5.702 106.617 1.00 58.06 5450 ILE C N 1
ATOM 3479 C CA . ILE C 1 127 ? 93.820 6.099 105.337 1.00 67.19 5450 ILE C CA 1
ATOM 3480 C C . ILE C 1 127 ? 94.917 7.134 105.553 1.00 68.70 5450 ILE C C 1
ATOM 3481 O O . ILE C 1 127 ? 95.952 7.118 104.875 1.00 59.37 5450 ILE C O 1
ATOM 3486 N N . LEU C 1 128 ? 94.709 8.045 106.506 1.00 65.75 5451 LEU C N 1
ATOM 3487 C CA . LEU C 1 128 ? 95.727 9.037 106.829 1.00 62.05 5451 LEU C CA 1
ATOM 3488 C C . LEU C 1 128 ? 96.989 8.374 107.363 1.00 65.05 5451 LEU C C 1
ATOM 3489 O O . LEU C 1 128 ? 98.108 8.766 107.010 1.00 69.19 5451 LEU C O 1
ATOM 3494 N N . ARG C 1 129 ? 96.824 7.362 108.216 1.00 67.55 5452 ARG C N 1
ATOM 3495 C CA . ARG C 1 129 ? 97.965 6.699 108.838 1.00 68.84 5452 ARG C CA 1
ATOM 3496 C C . ARG C 1 129 ? 98.783 5.895 107.835 1.00 69.31 5452 ARG C C 1
ATOM 3497 O O . ARG C 1 129 ? 100.006 5.788 107.981 1.00 69.45 5452 ARG C O 1
ATOM 3505 N N . LEU C 1 130 ? 98.137 5.321 106.822 1.00 69.54 5453 LEU C N 1
ATOM 3506 C CA . LEU C 1 130 ? 98.802 4.405 105.904 1.00 62.85 5453 LEU C CA 1
ATOM 3507 C C . LEU C 1 130 ? 99.349 5.085 104.656 1.00 62.09 5453 LEU C C 1
ATOM 3508 O O . LEU C 1 130 ? 100.050 4.434 103.874 1.00 69.18 5453 LEU C O 1
ATOM 3513 N N . CYS C 1 131 ? 99.052 6.364 104.449 1.00 60.62 5454 CYS C N 1
ATOM 3514 C CA . CYS C 1 131 ? 99.518 7.113 103.284 1.00 55.34 5454 CYS C CA 1
ATOM 3515 C C . CYS C 1 131 ? 100.580 8.108 103.742 1.00 59.29 5454 CYS C C 1
ATOM 3516 O O . CYS C 1 131 ? 100.257 9.187 104.247 1.00 62.90 5454 CYS C O 1
ATOM 3519 N N . LYS C 1 132 ? 101.848 7.743 103.566 1.00 57.35 5455 LYS C N 1
ATOM 3520 C CA . LYS C 1 132 ? 102.960 8.613 103.919 1.00 53.15 5455 LYS C CA 1
ATOM 3521 C C . LYS C 1 132 ? 103.674 9.188 102.705 1.00 56.61 5455 LYS C C 1
ATOM 3522 O O . LYS C 1 132 ? 104.660 9.913 102.873 1.00 64.36 5455 LYS C O 1
ATOM 3528 N N . PHE C 1 133 ? 103.202 8.885 101.493 1.00 60.55 5456 PHE C N 1
ATOM 3529 C CA . PHE C 1 133 ? 103.716 9.481 100.259 1.00 56.13 5456 PHE C CA 1
ATOM 3530 C C . PHE C 1 133 ? 105.221 9.259 100.116 1.00 64.53 5456 PHE C C 1
ATOM 3531 O O . PHE C 1 133 ? 105.985 10.179 99.817 1.00 64.49 5456 PHE C O 1
ATOM 3539 N N . GLN C 1 134 ? 105.648 8.016 100.335 1.00 56.79 5457 GLN C N 1
ATOM 3540 C CA . GLN C 1 134 ? 107.058 7.660 100.244 1.00 61.47 5457 GLN C CA 1
ATOM 3541 C C . GLN C 1 134 ? 107.332 6.592 99.193 1.00 55.34 5457 GLN C C 1
ATOM 3542 O O . GLN C 1 134 ? 108.456 6.081 99.125 1.00 57.01 5457 GLN C O 1
ATOM 3548 N N . GLN C 1 135 ? 106.344 6.232 98.381 1.00 59.79 5458 GLN C N 1
ATOM 3549 C CA . GLN C 1 135 ? 106.566 5.234 97.348 1.00 62.84 5458 GLN C CA 1
ATOM 3550 C C . GLN C 1 135 ? 107.337 5.848 96.184 1.00 59.70 5458 GLN C C 1
ATOM 3551 O O . GLN C 1 135 ? 107.163 7.022 95.844 1.00 49.06 5458 GLN C O 1
ATOM 3557 N N . LYS C 1 136 ? 108.195 5.036 95.568 1.00 51.90 5459 LYS C N 1
ATOM 3558 C CA . LYS C 1 136 ? 109.183 5.522 94.614 1.00 54.50 5459 LYS C CA 1
ATOM 3559 C C . LYS C 1 136 ? 108.742 5.415 93.159 1.00 58.38 5459 LYS C C 1
ATOM 3560 O O . LYS C 1 136 ? 109.515 5.783 92.269 1.00 55.05 5459 LYS C O 1
ATOM 3566 N N . LYS C 1 137 ? 107.538 4.918 92.886 1.00 51.52 5460 LYS C N 1
ATOM 3567 C CA . LYS C 1 137 ? 107.044 4.796 91.522 1.00 49.81 5460 LYS C CA 1
ATOM 3568 C C . LYS C 1 137 ? 105.612 5.309 91.446 1.00 50.07 5460 LYS C C 1
ATOM 3569 O O . LYS C 1 137 ? 104.915 5.412 92.457 1.00 46.34 5460 LYS C O 1
ATOM 3575 N N . THR C 1 138 ? 105.186 5.657 90.226 1.00 54.17 5461 THR C N 1
ATOM 3576 C CA . THR C 1 138 ? 103.806 6.058 89.947 1.00 44.40 5461 THR C CA 1
ATOM 3577 C C . THR C 1 138 ? 103.282 5.207 88.783 1.00 44.66 5461 THR C C 1
ATOM 3578 O O . THR C 1 138 ? 103.086 5.693 87.667 1.00 44.26 5461 THR C O 1
ATOM 3582 N N . LYS C 1 139 ? 103.063 3.922 89.052 1.00 45.62 5462 LYS C N 1
ATOM 3583 C CA . LYS C 1 139 ? 102.648 2.956 88.033 1.00 47.45 5462 LYS C CA 1
ATOM 3584 C C . LYS C 1 139 ? 101.129 2.972 87.910 1.00 46.18 5462 LYS C C 1
ATOM 3585 O O . LYS C 1 139 ? 100.422 2.219 88.581 1.00 57.47 5462 LYS C O 1
ATOM 3591 N N . ILE C 1 140 ? 100.614 3.846 87.044 1.00 49.64 5463 ILE C N 1
ATOM 3592 C CA . ILE C 1 140 ? 99.165 3.942 86.892 1.00 52.62 5463 ILE C CA 1
ATOM 3593 C C . ILE C 1 140 ? 98.615 2.773 86.075 1.00 53.48 5463 ILE C C 1
ATOM 3594 O O . ILE C 1 140 ? 97.454 2.384 86.255 1.00 52.03 5463 ILE C O 1
ATOM 3599 N N . ALA C 1 141 ? 99.408 2.202 85.163 1.00 44.86 5464 ALA C N 1
ATOM 3600 C CA . ALA C 1 141 ? 98.923 1.060 84.393 1.00 52.60 5464 ALA C CA 1
ATOM 3601 C C . ALA C 1 141 ? 98.726 -0.154 85.292 1.00 52.62 5464 ALA C C 1
ATOM 3602 O O . ALA C 1 141 ? 97.695 -0.834 85.217 1.00 47.62 5464 ALA C O 1
ATOM 3604 N N . GLN C 1 142 ? 99.705 -0.436 86.156 1.00 49.69 5465 GLN C N 1
ATOM 3605 C CA . GLN C 1 142 ? 99.520 -1.467 87.172 1.00 58.34 5465 GLN C CA 1
ATOM 3606 C C . GLN C 1 142 ? 98.316 -1.144 88.044 1.00 48.49 5465 GLN C C 1
ATOM 3607 O O . GLN C 1 142 ? 97.545 -2.035 88.420 1.00 51.17 5465 GLN C O 1
ATOM 3613 N N . PHE C 1 143 ? 98.138 0.138 88.362 1.00 53.41 5466 PHE C N 1
ATOM 3614 C CA . PHE C 1 143 ? 97.023 0.573 89.193 1.00 49.61 5466 PHE C CA 1
ATOM 3615 C C . PHE C 1 143 ? 95.678 0.284 88.538 1.00 47.89 5466 PHE C C 1
ATOM 3616 O O . PHE C 1 143 ? 94.812 -0.358 89.142 1.00 44.35 5466 PHE C O 1
ATOM 3624 N N . LEU C 1 144 ? 95.488 0.733 87.295 1.00 46.25 5467 LEU C N 1
ATOM 3625 C CA . LEU C 1 144 ? 94.191 0.569 86.644 1.00 43.00 5467 LEU C CA 1
ATOM 3626 C C . LEU C 1 144 ? 93.826 -0.901 86.476 1.00 45.11 5467 LEU C C 1
ATOM 3627 O O . LEU C 1 144 ? 92.665 -1.284 86.663 1.00 57.13 5467 LEU C O 1
ATOM 3632 N N . GLU C 1 145 ? 94.799 -1.738 86.117 1.00 47.00 5468 GLU C N 1
ATOM 3633 C CA . GLU C 1 145 ? 94.516 -3.160 85.953 1.00 53.07 5468 GLU C CA 1
ATOM 3634 C C . GLU C 1 145 ? 94.105 -3.811 87.266 1.00 58.18 5468 GLU C C 1
ATOM 3635 O O . GLU C 1 145 ? 93.359 -4.797 87.261 1.00 56.65 5468 GLU C O 1
ATOM 3641 N N . SER C 1 146 ? 94.567 -3.281 88.399 1.00 56.41 5469 SER C N 1
ATOM 3642 C CA . SER C 1 146 ? 94.179 -3.875 89.671 1.00 54.52 5469 SER C CA 1
ATOM 3643 C C . SER C 1 146 ? 92.781 -3.426 90.082 1.00 58.15 5469 SER C C 1
ATOM 3644 O O . SER C 1 146 ? 92.023 -4.209 90.666 1.00 62.66 5469 SER C O 1
ATOM 3647 N N . VAL C 1 147 ? 92.423 -2.171 89.792 1.00 58.31 5470 VAL C N 1
ATOM 3648 C CA . VAL C 1 147 ? 91.112 -1.669 90.197 1.00 56.77 5470 VAL C CA 1
ATOM 3649 C C . VAL C 1 147 ? 90.013 -2.341 89.389 1.00 60.26 5470 VAL C C 1
ATOM 3650 O O . VAL C 1 147 ? 88.887 -2.507 89.875 1.00 57.87 5470 VAL C O 1
ATOM 3654 N N . ALA C 1 148 ? 90.309 -2.728 88.145 1.00 51.78 5471 ALA C N 1
ATOM 3655 C CA . ALA C 1 148 ? 89.322 -3.435 87.338 1.00 64.51 5471 ALA C CA 1
ATOM 3656 C C . ALA C 1 148 ? 88.953 -4.767 87.978 1.00 54.12 5471 ALA C C 1
ATOM 3657 O O . ALA C 1 148 ? 87.775 -5.140 88.023 1.00 59.59 5471 ALA C O 1
ATOM 3659 N N . ASN C 1 149 ? 89.952 -5.500 88.477 1.00 65.70 5472 ASN C N 1
ATOM 3660 C CA . ASN C 1 149 ? 89.680 -6.751 89.177 1.00 74.78 5472 ASN C CA 1
ATOM 3661 C C . ASN C 1 149 ? 88.913 -6.499 90.468 1.00 61.61 5472 ASN C C 1
ATOM 3662 O O . ASN C 1 149 ? 88.045 -7.294 90.848 1.00 63.97 5472 ASN C O 1
ATOM 3667 N N . MET C 1 150 ? 89.224 -5.397 91.157 1.00 62.82 5473 MET C N 1
ATOM 3668 C CA . MET C 1 150 ? 88.551 -5.093 92.414 1.00 63.04 5473 MET C CA 1
ATOM 3669 C C . MET C 1 150 ? 87.076 -4.783 92.184 1.00 67.46 5473 MET C C 1
ATOM 3670 O O . MET C 1 150 ? 86.217 -5.216 92.961 1.00 67.70 5473 MET C O 1
ATOM 3675 N N . PHE C 1 151 ? 86.761 -4.031 91.125 1.00 58.86 5474 PHE C N 1
ATOM 3676 C CA . PHE C 1 151 ? 85.363 -3.804 90.770 1.00 61.17 5474 PHE C CA 1
ATOM 3677 C C . PHE C 1 151 ? 84.687 -5.113 90.378 1.00 69.51 5474 PHE C C 1
ATOM 3678 O O . PHE C 1 151 ? 83.565 -5.402 90.810 1.00 72.52 5474 PHE C O 1
ATOM 3686 N N . ALA C 1 152 ? 85.359 -5.914 89.545 1.00 71.03 5475 ALA C N 1
ATOM 3687 C CA . ALA C 1 152 ? 84.784 -7.179 89.100 1.00 71.00 5475 ALA C CA 1
ATOM 3688 C C . ALA C 1 152 ? 84.581 -8.140 90.263 1.00 71.58 5475 ALA C C 1
ATOM 3689 O O . ALA C 1 152 ? 83.641 -8.944 90.247 1.00 70.40 5475 ALA C O 1
ATOM 3691 N N . ALA C 1 153 ? 85.448 -8.076 91.277 1.00 69.78 5476 ALA C N 1
ATOM 3692 C CA . ALA C 1 153 ? 85.293 -8.952 92.433 1.00 63.86 5476 ALA C CA 1
ATOM 3693 C C . ALA C 1 153 ? 84.048 -8.598 93.235 1.00 66.66 5476 ALA C C 1
ATOM 3694 O O . ALA C 1 153 ? 83.478 -9.464 93.908 1.00 83.07 5476 ALA C O 1
ATOM 3696 N N . ALA C 1 154 ? 83.614 -7.339 93.175 1.00 78.11 5477 ALA C N 1
ATOM 3697 C CA . ALA C 1 154 ? 82.436 -6.892 93.903 1.00 83.83 5477 ALA C CA 1
ATOM 3698 C C . ALA C 1 154 ? 81.168 -6.956 93.065 1.00 86.73 5477 ALA C C 1
ATOM 3699 O O . ALA C 1 154 ? 80.066 -6.906 93.624 1.00 71.96 5477 ALA C O 1
ATOM 3701 N N . GLN C 1 155 ? 81.300 -7.068 91.746 1.00 92.43 5478 GLN C N 1
ATOM 3702 C CA . GLN C 1 155 ? 80.154 -7.107 90.845 1.00 94.71 5478 GLN C CA 1
ATOM 3703 C C . GLN C 1 155 ? 79.848 -8.538 90.408 1.00 86.29 5478 GLN C C 1
ATOM 3704 O O . GLN C 1 155 ? 78.950 -9.186 90.945 1.00 84.49 5478 GLN C O 1
ATOM 3710 N N . GLU C 1 164 ? 71.206 -2.967 87.004 1.00 60.61 5487 GLU C N 1
ATOM 3711 C CA . GLU C 1 164 ? 72.569 -2.577 86.660 1.00 57.90 5487 GLU C CA 1
ATOM 3712 C C . GLU C 1 164 ? 73.182 -1.677 87.727 1.00 57.34 5487 GLU C C 1
ATOM 3713 O O . GLU C 1 164 ? 72.471 -1.073 88.530 1.00 55.41 5487 GLU C O 1
ATOM 3719 N N . THR C 1 165 ? 74.511 -1.601 87.734 1.00 53.68 5488 THR C N 1
ATOM 3720 C CA . THR C 1 165 ? 75.241 -0.740 88.653 1.00 55.98 5488 THR C CA 1
ATOM 3721 C C . THR C 1 165 ? 76.159 0.178 87.863 1.00 50.38 5488 THR C C 1
ATOM 3722 O O . THR C 1 165 ? 76.722 -0.222 86.840 1.00 50.73 5488 THR C O 1
ATOM 3726 N N . ALA C 1 166 ? 76.298 1.412 88.336 1.00 46.62 5489 ALA C N 1
ATOM 3727 C CA . ALA C 1 166 ? 77.201 2.383 87.739 1.00 44.21 5489 ALA C CA 1
ATOM 3728 C C . ALA C 1 166 ? 78.497 2.410 88.538 1.00 46.51 5489 ALA C C 1
ATOM 3729 O O . ALA C 1 166 ? 78.473 2.583 89.761 1.00 47.24 5489 ALA C O 1
ATOM 3731 N N . GLN C 1 167 ? 79.623 2.251 87.850 1.00 42.91 5490 GLN C N 1
ATOM 3732 C CA . GLN C 1 167 ? 80.925 2.161 88.495 1.00 43.04 5490 GLN C CA 1
ATOM 3733 C C . GLN C 1 167 ? 81.729 3.405 88.152 1.00 39.52 5490 GLN C C 1
ATOM 3734 O O . GLN C 1 167 ? 81.820 3.790 86.982 1.00 38.98 5490 GLN C O 1
ATOM 3740 N N . LEU C 1 168 ? 82.305 4.031 89.176 1.00 38.50 5491 LEU C N 1
ATOM 3741 C CA . LEU C 1 168 ? 82.973 5.316 89.030 1.00 36.65 5491 LEU C CA 1
ATOM 3742 C C . LEU C 1 168 ? 84.286 5.290 89.794 1.00 39.82 5491 LEU C C 1
ATOM 3743 O O . LEU C 1 168 ? 84.318 4.886 90.961 1.00 36.93 5491 LEU C O 1
ATOM 3748 N N . LEU C 1 169 ? 85.362 5.710 89.133 1.00 35.87 5492 LEU C N 1
ATOM 3749 C CA . LEU C 1 169 ? 86.685 5.797 89.734 1.00 35.14 5492 LEU C CA 1
ATOM 3750 C C . LEU C 1 169 ? 87.137 7.251 89.740 1.00 34.12 5492 LEU C C 1
ATOM 3751 O O . LEU C 1 169 ? 87.125 7.911 88.696 1.00 38.78 5492 LEU C O 1
ATOM 3756 N N . LEU C 1 170 ? 87.540 7.743 90.910 1.00 33.40 5493 LEU C N 1
ATOM 3757 C CA . LEU C 1 170 ? 88.044 9.103 91.071 1.00 34.07 5493 LEU C CA 1
ATOM 3758 C C . LEU C 1 170 ? 89.503 9.031 91.500 1.00 41.23 5493 LEU C C 1
ATOM 3759 O O . LEU C 1 170 ? 89.813 8.503 92.573 1.00 38.55 5493 LEU C O 1
ATOM 3764 N N . VAL C 1 171 ? 90.393 9.561 90.664 1.00 40.72 5494 VAL C N 1
ATOM 3765 C CA . VAL C 1 171 ? 91.834 9.489 90.885 1.00 32.64 5494 VAL C CA 1
ATOM 3766 C C . VAL C 1 171 ? 92.319 10.819 91.445 1.00 33.83 5494 VAL C C 1
ATOM 3767 O O . VAL C 1 171 ? 92.135 11.871 90.820 1.00 38.16 5494 VAL C O 1
ATOM 3771 N N . VAL C 1 172 ? 92.931 10.776 92.626 1.00 32.61 5495 VAL C N 1
ATOM 3772 C CA . VAL C 1 172 ? 93.453 11.959 93.302 1.00 38.31 5495 VAL C CA 1
ATOM 3773 C C . VAL C 1 172 ? 94.974 11.899 93.191 1.00 40.34 5495 VAL C C 1
ATOM 3774 O O . VAL C 1 172 ? 95.631 11.136 93.909 1.00 34.10 5495 VAL C O 1
ATOM 3778 N N . SER C 1 173 ? 95.543 12.701 92.292 1.00 36.86 5496 SER C N 1
ATOM 3779 C CA . SER C 1 173 ? 96.962 12.601 91.976 1.00 34.06 5496 SER C CA 1
ATOM 3780 C C . SER C 1 173 ? 97.450 13.925 91.409 1.00 34.12 5496 SER C C 1
ATOM 3781 O O . SER C 1 173 ? 96.662 14.745 90.933 1.00 33.41 5496 SER C O 1
ATOM 3784 N N . ASP C 1 174 ? 98.772 14.120 91.458 1.00 40.87 5497 ASP C N 1
ATOM 3785 C CA . ASP C 1 174 ? 99.371 15.293 90.827 1.00 35.74 5497 ASP C CA 1
ATOM 3786 C C . ASP C 1 174 ? 99.415 15.187 89.308 1.00 35.90 5497 ASP C C 1
ATOM 3787 O O . ASP C 1 174 ? 99.701 16.190 88.644 1.00 36.38 5497 ASP C O 1
ATOM 3792 N N . GLY C 1 175 ? 99.141 14.010 88.748 1.00 35.76 5498 GLY C N 1
ATOM 3793 C CA . GLY C 1 175 ? 99.109 13.843 87.306 1.00 38.96 5498 GLY C CA 1
ATOM 3794 C C . GLY C 1 175 ? 100.433 14.047 86.607 1.00 38.85 5498 GLY C C 1
ATOM 3795 O O . GLY C 1 175 ? 100.450 14.344 85.409 1.00 39.04 5498 GLY C O 1
ATOM 3796 N N . ARG C 1 176 ? 101.548 13.892 87.313 1.00 38.73 5499 ARG C N 1
ATOM 3797 C CA . ARG C 1 176 ? 102.868 14.124 86.745 1.00 40.57 5499 ARG C CA 1
ATOM 3798 C C . ARG C 1 176 ? 103.733 12.881 86.903 1.00 41.76 5499 ARG C C 1
ATOM 3799 O O . ARG C 1 176 ? 103.670 12.194 87.927 1.00 44.04 5499 ARG C O 1
ATOM 3807 N N . GLY C 1 177 ? 104.548 12.597 85.888 1.00 48.56 5500 GLY C N 1
ATOM 3808 C CA . GLY C 1 177 ? 105.398 11.422 85.911 1.00 44.86 5500 GLY C CA 1
ATOM 3809 C C . GLY C 1 177 ? 104.631 10.119 85.797 1.00 44.23 5500 GLY C C 1
ATOM 3810 O O . GLY C 1 177 ? 104.864 9.186 86.572 1.00 45.13 5500 GLY C O 1
ATOM 3811 N N . LEU C 1 178 ? 103.712 10.044 84.837 1.00 44.37 5501 LEU C N 1
ATOM 3812 C CA . LEU C 1 178 ? 102.793 8.920 84.707 1.00 43.39 5501 LEU C CA 1
ATOM 3813 C C . LEU C 1 178 ? 103.214 7.911 83.644 1.00 53.37 5501 LEU C C 1
ATOM 3814 O O . LEU C 1 178 ? 102.488 6.939 83.416 1.00 49.82 5501 LEU C O 1
ATOM 3819 N N . PHE C 1 179 ? 104.359 8.114 82.988 1.00 49.12 5502 PHE C N 1
ATOM 3820 C CA . PHE C 1 179 ? 104.726 7.361 81.793 1.00 48.37 5502 PHE C CA 1
ATOM 3821 C C . PHE C 1 179 ? 105.931 6.443 81.986 1.00 50.63 5502 PHE C C 1
ATOM 3822 O O . PHE C 1 179 ? 106.540 6.019 80.998 1.00 52.72 5502 PHE C O 1
ATOM 3830 N N . LEU C 1 180 ? 106.292 6.124 83.231 1.00 50.49 5503 LEU C N 1
ATOM 3831 C CA . LEU C 1 180 ? 107.441 5.251 83.456 1.00 56.31 5503 LEU C CA 1
ATOM 3832 C C . LEU C 1 180 ? 107.221 3.861 82.868 1.00 63.82 5503 LEU C C 1
ATOM 3833 O O . LEU C 1 180 ? 108.185 3.192 82.479 1.00 63.75 5503 LEU C O 1
ATOM 3838 N N . GLU C 1 181 ? 105.967 3.415 82.788 1.00 60.35 5504 GLU C N 1
ATOM 3839 C CA . GLU C 1 181 ? 105.627 2.132 82.184 1.00 54.06 5504 GLU C CA 1
ATOM 3840 C C . GLU C 1 181 ? 105.577 2.168 80.660 1.00 55.19 5504 GLU C C 1
ATOM 3841 O O . GLU C 1 181 ? 105.432 1.108 80.042 1.00 56.80 5504 GLU C O 1
ATOM 3847 N N . GLY C 1 182 ? 105.694 3.333 80.042 1.00 59.68 5505 GLY C N 1
ATOM 3848 C CA . GLY C 1 182 ? 105.501 3.438 78.604 1.00 59.11 5505 GLY C CA 1
ATOM 3849 C C . GLY C 1 182 ? 104.174 4.113 78.308 1.00 54.93 5505 GLY C C 1
ATOM 3850 O O . GLY C 1 182 ? 103.148 3.808 78.928 1.00 51.69 5505 GLY C O 1
ATOM 3851 N N . LYS C 1 183 ? 104.192 5.045 77.350 1.00 56.43 5506 LYS C N 1
ATOM 3852 C CA . LYS C 1 183 ? 103.001 5.846 77.080 1.00 58.72 5506 LYS C CA 1
ATOM 3853 C C . LYS C 1 183 ? 101.862 5.000 76.519 1.00 56.04 5506 LYS C C 1
ATOM 3854 O O . LYS C 1 183 ? 100.722 5.087 76.998 1.00 46.92 5506 LYS C O 1
ATOM 3860 N N . GLU C 1 184 ? 102.144 4.176 75.501 1.00 50.87 5507 GLU C N 1
ATOM 3861 C CA . GLU C 1 184 ? 101.085 3.350 74.930 1.00 67.08 5507 GLU C CA 1
ATOM 3862 C C . GLU C 1 184 ? 100.571 2.324 75.929 1.00 66.49 5507 GLU C C 1
ATOM 3863 O O . GLU C 1 184 ? 99.380 1.995 75.922 1.00 61.26 5507 GLU C O 1
ATOM 3869 N N . ARG C 1 185 ? 101.448 1.806 76.787 1.00 54.82 5508 ARG C N 1
ATOM 3870 C CA . ARG C 1 185 ? 101.003 0.860 77.802 1.00 53.31 5508 ARG C CA 1
ATOM 3871 C C . ARG C 1 185 ? 100.019 1.528 78.751 1.00 54.82 5508 ARG C C 1
ATOM 3872 O O . ARG C 1 185 ? 99.013 0.927 79.143 1.00 48.50 5508 ARG C O 1
ATOM 3880 N N . VAL C 1 186 ? 100.289 2.782 79.121 1.00 47.28 5509 VAL C N 1
ATOM 3881 C CA . VAL C 1 186 ? 99.368 3.528 79.972 1.00 45.69 5509 VAL C CA 1
ATOM 3882 C C . VAL C 1 186 ? 98.040 3.753 79.257 1.00 46.68 5509 VAL C C 1
ATOM 3883 O O . VAL C 1 186 ? 96.963 3.565 79.838 1.00 43.55 5509 VAL C O 1
ATOM 3887 N N . LEU C 1 187 ? 98.095 4.149 77.981 1.00 49.91 5510 LEU C N 1
ATOM 3888 C CA . LEU C 1 187 ? 96.873 4.381 77.215 1.00 48.34 5510 LEU C CA 1
ATOM 3889 C C . LEU C 1 187 ? 96.043 3.111 77.079 1.00 55.19 5510 LEU C C 1
ATOM 3890 O O . LEU C 1 187 ? 94.809 3.155 77.167 1.00 49.97 5510 LEU C O 1
ATOM 3895 N N . ALA C 1 188 ? 96.698 1.969 76.855 1.00 47.15 5511 ALA C N 1
ATOM 3896 C CA . ALA C 1 188 ? 95.961 0.716 76.738 1.00 48.48 5511 ALA C CA 1
ATOM 3897 C C . ALA C 1 188 ? 95.269 0.352 78.044 1.00 47.27 5511 ALA C C 1
ATOM 3898 O O . ALA C 1 188 ? 94.180 -0.232 78.027 1.00 52.19 5511 ALA C O 1
ATOM 3900 N N . ALA C 1 189 ? 95.879 0.690 79.181 1.00 46.23 5512 ALA C N 1
ATOM 3901 C CA . ALA C 1 189 ? 95.262 0.383 80.467 1.00 45.29 5512 ALA C CA 1
ATOM 3902 C C . ALA C 1 189 ? 94.057 1.280 80.726 1.00 52.27 5512 ALA C C 1
ATOM 3903 O O . ALA C 1 189 ? 93.060 0.836 81.307 1.00 56.80 5512 ALA C O 1
ATOM 3905 N N . VAL C 1 190 ? 94.130 2.545 80.305 1.00 47.62 5513 VAL C N 1
ATOM 3906 C CA . VAL C 1 190 ? 92.968 3.425 80.392 1.00 43.37 5513 VAL C CA 1
ATOM 3907 C C . VAL C 1 190 ? 91.848 2.905 79.503 1.00 43.32 5513 VAL C C 1
ATOM 3908 O O . VAL C 1 190 ? 90.674 2.898 79.896 1.00 45.95 5513 VAL C O 1
ATOM 3912 N N . GLN C 1 191 ? 92.190 2.466 78.289 1.00 42.30 5514 GLN C N 1
ATOM 3913 C CA . GLN C 1 191 ? 91.181 1.921 77.388 1.00 47.05 5514 GLN C CA 1
ATOM 3914 C C . GLN C 1 191 ? 90.570 0.642 77.943 1.00 53.96 5514 GLN C C 1
ATOM 3915 O O . GLN C 1 191 ? 89.380 0.380 77.735 1.00 57.84 5514 GLN C O 1
ATOM 3921 N N . ALA C 1 192 ? 91.367 -0.167 78.645 1.00 48.91 5515 ALA C N 1
ATOM 3922 C CA . ALA C 1 192 ? 90.840 -1.390 79.238 1.00 56.40 5515 ALA C CA 1
ATOM 3923 C C . ALA C 1 192 ? 89.859 -1.085 80.362 1.00 48.55 5515 ALA C C 1
ATOM 3924 O O . ALA C 1 192 ? 88.891 -1.828 80.555 1.00 50.97 5515 ALA C O 1
ATOM 3926 N N . ALA C 1 193 ? 90.091 -0.004 81.110 1.00 56.46 5516 ALA C N 1
ATOM 3927 C CA . ALA C 1 193 ? 89.148 0.390 82.151 1.00 49.11 5516 ALA C CA 1
ATOM 3928 C C . ALA C 1 193 ? 87.811 0.812 81.553 1.00 53.79 5516 ALA C C 1
ATOM 3929 O O . ALA C 1 193 ? 86.751 0.459 82.081 1.00 49.97 5516 ALA C O 1
ATOM 3931 N N . ARG C 1 194 ? 87.841 1.576 80.456 1.00 48.07 5517 ARG C N 1
ATOM 3932 C CA . ARG C 1 194 ? 86.599 1.955 79.788 1.00 55.64 5517 ARG C CA 1
ATOM 3933 C C . ARG C 1 194 ? 85.862 0.737 79.244 1.00 55.16 5517 ARG C C 1
ATOM 3934 O O . ARG C 1 194 ? 84.635 0.643 79.363 1.00 50.54 5517 ARG C O 1
ATOM 3942 N N . ASN C 1 195 ? 86.591 -0.201 78.629 1.00 54.17 5518 ASN C N 1
ATOM 3943 C CA . ASN C 1 195 ? 85.949 -1.394 78.083 1.00 56.03 5518 ASN C CA 1
ATOM 3944 C C . ASN C 1 195 ? 85.285 -2.233 79.168 1.00 55.14 5518 ASN C C 1
ATOM 3945 O O . ASN C 1 195 ? 84.322 -2.957 78.889 1.00 61.72 5518 ASN C O 1
ATOM 3950 N N . ALA C 1 196 ? 85.771 -2.146 80.405 1.00 55.38 5519 ALA C N 1
ATOM 3951 C CA . ALA C 1 196 ? 85.137 -2.816 81.533 1.00 54.86 5519 ALA C CA 1
ATOM 3952 C C . ALA C 1 196 ? 84.006 -1.995 82.142 1.00 54.72 5519 ALA C C 1
ATOM 3953 O O . ALA C 1 196 ? 83.499 -2.362 83.209 1.00 53.38 5519 ALA C O 1
ATOM 3955 N N . ASN C 1 197 ? 83.622 -0.891 81.493 1.00 52.12 5520 ASN C N 1
ATOM 3956 C CA . ASN C 1 197 ? 82.526 -0.023 81.925 1.00 50.12 5520 ASN C CA 1
ATOM 3957 C C . ASN C 1 197 ? 82.807 0.663 83.259 1.00 47.47 5520 ASN C C 1
ATOM 3958 O O . ASN C 1 197 ? 81.887 0.912 84.041 1.00 51.86 5520 ASN C O 1
ATOM 3963 N N . ILE C 1 198 ? 84.069 0.978 83.531 1.00 44.27 5521 ILE C N 1
ATOM 3964 C CA . ILE C 1 198 ? 84.445 1.800 84.676 1.00 39.64 5521 ILE C CA 1
ATOM 3965 C C . ILE C 1 198 ? 84.670 3.217 84.169 1.00 39.78 5521 ILE C C 1
ATOM 3966 O O . ILE C 1 198 ? 85.522 3.446 83.302 1.00 43.89 5521 ILE C O 1
ATOM 3971 N N . PHE C 1 199 ? 83.913 4.171 84.704 1.00 36.43 5522 PHE C N 1
ATOM 3972 C CA . PHE C 1 199 ? 84.071 5.571 84.333 1.00 33.85 5522 PHE C CA 1
ATOM 3973 C C . PHE C 1 199 ? 85.120 6.217 85.230 1.00 34.44 5522 PHE C C 1
ATOM 3974 O O . PHE C 1 199 ? 85.038 6.125 86.459 1.00 37.25 5522 PHE C O 1
ATOM 3982 N N . VAL C 1 200 ? 86.106 6.862 84.613 1.00 30.95 5523 VAL C N 1
ATOM 3983 C CA . VAL C 1 200 ? 87.247 7.431 85.319 1.00 30.47 5523 VAL C CA 1
ATOM 3984 C C . VAL C 1 200 ? 87.218 8.946 85.173 1.00 30.99 5523 VAL C C 1
ATOM 3985 O O . VAL C 1 200 ? 87.054 9.468 84.063 1.00 35.67 5523 VAL C O 1
ATOM 3989 N N . ILE C 1 201 ? 87.355 9.646 86.297 1.00 28.58 5524 ILE C N 1
ATOM 3990 C CA . ILE C 1 201 ? 87.558 11.090 86.323 1.00 27.84 5524 ILE C CA 1
ATOM 3991 C C . ILE C 1 201 ? 88.829 11.351 87.118 1.00 31.05 5524 ILE C C 1
ATOM 3992 O O . ILE C 1 201 ? 88.931 10.943 88.283 1.00 31.04 5524 ILE C O 1
ATOM 3997 N N . PHE C 1 202 ? 89.796 12.018 86.492 1.00 30.66 5525 PHE C N 1
ATOM 3998 C CA . PHE C 1 202 ? 91.083 12.303 87.117 1.00 29.00 5525 PHE C CA 1
ATOM 3999 C C . PHE C 1 202 ? 91.035 13.677 87.774 1.00 28.32 5525 PHE C C 1
ATOM 4000 O O . PHE C 1 202 ? 90.751 14.677 87.110 1.00 30.72 5525 PHE C O 1
ATOM 4008 N N . VAL C 1 203 ? 91.302 13.730 89.074 1.00 32.92 5526 VAL C N 1
ATOM 4009 C CA . VAL C 1 203 ? 91.350 14.989 89.810 1.00 29.04 5526 VAL C CA 1
ATOM 4010 C C . VAL C 1 203 ? 92.813 15.413 89.872 1.00 31.01 5526 VAL C C 1
ATOM 4011 O O . VAL C 1 203 ? 93.584 14.914 90.696 1.00 33.87 5526 VAL C O 1
ATOM 4015 N N . VAL C 1 204 ? 93.197 16.342 89.000 1.00 36.20 5527 VAL C N 1
ATOM 4016 C CA . VAL C 1 204 ? 94.582 16.797 88.917 1.00 31.46 5527 VAL C CA 1
ATOM 4017 C C . VAL C 1 204 ? 94.820 17.867 89.976 1.00 33.08 5527 VAL C C 1
ATOM 4018 O O . VAL C 1 204 ? 94.209 18.940 89.939 1.00 40.88 5527 VAL C O 1
ATOM 4022 N N . LEU C 1 205 ? 95.716 17.580 90.915 1.00 32.14 5528 LEU C N 1
ATOM 4023 C CA . LEU C 1 205 ? 96.070 18.521 91.968 1.00 33.03 5528 LEU C CA 1
ATOM 4024 C C . LEU C 1 205 ? 97.222 19.403 91.500 1.00 43.16 5528 LEU C C 1
ATOM 4025 O O . LEU C 1 205 ? 98.270 18.897 91.085 1.00 35.14 5528 LEU C O 1
ATOM 4030 N N . ASP C 1 206 ? 97.022 20.720 91.563 1.00 36.36 5529 ASP C N 1
ATOM 4031 C CA . ASP C 1 206 ? 97.986 21.694 91.043 1.00 36.85 5529 ASP C CA 1
ATOM 4032 C C . ASP C 1 206 ? 98.131 22.819 92.066 1.00 42.00 5529 ASP C C 1
ATOM 4033 O O . ASP C 1 206 ? 97.314 23.745 92.098 1.00 43.47 5529 ASP C O 1
ATOM 4038 N N . ASN C 1 207 ? 99.168 22.738 92.892 1.00 41.86 5530 ASN C N 1
ATOM 4039 C CA . ASN C 1 207 ? 99.368 23.733 93.943 1.00 47.56 5530 ASN C CA 1
ATOM 4040 C C . ASN C 1 207 ? 99.844 25.048 93.333 1.00 49.97 5530 ASN C C 1
ATOM 4041 O O . ASN C 1 207 ? 100.832 25.060 92.589 1.00 52.31 5530 ASN C O 1
ATOM 4046 N N . PRO C 1 208 ? 99.172 26.168 93.615 1.00 50.18 5531 PRO C N 1
ATOM 4047 C CA . PRO C 1 208 ? 99.624 27.455 93.058 1.00 43.86 5531 PRO C CA 1
ATOM 4048 C C . PRO C 1 208 ? 100.982 27.900 93.572 1.00 52.66 5531 PRO C C 1
ATOM 4049 O O . PRO C 1 208 ? 101.668 28.674 92.893 1.00 64.28 5531 PRO C O 1
ATOM 4053 N N . SER C 1 209 ? 101.387 27.448 94.762 1.00 51.51 5532 SER C N 1
ATOM 4054 C CA . SER C 1 209 ? 102.673 27.865 95.314 1.00 62.75 5532 SER C CA 1
ATOM 4055 C C . SER C 1 209 ? 103.853 27.294 94.535 1.00 59.34 5532 SER C C 1
ATOM 4056 O O . SER C 1 209 ? 104.927 27.908 94.514 1.00 65.54 5532 SER C O 1
ATOM 4059 N N . SER C 1 210 ? 103.687 26.133 93.900 1.00 56.79 5533 SER C N 1
ATOM 4060 C CA . SER C 1 210 ? 104.795 25.512 93.183 1.00 64.10 5533 SER C CA 1
ATOM 4061 C C . SER C 1 210 ? 105.267 26.409 92.040 1.00 61.52 5533 SER C C 1
ATOM 4062 O O . SER C 1 210 ? 104.507 27.220 91.501 1.00 50.14 5533 SER C O 1
ATOM 4065 N N . ARG C 1 211 ? 106.546 26.261 91.676 1.00 68.00 5534 ARG C N 1
ATOM 4066 C CA . ARG C 1 211 ? 107.129 27.136 90.661 1.00 64.59 5534 ARG C CA 1
ATOM 4067 C C . ARG C 1 211 ? 106.446 26.956 89.311 1.00 62.86 5534 ARG C C 1
ATOM 4068 O O . ARG C 1 211 ? 106.184 27.938 88.606 1.00 73.94 5534 ARG C O 1
ATOM 4076 N N . ASP C 1 212 ? 106.156 25.713 88.928 1.00 54.33 5535 ASP C N 1
ATOM 4077 C CA . ASP C 1 212 ? 105.565 25.413 87.631 1.00 54.60 5535 ASP C CA 1
ATOM 4078 C C . ASP C 1 212 ? 104.209 24.748 87.813 1.00 59.22 5535 ASP C C 1
ATOM 4079 O O . ASP C 1 212 ? 104.064 23.828 88.625 1.00 53.70 5535 ASP C O 1
ATOM 4084 N N . SER C 1 213 ? 103.222 25.224 87.060 1.00 48.39 5536 SER C N 1
ATOM 4085 C CA . SER C 1 213 ? 101.935 24.558 86.955 1.00 52.04 5536 SER C CA 1
ATOM 4086 C C . SER C 1 213 ? 102.011 23.420 85.944 1.00 51.74 5536 SER C C 1
ATOM 4087 O O . SER C 1 213 ? 102.848 23.422 85.034 1.00 42.85 5536 SER C O 1
ATOM 4090 N N . ILE C 1 214 ? 101.129 22.431 86.116 1.00 39.75 5537 ILE C N 1
ATOM 4091 C CA . ILE C 1 214 ? 101.063 21.324 85.168 1.00 45.56 5537 ILE C CA 1
ATOM 4092 C C . ILE C 1 214 ? 100.682 21.804 83.771 1.00 45.10 5537 ILE C C 1
ATOM 4093 O O . ILE C 1 214 ? 100.971 21.122 82.781 1.00 49.28 5537 ILE C O 1
ATOM 4098 N N . LEU C 1 215 ? 100.063 22.984 83.663 1.00 45.38 5538 LEU C N 1
ATOM 4099 C CA . LEU C 1 215 ? 99.733 23.545 82.358 1.00 44.99 5538 LEU C CA 1
ATOM 4100 C C . LEU C 1 215 ? 100.955 24.072 81.618 1.00 42.37 5538 LEU C C 1
ATOM 4101 O O . LEU C 1 215 ? 100.876 24.298 80.406 1.00 54.37 5538 LEU C O 1
ATOM 4106 N N . ASP C 1 216 ? 102.074 24.285 82.312 1.00 43.53 5539 ASP C N 1
ATOM 4107 C CA . ASP C 1 216 ? 103.280 24.817 81.690 1.00 48.89 5539 ASP C CA 1
ATOM 4108 C C . ASP C 1 216 ? 104.267 23.743 81.249 1.00 47.61 5539 ASP C C 1
ATOM 4109 O O . ASP C 1 216 ? 105.201 24.059 80.503 1.00 54.70 5539 ASP C O 1
ATOM 4114 N N . ILE C 1 217 ? 104.094 22.495 81.687 1.00 48.49 5540 ILE C N 1
ATOM 4115 C CA . ILE C 1 217 ? 104.998 21.427 81.276 1.00 45.74 5540 ILE C CA 1
ATOM 4116 C C . ILE C 1 217 ? 104.844 21.181 79.781 1.00 46.28 5540 ILE C C 1
ATOM 4117 O O . ILE C 1 217 ? 103.736 21.245 79.231 1.00 49.69 5540 ILE C O 1
ATOM 4122 N N . LYS C 1 218 ? 105.961 20.911 79.108 1.00 48.14 5541 LYS C N 1
ATOM 4123 C CA . LYS C 1 218 ? 105.978 20.778 77.661 1.00 49.73 5541 LYS C CA 1
ATOM 4124 C C . LYS C 1 218 ? 106.484 19.405 77.240 1.00 52.72 5541 LYS C C 1
ATOM 4125 O O . LYS C 1 218 ? 107.061 18.655 78.032 1.00 52.62 5541 LYS C O 1
ATOM 4131 N N . VAL C 1 219 ? 106.242 19.086 75.973 1.00 50.39 5542 VAL C N 1
ATOM 4132 C CA . VAL C 1 219 ? 106.697 17.839 75.365 1.00 51.19 5542 VAL C CA 1
ATOM 4133 C C . VAL C 1 219 ? 107.130 18.141 73.934 1.00 65.34 5542 VAL C C 1
ATOM 4134 O O . VAL C 1 219 ? 106.372 18.758 73.171 1.00 64.69 5542 VAL C O 1
ATOM 4138 N N . PRO C 1 220 ? 108.334 17.746 73.527 1.00 55.61 5543 PRO C N 1
ATOM 4139 C CA . PRO C 1 220 ? 108.766 18.008 72.151 1.00 63.89 5543 PRO C CA 1
ATOM 4140 C C . PRO C 1 220 ? 108.314 16.921 71.189 1.00 66.68 5543 PRO C C 1
ATOM 4141 O O . PRO C 1 220 ? 108.285 15.732 71.514 1.00 75.26 5543 PRO C O 1
ATOM 4145 N N . ILE C 1 221 ? 107.951 17.346 69.981 1.00 68.28 5544 ILE C N 1
ATOM 4146 C CA . ILE C 1 221 ? 107.602 16.441 68.892 1.00 67.03 5544 ILE C CA 1
ATOM 4147 C C . ILE C 1 221 ? 108.591 16.673 67.760 1.00 70.35 5544 ILE C C 1
ATOM 4148 O O . ILE C 1 221 ? 108.735 17.803 67.274 1.00 79.42 5544 ILE C O 1
ATOM 4153 N N . PHE C 1 222 ? 109.279 15.608 67.353 1.00 72.42 5545 PHE C N 1
ATOM 4154 C CA . PHE C 1 222 ? 110.322 15.676 66.338 1.00 84.16 5545 PHE C CA 1
ATOM 4155 C C . PHE C 1 222 ? 109.815 15.185 64.991 1.00 87.39 5545 PHE C C 1
ATOM 4156 O O . PHE C 1 222 ? 108.945 14.314 64.915 1.00 83.96 5545 PHE C O 1
ATOM 4164 N N . LYS C 1 223 ? 110.379 15.746 63.924 1.00 80.30 5546 LYS C N 1
ATOM 4165 C CA . LYS C 1 223 ? 110.068 15.283 62.576 1.00 92.42 5546 LYS C CA 1
ATOM 4166 C C . LYS C 1 223 ? 111.222 15.665 61.666 1.00 97.87 5546 LYS C C 1
ATOM 4167 O O . LYS C 1 223 ? 111.497 16.853 61.488 1.00 108.55 5546 LYS C O 1
ATOM 4173 N N . GLY C 1 224 ? 111.918 14.670 61.127 1.00 91.32 5547 GLY C N 1
ATOM 4174 C CA . GLY C 1 224 ? 113.014 14.911 60.220 1.00 94.61 5547 GLY C CA 1
ATOM 4175 C C . GLY C 1 224 ? 114.355 14.976 60.916 1.00 96.04 5547 GLY C C 1
ATOM 4176 O O . GLY C 1 224 ? 114.453 15.355 62.086 1.00 99.57 5547 GLY C O 1
ATOM 4177 N N . PRO C 1 225 ? 115.420 14.601 60.207 1.00 96.95 5548 PRO C N 1
ATOM 4178 C CA . PRO C 1 225 ? 116.764 14.625 60.806 1.00 92.70 5548 PRO C CA 1
ATOM 4179 C C . PRO C 1 225 ? 117.277 16.053 60.939 1.00 99.86 5548 PRO C C 1
ATOM 4180 O O . PRO C 1 225 ? 117.346 16.793 59.956 1.00 94.67 5548 PRO C O 1
ATOM 4184 N N . GLY C 1 226 ? 117.637 16.437 62.163 1.00 104.19 5549 GLY C N 1
ATOM 4185 C CA . GLY C 1 226 ? 118.151 17.764 62.440 1.00 91.82 5549 GLY C CA 1
ATOM 4186 C C . GLY C 1 226 ? 117.147 18.896 62.383 1.00 100.05 5549 GLY C C 1
ATOM 4187 O O . GLY C 1 226 ? 117.544 20.055 62.556 1.00 99.09 5549 GLY C O 1
ATOM 4188 N N . GLU C 1 227 ? 115.870 18.615 62.144 1.00 91.58 5550 GLU C N 1
ATOM 4189 C CA . GLU C 1 227 ? 114.874 19.671 62.044 1.00 90.99 5550 GLU C CA 1
ATOM 4190 C C . GLU C 1 227 ? 114.431 20.118 63.433 1.00 88.68 5550 GLU C C 1
ATOM 4191 O O . GLU C 1 227 ? 114.434 19.338 64.391 1.00 82.84 5550 GLU C O 1
ATOM 4197 N N . MET C 1 228 ? 114.054 21.389 63.536 1.00 92.11 5551 MET C N 1
ATOM 4198 C CA . MET C 1 228 ? 113.607 21.930 64.811 1.00 84.68 5551 MET C CA 1
ATOM 4199 C C . MET C 1 228 ? 112.320 21.230 65.254 1.00 87.52 5551 MET C C 1
ATOM 4200 O O . MET C 1 228 ? 111.449 20.949 64.424 1.00 87.72 5551 MET C O 1
ATOM 4205 N N . PRO C 1 229 ? 112.173 20.932 66.541 1.00 81.74 5552 PRO C N 1
ATOM 4206 C CA . PRO C 1 229 ? 110.973 20.234 67.010 1.00 81.15 5552 PRO C CA 1
ATOM 4207 C C . PRO C 1 229 ? 109.817 21.176 67.309 1.00 74.15 5552 PRO C C 1
ATOM 4208 O O . PRO C 1 229 ? 109.985 22.374 67.543 1.00 83.02 5552 PRO C O 1
ATOM 4212 N N . GLU C 1 230 ? 108.616 20.609 67.280 1.00 85.38 5553 GLU C N 1
ATOM 4213 C CA . GLU C 1 230 ? 107.438 21.359 67.691 1.00 70.14 5553 GLU C CA 1
ATOM 4214 C C . GLU C 1 230 ? 107.287 21.252 69.207 1.00 71.49 5553 GLU 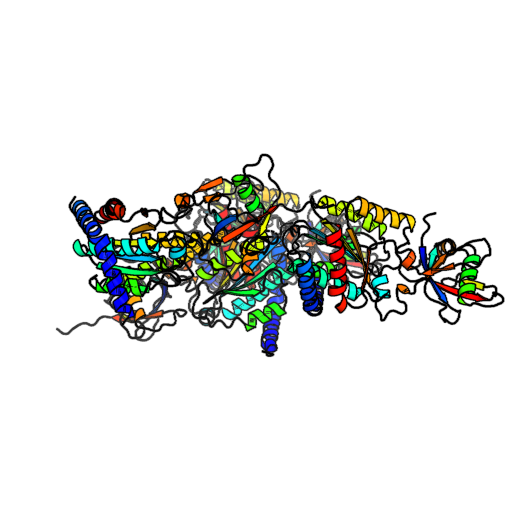C C 1
ATOM 4215 O O . GLU C 1 230 ? 107.424 20.162 69.778 1.00 73.64 5553 GLU C O 1
ATOM 4221 N N . ILE C 1 231 ? 107.057 22.385 69.866 1.00 71.49 5554 ILE C N 1
ATOM 4222 C CA . ILE C 1 231 ? 106.948 22.407 71.317 1.00 59.03 5554 ILE C CA 1
ATOM 4223 C C . ILE C 1 231 ? 105.469 22.481 71.666 1.00 67.84 5554 ILE C C 1
ATOM 4224 O O . ILE C 1 231 ? 104.828 23.523 71.495 1.00 70.00 5554 ILE C O 1
ATOM 4229 N N . ARG C 1 232 ? 104.925 21.366 72.141 1.00 54.46 5555 ARG C N 1
ATOM 4230 C CA . ARG C 1 232 ? 103.538 21.265 72.565 1.00 55.31 5555 ARG C CA 1
ATOM 4231 C C . ARG C 1 232 ? 103.458 21.224 74.084 1.00 58.16 5555 ARG C C 1
ATOM 4232 O O . ARG C 1 232 ? 104.466 21.107 74.786 1.00 62.03 5555 ARG C O 1
ATOM 4240 N N . SER C 1 233 ? 102.230 21.315 74.582 1.00 56.37 5556 SER C N 1
ATOM 4241 C CA . SER C 1 233 ? 101.979 21.253 76.014 1.00 46.06 5556 SER C CA 1
ATOM 4242 C C . SER C 1 233 ? 101.866 19.804 76.474 1.00 51.49 5556 SER C C 1
ATOM 4243 O O . SER C 1 233 ? 101.329 18.953 75.761 1.00 47.89 5556 SER C O 1
ATOM 4246 N N . TYR C 1 234 ? 102.384 19.527 77.676 1.00 44.54 5557 TYR C N 1
ATOM 4247 C CA . TYR C 1 234 ? 102.332 18.167 78.211 1.00 48.12 5557 TYR C CA 1
ATOM 4248 C C . TYR C 1 234 ? 100.899 17.680 78.384 1.00 50.78 5557 TYR C C 1
ATOM 4249 O O . TYR C 1 234 ? 100.624 16.489 78.199 1.00 40.70 5557 TYR C O 1
ATOM 4258 N N . MET C 1 235 ? 99.977 18.576 78.742 1.00 45.09 5558 MET C N 1
ATOM 4259 C CA . MET C 1 235 ? 98.587 18.182 78.933 1.00 39.72 5558 MET C CA 1
ATOM 4260 C C . MET C 1 235 ? 97.923 17.721 77.642 1.00 38.81 5558 MET C C 1
ATOM 4261 O O . MET C 1 235 ? 96.863 17.089 77.699 1.00 45.27 5558 MET C O 1
ATOM 4266 N N . GLU C 1 236 ? 98.518 18.017 76.485 1.00 42.73 5559 GLU C N 1
ATOM 4267 C CA . GLU C 1 236 ? 97.967 17.543 75.223 1.00 46.96 5559 GLU C CA 1
ATOM 4268 C C . GLU C 1 236 ? 98.076 16.030 75.073 1.00 53.50 5559 GLU C C 1
ATOM 4269 O O . GLU C 1 236 ? 97.357 15.449 74.254 1.00 50.49 5559 GLU C O 1
ATOM 4275 N N . GLU C 1 237 ? 98.954 15.382 75.841 1.00 41.32 5560 GLU C N 1
ATOM 4276 C CA . GLU C 1 237 ? 99.098 13.931 75.823 1.00 49.58 5560 GLU C CA 1
ATOM 4277 C C . GLU C 1 237 ? 98.643 13.286 77.129 1.00 42.87 5560 GLU C C 1
ATOM 4278 O O . GLU C 1 237 ? 99.036 12.153 77.425 1.00 43.37 5560 GLU C O 1
ATOM 4284 N N . PHE C 1 238 ? 97.840 13.988 77.924 1.00 41.51 5561 PHE C N 1
ATOM 4285 C CA . PHE C 1 238 ? 97.339 13.415 79.165 1.00 44.91 5561 PHE C CA 1
ATOM 4286 C C . PHE C 1 238 ? 96.493 12.183 78.854 1.00 39.52 5561 PHE C C 1
ATOM 4287 O O . PHE C 1 238 ? 95.547 12.271 78.059 1.00 46.14 5561 PHE C O 1
ATOM 4295 N N . PRO C 1 239 ? 96.791 11.030 79.455 1.00 40.79 5562 PRO C N 1
ATOM 4296 C CA . PRO C 1 239 ? 96.153 9.776 79.032 1.00 41.13 5562 PRO C CA 1
ATOM 4297 C C . PRO C 1 239 ? 94.723 9.587 79.517 1.00 40.71 5562 PRO C C 1
ATOM 4298 O O . PRO C 1 239 ? 94.115 8.562 79.187 1.00 40.02 5562 PRO C O 1
ATOM 4302 N N . PHE C 1 240 ? 94.160 10.531 80.272 1.00 36.20 5563 PHE C N 1
ATOM 4303 C CA . PHE C 1 240 ? 92.792 10.414 80.767 1.00 45.03 5563 PHE C CA 1
ATOM 4304 C C . PHE C 1 240 ? 91.910 11.440 80.073 1.00 39.50 5563 PHE C C 1
ATOM 4305 O O . PHE C 1 240 ? 92.172 12.647 80.184 1.00 38.05 5563 PHE C O 1
ATOM 4313 N N . PRO C 1 241 ? 90.863 11.020 79.358 1.00 43.81 5564 PRO C N 1
ATOM 4314 C CA . PRO C 1 241 ? 90.023 12.004 78.655 1.00 50.63 5564 PRO C CA 1
ATOM 4315 C C . PRO C 1 241 ? 89.201 12.889 79.580 1.00 44.09 5564 PRO C C 1
ATOM 4316 O O . PRO C 1 241 ? 88.951 14.050 79.233 1.00 44.96 5564 PRO C O 1
ATOM 4320 N N . TYR C 1 242 ? 88.768 12.389 80.734 1.00 30.69 5565 TYR C N 1
ATOM 4321 C CA . TYR C 1 242 ? 87.964 13.158 81.679 1.00 34.45 5565 TYR C CA 1
ATOM 4322 C C . TYR C 1 242 ? 88.796 13.506 82.905 1.00 33.12 5565 TYR C C 1
ATOM 4323 O O . TYR C 1 242 ? 89.258 12.612 83.623 1.00 31.02 5565 TYR C O 1
ATOM 4332 N N . TYR C 1 243 ? 88.978 14.803 83.143 1.00 29.23 5566 TYR C N 1
ATOM 4333 C CA . TYR C 1 243 ? 89.742 15.269 84.288 1.00 28.34 5566 TYR C CA 1
ATOM 4334 C C . TYR C 1 243 ? 89.219 16.635 84.709 1.00 36.57 5566 TYR C C 1
ATOM 4335 O O . TYR C 1 243 ? 88.546 17.329 83.942 1.00 35.29 5566 TYR C O 1
ATOM 4344 N N . ILE C 1 244 ? 89.531 17.006 85.951 1.00 33.18 5567 ILE C N 1
ATOM 4345 C CA . ILE C 1 244 ? 89.380 18.371 86.432 1.00 31.58 5567 ILE C CA 1
ATOM 4346 C C . ILE C 1 244 ? 90.699 18.794 87.064 1.00 35.38 5567 ILE C C 1
ATOM 4347 O O . ILE C 1 244 ? 91.507 17.966 87.488 1.00 35.17 5567 ILE C O 1
ATOM 4352 N N . ILE C 1 245 ? 90.914 20.104 87.112 1.00 32.22 5568 ILE C N 1
ATOM 4353 C CA . ILE C 1 245 ? 92.090 20.693 87.740 1.00 33.06 5568 ILE C CA 1
ATOM 4354 C C . ILE C 1 245 ? 91.661 21.366 89.036 1.00 37.06 5568 ILE C C 1
ATOM 4355 O O . ILE C 1 245 ? 90.732 22.183 89.042 1.00 38.09 5568 ILE C O 1
ATOM 4360 N N . LEU C 1 246 ? 92.328 21.016 90.134 1.00 37.60 5569 LEU C N 1
ATOM 4361 C CA . LEU C 1 246 ? 92.012 21.543 91.458 1.00 34.46 5569 LEU C CA 1
ATOM 4362 C C . LEU C 1 246 ? 93.227 22.294 91.986 1.00 45.84 5569 LEU C C 1
ATOM 4363 O O . LEU C 1 246 ? 94.261 21.683 92.279 1.00 39.90 5569 LEU C O 1
ATOM 4368 N N . ARG C 1 247 ? 93.106 23.618 92.093 1.00 41.05 5570 ARG C N 1
ATOM 4369 C CA . ARG C 1 247 ? 94.140 24.438 92.714 1.00 41.76 5570 ARG C CA 1
ATOM 4370 C C . ARG C 1 247 ? 93.870 24.681 94.193 1.00 47.79 5570 ARG C C 1
ATOM 4371 O O . ARG C 1 247 ? 94.808 24.735 94.996 1.00 40.04 5570 ARG C O 1
ATOM 4379 N N . ASP C 1 248 ? 92.599 24.829 94.561 1.00 39.08 5571 ASP C N 1
ATOM 4380 C CA . ASP C 1 248 ? 92.191 25.183 95.913 1.00 36.73 5571 ASP C CA 1
ATOM 4381 C C . ASP C 1 248 ? 90.999 24.313 96.275 1.00 35.41 5571 ASP C C 1
ATOM 4382 O O . ASP C 1 248 ? 90.048 24.213 95.496 1.00 37.10 5571 ASP C O 1
ATOM 4387 N N . VAL C 1 249 ? 91.056 23.683 97.452 1.00 37.00 5572 VAL C N 1
ATOM 4388 C CA . VAL C 1 249 ? 90.000 22.755 97.855 1.00 37.97 5572 VAL C CA 1
ATOM 4389 C C . VAL C 1 249 ? 88.661 23.472 98.004 1.00 34.28 5572 VAL C C 1
ATOM 4390 O O . VAL C 1 249 ? 87.600 22.846 97.898 1.00 33.08 5572 VAL C O 1
ATOM 4394 N N . ASN C 1 250 ? 88.681 24.786 98.251 1.00 34.39 5573 ASN C N 1
ATOM 4395 C CA . ASN C 1 250 ? 87.437 25.550 98.309 1.00 39.70 5573 ASN C CA 1
ATOM 4396 C C . ASN C 1 250 ? 86.663 25.496 96.998 1.00 38.32 5573 ASN C C 1
ATOM 4397 O O . ASN C 1 250 ? 85.445 25.708 97.002 1.00 36.12 5573 ASN C O 1
ATOM 4402 N N . ALA C 1 251 ? 87.338 25.231 95.880 1.00 32.74 5574 ALA C N 1
ATOM 4403 C CA . ALA C 1 251 ? 86.685 25.107 94.585 1.00 38.56 5574 ALA C CA 1
ATOM 4404 C C . ALA C 1 251 ? 86.254 23.681 94.266 1.00 32.10 5574 ALA C C 1
ATOM 4405 O O . ALA C 1 251 ? 85.588 23.467 93.247 1.00 29.19 5574 ALA C O 1
ATOM 4407 N N . LEU C 1 252 ? 86.613 22.711 95.107 1.00 32.41 5575 LEU C N 1
ATOM 4408 C CA . LEU C 1 252 ? 86.294 21.317 94.811 1.00 28.45 5575 LEU C CA 1
ATOM 4409 C C . LEU C 1 252 ? 84.797 21.033 94.717 1.00 36.38 5575 LEU C C 1
ATOM 4410 O O . LEU C 1 252 ? 84.401 20.293 93.799 1.00 31.13 5575 LEU C O 1
ATOM 4415 N N . PRO C 1 253 ? 83.928 21.546 95.599 1.00 32.92 5576 PRO C N 1
ATOM 4416 C CA . PRO C 1 253 ? 82.495 21.233 95.442 1.00 27.54 5576 PRO C CA 1
ATOM 4417 C C . PRO C 1 253 ? 81.921 21.688 94.110 1.00 30.45 5576 PRO C C 1
ATOM 4418 O O . PRO C 1 253 ? 81.216 20.918 93.447 1.00 36.05 5576 PRO C O 1
ATOM 4422 N N . GLU C 1 254 ? 82.217 22.920 93.690 1.00 33.90 5577 GLU C N 1
ATOM 4423 C CA . GLU C 1 254 ? 81.642 23.440 92.453 1.00 33.37 5577 GLU C CA 1
ATOM 4424 C C . GLU C 1 254 ? 82.246 22.770 91.224 1.00 36.98 5577 GLU C C 1
ATOM 4425 O O . GLU C 1 254 ? 81.546 22.536 90.231 1.00 35.94 5577 GLU C O 1
ATOM 4431 N N . THR C 1 255 ? 83.543 22.457 91.266 1.00 27.14 5578 THR C N 1
ATOM 4432 C CA . THR C 1 255 ? 84.197 21.875 90.099 1.00 26.86 5578 THR C CA 1
ATOM 4433 C C . THR C 1 255 ? 83.853 20.399 89.941 1.00 26.14 5578 THR C C 1
ATOM 4434 O O . THR C 1 255 ? 83.544 19.947 88.832 1.00 27.70 5578 THR C O 1
ATOM 4438 N N . LEU C 1 256 ? 83.883 19.637 91.037 1.00 25.83 5579 LEU C N 1
ATOM 4439 C CA . LEU C 1 256 ? 83.625 18.204 90.943 1.00 28.21 5579 LEU C CA 1
ATOM 4440 C C . LEU C 1 256 ? 82.154 17.917 90.668 1.00 30.14 5579 LEU C C 1
ATOM 4441 O O . LEU C 1 256 ? 81.829 16.986 89.922 1.00 32.60 5579 LEU C O 1
ATOM 4446 N N . SER C 1 257 ? 81.247 18.701 91.259 1.00 26.27 5580 SER C N 1
ATOM 4447 C CA . SER C 1 257 ? 79.825 18.479 91.006 1.00 25.16 5580 SER C CA 1
ATOM 4448 C C . SER C 1 257 ? 79.469 18.760 89.553 1.00 31.92 5580 SER C C 1
ATOM 4449 O O . SER C 1 257 ? 78.610 18.075 88.985 1.00 30.40 5580 SER C O 1
ATOM 4452 N N . ASP C 1 258 ? 80.116 19.750 88.933 1.00 30.64 5581 ASP C N 1
ATOM 4453 C CA . ASP C 1 258 ? 79.910 19.970 87.506 1.00 39.19 5581 ASP C CA 1
ATOM 4454 C C . ASP C 1 258 ? 80.363 18.762 86.695 1.00 34.51 5581 ASP C C 1
ATOM 4455 O O . ASP C 1 258 ? 79.710 18.381 85.716 1.00 33.05 5581 ASP C O 1
ATOM 4460 N N . ALA C 1 259 ? 81.481 18.145 87.085 1.00 29.45 5582 ALA C N 1
ATOM 4461 C CA . ALA C 1 259 ? 81.964 16.980 86.352 1.00 37.01 5582 ALA C CA 1
ATOM 4462 C C . ALA C 1 259 ? 81.057 15.777 86.570 1.00 30.36 5582 ALA C C 1
ATOM 4463 O O . ALA C 1 259 ? 80.841 14.981 85.648 1.00 32.03 5582 ALA C O 1
ATOM 4465 N N . LEU C 1 260 ? 80.514 15.625 87.780 1.00 31.17 5583 LEU C N 1
ATOM 4466 C CA . LEU C 1 260 ? 79.618 14.504 88.032 1.00 36.81 5583 LEU C CA 1
ATOM 4467 C C . LEU C 1 260 ? 78.245 14.701 87.402 1.00 31.37 5583 LEU C C 1
ATOM 4468 O O . LEU C 1 260 ? 77.545 13.711 87.164 1.00 34.95 5583 LEU C O 1
ATOM 4473 N N . ARG C 1 261 ? 77.842 15.944 87.119 1.00 33.71 5584 ARG C N 1
ATOM 4474 C CA . ARG C 1 261 ? 76.613 16.158 86.358 1.00 33.51 5584 ARG C CA 1
ATOM 4475 C C . ARG C 1 261 ? 76.746 15.588 84.951 1.00 38.70 5584 ARG C C 1
ATOM 4476 O O . ARG C 1 261 ? 75.843 14.904 84.453 1.00 40.24 5584 ARG C O 1
ATOM 4484 N N . GLN C 1 262 ? 77.875 15.869 84.294 1.00 30.86 5585 GLN C N 1
ATOM 4485 C CA . GLN C 1 262 ? 78.120 15.345 82.955 1.00 30.86 5585 GLN C CA 1
ATOM 4486 C C . GLN C 1 262 ? 78.275 13.831 82.992 1.00 28.19 5585 GLN C C 1
ATOM 4487 O O . GLN C 1 262 ? 77.844 13.132 82.069 1.00 29.61 5585 GLN C O 1
ATOM 4493 N N . TRP C 1 263 ? 78.896 13.316 84.055 1.00 27.44 5586 TRP C N 1
ATOM 4494 C CA . TRP C 1 263 ? 78.980 11.874 84.264 1.00 32.89 5586 TRP C CA 1
ATOM 4495 C C . TRP C 1 263 ? 77.597 11.245 84.348 1.00 35.98 5586 TRP C C 1
ATOM 4496 O O . TRP C 1 263 ? 77.326 10.220 83.713 1.00 38.71 5586 TRP C O 1
ATOM 4507 N N . PHE C 1 264 ? 76.707 11.851 85.135 1.00 37.05 5587 PHE C N 1
ATOM 4508 C CA . PHE C 1 264 ? 75.380 11.283 85.342 1.00 32.61 5587 PHE C CA 1
ATOM 4509 C C . PHE C 1 264 ? 74.579 11.262 84.048 1.00 41.77 5587 PHE C C 1
ATOM 4510 O O . PHE C 1 264 ? 73.878 10.285 83.755 1.00 39.95 5587 PHE C O 1
ATOM 4518 N N . GLU C 1 265 ? 74.675 12.332 83.256 1.00 31.38 5588 GLU C N 1
ATOM 4519 C CA . GLU C 1 265 ? 73.936 12.395 82.001 1.00 31.23 5588 GLU C CA 1
ATOM 4520 C C . GLU C 1 265 ? 74.460 11.379 80.993 1.00 40.61 5588 GLU C C 1
ATOM 4521 O O . GLU C 1 265 ? 73.681 10.802 80.226 1.00 43.18 5588 GLU C O 1
ATOM 4527 N N . LEU C 1 266 ? 75.777 11.144 80.978 1.00 38.67 5589 LEU C N 1
ATOM 4528 C CA . LEU C 1 266 ? 76.338 10.165 80.050 1.00 45.77 5589 LEU C CA 1
ATOM 4529 C C . LEU C 1 266 ? 75.956 8.743 80.438 1.00 47.00 5589 LEU C C 1
ATOM 4530 O O . LEU C 1 266 ? 75.631 7.924 79.571 1.00 48.78 5589 LEU C O 1
ATOM 4535 N N . VAL C 1 267 ? 75.987 8.431 81.735 1.00 45.99 5590 VAL C N 1
ATOM 4536 C CA . VAL C 1 267 ? 75.707 7.067 82.169 1.00 50.81 5590 VAL C CA 1
ATOM 4537 C C . VAL C 1 267 ? 74.229 6.733 81.996 1.00 50.32 5590 VAL C C 1
ATOM 4538 O O . VAL C 1 267 ? 73.875 5.594 81.671 1.00 43.73 5590 VAL C O 1
ATOM 4542 N N . THR C 1 268 ? 73.347 7.705 82.199 1.00 47.87 5591 THR C N 1
ATOM 4543 C CA . THR C 1 268 ? 71.917 7.485 82.006 1.00 46.32 5591 THR C CA 1
ATOM 4544 C C . THR C 1 268 ? 71.536 7.805 80.563 1.00 50.60 5591 THR C C 1
ATOM 4545 O O . THR C 1 268 ? 70.363 7.754 80.193 1.00 67.24 5591 THR C O 1
ATOM 4549 N N . ARG D 2 11 ? 108.328 0.273 70.386 1.00 78.87 12 ARG D N 1
ATOM 4550 C CA . ARG D 2 11 ? 109.266 1.293 70.844 1.00 69.16 12 ARG D CA 1
ATOM 4551 C C . ARG D 2 11 ? 108.671 2.106 71.996 1.00 75.58 12 ARG D C 1
ATOM 4552 O O . ARG D 2 11 ? 108.947 3.299 72.132 1.00 72.16 12 ARG D O 1
ATOM 4554 N N . ASP D 2 12 ? 107.852 1.449 72.821 1.00 68.72 13 ASP D N 1
ATOM 4555 C CA . ASP D 2 12 ? 107.208 2.086 73.970 1.00 53.34 13 ASP D CA 1
ATOM 4556 C C . ASP D 2 12 ? 108.193 2.134 75.135 1.00 60.33 13 ASP D C 1
ATOM 4557 O O . ASP D 2 12 ? 108.124 1.360 76.093 1.00 65.55 13 ASP D O 1
ATOM 4562 N N . VAL D 2 13 ? 109.135 3.069 75.037 1.00 65.03 14 VAL D N 1
ATOM 4563 C CA . VAL D 2 13 ? 110.135 3.268 76.079 1.00 63.52 14 VAL D CA 1
ATOM 4564 C C . VAL D 2 13 ? 109.571 4.138 77.201 1.00 62.39 14 VAL D C 1
ATOM 4565 O O . VAL D 2 13 ? 108.542 4.806 77.060 1.00 56.99 14 VAL D O 1
ATOM 4569 N N . GLN D 2 14 ? 110.251 4.094 78.345 1.00 58.27 15 GLN D N 1
ATOM 4570 C CA . GLN D 2 14 ? 109.868 4.898 79.497 1.00 53.20 15 GLN D CA 1
ATOM 4571 C C . GLN D 2 14 ? 110.047 6.383 79.199 1.00 60.55 15 GLN D C 1
ATOM 4572 O O . GLN D 2 14 ? 110.984 6.787 78.505 1.00 59.49 15 GLN D O 1
ATOM 4578 N N . ARG D 2 15 ? 109.127 7.196 79.716 1.00 56.89 16 ARG D N 1
ATOM 4579 C CA . ARG D 2 15 ? 109.213 8.648 79.654 1.00 51.35 16 ARG D CA 1
ATOM 4580 C C . ARG D 2 15 ? 109.296 9.225 81.062 1.00 56.12 16 ARG D C 1
ATOM 4581 O O . ARG D 2 15 ? 108.789 8.636 82.022 1.00 48.98 16 ARG D O 1
ATOM 4589 N N . LEU D 2 16 ? 109.938 10.386 81.177 1.00 47.78 17 LEU D N 1
ATOM 4590 C CA . LEU D 2 16 ? 110.101 11.041 82.469 1.00 45.48 17 LEU D CA 1
ATOM 4591 C C . LEU D 2 16 ? 110.292 12.537 82.259 1.00 57.01 17 LEU D C 1
ATOM 4592 O O . LEU D 2 16 ? 110.568 13.000 81.150 1.00 58.58 17 LEU D O 1
ATOM 4597 N N . LEU D 2 17 ? 110.130 13.285 83.349 1.00 45.03 18 LEU D N 1
ATOM 4598 C CA . LEU D 2 17 ? 110.240 14.737 83.328 1.00 48.99 18 LEU D CA 1
ATOM 4599 C C . LEU D 2 17 ? 111.674 15.181 83.592 1.00 50.57 18 LEU D C 1
ATOM 4600 O O . LEU D 2 17 ? 112.360 14.627 84.456 1.00 58.03 18 LEU D O 1
ATOM 4605 N N . VAL D 2 18 ? 112.114 16.195 82.847 1.00 46.78 19 VAL D N 1
ATOM 4606 C CA . VAL D 2 18 ? 113.480 16.700 82.909 1.00 52.66 19 VAL D CA 1
ATOM 4607 C C . VAL D 2 18 ? 113.439 18.220 82.964 1.00 58.08 19 VAL D C 1
ATOM 4608 O O . VAL D 2 18 ? 112.534 18.858 82.417 1.00 50.88 19 VAL D O 1
ATOM 4612 N N . GLN D 2 19 ? 114.429 18.802 83.641 1.00 57.62 20 GLN D N 1
ATOM 4613 C CA . GLN D 2 19 ? 114.551 20.249 83.775 1.00 63.27 20 GLN D CA 1
ATOM 4614 C C . GLN D 2 19 ? 115.964 20.664 83.396 1.00 56.48 20 GLN D C 1
ATOM 4615 O O . GLN D 2 19 ? 116.935 20.178 83.986 1.00 63.23 20 GLN D O 1
ATOM 4621 N N . PHE D 2 20 ? 116.078 21.560 82.420 1.00 56.80 21 PHE D N 1
ATOM 4622 C CA . PHE D 2 20 ? 117.377 22.070 82.007 1.00 61.23 21 PHE D CA 1
ATOM 4623 C C . PHE D 2 20 ? 117.819 23.198 82.930 1.00 59.92 21 PHE D C 1
ATOM 4624 O O . PHE D 2 20 ? 117.004 23.987 83.416 1.00 61.57 21 PHE D O 1
ATOM 4632 N N . GLN D 2 21 ? 119.128 23.280 83.159 1.00 64.72 22 GLN D N 1
ATOM 4633 C CA . GLN D 2 21 ? 119.656 24.344 84.000 1.00 78.49 22 GLN D CA 1
ATOM 4634 C C . GLN D 2 21 ? 121.125 24.567 83.683 1.00 81.07 22 GLN D C 1
ATOM 4635 O O . GLN D 2 21 ? 121.801 23.705 83.114 1.00 72.51 22 GLN D O 1
ATOM 4641 N N . ASP D 2 22 ? 121.607 25.745 84.072 1.00 86.68 23 ASP D N 1
ATOM 4642 C CA . ASP D 2 22 ? 122.998 26.116 83.880 1.00 86.12 23 ASP D CA 1
ATOM 4643 C C . ASP D 2 22 ? 123.905 25.305 84.803 1.00 87.71 23 ASP D C 1
ATOM 4644 O O . ASP D 2 22 ? 123.457 24.623 85.729 1.00 85.29 23 ASP D O 1
ATOM 4649 N N . GLU D 2 23 ? 125.210 25.397 84.536 1.00 100.98 24 GLU D N 1
ATOM 4650 C CA . GLU D 2 23 ? 126.195 24.931 85.504 1.00 94.58 24 GLU D CA 1
ATOM 4651 C C . GLU D 2 23 ? 126.143 25.759 86.782 1.00 94.98 24 GLU D C 1
ATOM 4652 O O . GLU D 2 23 ? 126.446 25.249 87.867 1.00 95.20 24 GLU D O 1
ATOM 4658 N N . GLY D 2 24 ? 125.763 27.031 86.672 1.00 96.01 25 GLY D N 1
ATOM 4659 C CA . GLY D 2 24 ? 125.606 27.915 87.806 1.00 96.35 25 GLY D CA 1
ATOM 4660 C C . GLY D 2 24 ? 124.281 27.819 88.525 1.00 91.63 25 GLY D C 1
ATOM 4661 O O . GLY D 2 24 ? 124.079 28.512 89.525 1.00 92.17 25 GLY D O 1
ATOM 4662 N N . GLY D 2 25 ? 123.364 26.983 88.042 1.00 95.11 26 GLY D N 1
ATOM 4663 C CA . GLY D 2 25 ? 122.111 26.718 88.721 1.00 83.55 26 GLY D CA 1
ATOM 4664 C C . GLY D 2 25 ? 120.895 27.438 88.174 1.00 82.79 26 GLY D C 1
ATOM 4665 O O . GLY D 2 25 ? 119.791 27.235 88.700 1.00 80.27 26 GLY D O 1
ATOM 4666 N N . GLN D 2 26 ? 121.052 28.260 87.138 1.00 87.56 27 GLN D N 1
ATOM 4667 C CA . GLN D 2 26 ? 119.928 28.983 86.558 1.00 85.74 27 GLN D CA 1
ATOM 4668 C C . GLN D 2 26 ? 119.092 28.032 85.714 1.00 87.64 27 GLN D C 1
ATOM 4669 O O . GLN D 2 26 ? 119.584 27.474 84.729 1.00 81.83 27 GLN D O 1
ATOM 4675 N N . LEU D 2 27 ? 117.825 27.877 86.075 1.00 73.15 28 LEU D N 1
ATOM 4676 C CA . LEU D 2 27 ? 116.939 26.984 85.347 1.00 75.50 28 LEU D CA 1
ATOM 4677 C C . LEU D 2 27 ? 116.582 27.577 83.988 1.00 71.76 28 LEU D C 1
ATOM 4678 O O . LEU D 2 27 ? 116.459 28.795 83.828 1.00 71.19 28 LEU D O 1
ATOM 4683 N N . LEU D 2 28 ? 116.420 26.702 82.999 1.00 71.69 29 LEU D N 1
ATOM 4684 C CA . LEU D 2 28 ? 116.093 27.106 81.636 1.00 68.17 29 LEU D CA 1
ATOM 4685 C C . LEU D 2 28 ? 114.753 26.495 81.248 1.00 63.95 29 LEU D C 1
ATOM 4686 O O . LEU D 2 28 ? 114.631 25.270 81.139 1.00 72.13 29 LEU D O 1
ATOM 4691 N N . GLY D 2 29 ? 113.754 27.348 81.043 1.00 64.26 30 GLY D N 1
ATOM 4692 C CA . GLY D 2 29 ? 112.440 26.887 80.656 1.00 69.21 30 GLY D CA 1
ATOM 4693 C C . GLY D 2 29 ? 111.739 26.092 81.747 1.00 65.19 30 GLY D C 1
ATOM 4694 O O . GLY D 2 29 ? 112.174 26.012 82.897 1.00 69.76 30 GLY D O 1
ATOM 4695 N N . SER D 2 30 ? 110.626 25.496 81.353 1.00 53.61 31 SER D N 1
ATOM 4696 C CA . SER D 2 30 ? 109.806 24.655 82.208 1.00 59.96 31 SER D CA 1
ATOM 4697 C C . SER D 2 30 ? 110.140 23.190 81.974 1.00 49.99 31 SER D C 1
ATOM 4698 O O . SER D 2 30 ? 110.817 22.841 81.003 1.00 50.55 31 SER D O 1
ATOM 4701 N N . PRO D 2 31 ? 109.698 22.295 82.862 1.00 48.94 32 PRO D N 1
ATOM 4702 C CA . PRO D 2 31 ? 110.008 20.871 82.684 1.00 47.17 32 PRO D CA 1
ATOM 4703 C C . PRO D 2 31 ? 109.467 20.315 81.374 1.00 46.07 32 PRO D C 1
ATOM 4704 O O . PRO D 2 31 ? 108.509 20.827 80.789 1.00 53.50 32 PRO D O 1
ATOM 4708 N N . PHE D 2 32 ? 110.104 19.235 80.924 1.00 60.28 33 PHE D N 1
ATOM 4709 C CA . PHE D 2 32 ? 109.803 18.587 79.656 1.00 60.26 33 PHE D CA 1
ATOM 4710 C C . PHE D 2 32 ? 109.537 17.107 79.883 1.00 59.90 33 PHE D C 1
ATOM 4711 O O . PHE D 2 32 ? 110.229 16.461 80.673 1.00 59.94 33 PHE D O 1
ATOM 4719 N N . ASP D 2 33 ? 108.538 16.572 79.187 1.00 59.81 34 ASP D N 1
ATOM 4720 C CA . ASP D 2 33 ? 108.332 15.131 79.136 1.00 59.87 34 ASP D CA 1
ATOM 4721 C C . ASP D 2 33 ? 109.134 14.571 77.970 1.00 68.02 34 ASP D C 1
ATOM 4722 O O . ASP D 2 33 ? 108.996 15.033 76.833 1.00 74.51 34 ASP D O 1
ATOM 4727 N N . VAL D 2 34 ? 109.967 13.577 78.254 1.00 61.18 35 VAL D N 1
ATOM 4728 C CA . VAL D 2 34 ? 110.989 13.158 77.299 1.00 62.77 35 VAL D CA 1
ATOM 4729 C C . VAL D 2 34 ? 111.153 11.642 77.337 1.00 63.38 35 VAL D C 1
ATOM 4730 O O . VAL D 2 34 ? 111.215 11.052 78.426 1.00 62.85 35 VAL D O 1
ATOM 4734 N N . PRO D 2 35 ? 111.217 10.972 76.186 1.00 64.40 36 PRO D N 1
ATOM 4735 C CA . PRO D 2 35 ? 111.542 9.542 76.185 1.00 65.77 36 PRO D CA 1
ATOM 4736 C C . PRO D 2 35 ? 112.971 9.307 76.650 1.00 66.30 36 PRO D C 1
ATOM 4737 O O . PRO D 2 35 ? 113.877 10.098 76.377 1.00 66.51 36 PRO D O 1
ATOM 4741 N N . VAL D 2 36 ? 113.174 8.179 77.335 1.00 69.36 37 VAL D N 1
ATOM 4742 C CA . VAL D 2 36 ? 114.435 7.961 78.033 1.00 71.40 37 VAL D CA 1
ATOM 4743 C C . VAL D 2 36 ? 115.588 7.678 77.076 1.00 69.47 37 VAL D C 1
ATOM 4744 O O . VAL D 2 36 ? 116.754 7.783 77.474 1.00 70.12 37 VAL D O 1
ATOM 4748 N N . ASP D 2 37 ? 115.300 7.330 75.823 1.00 70.62 38 ASP D N 1
ATOM 4749 C CA . ASP D 2 37 ? 116.330 7.088 74.822 1.00 72.75 38 ASP D CA 1
ATOM 4750 C C . ASP D 2 37 ? 116.696 8.340 74.029 1.00 78.35 38 ASP D C 1
ATOM 4751 O O . ASP D 2 37 ? 117.308 8.225 72.960 1.00 74.57 38 ASP D O 1
ATOM 4756 N N . ILE D 2 38 ? 116.335 9.527 74.523 1.00 70.65 39 ILE D N 1
ATOM 4757 C CA . ILE D 2 38 ? 116.647 10.755 73.802 1.00 74.93 39 ILE D CA 1
ATOM 4758 C C . ILE D 2 38 ? 118.160 10.923 73.691 1.00 72.17 39 ILE D C 1
ATOM 4759 O O . ILE D 2 38 ? 118.919 10.591 74.612 1.00 72.21 39 ILE D O 1
ATOM 4764 N N . THR D 2 39 ? 118.608 11.417 72.537 1.00 73.66 40 THR D N 1
ATOM 4765 C CA . THR D 2 39 ? 120.023 11.549 72.226 1.00 75.51 40 THR D CA 1
ATOM 4766 C C . THR D 2 39 ? 120.528 12.941 72.585 1.00 74.79 40 THR D C 1
ATOM 4767 O O . THR D 2 39 ? 119.739 13.880 72.737 1.00 76.48 40 THR D O 1
ATOM 4771 N N . PRO D 2 40 ? 121.845 13.110 72.743 1.00 83.55 41 PRO D N 1
ATOM 4772 C CA . PRO D 2 40 ? 122.376 14.467 72.963 1.00 75.91 41 PRO D CA 1
ATOM 4773 C C . PRO D 2 40 ? 122.069 15.421 71.823 1.00 76.92 41 PRO D C 1
ATOM 4774 O O . PRO D 2 40 ? 121.907 16.624 72.062 1.00 76.65 41 PRO D O 1
ATOM 4778 N N . ASP D 2 41 ? 121.991 14.924 70.587 1.00 78.52 42 ASP D N 1
ATOM 4779 C CA . ASP D 2 41 ? 121.624 15.787 69.469 1.00 79.61 42 ASP D CA 1
ATOM 4780 C C . ASP D 2 41 ? 120.194 16.298 69.610 1.00 77.56 42 ASP D C 1
ATOM 4781 O O . ASP D 2 41 ? 119.923 17.475 69.346 1.00 77.59 42 ASP D O 1
ATOM 4786 N N . ARG D 2 42 ? 119.266 15.433 70.032 1.00 76.01 43 ARG D N 1
ATOM 4787 C CA . ARG D 2 42 ? 117.894 15.887 70.232 1.00 74.15 43 ARG D CA 1
ATOM 4788 C C . ARG D 2 42 ? 117.775 16.793 71.449 1.00 72.13 43 ARG D C 1
ATOM 4789 O O . ARG D 2 42 ? 116.949 17.712 71.455 1.00 77.84 43 ARG D O 1
ATOM 4797 N N . LEU D 2 43 ? 118.586 16.557 72.484 1.00 71.63 44 LEU D N 1
ATOM 4798 C CA . LEU D 2 43 ? 118.619 17.480 73.613 1.00 70.29 44 LEU D CA 1
ATOM 4799 C C . LEU D 2 43 ? 119.113 18.856 73.186 1.00 72.86 44 LEU D C 1
ATOM 4800 O O . LEU D 2 43 ? 118.661 19.874 73.725 1.00 70.54 44 LEU D O 1
ATOM 4805 N N . GLN D 2 44 ? 120.040 18.905 72.223 1.00 74.40 45 GLN D N 1
ATOM 4806 C CA . GLN D 2 44 ? 120.517 20.184 71.706 1.00 75.17 45 GLN D CA 1
ATOM 4807 C C . GLN D 2 44 ? 119.418 20.932 70.963 1.00 75.21 45 GLN D C 1
ATOM 4808 O O . GLN D 2 44 ? 119.301 22.157 71.088 1.00 75.57 45 GLN D O 1
ATOM 4814 N N . LEU D 2 45 ? 118.602 20.214 70.188 1.00 78.02 46 LEU D N 1
ATOM 4815 C CA . LEU D 2 45 ? 117.532 20.870 69.443 1.00 80.75 46 LEU D CA 1
ATOM 4816 C C . LEU D 2 45 ? 116.507 21.492 70.384 1.00 74.30 46 LEU D C 1
ATOM 4817 O O . LEU D 2 45 ? 115.989 22.582 70.115 1.00 75.38 46 LEU D O 1
ATOM 4822 N N . VAL D 2 46 ? 116.201 20.814 71.492 1.00 71.13 47 VAL D N 1
ATOM 4823 C CA . VAL D 2 46 ? 115.278 21.373 72.475 1.00 73.15 47 VAL D CA 1
ATOM 4824 C C . VAL D 2 46 ? 115.866 22.624 73.117 1.00 75.34 47 VAL D C 1
ATOM 4825 O O . VAL D 2 46 ? 115.165 23.624 73.314 1.00 71.39 47 VAL D O 1
ATOM 4829 N N . CYS D 2 47 ? 117.159 22.591 73.454 1.00 74.13 48 CYS D N 1
ATOM 4830 C CA . CYS D 2 47 ? 117.796 23.747 74.081 1.00 72.32 48 CYS D CA 1
ATOM 4831 C C . CYS D 2 47 ? 117.879 24.930 73.124 1.00 75.75 48 CYS D C 1
ATOM 4832 O O . CYS D 2 47 ? 117.767 26.085 73.550 1.00 77.30 48 CYS D O 1
ATOM 4835 N N . ASN D 2 48 ? 118.083 24.663 71.830 1.00 77.42 49 ASN D N 1
ATOM 4836 C CA . ASN D 2 48 ? 118.111 25.742 70.847 1.00 81.20 49 ASN D CA 1
ATOM 4837 C C . ASN D 2 48 ? 116.788 26.495 70.816 1.00 84.29 49 ASN D C 1
ATOM 4838 O O . ASN D 2 48 ? 116.767 27.723 70.661 1.00 85.02 49 ASN D O 1
ATOM 4843 N N . ALA D 2 49 ? 115.671 25.775 70.952 1.00 80.00 50 ALA D N 1
ATOM 4844 C CA . ALA D 2 49 ? 114.372 26.434 71.021 1.00 80.14 50 ALA D CA 1
ATOM 4845 C C . ALA D 2 49 ? 114.271 27.334 72.246 1.00 80.04 50 ALA D C 1
ATOM 4846 O O . ALA D 2 49 ? 113.780 28.465 72.158 1.00 91.17 50 ALA D O 1
ATOM 4848 N N . LEU D 2 50 ? 114.727 26.846 73.403 1.00 78.99 51 LEU D N 1
ATOM 4849 C CA . LEU D 2 50 ? 114.597 27.617 74.635 1.00 80.40 51 LEU D CA 1
ATOM 4850 C C . LEU D 2 50 ? 115.555 28.803 74.679 1.00 86.58 51 LEU D C 1
ATOM 4851 O O . LEU D 2 50 ? 115.208 29.852 75.232 1.00 82.86 51 LEU D O 1
ATOM 4856 N N . LEU D 2 51 ? 116.755 28.665 74.110 1.00 81.63 52 LEU D N 1
ATOM 4857 C CA . LEU D 2 51 ? 117.730 29.748 74.193 1.00 89.94 52 LEU D CA 1
ATOM 4858 C C . LEU D 2 51 ? 117.530 30.795 73.105 1.00 89.15 52 LEU D C 1
ATOM 4859 O O . LEU D 2 51 ? 117.789 31.980 73.345 1.00 92.33 52 LEU D O 1
ATOM 4864 N N . ALA D 2 52 ? 116.970 30.391 71.978 1.00 90.03 53 ALA D N 1
ATOM 4865 C CA . ALA D 2 52 ? 116.795 31.347 70.869 1.00 98.07 53 ALA D CA 1
ATOM 4866 C C . ALA D 2 52 ? 118.063 32.194 70.731 1.00 98.24 53 ALA D C 1
ATOM 4867 O O . ALA D 2 52 ? 118.037 33.371 71.115 1.00 101.96 53 ALA D O 1
ATOM 4869 N N . GLN D 2 53 ? 119.133 31.596 70.215 1.00 97.76 54 GLN D N 1
ATOM 4870 C CA . GLN D 2 53 ? 120.409 32.323 70.026 1.00 101.97 54 GLN D CA 1
ATOM 4871 C C . GLN D 2 53 ? 120.879 32.102 68.593 1.00 104.59 54 GLN D C 1
ATOM 4872 O O . GLN D 2 53 ? 120.814 30.961 68.128 1.00 102.85 54 GLN D O 1
ATOM 4878 N N . GLU D 2 54 ? 121.326 33.165 67.924 1.00 111.84 55 GLU D N 1
ATOM 4879 C CA . GLU D 2 54 ? 121.869 33.030 66.548 1.00 113.52 55 GLU D CA 1
ATOM 4880 C C . GLU D 2 54 ? 123.157 32.212 66.625 1.00 111.73 55 GLU D C 1
ATOM 4881 O O . GLU D 2 54 ? 123.914 32.417 67.583 1.00 115.63 55 GLU D O 1
ATOM 4887 N N . ASP D 2 55 ? 123.366 31.306 65.666 1.00 111.10 56 ASP D N 1
ATOM 4888 C CA . ASP D 2 55 ? 124.611 30.497 65.625 1.00 109.21 56 ASP D CA 1
ATOM 4889 C C . ASP D 2 55 ? 124.737 29.711 66.924 1.00 112.37 56 ASP D C 1
ATOM 4890 O O . ASP D 2 55 ? 125.669 29.969 67.697 1.00 119.63 56 ASP D O 1
ATOM 4895 N N . PRO D 2 56 ? 123.825 28.765 67.201 1.00 112.61 57 PRO D N 1
ATOM 4896 C CA . PRO D 2 56 ? 123.862 28.045 68.462 1.00 105.51 57 PRO D CA 1
ATOM 4897 C C . PRO D 2 56 ? 125.227 27.395 68.686 1.00 105.95 57 PRO D C 1
ATOM 4898 O O . PRO D 2 56 ? 125.746 26.819 67.762 1.00 96.78 57 PRO D O 1
ATOM 4902 N N . LEU D 2 57 ? 125.746 27.483 69.906 1.00 108.58 58 LEU D N 1
ATOM 4903 C CA . LEU D 2 57 ? 127.003 26.838 70.236 1.00 102.95 58 LEU D CA 1
ATOM 4904 C C . LEU D 2 57 ? 126.767 25.361 70.546 1.00 94.61 58 LEU D C 1
ATOM 4905 O O . LEU D 2 57 ? 125.707 24.990 71.055 1.00 97.45 58 LEU D O 1
ATOM 4910 N N . PRO D 2 58 ? 127.724 24.497 70.219 1.00 96.86 59 PRO D N 1
ATOM 4911 C CA . PRO D 2 58 ? 127.608 23.093 70.627 1.00 88.46 59 PRO D CA 1
ATOM 4912 C C . PRO D 2 58 ? 127.633 22.958 72.143 1.00 86.13 59 PRO D C 1
ATOM 4913 O O . PRO D 2 58 ? 128.368 23.662 72.838 1.00 87.64 59 PRO D O 1
ATOM 4917 N N . LEU D 2 59 ? 126.813 22.041 72.651 1.00 83.51 60 LEU D N 1
ATOM 4918 C CA . LEU D 2 59 ? 126.595 21.877 74.080 1.00 81.35 60 LEU D CA 1
ATOM 4919 C C . LEU D 2 59 ? 126.821 20.428 74.479 1.00 80.57 60 LEU D C 1
ATOM 4920 O O . LEU D 2 59 ? 126.621 19.504 73.685 1.00 80.83 60 LEU D O 1
ATOM 4925 N N . ALA D 2 60 ? 127.245 20.248 75.724 1.00 79.97 61 ALA D N 1
ATOM 4926 C CA . ALA D 2 60 ? 127.320 18.947 76.364 1.00 79.19 61 ALA D CA 1
ATOM 4927 C C . ALA D 2 60 ? 126.344 18.933 77.530 1.00 77.18 61 ALA D C 1
ATOM 4928 O O . ALA D 2 60 ? 126.056 19.974 78.127 1.00 76.36 61 ALA D O 1
ATOM 4930 N N . PHE D 2 61 ? 125.838 17.748 77.853 1.00 75.78 62 PHE D N 1
ATOM 4931 C CA . PHE D 2 61 ? 124.763 17.599 78.822 1.00 73.74 62 PHE D CA 1
ATOM 4932 C C . PHE D 2 61 ? 125.193 16.640 79.922 1.00 77.94 62 PHE D C 1
ATOM 4933 O O . PHE D 2 61 ? 125.852 15.630 79.657 1.00 81.60 62 PHE D O 1
ATOM 4941 N N . PHE D 2 62 ? 124.826 16.970 81.159 1.00 73.14 63 PHE D N 1
ATOM 4942 C CA . PHE D 2 62 ? 125.263 16.225 82.331 1.00 74.40 63 PHE D CA 1
ATOM 4943 C C . PHE D 2 62 ? 124.073 15.950 83.236 1.00 79.84 63 PHE D C 1
ATOM 4944 O O . PHE D 2 62 ? 123.261 16.845 83.492 1.00 71.09 63 PHE D O 1
ATOM 4952 N N . VAL D 2 63 ? 123.977 14.714 83.717 1.00 76.50 64 VAL D N 1
ATOM 4953 C CA . VAL D 2 63 ? 123.031 14.337 84.760 1.00 83.42 64 VAL D CA 1
ATOM 4954 C C . VAL D 2 63 ? 123.830 13.723 85.902 1.00 87.84 64 VAL D C 1
ATOM 4955 O O . VAL D 2 63 ? 124.498 12.697 85.721 1.00 89.25 64 VAL D O 1
ATOM 4959 N N . HIS D 2 64 ? 123.777 14.364 87.071 1.00 85.93 65 HIS D N 1
ATOM 4960 C CA . HIS D 2 64 ? 124.538 13.939 88.247 1.00 87.03 65 HIS D CA 1
ATOM 4961 C C . HIS D 2 64 ? 126.029 13.842 87.929 1.00 97.85 65 HIS D C 1
ATOM 4962 O O . HIS D 2 64 ? 126.697 12.855 88.254 1.00 97.87 65 HIS D O 1
ATOM 4969 N N . ASP D 2 65 ? 126.544 14.876 87.261 1.00 85.93 66 ASP D N 1
ATOM 4970 C CA . ASP D 2 65 ? 127.959 15.034 86.929 1.00 104.28 66 ASP D CA 1
ATOM 4971 C C . ASP D 2 65 ? 128.463 13.982 85.948 1.00 95.24 66 ASP D C 1
ATOM 4972 O O . ASP D 2 65 ? 129.680 13.846 85.774 1.00 92.44 66 ASP D O 1
ATOM 4977 N N . ALA D 2 66 ? 127.572 13.234 85.303 1.00 92.52 67 ALA D N 1
ATOM 4978 C CA . ALA D 2 66 ? 127.945 12.268 84.280 1.00 87.41 67 ALA D CA 1
ATOM 4979 C C . ALA D 2 66 ? 127.489 12.771 82.918 1.00 89.98 67 ALA D C 1
ATOM 4980 O O . ALA D 2 66 ? 126.313 13.102 82.733 1.00 88.56 67 ALA D O 1
ATOM 4982 N N . GLU D 2 67 ? 128.423 12.824 81.972 1.00 88.33 68 GLU D N 1
ATOM 4983 C CA . GLU D 2 67 ? 128.129 13.350 80.648 1.00 87.42 68 GLU D CA 1
ATOM 4984 C C . GLU D 2 67 ? 127.296 12.350 79.853 1.00 89.44 68 GLU D C 1
ATOM 4985 O O . GLU D 2 67 ? 127.559 11.144 79.870 1.00 91.09 68 GLU D O 1
ATOM 4991 N N . ILE D 2 68 ? 126.289 12.858 79.148 1.00 84.29 69 ILE D N 1
ATOM 4992 C CA . ILE D 2 68 ? 125.466 12.044 78.257 1.00 89.35 69 ILE D CA 1
ATOM 4993 C C . ILE D 2 68 ? 126.149 11.947 76.900 1.00 89.02 69 ILE D C 1
ATOM 4994 O O . ILE D 2 68 ? 126.322 12.955 76.207 1.00 91.79 69 ILE D O 1
ATOM 4999 N N . VAL D 2 69 ? 126.534 10.731 76.522 1.00 86.10 70 VAL D N 1
ATOM 5000 C CA . VAL D 2 69 ? 127.314 10.482 75.317 1.00 93.40 70 VAL D CA 1
ATOM 5001 C C . VAL D 2 69 ? 126.457 9.863 74.216 1.00 90.98 70 VAL D C 1
ATOM 5002 O O . VAL D 2 69 ? 126.458 10.337 73.079 1.00 96.96 70 VAL D O 1
ATOM 5006 N N . SER D 2 70 ? 125.720 8.800 74.536 1.00 90.36 71 SER D N 1
ATOM 5007 C CA . SER D 2 70 ? 124.857 8.136 73.567 1.00 91.38 71 SER D CA 1
ATOM 5008 C C . SER D 2 70 ? 123.377 8.398 73.800 1.00 82.45 71 SER D C 1
ATOM 5009 O O . SER D 2 70 ? 122.657 8.744 72.858 1.00 81.51 71 SER D O 1
ATOM 5012 N N . SER D 2 71 ? 122.896 8.242 75.032 1.00 86.19 72 SER D N 1
ATOM 5013 C CA . SER D 2 71 ? 121.496 8.505 75.338 1.00 77.15 72 SER D CA 1
ATOM 5014 C C . SER D 2 71 ? 121.351 8.764 76.830 1.00 77.96 72 SER D C 1
ATOM 5015 O O . SER D 2 71 ? 122.202 8.372 77.633 1.00 77.09 72 SER D O 1
ATOM 5018 N N . LEU D 2 72 ? 120.260 9.450 77.184 1.00 73.04 73 LEU D N 1
ATOM 5019 C CA . LEU D 2 72 ? 119.951 9.684 78.592 1.00 71.73 73 LEU D CA 1
ATOM 5020 C C . LEU D 2 72 ? 119.790 8.370 79.347 1.00 72.23 73 LEU D C 1
ATOM 5021 O O . LEU D 2 72 ? 120.301 8.221 80.464 1.00 72.82 73 LEU D O 1
ATOM 5026 N N . GLY D 2 73 ? 119.073 7.409 78.757 1.00 73.68 74 GLY D N 1
ATOM 5027 C CA . GLY D 2 73 ? 118.861 6.134 79.427 1.00 73.10 74 GLY D CA 1
ATOM 5028 C C . GLY D 2 73 ? 120.155 5.392 79.698 1.00 75.74 74 GLY D C 1
ATOM 5029 O O . GLY D 2 73 ? 120.316 4.770 80.751 1.00 76.47 74 GLY D O 1
ATOM 50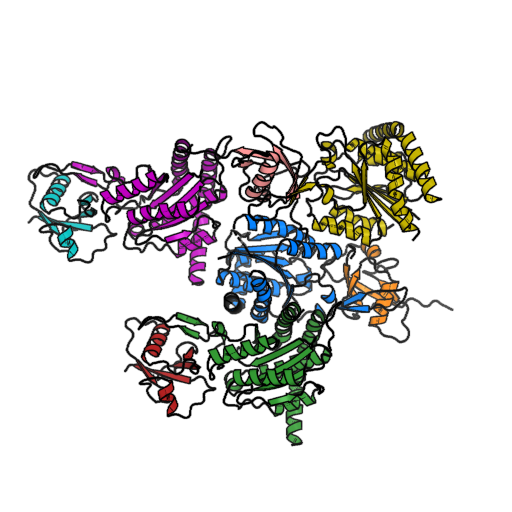30 N N . LYS D 2 74 ? 121.093 5.444 78.749 1.00 77.64 75 LYS D N 1
ATOM 5031 C CA . LYS D 2 74 ? 122.386 4.795 78.939 1.00 80.87 75 LYS D CA 1
ATOM 5032 C C . LYS D 2 74 ? 123.121 5.362 80.145 1.00 81.36 75 LYS D C 1
ATOM 5033 O O . LYS D 2 74 ? 123.701 4.612 80.939 1.00 83.24 75 LYS D O 1
ATOM 5039 N N . THR D 2 75 ? 123.101 6.687 80.303 1.00 79.52 76 THR D N 1
ATOM 5040 C CA . THR D 2 75 ? 123.780 7.309 81.434 1.00 80.09 76 THR D CA 1
ATOM 5041 C C . THR D 2 75 ? 123.107 6.949 82.754 1.00 84.37 76 THR D C 1
ATOM 5042 O O . THR D 2 75 ? 123.785 6.726 83.764 1.00 88.71 76 THR D O 1
ATOM 5046 N N . LEU D 2 76 ? 121.772 6.887 82.765 1.00 76.32 77 LEU D N 1
ATOM 5047 C CA . LEU D 2 76 ? 121.048 6.578 83.994 1.00 80.52 77 LEU D CA 1
ATOM 5048 C C . LEU D 2 76 ? 121.259 5.136 84.444 1.00 80.64 77 LEU D C 1
ATOM 5049 O O . LEU D 2 76 ? 121.124 4.840 85.637 1.00 83.69 77 LEU D O 1
ATOM 5054 N N . GLU D 2 77 ? 121.580 4.229 83.515 1.00 82.59 78 GLU D N 1
ATOM 5055 C CA . GLU D 2 77 ? 121.764 2.824 83.878 1.00 88.54 78 GLU D CA 1
ATOM 5056 C C . GLU D 2 77 ? 122.904 2.621 84.870 1.00 88.87 78 GLU D C 1
ATOM 5057 O O . GLU D 2 77 ? 122.869 1.674 85.664 1.00 86.58 78 GLU D O 1
ATOM 5063 N N . SER D 2 78 ? 123.909 3.492 84.852 1.00 86.60 79 SER D N 1
ATOM 5064 C CA . SER D 2 78 ? 125.052 3.372 85.747 1.00 93.55 79 SER D CA 1
ATOM 5065 C C . SER D 2 78 ? 124.866 4.154 87.038 1.00 89.48 79 SER D C 1
ATOM 5066 O O . SER D 2 78 ? 125.826 4.318 87.798 1.00 100.02 79 SER D O 1
ATOM 5069 N N . GLN D 2 79 ? 123.656 4.637 87.299 1.00 96.97 80 GLN D N 1
ATOM 5070 C CA . GLN D 2 79 ? 123.351 5.435 88.473 1.00 99.73 80 GLN D CA 1
ATOM 5071 C C . GLN D 2 79 ? 122.137 4.852 89.182 1.00 97.53 80 GLN D C 1
ATOM 5072 O O . GLN D 2 79 ? 121.342 4.114 88.595 1.00 97.25 80 GLN D O 1
ATOM 5078 N N . ALA D 2 80 ? 122.005 5.191 90.462 1.00 98.50 81 ALA D N 1
ATOM 5079 C CA . ALA D 2 80 ? 120.815 4.862 91.243 1.00 107.02 81 ALA D CA 1
ATOM 5080 C C . ALA D 2 80 ? 119.989 6.142 91.293 1.00 103.32 81 ALA D C 1
ATOM 5081 O O . ALA D 2 80 ? 120.140 6.971 92.191 1.00 113.69 81 ALA D O 1
ATOM 5083 N N . VAL D 2 81 ? 119.103 6.297 90.310 1.00 97.49 82 VAL D N 1
ATOM 5084 C CA . VAL D 2 81 ? 118.383 7.545 90.086 1.00 109.05 82 VAL D CA 1
ATOM 5085 C C . VAL D 2 81 ? 116.981 7.437 90.664 1.00 100.25 82 VAL D C 1
ATOM 5086 O O . VAL D 2 81 ? 116.342 6.379 90.598 1.00 90.52 82 VAL D O 1
ATOM 5090 N N . GLU D 2 82 ? 116.502 8.543 91.232 1.00 102.21 83 GLU D N 1
ATOM 5091 C CA . GLU D 2 82 ? 115.144 8.650 91.756 1.00 101.63 83 GLU D CA 1
ATOM 5092 C C . GLU D 2 82 ? 114.207 9.074 90.634 1.00 92.32 83 GLU D C 1
ATOM 5093 O O . GLU D 2 82 ? 114.171 10.245 90.248 1.00 92.25 83 GLU D O 1
ATOM 5099 N N . THR D 2 83 ? 113.450 8.116 90.095 1.00 82.73 84 THR D N 1
ATOM 5100 C CA . THR D 2 83 ? 112.598 8.410 88.949 1.00 82.64 84 THR D CA 1
ATOM 5101 C C . THR D 2 83 ? 111.453 9.345 89.312 1.00 79.50 84 THR D C 1
ATOM 5102 O O . THR D 2 83 ? 110.890 9.991 88.422 1.00 78.28 84 THR D O 1
ATOM 5106 N N . GLU D 2 84 ? 111.094 9.427 90.596 1.00 69.82 85 GLU D N 1
ATOM 5107 C CA . GLU D 2 84 ? 109.954 10.245 90.995 1.00 73.23 85 GLU D CA 1
ATOM 5108 C C . GLU D 2 84 ? 110.264 11.737 90.930 1.00 76.76 85 GLU D C 1
ATOM 5109 O O . GLU D 2 84 ? 109.353 12.546 90.719 1.00 66.85 85 GLU D O 1
ATOM 5115 N N . LYS D 2 85 ? 111.524 12.121 91.108 1.00 82.52 86 LYS D N 1
ATOM 5116 C CA . LYS D 2 85 ? 111.893 13.526 91.043 1.00 74.65 86 LYS D CA 1
ATOM 5117 C C . LYS D 2 85 ? 112.074 13.965 89.596 1.00 75.18 86 LYS D C 1
ATOM 5118 O O . LYS D 2 85 ? 112.317 13.157 88.696 1.00 66.85 86 LYS D O 1
ATOM 5124 N N . VAL D 2 86 ? 111.955 15.274 89.380 1.00 73.40 87 VAL D N 1
ATOM 5125 C CA . VAL D 2 86 ? 112.267 15.836 88.075 1.00 67.39 87 VAL D CA 1
ATOM 5126 C C . VAL D 2 86 ? 113.776 15.813 87.888 1.00 71.15 87 VAL D C 1
ATOM 5127 O O . VAL D 2 86 ? 114.531 16.322 88.727 1.00 68.58 87 VAL D O 1
ATOM 5131 N N . LEU D 2 87 ? 114.225 15.215 86.788 1.00 68.13 88 LEU D N 1
ATOM 5132 C CA . LEU D 2 87 ? 115.649 15.015 86.558 1.00 67.60 88 LEU D CA 1
ATOM 5133 C C . LEU D 2 87 ? 116.282 16.305 86.053 1.00 67.63 88 LEU D C 1
ATOM 5134 O O . LEU D 2 87 ? 115.859 16.853 85.030 1.00 65.85 88 LEU D O 1
ATOM 5139 N N . ASP D 2 88 ? 117.291 16.790 86.771 1.00 69.90 89 ASP D N 1
ATOM 5140 C CA . ASP D 2 88 ? 118.014 17.981 86.351 1.00 72.20 89 ASP D CA 1
ATOM 5141 C C . ASP D 2 88 ? 119.081 17.604 85.333 1.00 74.34 89 ASP D C 1
ATOM 5142 O O . ASP D 2 88 ? 119.921 16.735 85.591 1.00 78.75 89 ASP D O 1
ATOM 5147 N N . ILE D 2 89 ? 119.051 18.261 84.178 1.00 70.07 90 ILE D N 1
ATOM 5148 C CA . ILE D 2 89 ? 120.043 18.064 83.129 1.00 70.19 90 ILE D CA 1
ATOM 5149 C C . ILE D 2 89 ? 120.844 19.352 83.005 1.00 71.49 90 ILE D C 1
ATOM 5150 O O . ILE D 2 89 ? 120.288 20.410 82.687 1.00 70.27 90 ILE D O 1
ATOM 5155 N N . ILE D 2 90 ? 122.144 19.262 83.257 1.00 79.17 91 ILE D N 1
ATOM 5156 C CA . ILE D 2 90 ? 123.032 20.416 83.190 1.00 79.90 91 ILE D CA 1
ATOM 5157 C C . ILE D 2 90 ? 123.655 20.470 81.803 1.00 75.87 91 ILE D C 1
ATOM 5158 O O . ILE D 2 90 ? 124.154 19.459 81.298 1.00 76.39 91 ILE D O 1
ATOM 5163 N N . TYR D 2 91 ? 123.624 21.647 81.184 1.00 76.00 92 TYR D N 1
ATOM 5164 C CA . TYR D 2 91 ? 124.227 21.857 79.877 1.00 75.35 92 TYR D CA 1
ATOM 5165 C C . TYR D 2 91 ? 125.355 22.873 79.982 1.00 86.43 92 TYR D C 1
ATOM 5166 O O . TYR D 2 91 ? 125.278 23.824 80.768 1.00 83.40 92 TYR D O 1
ATOM 5175 N N . GLN D 2 92 ? 126.402 22.665 79.188 1.00 82.43 93 GLN D N 1
ATOM 5176 C CA . GLN D 2 92 ? 127.533 23.578 79.111 1.00 83.91 93 GLN D CA 1
ATOM 5177 C C . GLN D 2 92 ? 128.159 23.437 77.731 1.00 82.92 93 GLN D C 1
ATOM 5178 O O . GLN D 2 92 ? 128.056 22.369 77.119 1.00 81.89 93 GLN D O 1
ATOM 5184 N N . PRO D 2 93 ? 128.788 24.491 77.214 1.00 92.57 94 PRO D N 1
ATOM 5185 C CA . PRO D 2 93 ? 129.476 24.363 75.923 1.00 94.77 94 PRO D CA 1
ATOM 5186 C C . PRO D 2 93 ? 130.633 23.380 76.018 1.00 88.03 94 PRO D C 1
ATOM 5187 O O . PRO D 2 93 ? 131.294 23.258 77.051 1.00 90.82 94 PRO D O 1
ATOM 5191 N N . GLN D 2 94 ? 130.863 22.665 74.921 1.00 88.94 95 GLN D N 1
ATOM 5192 C CA . GLN D 2 94 ? 131.942 21.685 74.851 1.00 92.70 95 GLN D CA 1
ATOM 5193 C C . GLN D 2 94 ? 133.310 22.355 74.922 1.00 95.00 95 GLN D C 1
ATOM 5194 O O . GLN D 2 94 ? 133.656 23.173 74.071 1.00 96.02 95 GLN D O 1
ATOM 5200 N N . ASN E 1 16 ? 101.466 34.908 69.386 1.00 89.34 5302 ASN E N 1
ATOM 5201 C CA . ASN E 1 16 ? 100.376 34.877 68.419 1.00 86.24 5302 ASN E CA 1
ATOM 5202 C C . ASN E 1 16 ? 99.128 35.646 68.884 1.00 86.56 5302 ASN E C 1
ATOM 5203 O O . ASN E 1 16 ? 98.588 36.432 68.110 1.00 92.34 5302 ASN E O 1
ATOM 5208 N N . PRO E 1 17 ? 98.655 35.427 70.122 1.00 83.19 5303 PRO E N 1
ATOM 5209 C CA . PRO E 1 17 ? 97.550 36.268 70.617 1.00 83.84 5303 PRO E CA 1
ATOM 5210 C C . PRO E 1 17 ? 97.891 37.745 70.652 1.00 76.16 5303 PRO E C 1
ATOM 5211 O O . PRO E 1 17 ? 97.012 38.581 70.410 1.00 70.68 5303 PRO E O 1
ATOM 5215 N N . GLU E 1 18 ? 99.139 38.098 70.962 1.00 75.66 5304 GLU E N 1
ATOM 5216 C CA . GLU E 1 18 ? 99.506 39.506 71.012 1.00 55.96 5304 GLU E CA 1
ATOM 5217 C C . GLU E 1 18 ? 99.597 40.129 69.622 1.00 63.11 5304 GLU E C 1
ATOM 5218 O O . GLU E 1 18 ? 99.382 41.337 69.479 1.00 61.35 5304 GLU E O 1
ATOM 5224 N N . GLU E 1 19 ? 99.876 39.331 68.586 1.00 66.22 5305 GLU E N 1
ATOM 5225 C CA . GLU E 1 19 ? 99.863 39.875 67.231 1.00 67.88 5305 GLU E CA 1
ATOM 5226 C C . GLU E 1 19 ? 98.444 40.133 66.748 1.00 64.19 5305 GLU E C 1
ATOM 5227 O O . GLU E 1 19 ? 98.213 41.074 65.980 1.00 66.98 5305 GLU E O 1
ATOM 5233 N N . GLU E 1 20 ? 97.488 39.308 67.185 1.00 62.52 5306 GLU E N 1
ATOM 5234 C CA . GLU E 1 20 ? 96.097 39.517 66.799 1.00 65.36 5306 GLU E CA 1
ATOM 5235 C C . GLU E 1 20 ? 95.505 40.750 67.462 1.00 52.74 5306 GLU E C 1
ATOM 5236 O O . GLU E 1 20 ? 94.700 41.460 66.851 1.00 49.52 5306 GLU E O 1
ATOM 5242 N N . LYS E 1 21 ? 95.885 41.022 68.710 1.00 45.43 5307 LYS E N 1
ATOM 5243 C CA . LYS E 1 21 ? 95.366 42.215 69.367 1.00 49.60 5307 LYS E CA 1
ATOM 5244 C C . LYS E 1 21 ? 95.966 43.479 68.757 1.00 58.43 5307 LYS E C 1
ATOM 5245 O O . LYS E 1 21 ? 95.266 44.485 68.588 1.00 54.87 5307 LYS E O 1
ATOM 5251 N N . VAL E 1 22 ? 97.263 43.449 68.424 1.00 54.90 5308 VAL E N 1
ATOM 5252 C CA . VAL E 1 22 ? 97.887 44.577 67.733 1.00 54.60 5308 VAL E CA 1
ATOM 5253 C C . VAL E 1 22 ? 97.263 44.768 66.356 1.00 50.90 5308 VAL E C 1
ATOM 5254 O O . VAL E 1 22 ? 96.968 45.896 65.941 1.00 55.61 5308 VAL E O 1
ATOM 5258 N N . ALA E 1 23 ? 97.053 43.670 65.628 1.00 48.83 5309 ALA E N 1
ATOM 5259 C CA . ALA E 1 23 ? 96.437 43.768 64.310 1.00 47.03 5309 ALA E CA 1
ATOM 5260 C C . ALA E 1 23 ? 94.998 44.256 64.417 1.00 52.56 5309 ALA E C 1
ATOM 5261 O O . ALA E 1 23 ? 94.548 45.065 63.598 1.00 53.15 5309 ALA E O 1
ATOM 5263 N N . ALA E 1 24 ? 94.262 43.769 65.420 1.00 39.02 5310 ALA E N 1
ATOM 5264 C CA . ALA E 1 24 ? 92.875 44.188 65.597 1.00 44.23 5310 ALA E CA 1
ATOM 5265 C C . ALA E 1 24 ? 92.772 45.671 65.925 1.00 43.90 5310 ALA E C 1
ATOM 5266 O O . ALA E 1 24 ? 91.910 46.374 65.384 1.00 56.23 5310 ALA E O 1
ATOM 5268 N N . GLU E 1 25 ? 93.636 46.164 66.814 1.00 50.94 5311 GLU E N 1
ATOM 5269 C CA . GLU E 1 25 ? 93.627 47.588 67.134 1.00 57.92 5311 GLU E CA 1
ATOM 5270 C C . GLU E 1 25 ? 94.001 48.428 65.920 1.00 53.92 5311 GLU E C 1
ATOM 5271 O O . GLU E 1 25 ? 93.423 49.498 65.695 1.00 51.08 5311 GLU E O 1
ATOM 5277 N N . MET E 1 26 ? 94.969 47.963 65.128 1.00 53.21 5312 MET E N 1
ATOM 5278 C CA . MET E 1 26 ? 95.365 48.709 63.939 1.00 52.27 5312 MET E CA 1
ATOM 5279 C C . MET E 1 26 ? 94.246 48.725 62.904 1.00 53.87 5312 MET E C 1
ATOM 5280 O O . MET E 1 26 ? 93.980 49.761 62.284 1.00 48.13 5312 MET E O 1
ATOM 5285 N N . TRP E 1 27 ? 93.581 47.584 62.702 1.00 52.91 5313 TRP E N 1
ATOM 5286 C CA . TRP E 1 27 ? 92.461 47.531 61.766 1.00 42.95 5313 TRP E CA 1
ATOM 5287 C C . TRP E 1 27 ? 91.326 48.448 62.202 1.00 49.84 5313 TRP E C 1
ATOM 5288 O O . TRP E 1 27 ? 90.658 49.061 61.361 1.00 56.40 5313 TRP E O 1
ATOM 5299 N N . GLN E 1 28 ? 91.078 48.541 63.512 1.00 52.28 5314 GLN E N 1
ATOM 5300 C CA . GLN E 1 28 ? 90.017 49.415 64.004 1.00 52.38 5314 GLN E CA 1
ATOM 5301 C C . GLN E 1 28 ? 90.284 50.871 63.640 1.00 53.38 5314 GLN E C 1
ATOM 5302 O O . GLN E 1 28 ? 89.352 51.622 63.328 1.00 58.57 5314 GLN E O 1
ATOM 5308 N N . SER E 1 29 ? 91.553 51.288 63.672 1.00 52.57 5315 SER E N 1
ATOM 5309 C CA . SER E 1 29 ? 91.889 52.656 63.289 1.00 54.75 5315 SER E CA 1
ATOM 5310 C C . SER E 1 29 ? 91.660 52.894 61.802 1.00 52.67 5315 SER E C 1
ATOM 5311 O O . SER E 1 29 ? 91.329 54.015 61.399 1.00 51.66 5315 SER E O 1
ATOM 5314 N N . TYR E 1 30 ? 91.834 51.860 60.974 1.00 54.12 5316 TYR E N 1
ATOM 5315 C CA . TYR E 1 30 ? 91.514 51.989 59.556 1.00 53.59 5316 TYR E CA 1
ATOM 5316 C C . TYR E 1 30 ? 90.011 52.117 59.336 1.00 54.19 5316 TYR E C 1
ATOM 5317 O O . TYR E 1 30 ? 89.568 52.893 58.481 1.00 49.97 5316 TYR E O 1
ATOM 5326 N N . LEU E 1 31 ? 89.211 51.353 60.087 1.00 50.74 5317 LEU E N 1
ATOM 5327 C CA . LEU E 1 31 ? 87.761 51.418 59.927 1.00 51.34 5317 LEU E CA 1
ATOM 5328 C C . LEU E 1 31 ? 87.218 52.794 60.293 1.00 44.63 5317 LEU E C 1
ATOM 5329 O O . LEU E 1 31 ? 86.265 53.277 59.671 1.00 50.54 5317 LEU E O 1
ATOM 5334 N N . ILE E 1 32 ? 87.811 53.443 61.299 1.00 53.56 5318 ILE E N 1
ATOM 5335 C CA . ILE E 1 32 ? 87.380 54.787 61.677 1.00 58.13 5318 ILE E CA 1
ATOM 5336 C C . ILE E 1 32 ? 87.669 55.780 60.556 1.00 57.65 5318 ILE E C 1
ATOM 5337 O O . ILE E 1 32 ? 86.849 56.659 60.260 1.00 53.99 5318 ILE E O 1
ATOM 5342 N N . LEU E 1 33 ? 88.825 55.645 59.903 1.00 51.35 5319 LEU E N 1
ATOM 5343 C CA . LEU E 1 33 ? 89.207 56.593 58.861 1.00 49.53 5319 LEU E CA 1
ATOM 5344 C C . LEU E 1 33 ? 88.373 56.410 57.597 1.00 49.21 5319 LEU E C 1
ATOM 5345 O O . LEU E 1 33 ? 88.034 57.390 56.923 1.00 47.40 5319 LEU E O 1
ATOM 5350 N N . THR E 1 34 ? 88.030 55.169 57.262 1.00 35.43 5320 THR E N 1
ATOM 5351 C CA . THR E 1 34 ? 87.398 54.851 55.989 1.00 34.16 5320 THR E CA 1
ATOM 5352 C C . THR E 1 34 ? 85.889 54.660 56.098 1.00 37.93 5320 THR E C 1
ATOM 5353 O O . THR E 1 34 ? 85.243 54.376 55.084 1.00 40.15 5320 THR E O 1
ATOM 5357 N N . ALA E 1 35 ? 85.314 54.809 57.293 1.00 35.68 5321 ALA E N 1
ATOM 5358 C CA . ALA E 1 35 ? 83.878 54.586 57.461 1.00 50.61 5321 ALA E CA 1
ATOM 5359 C C . ALA E 1 35 ? 83.024 55.466 56.557 1.00 46.29 5321 ALA E C 1
ATOM 5360 O O . ALA E 1 35 ? 82.124 54.927 55.889 1.00 35.54 5321 ALA E O 1
ATOM 5362 N N . PRO E 1 36 ? 83.225 56.789 56.473 1.00 38.33 5322 PRO E N 1
ATOM 5363 C CA . PRO E 1 36 ? 82.392 57.570 55.540 1.00 40.84 5322 PRO E CA 1
ATOM 5364 C C . PRO E 1 36 ? 82.591 57.183 54.083 1.00 41.97 5322 PRO E C 1
ATOM 5365 O O . PRO E 1 36 ? 81.627 57.211 53.306 1.00 39.54 5322 PRO E O 1
ATOM 5369 N N . LEU E 1 37 ? 83.821 56.834 53.687 1.00 41.70 5323 LEU E N 1
ATOM 5370 C CA . LEU E 1 37 ? 84.074 56.447 52.300 1.00 40.86 5323 LEU E CA 1
ATOM 5371 C C . LEU E 1 37 ? 83.360 55.149 51.944 1.00 33.39 5323 LEU E C 1
ATOM 5372 O O . LEU E 1 37 ? 82.787 55.030 50.855 1.00 32.94 5323 LEU E O 1
ATOM 5377 N N . SER E 1 38 ? 83.377 54.170 52.850 1.00 32.05 5324 SER E N 1
ATOM 5378 C CA . SER E 1 38 ? 82.686 52.913 52.590 1.00 39.46 5324 SER E CA 1
ATOM 5379 C C . SER E 1 38 ? 81.184 53.129 52.486 1.00 39.70 5324 SER E C 1
ATOM 5380 O O . SER E 1 38 ? 80.508 52.430 51.723 1.00 31.68 5324 SER E O 1
ATOM 5383 N N . GLN E 1 39 ? 80.653 54.104 53.229 1.00 36.26 5325 GLN E N 1
ATOM 5384 C CA . GLN E 1 39 ? 79.239 54.429 53.133 1.00 35.60 5325 GLN E CA 1
ATOM 5385 C C . GLN E 1 39 ? 78.914 55.045 51.782 1.00 38.88 5325 GLN E C 1
ATOM 5386 O O . GLN E 1 39 ? 77.946 54.639 51.125 1.00 33.49 5325 GLN E O 1
ATOM 5392 N N . ARG E 1 40 ? 79.727 56.017 51.347 1.00 33.32 5326 ARG E N 1
ATOM 5393 C CA . ARG E 1 40 ? 79.488 56.658 50.058 1.00 36.00 5326 ARG E CA 1
ATOM 5394 C C . ARG E 1 40 ? 79.633 55.670 48.908 1.00 37.42 5326 ARG E C 1
ATOM 5395 O O . ARG E 1 40 ? 78.857 55.714 47.946 1.00 39.09 5326 ARG E O 1
ATOM 5403 N N . LEU E 1 41 ? 80.605 54.757 48.991 1.00 33.65 5327 LEU E N 1
ATOM 5404 C CA . LEU E 1 41 ? 80.761 53.777 47.918 1.00 35.70 5327 LEU E CA 1
ATOM 5405 C C . LEU E 1 41 ? 79.572 52.824 47.866 1.00 29.64 5327 LEU E C 1
ATOM 5406 O O . LEU E 1 41 ? 79.096 52.476 46.778 1.00 33.45 5327 LEU E O 1
ATOM 5411 N N . CYS E 1 42 ? 79.072 52.399 49.029 1.00 30.53 5328 CYS E N 1
ATOM 5412 C CA . CYS E 1 42 ? 77.872 51.567 49.063 1.00 36.62 5328 CYS E CA 1
ATOM 5413 C C . CYS E 1 42 ? 76.711 52.259 48.355 1.00 34.52 5328 CYS E C 1
ATOM 5414 O O . CYS E 1 42 ? 76.003 51.642 47.552 1.00 33.65 5328 CYS E O 1
ATOM 5417 N N . GLU E 1 43 ? 76.510 53.550 48.635 1.00 36.72 5329 GLU E N 1
ATOM 5418 C CA . GLU E 1 43 ? 75.399 54.281 48.031 1.00 35.72 5329 GLU E CA 1
ATOM 5419 C C . GLU E 1 43 ? 75.542 54.351 46.513 1.00 40.62 5329 GLU E C 1
ATOM 5420 O O . GLU E 1 43 ? 74.576 54.124 45.774 1.00 37.73 5329 GLU E O 1
ATOM 5426 N N . GLU E 1 44 ? 76.742 54.683 46.030 1.00 31.51 5330 GLU E N 1
ATOM 5427 C CA . GLU E 1 44 ? 76.954 54.788 44.590 1.00 31.24 5330 GLU E CA 1
ATOM 5428 C C . GLU E 1 44 ? 76.863 53.424 43.913 1.00 30.89 5330 GLU E C 1
ATOM 5429 O O . GLU E 1 44 ? 76.341 53.312 42.797 1.00 36.92 5330 GLU E O 1
ATOM 5435 N N . LEU E 1 45 ? 77.366 52.378 44.573 1.00 32.92 5331 LEU E N 1
ATOM 5436 C CA . LEU E 1 45 ? 77.230 51.021 44.049 1.00 31.49 5331 LEU E CA 1
ATOM 5437 C C . LEU E 1 45 ? 75.779 50.559 44.083 1.00 42.49 5331 LEU E C 1
ATOM 5438 O O . LEU E 1 45 ? 75.331 49.830 43.189 1.00 40.17 5331 LEU E O 1
ATOM 5443 N N . ARG E 1 46 ? 75.037 50.962 45.117 1.00 34.73 5332 ARG E N 1
ATOM 5444 C CA . ARG E 1 46 ? 73.628 50.595 45.222 1.00 34.06 5332 ARG E CA 1
ATOM 5445 C C . ARG E 1 46 ? 72.843 51.091 44.016 1.00 39.01 5332 ARG E C 1
ATOM 5446 O O . ARG E 1 46 ? 71.956 50.392 43.511 1.00 32.49 5332 ARG E O 1
ATOM 5454 N N . LEU E 1 47 ? 73.143 52.308 43.552 1.00 36.62 5333 LEU E N 1
ATOM 5455 C CA . LEU E 1 47 ? 72.478 52.842 42.369 1.00 32.82 5333 LEU E CA 1
ATOM 5456 C C . LEU E 1 47 ? 72.716 51.956 41.152 1.00 39.17 5333 LEU E C 1
ATOM 5457 O O . LEU E 1 47 ? 71.814 51.759 40.329 1.00 34.18 5333 LEU E O 1
ATOM 5462 N N . ILE E 1 48 ? 73.932 51.431 41.008 1.00 38.31 5334 ILE E N 1
ATOM 5463 C CA . ILE E 1 48 ? 74.265 50.633 39.835 1.00 30.47 5334 ILE E CA 1
ATOM 5464 C C . ILE E 1 48 ? 73.670 49.233 39.933 1.00 34.39 5334 ILE E C 1
ATOM 5465 O O . ILE E 1 48 ? 73.085 48.721 38.972 1.00 34.66 5334 ILE E O 1
ATOM 5470 N N . LEU E 1 49 ? 73.809 48.595 41.095 1.00 30.93 5335 LEU E N 1
ATOM 5471 C CA . LEU E 1 49 ? 73.448 47.190 41.243 1.00 31.61 5335 LEU E CA 1
ATOM 5472 C C . LEU E 1 49 ? 71.974 46.949 41.552 1.00 40.96 5335 LEU E C 1
ATOM 5473 O O . LEU E 1 49 ? 71.460 45.867 41.244 1.00 33.15 5335 LEU E O 1
ATOM 5478 N N . GLU E 1 50 ? 71.278 47.910 42.153 1.00 39.11 5336 GLU E N 1
ATOM 5479 C CA . GLU E 1 50 ? 69.877 47.716 42.499 1.00 39.49 5336 GLU E CA 1
ATOM 5480 C C . GLU E 1 50 ? 68.942 48.370 41.488 1.00 34.21 5336 GLU E C 1
ATOM 5481 O O . GLU E 1 50 ? 69.248 49.416 40.907 1.00 48.67 5336 GLU E O 1
ATOM 5487 N N . GLY E 1 51 ? 67.799 47.737 41.299 1.00 46.41 5337 GLY E N 1
ATOM 5488 C CA . GLY E 1 51 ? 66.815 48.175 40.327 1.00 42.11 5337 GLY E CA 1
ATOM 5489 C C . GLY E 1 51 ? 66.076 46.986 39.753 1.00 46.31 5337 GLY E C 1
ATOM 5490 O O . GLY E 1 51 ? 66.415 45.827 39.994 1.00 52.76 5337 GLY E O 1
ATOM 5491 N N . SER E 1 52 ? 65.047 47.296 38.971 1.00 45.15 5338 SER E N 1
ATOM 5492 C CA . SER E 1 52 ? 64.226 46.253 38.377 1.00 55.18 5338 SER E CA 1
ATOM 5493 C C . SER E 1 52 ? 64.909 45.662 37.149 1.00 45.89 5338 SER E C 1
ATOM 5494 O O . SER E 1 52 ? 65.431 46.389 36.299 1.00 47.85 5338 SER E O 1
ATOM 5497 N N . GLY E 1 53 ? 64.906 44.333 37.063 1.00 48.12 5339 GLY E N 1
ATOM 5498 C CA . GLY E 1 53 ? 65.503 43.631 35.946 1.00 38.11 5339 GLY E CA 1
ATOM 5499 C C . GLY E 1 53 ? 66.986 43.369 36.056 1.00 51.82 5339 GLY E C 1
ATOM 5500 O O . GLY E 1 53 ? 67.589 42.917 35.077 1.00 56.21 5339 GLY E O 1
ATOM 5501 N N . LYS E 1 54 ? 67.590 43.623 37.206 1.00 49.10 5377 LYS E N 1
ATOM 5502 C CA . LYS E 1 54 ? 69.021 43.491 37.414 1.00 50.16 5377 LYS E CA 1
ATOM 5503 C C . LYS E 1 54 ? 69.349 42.161 38.079 1.00 49.59 5377 LYS E C 1
ATOM 5504 O O . LYS E 1 54 ? 68.474 41.518 38.668 1.00 50.27 5377 LYS E O 1
ATOM 5510 N N . PRO E 1 55 ? 70.600 41.704 37.988 1.00 39.02 5378 PRO E N 1
ATOM 5511 C CA . PRO E 1 55 ? 70.954 40.407 38.577 1.00 47.39 5378 PRO E CA 1
ATOM 5512 C C . PRO E 1 55 ? 70.775 40.395 40.087 1.00 39.60 5378 PRO E C 1
ATOM 5513 O O . PRO E 1 55 ? 70.663 41.432 40.745 1.00 34.14 5378 PRO E O 1
ATOM 5517 N N . SER E 1 56 ? 70.751 39.186 40.636 1.00 32.59 5379 SER E N 1
ATOM 5518 C CA . SER E 1 56 ? 70.727 39.021 42.081 1.00 30.63 5379 SER E CA 1
ATOM 5519 C C . SER E 1 56 ? 72.106 39.307 42.663 1.00 35.97 5379 SER E C 1
ATOM 5520 O O . SER E 1 56 ? 73.133 39.012 42.044 1.00 28.98 5379 SER E O 1
ATOM 5523 N N . LYS E 1 57 ? 72.126 39.892 43.864 1.00 32.57 5380 LYS E N 1
ATOM 5524 C CA . LYS E 1 57 ? 73.396 40.131 44.541 1.00 33.93 5380 LYS E CA 1
ATOM 5525 C C . LYS E 1 57 ? 74.144 38.831 44.801 1.00 37.99 5380 LYS E C 1
ATOM 5526 O O . LYS E 1 57 ? 75.374 38.838 44.927 1.00 38.92 5380 LYS E O 1
ATOM 5532 N N . ARG E 1 58 ? 73.426 37.708 44.875 1.00 37.44 5381 ARG E N 1
ATOM 5533 C CA . ARG E 1 58 ? 74.044 36.408 45.096 1.00 34.10 5381 ARG E CA 1
ATOM 5534 C C . ARG E 1 58 ? 74.795 35.891 43.875 1.00 34.61 5381 ARG E C 1
ATOM 5535 O O . ARG E 1 58 ? 75.469 34.862 43.979 1.00 36.23 5381 ARG E O 1
ATOM 5543 N N . GLN E 1 59 ? 74.699 36.567 42.732 1.00 32.66 5382 GLN E N 1
ATOM 5544 C CA . GLN E 1 59 ? 75.297 36.089 41.494 1.00 37.09 5382 GLN E CA 1
ATOM 5545 C C . GLN E 1 59 ? 76.676 36.676 41.223 1.00 37.79 5382 GLN E C 1
ATOM 5546 O O . GLN E 1 59 ? 77.212 36.476 40.129 1.00 38.95 5382 GLN E O 1
ATOM 5552 N N . TYR E 1 60 ? 77.265 37.389 42.179 1.00 32.43 5383 TYR E N 1
ATOM 5553 C CA . TYR E 1 60 ? 78.551 38.040 41.977 1.00 27.04 5383 TYR E CA 1
ATOM 5554 C C . TYR E 1 60 ? 79.625 37.342 42.800 1.00 37.34 5383 TYR E C 1
ATOM 5555 O O . TYR E 1 60 ? 79.399 36.986 43.961 1.00 30.31 5383 TYR E O 1
ATOM 5564 N N . GLN E 1 61 ? 80.797 37.159 42.191 1.00 32.95 5384 GLN E N 1
ATOM 5565 C CA . GLN E 1 61 ? 81.984 36.640 42.863 1.00 30.97 5384 GLN E CA 1
ATOM 5566 C C . GLN E 1 61 ? 83.096 37.658 42.660 1.00 28.66 5384 GLN E C 1
ATOM 5567 O O . GLN E 1 61 ? 83.528 37.891 41.525 1.00 32.43 5384 GLN E O 1
ATOM 5573 N N . ILE E 1 62 ? 83.555 38.263 43.752 1.00 34.74 5385 ILE E N 1
ATOM 5574 C CA . ILE E 1 62 ? 84.541 39.335 43.710 1.00 37.00 5385 ILE E CA 1
ATOM 5575 C C . ILE E 1 62 ? 85.753 38.912 44.524 1.00 37.21 5385 ILE E C 1
ATOM 5576 O O . ILE E 1 62 ? 85.615 38.474 45.672 1.00 35.76 5385 ILE E O 1
ATOM 5581 N N . CYS E 1 63 ? 86.935 39.038 43.926 1.00 29.99 5386 CYS E N 1
ATOM 5582 C CA . CYS E 1 63 ? 88.200 38.761 44.589 1.00 26.61 5386 CYS E CA 1
ATOM 5583 C C . CYS E 1 63 ? 89.010 40.045 44.690 1.00 28.37 5386 CYS E C 1
ATOM 5584 O O . CYS E 1 63 ? 89.178 40.756 43.694 1.00 27.28 5386 CYS E O 1
ATOM 5587 N N . LEU E 1 64 ? 89.502 40.343 45.889 1.00 36.07 5387 LEU E N 1
ATOM 5588 C CA . LEU E 1 64 ? 90.410 41.462 46.110 1.00 27.31 5387 LEU E CA 1
ATOM 5589 C C . LEU E 1 64 ? 91.828 40.925 46.249 1.00 33.83 5387 LEU E C 1
ATOM 5590 O O . LEU E 1 64 ? 92.099 40.092 47.120 1.00 36.42 5387 LEU E O 1
ATOM 5595 N N . ALA E 1 65 ? 92.728 41.406 45.396 1.00 33.02 5388 ALA E N 1
ATOM 5596 C CA . ALA E 1 65 ? 94.114 40.957 45.355 1.00 31.96 5388 ALA E CA 1
ATOM 5597 C C . ALA E 1 65 ? 95.027 42.087 45.805 1.00 33.94 5388 ALA E C 1
ATOM 5598 O O . ALA E 1 65 ? 95.046 43.155 45.183 1.00 34.88 5388 ALA E O 1
ATOM 5600 N N . ILE E 1 66 ? 95.784 41.853 46.872 1.00 29.51 5389 ILE E N 1
ATOM 5601 C CA . ILE E 1 66 ? 96.678 42.861 47.430 1.00 37.38 5389 ILE E CA 1
ATOM 5602 C C . ILE E 1 66 ? 98.121 42.521 47.078 1.00 39.57 5389 ILE E C 1
ATOM 5603 O O . ILE E 1 66 ? 98.568 41.382 47.265 1.00 34.97 5389 ILE E O 1
ATOM 5608 N N . ASP E 1 67 ? 98.844 43.515 46.567 1.00 39.72 5390 ASP E N 1
ATOM 5609 C CA . ASP E 1 67 ? 100.264 43.387 46.256 1.00 30.51 5390 ASP E CA 1
ATOM 5610 C C . ASP E 1 67 ? 101.037 43.445 47.568 1.00 30.56 5390 ASP E C 1
ATOM 5611 O O . ASP E 1 67 ? 101.052 44.479 48.243 1.00 33.77 5390 ASP E O 1
ATOM 5616 N N . ASP E 1 68 ? 101.669 42.334 47.941 1.00 31.45 5391 ASP E N 1
ATOM 5617 C CA . ASP E 1 68 ? 102.393 42.230 49.200 1.00 38.17 5391 ASP E CA 1
ATOM 5618 C C . ASP E 1 68 ? 103.905 42.374 49.021 1.00 36.08 5391 ASP E C 1
ATOM 5619 O O . ASP E 1 68 ? 104.669 41.970 49.904 1.00 39.18 5391 ASP E O 1
ATOM 5624 N N . SER E 1 69 ? 104.350 42.941 47.904 1.00 34.41 5392 SER E N 1
ATOM 5625 C CA . SER E 1 69 ? 105.773 43.073 47.622 1.00 36.54 5392 SER E CA 1
ATOM 5626 C C . SER E 1 69 ? 106.340 44.341 48.257 1.00 38.55 5392 SER E C 1
ATOM 5627 O O . SER E 1 69 ? 105.620 45.296 48.555 1.00 39.38 5392 SER E O 1
ATOM 5630 N N . SER E 1 70 ? 107.662 44.338 48.455 1.00 43.37 5393 SER E N 1
ATOM 5631 C CA . SER E 1 70 ? 108.314 45.390 49.228 1.00 41.32 5393 SER E CA 1
ATOM 5632 C C . SER E 1 70 ? 108.366 46.733 48.504 1.00 43.35 5393 SER E C 1
ATOM 5633 O O . SER E 1 70 ? 108.622 47.754 49.150 1.00 38.97 5393 SER E O 1
ATOM 5636 N N . SER E 1 71 ? 108.132 46.765 47.188 1.00 41.34 5394 SER E N 1
ATOM 5637 C CA . SER E 1 71 ? 108.061 48.044 46.487 1.00 38.39 5394 SER E CA 1
ATOM 5638 C C . SER E 1 71 ? 106.895 48.894 46.969 1.00 43.40 5394 SER E C 1
ATOM 5639 O O . SER E 1 71 ? 106.925 50.119 46.810 1.00 45.80 5394 SER E O 1
ATOM 5642 N N . MET E 1 72 ? 105.865 48.268 47.545 1.00 41.36 5395 MET E N 1
ATOM 5643 C CA . MET E 1 72 ? 104.762 49.028 48.122 1.00 44.51 5395 MET E CA 1
ATOM 5644 C C . MET E 1 72 ? 105.251 49.948 49.232 1.00 36.56 5395 MET E C 1
ATOM 5645 O O . MET E 1 72 ? 104.702 51.038 49.423 1.00 42.94 5395 MET E O 1
ATOM 5650 N N . VAL E 1 73 ? 106.274 49.522 49.975 1.00 42.21 5396 VAL E N 1
ATOM 5651 C CA . VAL E 1 73 ? 106.876 50.391 50.980 1.00 45.79 5396 VAL E CA 1
ATOM 5652 C C . VAL E 1 73 ? 107.719 51.471 50.311 1.00 51.90 5396 VAL E C 1
ATOM 5653 O O . VAL E 1 73 ? 107.689 52.639 50.717 1.00 55.16 5396 VAL E O 1
ATOM 5657 N N . ASP E 1 74 ? 108.477 51.099 49.275 1.00 43.43 5397 ASP E N 1
ATOM 5658 C CA . ASP E 1 74 ? 109.318 52.069 48.577 1.00 41.73 5397 ASP E CA 1
ATOM 5659 C C . ASP E 1 74 ? 108.484 53.175 47.941 1.00 42.89 5397 ASP E C 1
ATOM 5660 O O . ASP E 1 74 ? 108.868 54.350 47.974 1.00 46.46 5397 ASP E O 1
ATOM 5665 N N . ASN E 1 75 ? 107.340 52.821 47.364 1.00 44.67 5398 ASN E N 1
ATOM 5666 C CA . ASN E 1 75 ? 106.478 53.777 46.683 1.00 43.01 5398 ASN E CA 1
ATOM 5667 C C . ASN E 1 75 ? 105.446 54.404 47.610 1.00 50.76 5398 ASN E C 1
ATOM 5668 O O . ASN E 1 75 ? 104.610 55.185 47.142 1.00 41.44 5398 ASN E O 1
ATOM 5673 N N . HIS E 1 76 ? 105.489 54.080 48.903 1.00 48.26 5399 HIS E N 1
ATOM 5674 C CA . HIS E 1 76 ? 104.570 54.626 49.902 1.00 53.84 5399 HIS E CA 1
ATOM 5675 C C . HIS E 1 76 ? 103.114 54.374 49.512 1.00 51.82 5399 HIS E C 1
ATOM 5676 O O . HIS E 1 76 ? 102.261 55.260 49.592 1.00 46.16 5399 HIS E O 1
ATOM 5683 N N . THR E 1 77 ? 102.834 53.145 49.081 1.00 44.15 5400 THR E N 1
ATOM 5684 C CA . THR E 1 77 ? 101.478 52.722 48.759 1.00 41.26 5400 THR E CA 1
ATOM 5685 C C . THR E 1 77 ? 100.956 51.675 49.735 1.00 47.29 5400 THR E C 1
ATOM 5686 O O . THR E 1 77 ? 99.941 51.028 49.453 1.00 45.58 5400 THR E O 1
ATOM 5690 N N . LYS E 1 78 ? 101.620 51.501 50.879 1.00 48.89 5401 LYS E N 1
ATOM 5691 C CA . LYS E 1 78 ? 101.172 50.517 51.860 1.00 40.22 5401 LYS E CA 1
ATOM 5692 C C . LYS E 1 78 ? 99.855 50.936 52.502 1.00 44.19 5401 LYS E C 1
ATOM 5693 O O . LYS E 1 78 ? 98.922 50.132 52.613 1.00 40.62 5401 LYS E O 1
ATOM 5699 N N . GLN E 1 79 ? 99.761 52.196 52.930 1.00 36.95 5402 GLN E N 1
ATOM 5700 C CA . GLN E 1 79 ? 98.534 52.671 53.563 1.00 50.20 5402 GLN E CA 1
ATOM 5701 C C . GLN E 1 79 ? 97.375 52.714 52.573 1.00 47.85 5402 GLN E C 1
ATOM 5702 O O . GLN E 1 79 ? 96.248 52.339 52.918 1.00 38.68 5402 GLN E O 1
ATOM 5708 N N . LEU E 1 80 ? 97.631 53.172 51.343 1.00 39.51 5403 LEU E N 1
ATOM 5709 C CA . LEU E 1 80 ? 96.585 53.184 50.322 1.00 38.11 5403 LEU E CA 1
ATOM 5710 C C . LEU E 1 80 ? 96.002 51.793 50.100 1.00 41.19 5403 LEU E C 1
ATOM 5711 O O . LEU E 1 80 ? 94.798 51.650 49.861 1.00 41.78 5403 LEU E O 1
ATOM 5716 N N . ALA E 1 81 ? 96.840 50.757 50.173 1.00 36.15 5404 ALA E N 1
ATOM 5717 C CA . ALA E 1 81 ? 96.358 49.397 49.950 1.00 34.92 5404 ALA E CA 1
ATOM 5718 C C . ALA E 1 81 ? 95.402 48.966 51.056 1.00 40.38 5404 ALA E C 1
ATOM 5719 O O . ALA E 1 81 ? 94.335 48.403 50.785 1.00 36.17 5404 ALA E O 1
ATOM 5721 N N . PHE E 1 82 ? 95.768 49.224 52.314 1.00 41.75 5405 PHE E N 1
ATOM 5722 C CA . PHE E 1 82 ? 94.904 48.835 53.423 1.00 44.60 5405 PHE E CA 1
ATOM 5723 C C . PHE E 1 82 ? 93.647 49.693 53.470 1.00 40.13 5405 PHE E C 1
ATOM 5724 O O . PHE E 1 82 ? 92.550 49.182 53.726 1.00 39.36 5405 PHE E O 1
ATOM 5732 N N . GLU E 1 83 ? 93.787 51.000 53.231 1.00 39.55 5406 GLU E N 1
ATOM 5733 C CA . GLU E 1 83 ? 92.618 51.871 53.165 1.00 37.20 5406 GLU E CA 1
ATOM 5734 C C . GLU E 1 83 ? 91.666 51.435 52.058 1.00 43.04 5406 GLU E C 1
ATOM 5735 O O . GLU E 1 83 ? 90.444 51.433 52.245 1.00 39.21 5406 GLU E O 1
ATOM 5741 N N . SER E 1 84 ? 92.207 51.055 50.897 1.00 31.03 5407 SER E N 1
ATOM 5742 C CA . SER E 1 84 ? 91.355 50.598 49.804 1.00 36.37 5407 SER E CA 1
ATOM 5743 C C . SER E 1 84 ? 90.646 49.297 50.160 1.00 40.92 5407 SER E C 1
ATOM 5744 O O . SER E 1 84 ? 89.471 49.113 49.822 1.00 37.79 5407 SER E O 1
ATOM 5747 N N . LEU E 1 85 ? 91.343 48.381 50.836 1.00 33.06 5408 LEU E N 1
ATOM 5748 C CA . LEU E 1 85 ? 90.710 47.131 51.244 1.00 30.38 5408 LEU E CA 1
ATOM 5749 C C . LEU E 1 85 ? 89.569 47.381 52.221 1.00 34.79 5408 LEU E C 1
ATOM 5750 O O . LEU E 1 85 ? 88.515 46.740 52.133 1.00 35.47 5408 LEU E O 1
ATOM 5755 N N . ALA E 1 86 ? 89.760 48.310 53.160 1.00 30.45 5409 ALA E N 1
ATOM 5756 C CA . ALA E 1 86 ? 88.705 48.621 54.117 1.00 43.03 5409 ALA E CA 1
ATOM 5757 C C . ALA E 1 86 ? 87.496 49.236 53.425 1.00 41.08 5409 ALA E C 1
ATOM 5758 O O . ALA E 1 86 ? 86.353 48.862 53.713 1.00 45.99 5409 ALA E O 1
ATOM 5760 N N . VAL E 1 87 ? 87.727 50.176 52.506 1.00 39.95 5410 VAL E N 1
ATOM 5761 C CA . VAL E 1 87 ? 86.624 50.822 51.799 1.00 34.68 5410 VAL E CA 1
ATOM 5762 C C . VAL E 1 87 ? 85.851 49.803 50.971 1.00 35.40 5410 VAL E C 1
ATOM 5763 O O . VAL E 1 87 ? 84.620 49.719 51.049 1.00 39.96 5410 VAL E O 1
ATOM 5767 N N . ILE E 1 88 ? 86.563 49.014 50.165 1.00 31.45 5411 ILE E N 1
ATOM 5768 C CA . ILE E 1 88 ? 85.899 48.111 49.230 1.00 35.24 5411 ILE E CA 1
ATOM 5769 C C . ILE E 1 88 ? 85.221 46.968 49.976 1.00 36.76 5411 ILE E C 1
ATOM 5770 O O . ILE E 1 88 ? 84.050 46.654 49.732 1.00 40.00 5411 ILE E O 1
ATOM 5775 N N . GLY E 1 89 ? 85.951 46.320 50.886 1.00 36.72 5412 GLY E N 1
ATOM 5776 C CA . GLY E 1 89 ? 85.406 45.155 51.565 1.00 31.43 5412 GLY E CA 1
ATOM 5777 C C . GLY E 1 89 ? 84.187 45.474 52.410 1.00 41.62 5412 GLY E C 1
ATOM 5778 O O . GLY E 1 89 ? 83.238 44.687 52.469 1.00 34.21 5412 GLY E O 1
ATOM 5779 N N . ASN E 1 90 ? 84.188 46.636 53.067 1.00 45.80 5413 ASN E N 1
ATOM 5780 C CA . ASN E 1 90 ? 83.057 46.998 53.913 1.00 37.55 5413 ASN E CA 1
ATOM 5781 C C . ASN E 1 90 ? 81.881 47.525 53.105 1.00 33.66 5413 ASN E C 1
ATOM 5782 O O . ASN E 1 90 ? 80.728 47.291 53.481 1.00 45.97 5413 ASN E O 1
ATOM 5787 N N . ALA E 1 91 ? 82.142 48.231 52.001 1.00 33.97 5414 ALA E N 1
ATOM 5788 C CA . ALA E 1 91 ? 81.047 48.703 51.161 1.00 34.25 5414 ALA E CA 1
ATOM 5789 C C . ALA E 1 91 ? 80.286 47.538 50.543 1.00 39.20 5414 ALA E C 1
ATOM 5790 O O . ALA E 1 91 ? 79.050 47.552 50.490 1.00 39.29 5414 ALA E O 1
ATOM 5792 N N . LEU E 1 92 ? 81.009 46.516 50.076 1.00 36.87 5415 LEU E N 1
ATOM 5793 C CA . LEU E 1 92 ? 80.350 45.347 49.504 1.00 36.89 5415 LEU E CA 1
ATOM 5794 C C . LEU E 1 92 ? 79.586 44.555 50.557 1.00 33.94 5415 LEU E C 1
ATOM 5795 O O . LEU E 1 92 ? 78.538 43.975 50.252 1.00 35.57 5415 LEU E O 1
ATOM 5800 N N . THR E 1 93 ? 80.086 44.523 51.795 1.00 26.94 5416 THR E N 1
ATOM 5801 C CA . THR E 1 93 ? 79.372 43.831 52.863 1.00 39.32 5416 THR E CA 1
ATOM 5802 C C . THR E 1 93 ? 78.100 44.577 53.248 1.00 40.72 5416 THR E C 1
ATOM 5803 O O . THR E 1 93 ? 77.051 43.957 53.458 1.00 31.26 5416 THR E O 1
ATOM 5807 N N . LEU E 1 94 ? 78.174 45.909 53.341 1.00 40.23 5417 LEU E N 1
ATOM 5808 C CA . LEU E 1 94 ? 76.977 46.708 53.596 1.00 40.15 5417 LEU E CA 1
ATOM 5809 C C . LEU E 1 94 ? 75.942 46.497 52.500 1.00 36.88 5417 LEU E C 1
ATOM 5810 O O . LEU E 1 94 ? 74.734 46.481 52.766 1.00 36.05 5417 LEU E O 1
ATOM 5815 N N . LEU E 1 95 ? 76.401 46.343 51.261 1.00 40.07 5418 LEU E N 1
ATOM 5816 C CA . LEU E 1 95 ? 75.547 46.111 50.105 1.00 38.28 5418 LEU E CA 1
ATOM 5817 C C . LEU E 1 95 ? 75.016 44.683 50.065 1.00 37.95 5418 LEU E C 1
ATOM 5818 O O . LEU E 1 95 ? 74.184 44.366 49.209 1.00 32.37 5418 LEU E O 1
ATOM 5823 N N . GLU E 1 96 ? 75.497 43.826 50.969 1.00 29.83 5419 GLU E N 1
ATOM 5824 C CA . GLU E 1 96 ? 75.119 42.413 51.059 1.00 35.61 5419 GLU E CA 1
ATOM 5825 C C . GLU E 1 96 ? 75.527 41.630 49.814 1.00 32.41 5419 GLU E C 1
ATOM 5826 O O . GLU E 1 96 ? 74.809 40.740 49.349 1.00 35.68 5419 GLU E O 1
ATOM 5832 N N . VAL E 1 97 ? 76.692 41.968 49.268 1.00 33.13 5420 VAL E N 1
ATOM 5833 C CA . VAL E 1 97 ? 77.353 41.122 48.282 1.00 31.82 5420 VAL E CA 1
ATOM 5834 C C . VAL E 1 97 ? 78.147 40.096 49.087 1.00 32.16 5420 VAL E C 1
ATOM 5835 O O . VAL E 1 97 ? 79.151 40.432 49.715 1.00 35.12 5420 VAL E O 1
ATOM 5839 N N . GLY E 1 98 ? 77.685 38.844 49.085 1.00 41.27 5421 GLY E N 1
ATOM 5840 C CA . GLY E 1 98 ? 78.228 37.863 50.008 1.00 32.98 5421 GLY E CA 1
ATOM 5841 C C . GLY E 1 98 ? 79.559 37.251 49.631 1.00 47.85 5421 GLY E C 1
ATOM 5842 O O . GLY E 1 98 ? 80.364 36.940 50.515 1.00 44.96 5421 GLY E O 1
ATOM 5843 N N . GLN E 1 99 ? 79.817 37.053 48.340 1.00 37.02 5422 GLN E N 1
ATOM 5844 C CA . GLN E 1 99 ? 81.005 36.304 47.924 1.00 39.37 5422 GLN E CA 1
ATOM 5845 C C . GLN E 1 99 ? 82.185 37.243 47.711 1.00 34.08 5422 GLN E C 1
ATOM 5846 O O . GLN E 1 99 ? 82.374 37.807 46.632 1.00 30.27 5422 GLN E O 1
ATOM 5852 N N . ILE E 1 100 ? 83.006 37.389 48.750 1.00 33.18 5423 ILE E N 1
ATOM 5853 C CA . ILE E 1 100 ? 84.208 38.212 48.712 1.00 36.63 5423 ILE E CA 1
ATOM 5854 C C . ILE E 1 100 ? 85.394 37.348 49.112 1.00 30.10 5423 ILE E C 1
ATOM 5855 O O . ILE E 1 100 ? 85.388 36.738 50.187 1.00 42.48 5423 ILE E O 1
ATOM 5860 N N . ALA E 1 101 ? 86.413 37.311 48.261 1.00 39.64 5424 ALA E N 1
ATOM 5861 C CA . ALA E 1 101 ? 87.671 36.654 48.576 1.00 36.42 5424 ALA E CA 1
ATOM 5862 C C . ALA E 1 101 ? 88.786 37.688 48.573 1.00 32.78 5424 ALA E C 1
ATOM 5863 O O . ALA E 1 101 ? 88.777 38.618 47.759 1.00 38.33 5424 ALA E O 1
ATOM 5865 N N . VAL E 1 102 ? 89.744 37.529 49.483 1.00 33.51 5425 VAL E N 1
ATOM 5866 C CA . VAL E 1 102 ? 90.907 38.404 49.563 1.00 38.60 5425 VAL E CA 1
ATOM 5867 C C . VAL E 1 102 ? 92.158 37.562 49.360 1.00 40.80 5425 VAL E C 1
ATOM 5868 O O . VAL E 1 102 ? 92.313 36.511 49.991 1.00 38.21 5425 VAL E O 1
ATOM 5872 N N . CYS E 1 103 ? 93.048 38.029 48.486 1.00 39.12 5426 CYS E N 1
ATOM 5873 C CA . CYS E 1 103 ? 94.290 37.336 48.178 1.00 47.55 5426 CYS E CA 1
ATOM 5874 C C . CYS E 1 103 ? 95.470 38.288 48.314 1.00 46.18 5426 CYS E C 1
ATOM 5875 O O . CYS E 1 103 ? 95.335 39.503 48.148 1.00 44.49 5426 CYS E O 1
ATOM 5878 N N . SER E 1 104 ? 96.631 37.717 48.617 1.00 40.94 5427 SER E N 1
ATOM 5879 C CA . SER E 1 104 ? 97.898 38.426 48.556 1.00 39.28 5427 SER E CA 1
ATOM 5880 C C . SER E 1 104 ? 98.816 37.705 47.580 1.00 42.07 5427 SER E C 1
ATOM 5881 O O . SER E 1 104 ? 98.762 36.479 47.444 1.00 40.03 5427 SER E O 1
ATOM 5884 N N . PHE E 1 105 ? 99.655 38.475 46.892 1.00 39.43 5428 PHE E N 1
ATOM 5885 C CA . PHE E 1 105 ? 100.586 37.914 45.926 1.00 34.76 5428 PHE E CA 1
ATOM 5886 C C . PHE E 1 105 ? 101.920 38.637 46.029 1.00 38.74 5428 PHE E C 1
ATOM 5887 O O . PHE E 1 105 ? 102.019 39.729 46.594 1.00 39.25 5428 PHE E O 1
ATOM 5895 N N . GLY E 1 106 ? 102.951 38.002 45.478 1.00 44.35 5429 GLY E N 1
ATOM 5896 C CA . GLY E 1 106 ? 104.299 38.530 45.513 1.00 35.49 5429 GLY E CA 1
ATOM 5897 C C . GLY E 1 106 ? 105.321 37.463 45.181 1.00 41.06 5429 GLY E C 1
ATOM 5898 O O . GLY E 1 106 ? 105.695 37.293 44.017 1.00 42.93 5429 GLY E O 1
ATOM 5899 N N . GLU E 1 107 ? 105.777 36.732 46.200 1.00 38.53 5430 GLU E N 1
ATOM 5900 C CA . GLU E 1 107 ? 106.586 35.539 45.989 1.00 47.90 5430 GLU E CA 1
ATOM 5901 C C . GLU E 1 107 ? 105.743 34.281 45.845 1.00 48.31 5430 GLU E C 1
ATOM 5902 O O . GLU E 1 107 ? 106.213 33.297 45.261 1.00 51.97 5430 GLU E O 1
ATOM 5908 N N . SER E 1 108 ? 104.522 34.291 46.374 1.00 44.03 5431 SER E N 1
ATOM 5909 C CA . SER E 1 108 ? 103.585 33.185 46.236 1.00 45.99 5431 SER E CA 1
ATOM 5910 C C . SER E 1 108 ? 102.189 33.736 46.478 1.00 47.82 5431 SER E C 1
ATOM 5911 O O . SER E 1 108 ? 102.018 34.866 46.941 1.00 51.79 5431 SER E O 1
ATOM 5914 N N . VAL E 1 109 ? 101.189 32.922 46.157 1.00 40.54 5432 VAL E N 1
ATOM 5915 C CA . VAL E 1 109 ? 99.788 33.302 46.289 1.00 47.27 5432 VAL E CA 1
ATOM 5916 C C . VAL E 1 109 ? 99.254 32.747 47.601 1.00 49.49 5432 VAL E C 1
ATOM 5917 O O . VAL E 1 109 ? 99.419 31.556 47.895 1.00 52.57 5432 VAL E O 1
ATOM 5921 N N . LYS E 1 110 ? 98.619 33.608 48.391 1.00 44.15 5433 LYS E N 1
ATOM 5922 C CA . LYS E 1 110 ? 97.989 33.224 49.647 1.00 50.98 5433 LYS E CA 1
ATOM 5923 C C . LYS E 1 110 ? 96.520 33.613 49.602 1.00 35.55 5433 LYS E C 1
ATOM 5924 O O . LYS E 1 110 ? 96.185 34.740 49.224 1.00 47.95 5433 LYS E O 1
ATOM 5930 N N . LEU E 1 111 ? 95.651 32.684 49.982 1.00 46.10 5434 LEU E N 1
ATOM 5931 C CA . LEU E 1 111 ? 94.226 32.964 50.109 1.00 43.98 5434 LEU E CA 1
ATOM 5932 C C . LEU E 1 111 ? 93.969 33.391 51.549 1.00 37.07 5434 LEU E C 1
ATOM 5933 O O . LEU E 1 111 ? 93.961 32.556 52.459 1.00 44.13 5434 LEU E O 1
ATOM 5938 N N . LEU E 1 112 ? 93.767 34.691 51.758 1.00 34.29 5435 LEU E N 1
ATOM 5939 C CA . LEU E 1 112 ? 93.610 35.231 53.102 1.00 40.02 5435 LEU E CA 1
ATOM 5940 C C . LEU E 1 112 ? 92.168 35.227 53.588 1.00 39.36 5435 LEU E C 1
ATOM 5941 O O . LEU E 1 112 ? 91.940 35.256 54.802 1.00 36.61 5435 LEU E O 1
ATOM 5946 N N . HIS E 1 113 ? 91.199 35.211 52.680 1.00 36.75 5436 HIS E N 1
ATOM 5947 C CA . HIS E 1 113 ? 89.797 35.113 53.061 1.00 36.82 5436 HIS E CA 1
ATOM 5948 C C . HIS E 1 113 ? 89.021 34.377 51.977 1.00 39.97 5436 HIS E C 1
ATOM 5949 O O . HIS E 1 113 ? 88.999 34.819 50.822 1.00 39.53 5436 HIS E O 1
ATOM 5956 N N . PRO E 1 114 ? 88.376 33.262 52.303 1.00 40.81 5437 PRO E N 1
ATOM 5957 C CA . PRO E 1 114 ? 87.661 32.492 51.282 1.00 39.89 5437 PRO E CA 1
ATOM 5958 C C . PRO E 1 114 ? 86.335 33.146 50.916 1.00 39.58 5437 PRO E C 1
ATOM 5959 O O . PRO E 1 114 ? 85.815 34.008 51.627 1.00 43.01 5437 PRO E O 1
ATOM 5963 N N . PHE E 1 115 ? 85.791 32.706 49.779 1.00 41.83 5438 PHE E N 1
ATOM 5964 C CA . PHE E 1 115 ? 84.542 33.271 49.275 1.00 46.78 5438 PHE E CA 1
ATOM 5965 C C . PHE E 1 115 ? 83.391 33.044 50.247 1.00 58.72 5438 PHE E C 1
ATOM 5966 O O . PHE E 1 115 ? 82.722 33.990 50.679 1.00 60.30 5438 PHE E O 1
ATOM 5974 N N . HIS E 1 116 ? 83.150 31.782 50.604 1.00 39.87 5439 HIS E N 1
ATOM 5975 C CA . HIS E 1 116 ? 81.963 31.391 51.356 1.00 57.37 5439 HIS E CA 1
ATOM 5976 C C . HIS E 1 116 ? 81.997 31.852 52.807 1.00 60.54 5439 HIS E C 1
ATOM 5977 O O . HIS E 1 116 ? 80.970 31.772 53.489 1.00 69.12 5439 HIS E O 1
ATOM 5984 N N . GLU E 1 117 ? 83.143 32.320 53.291 1.00 55.95 5440 GLU E N 1
ATOM 5985 C CA . GLU E 1 117 ? 83.263 32.813 54.654 1.00 57.20 5440 GLU E CA 1
ATOM 5986 C C . GLU E 1 117 ? 82.698 34.224 54.778 1.00 59.65 5440 GLU E C 1
ATOM 5987 O O . GLU E 1 117 ? 82.708 35.009 53.825 1.00 56.42 5440 GLU E O 1
ATOM 5993 N N . GLN E 1 118 ? 82.197 34.538 55.971 1.00 57.80 5441 GLN E N 1
ATOM 5994 C CA . GLN E 1 118 ? 81.639 35.855 56.243 1.00 49.37 5441 GLN E CA 1
ATOM 5995 C C . GLN E 1 118 ? 82.752 36.879 56.415 1.00 41.73 5441 GLN E C 1
ATOM 5996 O O . GLN E 1 118 ? 83.727 36.633 57.133 1.00 49.89 5441 GLN E O 1
ATOM 6002 N N . PHE E 1 119 ? 82.599 38.034 55.769 1.00 39.52 5442 PHE E N 1
ATOM 6003 C CA . PHE E 1 119 ? 83.575 39.113 55.874 1.00 41.00 5442 PHE E CA 1
ATOM 6004 C C . PHE E 1 119 ? 83.176 40.016 57.037 1.00 45.47 5442 PHE E C 1
ATOM 6005 O O . PHE E 1 119 ? 82.136 40.679 56.990 1.00 42.67 5442 PHE E O 1
ATOM 6013 N N . SER E 1 120 ? 84.005 40.045 58.079 1.00 50.62 5443 SER E N 1
ATOM 6014 C CA . SER E 1 120 ? 83.726 40.840 59.268 1.00 49.17 5443 SER E CA 1
ATOM 6015 C C . SER E 1 120 ? 84.960 41.643 59.655 1.00 44.16 5443 SER E C 1
ATOM 6016 O O . SER E 1 120 ? 85.946 41.664 58.912 1.00 43.27 5443 SER E O 1
ATOM 6019 N N . ASP E 1 121 ? 84.915 42.322 60.804 1.00 39.82 5444 ASP E N 1
ATOM 6020 C CA . ASP E 1 121 ? 86.113 42.998 61.290 1.00 46.52 5444 ASP E CA 1
ATOM 6021 C C . ASP E 1 121 ? 87.228 42.000 61.570 1.00 47.77 5444 ASP E C 1
ATOM 6022 O O . ASP E 1 121 ? 88.408 42.323 61.392 1.00 48.29 5444 ASP E O 1
ATOM 6027 N N . TYR E 1 122 ? 86.877 40.789 62.017 1.00 46.57 5445 TYR E N 1
ATOM 6028 C CA . TYR E 1 122 ? 87.883 39.753 62.221 1.00 45.34 5445 TYR E CA 1
ATOM 6029 C C . TYR E 1 122 ? 88.572 39.387 60.915 1.00 42.80 5445 TYR E C 1
ATOM 6030 O O . TYR E 1 122 ? 89.765 39.062 60.912 1.00 48.39 5445 TYR E O 1
ATOM 6039 N N . SER E 1 123 ? 87.839 39.425 59.800 1.00 47.61 5446 SER E N 1
ATOM 6040 C CA . SER E 1 123 ? 88.457 39.158 58.506 1.00 43.74 5446 SER E CA 1
ATOM 6041 C C . SER E 1 123 ? 89.530 40.188 58.184 1.00 48.18 5446 SER E C 1
ATOM 6042 O O . SER E 1 123 ? 90.624 39.831 57.738 1.00 43.85 5446 SER E O 1
ATOM 6045 N N . GLY E 1 124 ? 89.248 41.469 58.432 1.00 46.78 5447 GLY E N 1
ATOM 6046 C CA . GLY E 1 124 ? 90.224 42.501 58.117 1.00 35.47 5447 GLY E CA 1
ATOM 6047 C C . GLY E 1 124 ? 91.464 42.422 58.987 1.00 47.80 5447 GLY E C 1
ATOM 6048 O O . GLY E 1 124 ? 92.580 42.657 58.515 1.00 44.70 5447 GLY E O 1
ATOM 6049 N N . SER E 1 125 ? 91.287 42.093 60.268 1.00 38.87 5448 SER E N 1
ATOM 6050 C CA . SER E 1 125 ? 92.434 41.932 61.154 1.00 44.32 5448 SER E CA 1
ATOM 6051 C C . SER E 1 125 ? 93.313 40.767 60.718 1.00 53.03 5448 SER E C 1
ATOM 6052 O O . SER E 1 125 ? 94.540 40.826 60.866 1.00 43.14 5448 SER E O 1
ATOM 6055 N N . GLN E 1 126 ? 92.706 39.706 60.178 1.00 56.13 5449 GLN E N 1
ATOM 6056 C CA . GLN E 1 126 ? 93.471 38.534 59.762 1.00 56.28 5449 GLN E CA 1
ATOM 6057 C C . GLN E 1 126 ? 94.408 38.843 58.603 1.00 47.29 5449 GLN E C 1
ATOM 6058 O O . GLN E 1 126 ? 95.582 38.456 58.626 1.00 52.58 5449 GLN E O 1
ATOM 6064 N N . ILE E 1 127 ? 93.915 39.541 57.580 1.00 44.88 5450 ILE E N 1
ATOM 6065 C CA . ILE E 1 127 ? 94.793 39.887 56.467 1.00 58.94 5450 ILE E CA 1
ATOM 6066 C C . ILE E 1 127 ? 95.807 40.950 56.880 1.00 57.34 5450 ILE E C 1
ATOM 6067 O O . ILE E 1 127 ? 96.939 40.958 56.380 1.00 64.54 5450 ILE E O 1
ATOM 6072 N N . LEU E 1 128 ? 95.425 41.871 57.772 1.00 50.39 5451 LEU E N 1
ATOM 6073 C CA . LEU E 1 128 ? 96.371 42.882 58.237 1.00 51.76 5451 LEU E CA 1
ATOM 6074 C C . LEU E 1 128 ? 97.577 42.236 58.902 1.00 57.98 5451 LEU E C 1
ATOM 6075 O O . LEU E 1 128 ? 98.713 42.692 58.725 1.00 57.54 5451 LEU E O 1
ATOM 6080 N N . ARG E 1 129 ? 97.346 41.175 59.677 1.00 50.55 5452 ARG E N 1
ATOM 6081 C CA . ARG E 1 129 ? 98.443 40.507 60.364 1.00 57.71 5452 ARG E CA 1
ATOM 6082 C C . ARG E 1 129 ? 99.379 39.814 59.380 1.00 53.37 5452 ARG E C 1
ATOM 6083 O O . ARG E 1 129 ? 100.588 39.738 59.625 1.00 57.88 5452 ARG E O 1
ATOM 6091 N N . LEU E 1 130 ? 98.841 39.305 58.272 1.00 51.35 5453 LEU E N 1
ATOM 6092 C CA . LEU E 1 130 ? 99.607 38.500 57.331 1.00 48.78 5453 LEU E CA 1
ATOM 6093 C C . LEU E 1 130 ? 100.195 39.304 56.177 1.00 50.83 5453 LEU E C 1
ATOM 6094 O O . LEU E 1 130 ? 100.971 38.748 55.394 1.00 57.55 5453 LEU E O 1
ATOM 6099 N N . CYS E 1 131 ? 99.841 40.579 56.040 1.00 54.25 5454 CYS E N 1
ATOM 6100 C CA . CYS E 1 131 ? 100.364 41.433 54.975 1.00 50.00 5454 CYS E CA 1
ATOM 6101 C C . CYS E 1 131 ? 101.310 42.459 55.590 1.00 48.04 5454 CYS E C 1
ATOM 6102 O O . CYS E 1 131 ? 100.871 43.496 56.095 1.00 55.06 5454 CYS E O 1
ATOM 6105 N N . LYS E 1 132 ? 102.610 42.171 55.544 1.00 50.44 5455 LYS E N 1
ATOM 6106 C CA . LYS E 1 132 ? 103.624 43.093 56.037 1.00 56.86 5455 LYS E CA 1
ATOM 6107 C C . LYS E 1 132 ? 104.461 43.719 54.931 1.00 51.99 5455 LYS E C 1
ATOM 6108 O O . LYS E 1 132 ? 105.380 44.487 55.235 1.00 49.69 5455 LYS E O 1
ATOM 6114 N N . PHE E 1 133 ? 104.168 43.417 53.663 1.00 47.29 5456 PHE E N 1
ATOM 6115 C CA . PHE E 1 133 ? 104.824 44.059 52.521 1.00 49.04 5456 PHE E CA 1
ATOM 6116 C C . PHE E 1 133 ? 106.342 43.895 52.583 1.00 47.31 5456 PHE E C 1
ATOM 6117 O O . PHE E 1 133 ? 107.104 44.850 52.420 1.00 48.91 5456 PHE E O 1
ATOM 6125 N N . GLN E 1 134 ? 106.779 42.661 52.829 1.00 50.65 5457 GLN E N 1
ATOM 6126 C CA . GLN E 1 134 ? 108.198 42.343 52.924 1.00 54.70 5457 GLN E CA 1
ATOM 6127 C C . GLN E 1 134 ? 108.634 41.313 51.888 1.00 52.80 5457 GLN E C 1
ATOM 6128 O O . GLN E 1 134 ? 109.777 40.845 51.938 1.00 51.77 5457 GLN E O 1
ATOM 6134 N N . GLN E 1 135 ? 107.760 40.952 50.952 1.00 48.78 5458 GLN E N 1
ATOM 6135 C CA . GLN E 1 135 ? 108.096 39.960 49.942 1.00 52.40 5458 GLN E CA 1
ATOM 6136 C C . GLN E 1 135 ? 108.995 40.555 48.862 1.00 48.89 5458 GLN E C 1
ATOM 6137 O O . GLN E 1 135 ? 108.911 41.740 48.527 1.00 39.48 5458 GLN E O 1
ATOM 6143 N N . LYS E 1 136 ? 109.871 39.711 48.323 1.00 54.36 5459 LYS E N 1
ATOM 6144 C CA . LYS E 1 136 ? 110.976 40.149 47.483 1.00 48.84 5459 LYS E CA 1
ATOM 6145 C C . LYS E 1 136 ? 110.677 40.082 45.989 1.00 46.85 5459 LYS E C 1
ATOM 6146 O O . LYS E 1 136 ? 111.523 40.488 45.188 1.00 43.81 5459 LYS E O 1
ATOM 6152 N N . LYS E 1 137 ? 109.496 39.605 45.597 1.00 52.03 5460 LYS E N 1
ATOM 6153 C CA . LYS E 1 137 ? 109.090 39.519 44.199 1.00 40.70 5460 LYS E CA 1
ATOM 6154 C C . LYS E 1 137 ? 107.670 40.033 44.011 1.00 42.07 5460 LYS E C 1
ATOM 6155 O O . LYS E 1 137 ? 106.882 40.123 44.955 1.00 45.21 5460 LYS E O 1
ATOM 6161 N N . THR E 1 138 ? 107.360 40.381 42.755 1.00 44.88 5461 THR E N 1
ATOM 6162 C CA . THR E 1 138 ? 106.023 40.794 42.334 1.00 37.88 5461 THR E CA 1
ATOM 6163 C C . THR E 1 138 ? 105.610 39.915 41.149 1.00 40.79 5461 THR E C 1
ATOM 6164 O O . THR E 1 138 ? 105.537 40.370 40.005 1.00 36.93 5461 THR E O 1
ATOM 6168 N N . LYS E 1 139 ? 105.331 38.644 41.435 1.00 37.97 5462 LYS E N 1
ATOM 6169 C CA . LYS E 1 139 ? 105.031 37.657 40.398 1.00 41.79 5462 LYS E CA 1
ATOM 6170 C C . LYS E 1 139 ? 103.546 37.745 40.060 1.00 46.58 5462 LYS E C 1
ATOM 6171 O O . LYS E 1 139 ? 102.711 37.031 40.618 1.00 46.88 5462 LYS E O 1
ATOM 6177 N N . ILE E 1 140 ? 103.214 38.638 39.126 1.00 46.66 5463 ILE E N 1
ATOM 6178 C CA . ILE E 1 140 ? 101.817 38.839 38.759 1.00 48.60 5463 ILE E CA 1
ATOM 6179 C C . ILE E 1 140 ? 101.309 37.718 37.855 1.00 51.77 5463 ILE E C 1
ATOM 6180 O O . ILE E 1 140 ? 100.127 37.355 37.917 1.00 46.57 5463 ILE E O 1
ATOM 6185 N N . ALA E 1 141 ? 102.177 37.140 37.021 1.00 37.34 5464 ALA E N 1
ATOM 6186 C CA . ALA E 1 141 ? 101.748 36.048 36.154 1.00 40.20 5464 ALA E CA 1
ATOM 6187 C C . ALA E 1 141 ? 101.416 34.801 36.963 1.00 51.30 5464 ALA E C 1
ATOM 6188 O O . ALA E 1 141 ? 100.399 34.143 36.709 1.00 38.91 5464 ALA E O 1
ATOM 6190 N N . GLN E 1 142 ? 102.264 34.460 37.939 1.00 42.00 5465 GLN E N 1
ATOM 6191 C CA . GLN E 1 142 ? 101.954 33.352 38.835 1.00 48.03 5465 GLN E CA 1
ATOM 6192 C C . GLN E 1 142 ? 100.621 33.571 39.535 1.00 48.21 5465 GLN E C 1
ATOM 6193 O O . GLN E 1 142 ? 99.832 32.632 39.694 1.00 51.15 5465 GLN E O 1
ATOM 6199 N N . PHE E 1 143 ? 100.349 34.807 39.954 1.00 48.26 5466 PHE E N 1
ATOM 6200 C CA . PHE E 1 143 ? 99.090 35.086 40.630 1.00 43.94 5466 PHE E CA 1
ATOM 6201 C C . PHE E 1 143 ? 97.908 34.864 39.694 1.00 44.91 5466 PHE E C 1
ATOM 6202 O O . PHE E 1 143 ? 96.970 34.134 40.029 1.00 49.48 5466 PHE E O 1
ATOM 6210 N N . LEU E 1 144 ? 97.953 35.468 38.502 1.00 42.18 5467 LEU E N 1
ATOM 6211 C CA . LEU E 1 144 ? 96.826 35.382 37.575 1.00 36.40 5467 LEU E CA 1
ATOM 6212 C C . LEU E 1 144 ? 96.536 33.940 37.182 1.00 44.35 5467 LEU E C 1
ATOM 6213 O O . LEU E 1 144 ? 95.372 33.548 37.039 1.00 50.96 5467 LEU E O 1
ATOM 6218 N N . GLU E 1 145 ? 97.583 33.138 36.986 1.00 43.64 5468 GLU E N 1
ATOM 6219 C CA . GLU E 1 145 ? 97.384 31.733 36.655 1.00 39.61 5468 GLU E CA 1
ATOM 6220 C C . GLU E 1 145 ? 96.685 30.991 37.789 1.00 45.33 5468 GLU E C 1
ATOM 6221 O O . GLU E 1 145 ? 95.996 29.994 37.549 1.00 55.39 5468 GLU E O 1
ATOM 6227 N N . SER E 1 146 ? 96.857 31.459 39.028 1.00 48.02 5469 SER E N 1
ATOM 6228 C CA . SER E 1 146 ? 96.248 30.812 40.185 1.00 47.37 5469 SER E CA 1
ATOM 6229 C C . SER E 1 146 ? 94.788 31.209 40.400 1.00 51.64 5469 SER E C 1
ATOM 6230 O O . SER E 1 146 ? 93.998 30.386 40.876 1.00 52.83 5469 SER E O 1
ATOM 6233 N N . VAL E 1 147 ? 94.409 32.449 40.071 1.00 43.10 5470 VAL E N 1
ATOM 6234 C CA . VAL E 1 147 ? 93.077 32.943 40.427 1.00 40.52 5470 VAL E CA 1
ATOM 6235 C C . VAL E 1 147 ? 91.972 32.204 39.682 1.00 50.46 5470 VAL E C 1
ATOM 6236 O O . VAL E 1 147 ? 90.855 32.066 40.200 1.00 55.80 5470 VAL E O 1
ATOM 6240 N N . ALA E 1 148 ? 92.248 31.719 38.469 1.00 48.30 5471 ALA E N 1
ATOM 6241 C CA . ALA E 1 148 ? 91.222 31.005 37.711 1.00 50.72 5471 ALA E CA 1
ATOM 6242 C C . ALA E 1 148 ? 90.771 29.735 38.426 1.00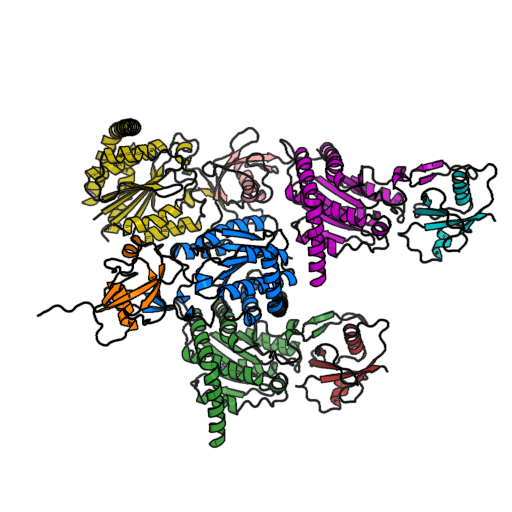 47.83 5471 ALA E C 1
ATOM 6243 O O . ALA E 1 148 ? 89.571 29.426 38.461 1.00 61.89 5471 ALA E O 1
ATOM 6245 N N . ASN E 1 149 ? 91.723 28.976 38.981 1.00 68.89 5472 ASN E N 1
ATOM 6246 C CA . ASN E 1 149 ? 91.381 27.761 39.718 1.00 66.01 5472 ASN E CA 1
ATOM 6247 C C . ASN E 1 149 ? 90.591 28.081 40.980 1.00 57.12 5472 ASN E C 1
ATOM 6248 O O . ASN E 1 149 ? 89.691 27.327 41.372 1.00 58.79 5472 ASN E O 1
ATOM 6253 N N . MET E 1 150 ? 90.931 29.189 41.639 1.00 61.08 5473 MET E N 1
ATOM 6254 C CA . MET E 1 150 ? 90.257 29.562 42.876 1.00 53.72 5473 MET E CA 1
ATOM 6255 C C . MET E 1 150 ? 88.797 29.922 42.626 1.00 51.80 5473 MET E C 1
ATOM 6256 O O . MET E 1 150 ? 87.917 29.543 43.408 1.00 53.62 5473 MET E O 1
ATOM 6261 N N . PHE E 1 151 ? 88.518 30.637 41.534 1.00 54.03 5474 PHE E N 1
ATOM 6262 C CA . PHE E 1 151 ? 87.135 30.942 41.173 1.00 48.78 5474 PHE E CA 1
ATOM 6263 C C . PHE E 1 151 ? 86.351 29.671 40.865 1.00 55.95 5474 PHE E C 1
ATOM 6264 O O . PHE E 1 151 ? 85.214 29.500 41.325 1.00 61.98 5474 PHE E O 1
ATOM 6272 N N . ALA E 1 152 ? 86.940 28.772 40.072 1.00 56.00 5475 ALA E N 1
ATOM 6273 C CA . ALA E 1 152 ? 86.250 27.546 39.682 1.00 69.89 5475 ALA E CA 1
ATOM 6274 C C . ALA E 1 152 ? 85.964 26.645 40.878 1.00 65.82 5475 ALA E C 1
ATOM 6275 O O . ALA E 1 152 ? 84.950 25.935 40.893 1.00 59.47 5475 ALA E O 1
ATOM 6277 N N . ALA E 1 153 ? 86.840 26.656 41.884 1.00 65.01 5476 ALA E N 1
ATOM 6278 C CA . ALA E 1 153 ? 86.647 25.815 43.058 1.00 58.88 5476 ALA E CA 1
ATOM 6279 C C . ALA E 1 153 ? 85.451 26.244 43.900 1.00 64.48 5476 ALA E C 1
ATOM 6280 O O . ALA E 1 153 ? 84.894 25.412 44.624 1.00 84.34 5476 ALA E O 1
ATOM 6282 N N . ALA E 1 154 ? 85.045 27.511 43.828 1.00 63.59 5477 ALA E N 1
ATOM 6283 C CA . ALA E 1 154 ? 83.945 28.007 44.644 1.00 68.11 5477 ALA E CA 1
ATOM 6284 C C . ALA E 1 154 ? 82.589 27.923 43.954 1.00 68.41 5477 ALA E C 1
ATOM 6285 O O . ALA E 1 154 ? 81.563 28.087 44.624 1.00 66.27 5477 ALA E O 1
ATOM 6287 N N . GLN E 1 155 ? 82.552 27.666 42.650 1.00 72.92 5478 GLN E N 1
ATOM 6288 C CA . GLN E 1 155 ? 81.286 27.538 41.931 1.00 75.87 5478 GLN E CA 1
ATOM 6289 C C . GLN E 1 155 ? 80.739 26.111 42.004 1.00 71.96 5478 GLN E C 1
ATOM 6290 O O . GLN E 1 155 ? 80.900 25.420 43.009 1.00 75.87 5478 GLN E O 1
ATOM 6296 N N . GLU E 1 164 ? 73.781 32.418 35.587 1.00 55.94 5487 GLU E N 1
ATOM 6297 C CA . GLU E 1 164 ? 75.202 32.218 35.843 1.00 50.45 5487 GLU E CA 1
ATOM 6298 C C . GLU E 1 164 ? 75.700 33.102 36.977 1.00 50.23 5487 GLU E C 1
ATOM 6299 O O . GLU E 1 164 ? 74.916 33.618 37.775 1.00 38.72 5487 GLU E O 1
ATOM 6305 N N . THR E 1 165 ? 77.019 33.265 37.040 1.00 35.62 5488 THR E N 1
ATOM 6306 C CA . THR E 1 165 ? 77.663 34.133 38.012 1.00 38.74 5488 THR E CA 1
ATOM 6307 C C . THR E 1 165 ? 78.618 35.070 37.292 1.00 38.43 5488 THR E C 1
ATOM 6308 O O . THR E 1 165 ? 79.238 34.693 36.294 1.00 38.56 5488 THR E O 1
ATOM 6312 N N . ALA E 1 166 ? 78.712 36.299 37.785 1.00 33.01 5489 ALA E N 1
ATOM 6313 C CA . ALA E 1 166 ? 79.648 37.284 37.266 1.00 32.91 5489 ALA E CA 1
ATOM 6314 C C . ALA E 1 166 ? 80.883 37.293 38.155 1.00 39.31 5489 ALA E C 1
ATOM 6315 O O . ALA E 1 166 ? 80.772 37.436 39.377 1.00 32.64 5489 ALA E O 1
ATOM 6317 N N . GLN E 1 167 ? 82.054 37.155 37.544 1.00 39.03 5490 GLN E N 1
ATOM 6318 C CA . GLN E 1 167 ? 83.308 37.038 38.275 1.00 34.63 5490 GLN E CA 1
ATOM 6319 C C . GLN E 1 167 ? 84.125 38.301 38.048 1.00 32.81 5490 GLN E C 1
ATOM 6320 O O . GLN E 1 167 ? 84.287 38.746 36.907 1.00 25.56 5490 GLN E O 1
ATOM 6326 N N . LEU E 1 168 ? 84.621 38.881 39.137 1.00 26.97 5491 LEU E N 1
ATOM 6327 C CA . LEU E 1 168 ? 85.301 40.168 39.090 1.00 23.08 5491 LEU E CA 1
ATOM 6328 C C . LEU E 1 168 ? 86.546 40.101 39.958 1.00 30.92 5491 LEU E C 1
ATOM 6329 O O . LEU E 1 168 ? 86.481 39.648 41.105 1.00 28.95 5491 LEU E O 1
ATOM 6334 N N . LEU E 1 169 ? 87.676 40.538 39.405 1.00 29.59 5492 LEU E N 1
ATOM 6335 C CA . LEU E 1 169 ? 88.946 40.585 40.116 1.00 24.87 5492 LEU E CA 1
ATOM 6336 C C . LEU E 1 169 ? 89.415 42.028 40.229 1.00 26.49 5492 LEU E C 1
ATOM 6337 O O . LEU E 1 169 ? 89.494 42.738 39.221 1.00 29.11 5492 LEU E O 1
ATOM 6342 N N . LEU E 1 170 ? 89.730 42.456 41.450 1.00 26.77 5493 LEU E N 1
ATOM 6343 C CA . LEU E 1 170 ? 90.248 43.793 41.714 1.00 26.45 5493 LEU E CA 1
ATOM 6344 C C . LEU E 1 170 ? 91.665 43.667 42.258 1.00 28.95 5493 LEU E C 1
ATOM 6345 O O . LEU E 1 170 ? 91.871 43.096 43.335 1.00 31.39 5493 LEU E O 1
ATOM 6350 N N . VAL E 1 171 ? 92.634 44.193 41.513 1.00 30.94 5494 VAL E N 1
ATOM 6351 C CA . VAL E 1 171 ? 94.049 44.099 41.859 1.00 24.55 5494 VAL E CA 1
ATOM 6352 C C . VAL E 1 171 ? 94.488 45.428 42.459 1.00 28.09 5494 VAL E C 1
ATOM 6353 O O . VAL E 1 171 ? 94.379 46.477 41.812 1.00 30.59 5494 VAL E O 1
ATOM 6357 N N . VAL E 1 172 ? 94.977 45.390 43.694 1.00 25.86 5495 VAL E N 1
ATOM 6358 C CA . VAL E 1 172 ? 95.413 46.580 44.417 1.00 29.68 5495 VAL E CA 1
ATOM 6359 C C . VAL E 1 172 ? 96.937 46.540 44.475 1.00 31.01 5495 VAL E C 1
ATOM 6360 O O . VAL E 1 172 ? 97.518 45.766 45.243 1.00 34.12 5495 VAL E O 1
ATOM 6364 N N . SER E 1 173 ? 97.592 47.368 43.660 1.00 34.79 5496 SER E N 1
ATOM 6365 C CA . SER E 1 173 ? 99.039 47.291 43.496 1.00 29.59 5496 SER E CA 1
ATOM 6366 C C . SER E 1 173 ? 99.573 48.635 43.021 1.00 30.31 5496 SER E C 1
ATOM 6367 O O . SER E 1 173 ? 98.831 49.470 42.496 1.00 29.71 5496 SER E O 1
ATOM 6370 N N . ASP E 1 174 ? 100.880 48.835 43.214 1.00 31.88 5497 ASP E N 1
ATOM 6371 C CA . ASP E 1 174 ? 101.536 50.021 42.667 1.00 34.53 5497 ASP E CA 1
ATOM 6372 C C . ASP E 1 174 ? 101.741 49.934 41.160 1.00 33.56 5497 ASP E C 1
ATOM 6373 O O . ASP E 1 174 ? 102.078 50.948 40.540 1.00 34.71 5497 ASP E O 1
ATOM 6378 N N . GLY E 1 175 ? 101.537 48.761 40.562 1.00 31.84 5498 GLY E N 1
ATOM 6379 C CA . GLY E 1 175 ? 101.670 48.600 39.128 1.00 38.24 5498 GLY E CA 1
ATOM 6380 C C . GLY E 1 175 ? 103.064 48.790 38.572 1.00 33.63 5498 GLY E C 1
ATOM 6381 O O . GLY E 1 175 ? 103.207 49.069 37.380 1.00 34.08 5498 GLY E O 1
ATOM 6382 N N . ARG E 1 176 ? 104.099 48.629 39.392 1.00 34.87 5499 ARG E N 1
ATOM 6383 C CA . ARG E 1 176 ? 105.477 48.832 38.966 1.00 36.82 5499 ARG E CA 1
ATOM 6384 C C . ARG E 1 176 ? 106.299 47.575 39.222 1.00 42.20 5499 ARG E C 1
ATOM 6385 O O . ARG E 1 176 ? 106.080 46.868 40.211 1.00 37.58 5499 ARG E O 1
ATOM 6393 N N . GLY E 1 177 ? 107.239 47.300 38.319 1.00 40.34 5500 GLY E N 1
ATOM 6394 C CA . GLY E 1 177 ? 108.077 46.119 38.407 1.00 40.21 5500 GLY E CA 1
ATOM 6395 C C . GLY E 1 177 ? 107.316 44.837 38.138 1.00 41.25 5500 GLY E C 1
ATOM 6396 O O . GLY E 1 177 ? 107.449 43.859 38.880 1.00 44.99 5500 GLY E O 1
ATOM 6397 N N . LEU E 1 178 ? 106.514 44.831 37.075 1.00 41.89 5501 LEU E N 1
ATOM 6398 C CA . LEU E 1 178 ? 105.607 43.728 36.787 1.00 43.21 5501 LEU E CA 1
ATOM 6399 C C . LEU E 1 178 ? 106.118 42.775 35.713 1.00 42.10 5501 LEU E C 1
ATOM 6400 O O . LEU E 1 178 ? 105.429 41.800 35.398 1.00 46.04 5501 LEU E O 1
ATOM 6405 N N . PHE E 1 179 ? 107.298 43.019 35.144 1.00 51.98 5502 PHE E N 1
ATOM 6406 C CA . PHE E 1 179 ? 107.751 42.280 33.972 1.00 43.74 5502 PHE E CA 1
ATOM 6407 C C . PHE E 1 179 ? 108.969 41.404 34.240 1.00 46.32 5502 PHE E C 1
ATOM 6408 O O . PHE E 1 179 ? 109.621 40.965 33.286 1.00 46.44 5502 PHE E O 1
ATOM 6416 N N . LEU E 1 180 ? 109.300 41.145 35.507 1.00 44.66 5503 LEU E N 1
ATOM 6417 C CA . LEU E 1 180 ? 110.444 40.290 35.809 1.00 47.17 5503 LEU E CA 1
ATOM 6418 C C . LEU E 1 180 ? 110.212 38.861 35.331 1.00 53.81 5503 LEU E C 1
ATOM 6419 O O . LEU E 1 180 ? 111.172 38.134 35.049 1.00 50.86 5503 LEU E O 1
ATOM 6424 N N . GLU E 1 181 ? 108.948 38.443 35.243 1.00 46.58 5504 GLU E N 1
ATOM 6425 C CA . GLU E 1 181 ? 108.573 37.136 34.720 1.00 47.70 5504 GLU E CA 1
ATOM 6426 C C . GLU E 1 181 ? 108.619 37.070 33.200 1.00 48.66 5504 GLU E C 1
ATOM 6427 O O . GLU E 1 181 ? 108.462 35.980 32.639 1.00 52.31 5504 GLU E O 1
ATOM 6433 N N . GLY E 1 182 ? 108.819 38.201 32.528 1.00 52.64 5505 GLY E N 1
ATOM 6434 C CA . GLY E 1 182 ? 108.735 38.274 31.083 1.00 53.99 5505 GLY E CA 1
ATOM 6435 C C . GLY E 1 182 ? 107.456 38.960 30.648 1.00 51.12 5505 GLY E C 1
ATOM 6436 O O . GLY E 1 182 ? 106.376 38.641 31.154 1.00 57.09 5505 GLY E O 1
ATOM 6437 N N . LYS E 1 183 ? 107.559 39.902 29.709 1.00 57.65 5506 LYS E N 1
ATOM 6438 C CA . LYS E 1 183 ? 106.389 40.678 29.302 1.00 60.37 5506 LYS E CA 1
ATOM 6439 C C . LYS E 1 183 ? 105.370 39.822 28.563 1.00 57.42 5506 LYS E C 1
ATOM 6440 O O . LYS E 1 183 ? 104.167 39.898 28.837 1.00 45.40 5506 LYS E O 1
ATOM 6446 N N . GLU E 1 184 ? 105.834 39.009 27.610 1.00 47.56 5507 GLU E N 1
ATOM 6447 C CA . GLU E 1 184 ? 104.920 38.222 26.787 1.00 55.13 5507 GLU E CA 1
ATOM 6448 C C . GLU E 1 184 ? 104.149 37.207 27.627 1.00 62.75 5507 GLU E C 1
ATOM 6449 O O . GLU E 1 184 ? 102.976 36.926 27.348 1.00 49.41 5507 GLU E O 1
ATOM 6455 N N . ARG E 1 185 ? 104.794 36.632 28.647 1.00 56.33 5508 ARG E N 1
ATOM 6456 C CA . ARG E 1 185 ? 104.099 35.685 29.516 1.00 44.76 5508 ARG E CA 1
ATOM 6457 C C . ARG E 1 185 ? 103.032 36.374 30.360 1.00 54.57 5508 ARG E C 1
ATOM 6458 O O . ARG E 1 185 ? 101.947 35.817 30.575 1.00 44.41 5508 ARG E O 1
ATOM 6466 N N . VAL E 1 186 ? 103.332 37.572 30.868 1.00 51.06 5509 VAL E N 1
ATOM 6467 C CA . VAL E 1 186 ? 102.360 38.305 31.674 1.00 44.06 5509 VAL E CA 1
ATOM 6468 C C . VAL E 1 186 ? 101.117 38.606 30.850 1.00 48.64 5509 VAL E C 1
ATOM 6469 O O . VAL E 1 186 ? 99.985 38.465 31.330 1.00 41.70 5509 VAL E O 1
ATOM 6473 N N . LEU E 1 187 ? 101.308 39.021 29.596 1.00 42.19 5510 LEU E N 1
ATOM 6474 C CA . LEU E 1 187 ? 100.171 39.277 28.719 1.00 44.51 5510 LEU E CA 1
ATOM 6475 C C . LEU E 1 187 ? 99.348 38.013 28.505 1.00 45.94 5510 LEU E C 1
ATOM 6476 O O . LEU E 1 187 ? 98.112 38.067 28.467 1.00 45.13 5510 LEU E O 1
ATOM 6481 N N . ALA E 1 188 ? 100.016 36.865 28.359 1.00 43.47 5511 ALA E N 1
ATOM 6482 C CA . ALA E 1 188 ? 99.297 35.608 28.180 1.00 48.45 5511 ALA E CA 1
ATOM 6483 C C . ALA E 1 188 ? 98.482 35.241 29.415 1.00 46.53 5511 ALA E C 1
ATOM 6484 O O . ALA E 1 188 ? 97.402 34.653 29.291 1.00 43.39 5511 ALA E O 1
ATOM 6486 N N . ALA E 1 189 ? 98.976 35.577 30.609 1.00 42.98 5512 ALA E N 1
ATOM 6487 C CA . ALA E 1 189 ? 98.235 35.263 31.826 1.00 40.64 5512 ALA E CA 1
ATOM 6488 C C . ALA E 1 189 ? 97.005 36.152 31.962 1.00 48.71 5512 ALA E C 1
ATOM 6489 O O . ALA E 1 189 ? 95.958 35.705 32.445 1.00 44.18 5512 ALA E O 1
ATOM 6491 N N . VAL E 1 190 ? 97.116 37.417 31.547 1.00 37.52 5513 VAL E N 1
ATOM 6492 C CA . VAL E 1 190 ? 95.951 38.295 31.502 1.00 36.93 5513 VAL E CA 1
ATOM 6493 C C . VAL E 1 190 ? 94.936 37.772 30.495 1.00 45.58 5513 VAL E C 1
ATOM 6494 O O . VAL E 1 190 ? 93.725 37.768 30.752 1.00 45.84 5513 VAL E O 1
ATOM 6498 N N . GLN E 1 191 ? 95.414 37.323 29.331 1.00 40.10 5514 GLN E N 1
ATOM 6499 C CA . GLN E 1 191 ? 94.521 36.786 28.309 1.00 42.58 5514 GLN E CA 1
ATOM 6500 C C . GLN E 1 191 ? 93.817 35.520 28.782 1.00 44.50 5514 GLN E C 1
ATOM 6501 O O . GLN E 1 191 ? 92.657 35.286 28.426 1.00 50.84 5514 GLN E O 1
ATOM 6507 N N . ALA E 1 192 ? 94.499 34.689 29.575 1.00 41.81 5515 ALA E N 1
ATOM 6508 C CA . ALA E 1 192 ? 93.870 33.471 30.074 1.00 48.11 5515 ALA E CA 1
ATOM 6509 C C . ALA E 1 192 ? 92.760 33.781 31.069 1.00 41.94 5515 ALA E C 1
ATOM 6510 O O . ALA E 1 192 ? 91.751 33.068 31.110 1.00 42.93 5515 ALA E O 1
ATOM 6512 N N . ALA E 1 193 ? 92.923 34.835 31.870 1.00 50.31 5516 ALA E N 1
ATOM 6513 C CA . ALA E 1 193 ? 91.870 35.235 32.796 1.00 46.41 5516 ALA E CA 1
ATOM 6514 C C . ALA E 1 193 ? 90.631 35.717 32.052 1.00 53.18 5516 ALA E C 1
ATOM 6515 O O . ALA E 1 193 ? 89.503 35.395 32.442 1.00 47.55 5516 ALA E O 1
ATOM 6517 N N . ARG E 1 194 ? 90.819 36.501 30.987 1.00 51.11 5517 ARG E N 1
ATOM 6518 C CA . ARG E 1 194 ? 89.683 36.950 30.189 1.00 51.90 5517 ARG E CA 1
ATOM 6519 C C . ARG E 1 194 ? 88.968 35.777 29.531 1.00 52.40 5517 ARG E C 1
ATOM 6520 O O . ARG E 1 194 ? 87.733 35.715 29.528 1.00 50.82 5517 ARG E O 1
ATOM 6528 N N . ASN E 1 195 ? 89.730 34.842 28.959 1.00 48.07 5518 ASN E N 1
ATOM 6529 C CA . ASN E 1 195 ? 89.125 33.685 28.307 1.00 57.16 5518 ASN E CA 1
ATOM 6530 C C . ASN E 1 195 ? 88.339 32.834 29.293 1.00 50.93 5518 ASN E C 1
ATOM 6531 O O . ASN E 1 195 ? 87.407 32.124 28.896 1.00 53.88 5518 ASN E O 1
ATOM 6536 N N . ALA E 1 196 ? 88.695 32.892 30.575 1.00 41.28 5519 ALA E N 1
ATOM 6537 C CA . ALA E 1 196 ? 87.956 32.212 31.627 1.00 54.78 5519 ALA E CA 1
ATOM 6538 C C . ALA E 1 196 ? 86.773 33.030 32.135 1.00 56.27 5519 ALA E C 1
ATOM 6539 O O . ALA E 1 196 ? 86.157 32.649 33.137 1.00 46.22 5519 ALA E O 1
ATOM 6541 N N . ASN E 1 197 ? 86.453 34.142 31.465 1.00 51.72 5520 ASN E N 1
ATOM 6542 C CA . ASN E 1 197 ? 85.326 35.011 31.808 1.00 49.81 5520 ASN E CA 1
ATOM 6543 C C . ASN E 1 197 ? 85.503 35.684 33.165 1.00 46.89 5520 ASN E C 1
ATOM 6544 O O . ASN E 1 197 ? 84.524 35.931 33.874 1.00 45.54 5520 ASN E O 1
ATOM 6549 N N . ILE E 1 198 ? 86.742 35.983 33.543 1.00 38.71 5521 ILE E N 1
ATOM 6550 C CA . ILE E 1 198 ? 87.033 36.785 34.725 1.00 46.52 5521 ILE E CA 1
ATOM 6551 C C . ILE E 1 198 ? 87.329 38.207 34.270 1.00 43.92 5521 ILE E C 1
ATOM 6552 O O . ILE E 1 198 ? 88.255 38.433 33.481 1.00 39.16 5521 ILE E O 1
ATOM 6557 N N . PHE E 1 199 ? 86.551 39.165 34.765 1.00 32.84 5522 PHE E N 1
ATOM 6558 C CA . PHE E 1 199 ? 86.768 40.572 34.454 1.00 30.66 5522 PHE E CA 1
ATOM 6559 C C . PHE E 1 199 ? 87.754 41.160 35.456 1.00 28.47 5522 PHE E C 1
ATOM 6560 O O . PHE E 1 199 ? 87.559 41.045 36.670 1.00 31.34 5522 PHE E O 1
ATOM 6568 N N . VAL E 1 200 ? 88.804 41.799 34.943 1.00 31.16 5523 VAL E N 1
ATOM 6569 C CA . VAL E 1 200 ? 89.909 42.294 35.756 1.00 29.47 5523 VAL E CA 1
ATOM 6570 C C . VAL E 1 200 ? 89.916 43.815 35.709 1.00 36.97 5523 VAL E C 1
ATOM 6571 O O . VAL E 1 200 ? 89.864 44.412 34.626 1.00 34.11 5523 VAL E O 1
ATOM 6575 N N . ILE E 1 201 ? 89.974 44.440 36.883 1.00 27.06 5524 ILE E N 1
ATOM 6576 C CA . ILE E 1 201 ? 90.185 45.878 37.009 1.00 26.84 5524 ILE E CA 1
ATOM 6577 C C . ILE E 1 201 ? 91.395 46.085 37.907 1.00 31.75 5524 ILE E C 1
ATOM 6578 O O . ILE E 1 201 ? 91.405 45.625 39.057 1.00 28.63 5524 ILE E O 1
ATOM 6583 N N . PHE E 1 202 ? 92.413 46.766 37.385 1.00 27.27 5525 PHE E N 1
ATOM 6584 C CA . PHE E 1 202 ? 93.644 47.028 38.121 1.00 21.36 5525 PHE E CA 1
ATOM 6585 C C . PHE E 1 202 ? 93.527 48.383 38.811 1.00 26.09 5525 PHE E C 1
ATOM 6586 O O . PHE E 1 202 ? 93.297 49.401 38.150 1.00 30.57 5525 PHE E O 1
ATOM 6594 N N . VAL E 1 203 ? 93.676 48.398 40.130 1.00 25.13 5526 VAL E N 1
ATOM 6595 C CA . VAL E 1 203 ? 93.637 49.632 40.908 1.00 30.98 5526 VAL E CA 1
ATOM 6596 C C . VAL E 1 203 ? 95.081 50.076 41.113 1.00 30.90 5526 VAL E C 1
ATOM 6597 O O . VAL E 1 203 ? 95.789 49.553 41.977 1.00 30.42 5526 VAL E O 1
ATOM 6601 N N . VAL E 1 204 ? 95.520 51.046 40.315 1.00 25.96 5527 VAL E N 1
ATOM 6602 C CA . VAL E 1 204 ? 96.901 51.521 40.359 1.00 28.48 5527 VAL E CA 1
ATOM 6603 C C . VAL E 1 204 ? 97.046 52.545 41.478 1.00 29.33 5527 VAL E C 1
ATOM 6604 O O . VAL E 1 204 ? 96.453 53.627 41.423 1.00 38.32 5527 VAL E O 1
ATOM 6608 N N . LEU E 1 205 ? 97.859 52.221 42.480 1.00 30.96 5528 LEU E N 1
ATOM 6609 C CA . LEU E 1 205 ? 98.120 53.126 43.591 1.00 28.74 5528 LEU E CA 1
ATOM 6610 C C . LEU E 1 205 ? 99.309 54.014 43.240 1.00 40.15 5528 LEU E C 1
ATOM 6611 O O . LEU E 1 205 ? 100.397 53.514 42.930 1.00 31.92 5528 LEU E O 1
ATOM 6616 N N . ASP E 1 206 ? 99.102 55.330 43.291 1.00 32.16 5529 ASP E N 1
ATOM 6617 C CA . ASP E 1 206 ? 100.114 56.304 42.878 1.00 35.44 5529 ASP E CA 1
ATOM 6618 C C . ASP E 1 206 ? 100.128 57.427 43.912 1.00 37.67 5529 ASP E C 1
ATOM 6619 O O . ASP E 1 206 ? 99.321 58.358 43.833 1.00 45.99 5529 ASP E O 1
ATOM 6624 N N . ASN E 1 207 ? 101.038 57.338 44.874 1.00 44.45 5530 ASN E N 1
ATOM 6625 C CA . ASN E 1 207 ? 101.099 58.334 45.941 1.00 44.67 5530 ASN E CA 1
ATOM 6626 C C . ASN E 1 207 ? 101.694 59.635 45.409 1.00 52.75 5530 ASN E C 1
ATOM 6627 O O . ASN E 1 207 ? 102.775 59.616 44.808 1.00 49.39 5530 ASN E O 1
ATOM 6632 N N . PRO E 1 208 ? 101.025 60.775 45.602 1.00 47.16 5531 PRO E N 1
ATOM 6633 C CA . PRO E 1 208 ? 101.585 62.050 45.119 1.00 49.76 5531 PRO E CA 1
ATOM 6634 C C . PRO E 1 208 ? 102.889 62.441 45.793 1.00 58.93 5531 PRO E C 1
ATOM 6635 O O . PRO E 1 208 ? 103.670 63.200 45.205 1.00 60.05 5531 PRO E O 1
ATOM 6639 N N . SER E 1 209 ? 103.146 61.956 47.011 1.00 60.47 5532 SER E N 1
ATOM 6640 C CA . SER E 1 209 ? 104.389 62.295 47.697 1.00 62.99 5532 SER E CA 1
ATOM 6641 C C . SER E 1 209 ? 105.603 61.679 47.011 1.00 60.01 5532 SER E C 1
ATOM 6642 O O . SER E 1 209 ? 106.715 62.206 47.133 1.00 71.82 5532 SER E O 1
ATOM 6645 N N . SER E 1 210 ? 105.413 60.567 46.305 1.00 55.11 5533 SER E N 1
ATOM 6646 C CA . SER E 1 210 ? 106.519 59.873 45.663 1.00 63.70 5533 SER E CA 1
ATOM 6647 C C . SER E 1 210 ? 107.211 60.773 44.644 1.00 71.87 5533 SER E C 1
ATOM 6648 O O . SER E 1 210 ? 106.625 61.710 44.101 1.00 69.39 5533 SER E O 1
ATOM 6651 N N . ARG E 1 211 ? 108.489 60.475 44.397 1.00 69.53 5534 ARG E N 1
ATOM 6652 C CA . ARG E 1 211 ? 109.299 61.301 43.503 1.00 73.77 5534 ARG E CA 1
ATOM 6653 C C . ARG E 1 211 ? 108.739 61.320 42.085 1.00 73.90 5534 ARG E C 1
ATOM 6654 O O . ARG E 1 211 ? 108.660 62.380 41.455 1.00 76.80 5534 ARG E O 1
ATOM 6662 N N . ASP E 1 212 ? 108.356 60.161 41.563 1.00 62.18 5535 ASP E N 1
ATOM 6663 C CA . ASP E 1 212 ? 107.841 60.032 40.208 1.00 57.48 5535 ASP E CA 1
ATOM 6664 C C . ASP E 1 212 ? 106.453 59.412 40.239 1.00 63.15 5535 ASP E C 1
ATOM 6665 O O . ASP E 1 212 ? 106.199 58.462 40.987 1.00 52.83 5535 ASP E O 1
ATOM 6670 N N . SER E 1 213 ? 105.557 59.962 39.429 1.00 46.25 5536 SER E N 1
ATOM 6671 C CA . SER E 1 213 ? 104.283 59.313 39.187 1.00 51.58 5536 SER E CA 1
ATOM 6672 C C . SER E 1 213 ? 104.477 58.191 38.176 1.00 46.16 5536 SER E C 1
ATOM 6673 O O . SER E 1 213 ? 105.406 58.216 37.364 1.00 43.99 5536 SER E O 1
ATOM 6676 N N . ILE E 1 214 ? 103.598 57.188 38.239 1.00 45.90 5537 ILE E N 1
ATOM 6677 C CA . ILE E 1 214 ? 103.663 56.097 37.274 1.00 48.58 5537 ILE E CA 1
ATOM 6678 C C . ILE E 1 214 ? 103.444 56.609 35.857 1.00 43.19 5537 ILE E C 1
ATOM 6679 O O . ILE E 1 214 ? 103.844 55.952 34.890 1.00 43.24 5537 ILE E O 1
ATOM 6684 N N . LEU E 1 215 ? 102.843 57.793 35.712 1.00 39.07 5538 LEU E N 1
ATOM 6685 C CA . LEU E 1 215 ? 102.653 58.406 34.403 1.00 41.46 5538 LEU E CA 1
ATOM 6686 C C . LEU E 1 215 ? 103.952 58.946 33.814 1.00 36.71 5538 LEU E C 1
ATOM 6687 O O . LEU E 1 215 ? 104.005 59.206 32.608 1.00 44.69 5538 LEU E O 1
ATOM 6692 N N . ASP E 1 216 ? 104.995 59.120 34.628 1.00 43.00 5539 ASP E N 1
ATOM 6693 C CA . ASP E 1 216 ? 106.260 59.670 34.155 1.00 41.89 5539 ASP E CA 1
ATOM 6694 C C . ASP E 1 216 ? 107.270 58.605 33.751 1.00 47.62 5539 ASP E C 1
ATOM 6695 O O . ASP E 1 216 ? 108.267 58.939 33.102 1.00 48.38 5539 ASP E O 1
ATOM 6700 N N . ILE E 1 217 ? 107.045 57.343 34.117 1.00 45.66 5540 ILE E N 1
ATOM 6701 C CA . ILE E 1 217 ? 107.966 56.280 33.736 1.00 44.27 5540 ILE E CA 1
ATOM 6702 C C . ILE E 1 217 ? 107.923 56.091 32.225 1.00 38.07 5540 ILE E C 1
ATOM 6703 O O . ILE E 1 217 ? 106.858 56.176 31.598 1.00 43.64 5540 ILE E O 1
ATOM 6708 N N . LYS E 1 218 ? 109.084 55.838 31.631 1.00 39.63 5541 LYS E N 1
ATOM 6709 C CA . LYS E 1 218 ? 109.223 55.747 30.187 1.00 41.86 5541 LYS E CA 1
ATOM 6710 C C . LYS E 1 218 ? 109.754 54.377 29.788 1.00 44.67 5541 LYS E C 1
ATOM 6711 O O . LYS E 1 218 ? 110.234 53.599 30.615 1.00 43.45 5541 LYS E O 1
ATOM 6717 N N . VAL E 1 219 ? 109.637 54.085 28.497 1.00 41.55 5542 VAL E N 1
ATOM 6718 C CA . VAL E 1 219 ? 110.141 52.842 27.920 1.00 41.67 5542 VAL E CA 1
ATOM 6719 C C . VAL E 1 219 ? 110.728 53.161 26.550 1.00 49.94 5542 VAL E C 1
ATOM 6720 O O . VAL E 1 219 ? 110.065 53.808 25.726 1.00 50.17 5542 VAL E O 1
ATOM 6724 N N . PRO E 1 220 ? 111.964 52.754 26.263 1.00 45.67 5543 PRO E N 1
ATOM 6725 C CA . PRO E 1 220 ? 112.535 53.033 24.943 1.00 51.62 5543 PRO E CA 1
ATOM 6726 C C . PRO E 1 220 ? 112.170 51.960 23.932 1.00 57.27 5543 PRO E C 1
ATOM 6727 O O . PRO E 1 220 ? 112.116 50.766 24.233 1.00 57.60 5543 PRO E O 1
ATOM 6731 N N . ILE E 1 221 ? 111.916 52.409 22.707 1.00 51.38 5544 ILE E N 1
ATOM 6732 C CA . ILE E 1 221 ? 111.673 51.536 21.568 1.00 53.41 5544 ILE E CA 1
ATOM 6733 C C . ILE E 1 221 ? 112.764 51.816 20.547 1.00 67.95 5544 ILE E C 1
ATOM 6734 O O . ILE E 1 221 ? 112.974 52.969 20.152 1.00 71.13 5544 ILE E O 1
ATOM 6739 N N . PHE E 1 222 ? 113.470 50.768 20.145 1.00 67.15 5545 PHE E N 1
ATOM 6740 C CA . PHE E 1 222 ? 114.614 50.902 19.261 1.00 69.62 5545 PHE E CA 1
ATOM 6741 C C . PHE E 1 222 ? 114.211 50.587 17.827 1.00 79.44 5545 PHE E C 1
ATOM 6742 O O . PHE E 1 222 ? 113.272 49.826 17.573 1.00 77.13 5545 PHE E O 1
ATOM 6750 N N . LYS E 1 223 ? 114.935 51.200 16.893 1.00 81.38 5546 LYS E N 1
ATOM 6751 C CA . LYS E 1 223 ? 114.739 50.971 15.466 1.00 88.92 5546 LYS E CA 1
ATOM 6752 C C . LYS E 1 223 ? 116.042 51.299 14.753 1.00 100.01 5546 LYS E C 1
ATOM 6753 O O . LYS E 1 223 ? 116.495 52.447 14.769 1.00 111.45 5546 LYS E O 1
ATOM 6759 N N . GLY E 1 224 ? 116.659 50.293 14.147 1.00 101.51 5547 GLY E N 1
ATOM 6760 C CA . GLY E 1 224 ? 117.900 50.513 13.449 1.00 87.65 5547 GLY E CA 1
ATOM 6761 C C . GLY E 1 224 ? 119.090 50.273 14.357 1.00 92.00 5547 GLY E C 1
ATOM 6762 O O . GLY E 1 224 ? 119.000 50.382 15.586 1.00 100.87 5547 GLY E O 1
ATOM 6763 N N . PRO E 1 225 ? 120.234 49.921 13.766 1.00 90.51 5548 PRO E N 1
ATOM 6764 C CA . PRO E 1 225 ? 121.410 49.629 14.603 1.00 98.95 5548 PRO E CA 1
ATOM 6765 C C . PRO E 1 225 ? 122.001 50.857 15.273 1.00 102.42 5548 PRO E C 1
ATOM 6766 O O . PRO E 1 225 ? 122.474 50.759 16.412 1.00 105.09 5548 PRO E O 1
ATOM 6770 N N . GLY E 1 226 ? 121.987 52.012 14.612 1.00 95.17 5549 GLY E N 1
ATOM 6771 C CA . GLY E 1 226 ? 122.579 53.207 15.184 1.00 83.38 5549 GLY E CA 1
ATOM 6772 C C . GLY E 1 226 ? 121.635 54.383 15.328 1.00 100.79 5549 GLY E C 1
ATOM 6773 O O . GLY E 1 226 ? 122.053 55.478 15.716 1.00 97.96 5549 GLY E O 1
ATOM 6774 N N . GLU E 1 227 ? 120.360 54.172 15.023 1.00 97.40 5550 GLU E N 1
ATOM 6775 C CA . GLU E 1 227 ? 119.393 55.259 15.010 1.00 92.52 5550 GLU E CA 1
ATOM 6776 C C . GLU E 1 227 ? 118.909 55.622 16.412 1.00 94.23 5550 GLU E C 1
ATOM 6777 O O . GLU E 1 227 ? 118.894 54.794 17.328 1.00 80.61 5550 GLU E O 1
ATOM 6783 N N . MET E 1 228 ? 118.528 56.889 16.567 1.00 94.41 5551 MET E N 1
ATOM 6784 C CA . MET E 1 228 ? 118.034 57.377 17.846 1.00 74.81 5551 MET E CA 1
ATOM 6785 C C . MET E 1 228 ? 116.762 56.633 18.232 1.00 83.13 5551 MET E C 1
ATOM 6786 O O . MET E 1 228 ? 115.907 56.378 17.372 1.00 80.85 5551 MET E O 1
ATOM 6791 N N . PRO E 1 229 ? 116.587 56.276 19.500 1.00 76.00 5552 PRO E N 1
ATOM 6792 C CA . PRO E 1 229 ? 115.389 55.546 19.909 1.00 74.31 5552 PRO E CA 1
ATOM 6793 C C . PRO E 1 229 ? 114.226 56.481 20.210 1.00 71.08 5552 PRO E C 1
ATOM 6794 O O . PRO E 1 229 ? 114.398 57.648 20.569 1.00 69.64 5552 PRO E O 1
ATOM 6798 N N . GLU E 1 230 ? 113.023 55.929 20.071 1.00 67.11 5553 GLU E N 1
ATOM 6799 C CA . GLU E 1 230 ? 111.787 56.618 20.419 1.00 64.41 5553 GLU E CA 1
ATOM 6800 C C . GLU E 1 230 ? 111.474 56.423 21.899 1.00 62.37 5553 GLU E C 1
ATOM 6801 O O . GLU E 1 230 ? 111.552 55.304 22.413 1.00 58.94 5553 GLU E O 1
ATOM 6807 N N . ILE E 1 231 ? 111.136 57.512 22.582 1.00 57.74 5554 ILE E N 1
ATOM 6808 C CA . ILE E 1 231 ? 110.858 57.497 24.015 1.00 54.61 5554 ILE E CA 1
ATOM 6809 C C . ILE E 1 231 ? 109.349 57.547 24.224 1.00 55.73 5554 ILE E C 1
ATOM 6810 O O . ILE E 1 231 ? 108.722 58.594 24.023 1.00 47.75 5554 ILE E O 1
ATOM 6815 N N . ARG E 1 232 ? 108.760 56.422 24.624 1.00 51.17 5555 ARG E N 1
ATOM 6816 C CA . ARG E 1 232 ? 107.342 56.333 24.951 1.00 44.50 5555 ARG E CA 1
ATOM 6817 C C . ARG E 1 232 ? 107.164 56.232 26.462 1.00 49.66 5555 ARG E C 1
ATOM 6818 O O . ARG E 1 232 ? 108.122 56.040 27.213 1.00 49.41 5555 ARG E O 1
ATOM 6826 N N . SER E 1 233 ? 105.916 56.352 26.904 1.00 40.25 5556 SER E N 1
ATOM 6827 C CA . SER E 1 233 ? 105.592 56.214 28.316 1.00 39.47 5556 SER E CA 1
ATOM 6828 C C . SER E 1 233 ? 105.361 54.748 28.668 1.00 37.70 5556 SER E C 1
ATOM 6829 O O . SER E 1 233 ? 104.841 53.967 27.866 1.00 37.51 5556 SER E O 1
ATOM 6832 N N . TYR E 1 234 ? 105.771 54.383 29.885 1.00 36.26 5557 TYR E N 1
ATOM 6833 C CA . TYR E 1 234 ? 105.640 53.006 30.353 1.00 35.06 5557 TYR E CA 1
ATOM 6834 C C . TYR E 1 234 ? 104.188 52.537 30.368 1.00 39.02 5557 TYR E C 1
ATOM 6835 O O . TYR E 1 234 ? 103.919 51.356 30.123 1.00 34.01 5557 TYR E O 1
ATOM 6844 N N . MET E 1 235 ? 103.241 53.432 30.655 1.00 33.12 5558 MET E N 1
ATOM 6845 C CA . MET E 1 235 ? 101.839 53.028 30.710 1.00 36.24 5558 MET E CA 1
ATOM 6846 C C . MET E 1 235 ? 101.291 52.579 29.359 1.00 33.51 5558 MET E C 1
ATOM 6847 O O . MET E 1 235 ? 100.231 51.945 29.319 1.00 39.76 5558 MET E O 1
ATOM 6852 N N . GLU E 1 236 ? 101.975 52.888 28.255 1.00 35.02 5559 GLU E N 1
ATOM 6853 C CA . GLU E 1 236 ? 101.524 52.410 26.952 1.00 46.16 5559 GLU E CA 1
ATOM 6854 C C . GLU E 1 236 ? 101.680 50.903 26.797 1.00 40.13 5559 GLU E C 1
ATOM 6855 O O . GLU E 1 236 ? 101.066 50.320 25.897 1.00 48.12 5559 GLU E O 1
ATOM 6861 N N . GLU E 1 237 ? 102.497 50.264 27.632 1.00 36.22 5560 GLU E N 1
ATOM 6862 C CA . GLU E 1 237 ? 102.646 48.815 27.615 1.00 43.32 5560 GLU E CA 1
ATOM 6863 C C . GLU E 1 237 ? 102.069 48.167 28.869 1.00 34.87 5560 GLU E C 1
ATOM 6864 O O . GLU E 1 237 ? 102.417 47.026 29.189 1.00 40.21 5560 GLU E O 1
ATOM 6870 N N . PHE E 1 238 ? 101.203 48.874 29.588 1.00 34.25 5561 PHE E N 1
ATOM 6871 C CA . PHE E 1 238 ? 100.592 48.307 30.781 1.00 40.95 5561 PHE E CA 1
ATOM 6872 C C . PHE E 1 238 ? 99.772 47.078 30.398 1.00 37.44 5561 PHE E C 1
ATOM 6873 O O . PHE E 1 238 ? 98.910 47.164 29.513 1.00 37.28 5561 PHE E O 1
ATOM 6881 N N . PRO E 1 239 ? 100.002 45.926 31.034 1.00 35.90 5562 PRO E N 1
ATOM 6882 C CA . PRO E 1 239 ? 99.405 44.674 30.552 1.00 34.60 5562 PRO E CA 1
ATOM 6883 C C . PRO E 1 239 ? 97.931 44.496 30.885 1.00 38.51 5562 PRO E C 1
ATOM 6884 O O . PRO E 1 239 ? 97.356 43.471 30.504 1.00 36.46 5562 PRO E O 1
ATOM 6888 N N . PHE E 1 240 ? 97.303 45.446 31.578 1.00 30.23 5563 PHE E N 1
ATOM 6889 C CA . PHE E 1 240 ? 95.889 45.345 31.924 1.00 34.76 5563 PHE E CA 1
ATOM 6890 C C . PHE E 1 240 ? 95.099 46.408 31.174 1.00 39.23 5563 PHE E C 1
ATOM 6891 O O . PHE E 1 240 ? 95.362 47.606 31.354 1.00 38.93 5563 PHE E O 1
ATOM 6899 N N . PRO E 1 241 ? 94.129 46.028 30.336 1.00 32.56 5564 PRO E N 1
ATOM 6900 C CA . PRO E 1 241 ? 93.373 47.043 29.582 1.00 36.58 5564 PRO E CA 1
ATOM 6901 C C . PRO E 1 241 ? 92.451 47.893 30.443 1.00 36.32 5564 PRO E C 1
ATOM 6902 O O . PRO E 1 241 ? 92.231 49.066 30.116 1.00 47.79 5564 PRO E O 1
ATOM 6906 N N . TYR E 1 242 ? 91.895 47.344 31.520 1.00 27.43 5565 TYR E N 1
ATOM 6907 C CA . TYR E 1 242 ? 90.991 48.071 32.406 1.00 32.78 5565 TYR E CA 1
ATOM 6908 C C . TYR E 1 242 ? 91.697 48.383 33.716 1.00 26.28 5565 TYR E C 1
ATOM 6909 O O . TYR E 1 242 ? 92.090 47.468 34.450 1.00 24.83 5565 TYR E O 1
ATOM 6918 N N . TYR E 1 243 ? 91.851 49.673 34.006 1.00 24.81 5566 TYR E N 1
ATOM 6919 C CA . TYR E 1 243 ? 92.507 50.110 35.227 1.00 28.47 5566 TYR E CA 1
ATOM 6920 C C . TYR E 1 243 ? 91.956 51.469 35.630 1.00 34.49 5566 TYR E C 1
ATOM 6921 O O . TYR E 1 243 ? 91.371 52.193 34.818 1.00 28.88 5566 TYR E O 1
ATOM 6930 N N . ILE E 1 244 ? 92.146 51.806 36.906 1.00 26.45 5567 ILE E N 1
ATOM 6931 C CA . ILE E 1 244 ? 91.963 53.163 37.395 1.00 37.02 5567 ILE E CA 1
ATOM 6932 C C . ILE E 1 244 ? 93.215 53.547 38.169 1.00 29.64 5567 ILE E C 1
ATOM 6933 O O . ILE E 1 244 ? 93.945 52.695 38.681 1.00 35.22 5567 ILE E O 1
ATOM 6938 N N . ILE E 1 245 ? 93.457 54.851 38.252 1.00 27.33 5568 ILE E N 1
ATOM 6939 C CA . ILE E 1 245 ? 94.575 55.405 39.003 1.00 26.76 5568 ILE E CA 1
ATOM 6940 C C . ILE E 1 245 ? 94.028 56.069 40.257 1.00 30.36 5568 ILE E C 1
ATOM 6941 O O . ILE E 1 245 ? 93.122 56.908 40.180 1.00 29.08 5568 ILE E O 1
ATOM 6946 N N . LEU E 1 246 ? 94.569 55.685 41.410 1.00 33.15 5569 LEU E N 1
ATOM 6947 C CA . LEU E 1 246 ? 94.123 56.187 42.705 1.00 33.13 5569 LEU E CA 1
ATOM 6948 C C . LEU E 1 246 ? 95.285 56.903 43.381 1.00 37.05 5569 LEU E C 1
ATOM 6949 O O . LEU E 1 246 ? 96.265 56.266 43.782 1.00 38.00 5569 LEU E O 1
ATOM 6954 N N . ARG E 1 247 ? 95.176 58.225 43.501 1.00 39.12 5570 ARG E N 1
ATOM 6955 C CA . ARG E 1 247 ? 96.152 59.016 44.239 1.00 40.88 5570 ARG E CA 1
ATOM 6956 C C . ARG E 1 247 ? 95.742 59.236 45.690 1.00 51.02 5570 ARG E C 1
ATOM 6957 O O . ARG E 1 247 ? 96.600 59.267 46.578 1.00 43.47 5570 ARG E O 1
ATOM 6965 N N . ASP E 1 248 ? 94.443 59.384 45.942 1.00 45.41 5571 ASP E N 1
ATOM 6966 C CA . ASP E 1 248 ? 93.921 59.737 47.256 1.00 42.39 5571 ASP E CA 1
ATOM 6967 C C . ASP E 1 248 ? 92.717 58.853 47.533 1.00 36.88 5571 ASP E C 1
ATOM 6968 O O . ASP E 1 248 ? 91.816 58.755 46.695 1.00 39.41 5571 ASP E O 1
ATOM 6973 N N . VAL E 1 249 ? 92.702 58.211 48.705 1.00 36.56 5572 VAL E N 1
ATOM 6974 C CA . VAL E 1 249 ? 91.633 57.272 49.028 1.00 39.84 5572 VAL E CA 1
ATOM 6975 C C . VAL E 1 249 ? 90.280 57.969 49.101 1.00 41.11 5572 VAL E C 1
ATOM 6976 O O . VAL E 1 249 ? 89.243 57.327 48.899 1.00 28.35 5572 VAL E O 1
ATOM 6980 N N . ASN E 1 250 ? 90.263 59.279 49.372 1.00 33.67 5573 ASN E N 1
ATOM 6981 C CA . ASN E 1 250 ? 89.014 60.033 49.363 1.00 41.58 5573 ASN E CA 1
ATOM 6982 C C . ASN E 1 250 ? 88.334 60.003 48.000 1.00 40.85 5573 ASN E C 1
ATOM 6983 O O . ASN E 1 250 ? 87.115 60.190 47.923 1.00 39.86 5573 ASN E O 1
ATOM 6988 N N . ALA E 1 251 ? 89.094 59.779 46.928 1.00 41.16 5574 ALA E N 1
ATOM 6989 C CA . ALA E 1 251 ? 88.551 59.694 45.579 1.00 35.85 5574 ALA E CA 1
ATOM 6990 C C . ALA E 1 251 ? 88.163 58.278 45.175 1.00 29.38 5574 ALA E C 1
ATOM 6991 O O . ALA E 1 251 ? 87.593 58.097 44.093 1.00 33.52 5574 ALA E O 1
ATOM 6993 N N . LEU E 1 252 ? 88.451 57.281 46.011 1.00 28.24 5575 LEU E N 1
ATOM 6994 C CA . LEU E 1 252 ? 88.163 55.898 45.638 1.00 29.73 5575 LEU E CA 1
ATOM 6995 C C . LEU E 1 252 ? 86.681 55.624 45.398 1.00 38.56 5575 LEU E C 1
ATOM 6996 O O . LEU E 1 252 ? 86.371 54.913 44.426 1.00 40.55 5575 LEU E O 1
ATOM 7001 N N . PRO E 1 253 ? 85.735 56.116 46.211 1.00 31.58 5576 PRO E N 1
ATOM 7002 C CA . PRO E 1 253 ? 84.321 55.813 45.917 1.00 32.45 5576 PRO E CA 1
ATOM 7003 C C . PRO E 1 253 ? 83.867 56.301 44.552 1.00 37.48 5576 PRO E C 1
ATOM 7004 O O . PRO E 1 253 ? 83.222 55.547 43.813 1.00 35.20 5576 PRO E O 1
ATOM 7008 N N . GLU E 1 254 ? 84.196 57.543 44.187 1.00 32.16 5577 GLU E N 1
ATOM 7009 C CA . GLU E 1 254 ? 83.729 58.082 42.912 1.00 31.50 5577 GLU E CA 1
ATOM 7010 C C . GLU E 1 254 ? 84.441 57.432 41.731 1.00 34.65 5577 GLU E C 1
ATOM 7011 O O . GLU E 1 254 ? 83.829 57.206 40.680 1.00 32.27 5577 GLU E O 1
ATOM 7017 N N . THR E 1 255 ? 85.730 57.116 41.882 1.00 27.78 5578 THR E N 1
ATOM 7018 C CA . THR E 1 255 ? 86.486 56.560 40.764 1.00 34.18 5578 THR E CA 1
ATOM 7019 C C . THR E 1 255 ? 86.152 55.091 40.533 1.00 29.93 5578 THR E C 1
ATOM 7020 O O . THR E 1 255 ? 85.935 54.676 39.389 1.00 32.66 5578 THR E O 1
ATOM 7024 N N . LEU E 1 256 ? 86.086 54.294 41.603 1.00 29.30 5579 LEU E N 1
ATOM 7025 C CA . LEU E 1 256 ? 85.827 52.866 41.445 1.00 29.75 5579 LEU E CA 1
ATOM 7026 C C . LEU E 1 256 ? 84.377 52.603 41.051 1.00 35.53 5579 LEU E C 1
ATOM 7027 O O . LEU E 1 256 ? 84.098 51.694 40.261 1.00 29.37 5579 LEU E O 1
ATOM 7032 N N . SER E 1 257 ? 83.437 53.382 41.595 1.00 24.44 5580 SER E N 1
ATOM 7033 C CA . SER E 1 257 ? 82.036 53.191 41.230 1.00 31.84 5580 SER E CA 1
ATOM 7034 C C . SER E 1 257 ? 81.790 53.518 39.764 1.00 26.78 5580 SER E C 1
ATOM 7035 O O . SER E 1 257 ? 80.958 52.870 39.118 1.00 33.07 5580 SER E O 1
ATOM 7038 N N . ASP E 1 258 ? 82.491 54.517 39.223 1.00 30.56 5581 ASP E N 1
ATOM 7039 C CA . ASP E 1 258 ? 82.403 54.778 37.790 1.00 34.20 5581 ASP E CA 1
ATOM 7040 C C . ASP E 1 258 ? 82.921 53.595 36.983 1.00 31.23 5581 ASP E C 1
ATOM 7041 O O . ASP E 1 258 ? 82.366 53.260 35.930 1.00 28.87 5581 ASP E O 1
ATOM 7046 N N . ALA E 1 259 ? 83.997 52.960 37.449 1.00 27.64 5582 ALA E N 1
ATOM 7047 C CA . ALA E 1 259 ? 84.533 51.816 36.722 1.00 37.22 5582 ALA E CA 1
ATOM 7048 C C . ALA E 1 259 ? 83.602 50.617 36.824 1.00 35.53 5582 ALA E C 1
ATOM 7049 O O . ALA E 1 259 ? 83.449 49.858 35.859 1.00 34.26 5582 ALA E O 1
ATOM 7051 N N . LEU E 1 260 ? 82.960 50.435 37.980 1.00 29.12 5583 LEU E N 1
ATOM 7052 C CA . LEU E 1 260 ? 82.050 49.310 38.137 1.00 30.13 5583 LEU E CA 1
ATOM 7053 C C . LEU E 1 260 ? 80.730 49.519 37.407 1.00 30.76 5583 LEU E C 1
ATOM 7054 O O . LEU E 1 260 ? 80.049 48.535 37.102 1.00 31.77 5583 LEU E O 1
ATOM 7059 N N . ARG E 1 261 ? 80.351 50.767 37.115 1.00 30.04 5584 ARG E N 1
ATOM 7060 C CA . ARG E 1 261 ? 79.182 50.996 36.270 1.00 28.54 5584 ARG E CA 1
ATOM 7061 C C . ARG E 1 261 ? 79.416 50.446 34.870 1.00 28.56 5584 ARG E C 1
ATOM 7062 O O . ARG E 1 261 ? 78.554 49.769 34.300 1.00 36.93 5584 ARG E O 1
ATOM 7070 N N . GLN E 1 262 ? 80.591 50.732 34.302 1.00 33.74 5585 GLN E N 1
ATOM 7071 C CA . GLN E 1 262 ? 80.921 50.246 32.967 1.00 27.18 5585 GLN E CA 1
ATOM 7072 C C . GLN E 1 262 ? 81.065 48.731 32.964 1.00 25.78 5585 GLN E C 1
ATOM 7073 O O . GLN E 1 262 ? 80.674 48.065 31.999 1.00 38.07 5585 GLN E O 1
ATOM 7079 N N . TRP E 1 263 ? 81.623 48.174 34.040 1.00 24.62 5586 TRP E N 1
ATOM 7080 C CA . TRP E 1 263 ? 81.670 46.725 34.197 1.00 25.93 5586 TRP E CA 1
ATOM 7081 C C . TRP E 1 263 ? 80.272 46.124 34.188 1.00 32.13 5586 TRP E C 1
ATOM 7082 O O . TRP E 1 263 ? 80.013 45.131 33.498 1.00 40.16 5586 TRP E O 1
ATOM 7093 N N . PHE E 1 264 ? 79.354 46.717 34.954 1.00 35.88 5587 PHE E N 1
ATOM 7094 C CA . PHE E 1 264 ? 78.005 46.172 35.055 1.00 31.07 5587 PHE E CA 1
ATOM 7095 C C . PHE E 1 264 ? 77.294 46.222 33.711 1.00 32.36 5587 PHE E C 1
ATOM 7096 O O . PHE E 1 264 ? 76.583 45.281 33.338 1.00 30.83 5587 PHE E O 1
ATOM 7104 N N . GLU E 1 265 ? 77.481 47.314 32.967 1.00 29.76 5588 GLU E N 1
ATOM 7105 C CA . GLU E 1 265 ? 76.827 47.457 31.671 1.00 34.52 5588 GLU E CA 1
ATOM 7106 C C . GLU E 1 265 ? 77.372 46.463 30.649 1.00 39.07 5588 GLU E C 1
ATOM 7107 O O . GLU E 1 265 ? 76.616 45.946 29.819 1.00 37.78 5588 GLU E O 1
ATOM 7113 N N . LEU E 1 266 ? 78.679 46.179 30.690 1.00 36.15 5589 LEU E N 1
ATOM 7114 C CA . LEU E 1 266 ? 79.249 45.235 29.731 1.00 44.19 5589 LEU E CA 1
ATOM 7115 C C . LEU E 1 266 ? 78.806 43.804 30.005 1.00 45.66 5589 LEU E C 1
ATOM 7116 O O . LEU E 1 266 ? 78.493 43.057 29.070 1.00 44.13 5589 LEU E O 1
ATOM 7121 N N . VAL E 1 267 ? 78.780 43.400 31.276 1.00 43.90 5590 VAL E N 1
ATOM 7122 C CA . VAL E 1 267 ? 78.456 42.016 31.601 1.00 48.39 5590 VAL E CA 1
ATOM 7123 C C . VAL E 1 267 ? 76.971 41.734 31.378 1.00 51.86 5590 VAL E C 1
ATOM 7124 O O . VAL E 1 267 ? 76.595 40.643 30.930 1.00 52.81 5590 VAL E O 1
ATOM 7128 N N . THR E 1 268 ? 76.108 42.710 31.661 1.00 41.59 5591 THR E N 1
ATOM 7129 C CA . THR E 1 268 ? 74.669 42.540 31.460 1.00 49.91 5591 THR E CA 1
ATOM 7130 C C . THR E 1 268 ? 74.231 42.968 30.063 1.00 47.62 5591 THR E C 1
ATOM 7131 O O . THR E 1 268 ? 74.995 42.879 29.101 1.00 48.08 5591 THR E O 1
ATOM 7135 N N . ARG F 2 11 ? 112.969 37.505 22.526 1.00 83.08 12 ARG F N 1
ATOM 7136 C CA . ARG F 2 11 ? 112.566 36.509 23.514 1.00 81.96 12 ARG F CA 1
ATOM 7137 C C . ARG F 2 11 ? 111.843 37.162 24.688 1.00 81.82 12 ARG F C 1
ATOM 7138 O O . ARG F 2 11 ? 111.854 38.384 24.836 1.00 80.14 12 ARG F O 1
ATOM 7140 N N . ASP F 2 12 ? 111.220 36.331 25.525 1.00 73.49 13 ASP F N 1
ATOM 7141 C CA . ASP F 2 12 ? 110.498 36.788 26.712 1.00 59.57 13 ASP F CA 1
ATOM 7142 C C . ASP F 2 12 ? 111.482 37.059 27.855 1.00 55.79 13 ASP F C 1
ATOM 7143 O O . ASP F 2 12 ? 111.445 36.438 28.917 1.00 58.96 13 ASP F O 1
ATOM 7148 N N . VAL F 2 13 ? 112.384 38.007 27.604 1.00 49.95 14 VAL F N 1
ATOM 7149 C CA . VAL F 2 13 ? 113.422 38.347 28.569 1.00 51.58 14 VAL F CA 1
ATOM 7150 C C . VAL F 2 13 ? 112.845 39.191 29.701 1.00 46.54 14 VAL F C 1
ATOM 7151 O O . VAL F 2 13 ? 111.784 39.811 29.588 1.00 46.88 14 VAL F O 1
ATOM 7155 N N . GLN F 2 14 ? 113.565 39.189 30.819 1.00 48.02 15 GLN F N 1
ATOM 7156 C CA . GLN F 2 14 ? 113.172 39.947 31.998 1.00 45.16 15 GLN F CA 1
ATOM 7157 C C . GLN F 2 14 ? 113.265 41.442 31.722 1.00 44.50 15 GLN F C 1
ATOM 7158 O O . GLN F 2 14 ? 114.187 41.909 31.046 1.00 49.54 15 GLN F O 1
ATOM 7164 N N . ARG F 2 15 ? 112.297 42.194 32.240 1.00 42.51 16 ARG F N 1
ATOM 7165 C CA . ARG F 2 15 ? 112.329 43.648 32.204 1.00 40.50 16 ARG F CA 1
ATOM 7166 C C . ARG F 2 15 ? 112.312 44.197 33.624 1.00 45.07 16 ARG F C 1
ATOM 7167 O O . ARG F 2 15 ? 111.753 43.580 34.536 1.00 41.15 16 ARG F O 1
ATOM 7175 N N . LEU F 2 16 ? 112.920 45.368 33.804 1.00 37.48 17 LEU F N 1
ATOM 7176 C CA . LEU F 2 16 ? 112.999 45.988 35.121 1.00 44.22 17 LEU F CA 1
ATOM 7177 C C . LEU F 2 16 ? 113.182 47.492 34.965 1.00 43.50 17 LEU F C 1
ATOM 7178 O O . LEU F 2 16 ? 113.503 47.994 33.885 1.00 49.88 17 LEU F O 1
ATOM 7183 N N . LEU F 2 17 ? 112.955 48.207 36.066 1.00 39.50 18 LEU F N 1
ATOM 7184 C CA . LEU F 2 17 ? 113.065 49.659 36.100 1.00 37.97 18 LEU F CA 1
ATOM 7185 C C . LEU F 2 17 ? 114.477 50.097 36.471 1.00 42.31 18 LEU F C 1
ATOM 7186 O O . LEU F 2 17 ? 115.109 49.515 37.358 1.00 43.22 18 LEU F O 1
ATOM 7191 N N . VAL F 2 18 ? 114.963 51.134 35.786 1.00 36.39 19 VAL F N 1
ATOM 7192 C CA . VAL F 2 18 ? 116.316 51.651 35.951 1.00 42.31 19 VAL F CA 1
ATOM 7193 C C . VAL F 2 18 ? 116.263 53.170 36.027 1.00 40.22 19 VAL F C 1
ATOM 7194 O O . VAL F 2 18 ? 115.387 53.810 35.436 1.00 39.73 19 VAL F O 1
ATOM 7198 N N . GLN F 2 19 ? 117.206 53.750 36.771 1.00 40.76 20 GLN F N 1
ATOM 7199 C CA . GLN F 2 19 ? 117.312 55.198 36.922 1.00 49.74 20 GLN F CA 1
ATOM 7200 C C . GLN F 2 19 ? 118.748 55.622 36.643 1.00 39.78 20 GLN F C 1
ATOM 7201 O O . GLN F 2 19 ? 119.678 55.143 37.299 1.00 38.72 20 GLN F O 1
ATOM 7207 N N . PHE F 2 20 ? 118.925 56.519 35.673 1.00 41.96 21 PHE F N 1
ATOM 7208 C CA . PHE F 2 20 ? 120.243 57.037 35.328 1.00 43.53 21 PHE F CA 1
ATOM 7209 C C . PHE F 2 20 ? 120.634 58.180 36.257 1.00 47.63 21 PHE F C 1
ATOM 7210 O O . PHE F 2 20 ? 119.790 58.967 36.696 1.00 54.95 21 PHE F O 1
ATOM 7218 N N . GLN F 2 21 ? 121.932 58.276 36.550 1.00 51.23 22 GLN F N 1
ATOM 7219 C CA . GLN F 2 21 ? 122.412 59.345 37.415 1.00 54.16 22 GLN F CA 1
ATOM 7220 C C . GLN F 2 21 ? 123.903 59.577 37.199 1.00 58.51 22 GLN F C 1
ATOM 7221 O O . GLN F 2 21 ? 124.617 58.727 36.660 1.00 50.46 22 GLN F O 1
ATOM 7227 N N . ASP F 2 22 ? 124.351 60.755 37.631 1.00 57.54 23 ASP F N 1
ATOM 7228 C CA . ASP F 2 22 ? 125.745 61.170 37.569 1.00 57.93 23 ASP F CA 1
ATOM 7229 C C . ASP F 2 22 ? 126.597 60.385 38.565 1.00 62.56 23 ASP F C 1
ATOM 7230 O O . ASP F 2 22 ? 126.095 59.656 39.424 1.00 65.13 23 ASP F O 1
ATOM 7235 N N . GLU F 2 23 ? 127.918 60.553 38.440 1.00 64.66 24 GLU F N 1
ATOM 7236 C CA . GLU F 2 23 ? 128.813 60.119 39.507 1.00 68.92 24 GLU F CA 1
ATOM 7237 C C . GLU F 2 23 ? 128.567 60.904 40.788 1.00 78.52 24 GLU F C 1
ATOM 7238 O O . GLU F 2 23 ? 128.768 60.376 41.888 1.00 91.46 24 GLU F O 1
ATOM 7244 N N . GLY F 2 24 ? 128.142 62.160 40.669 1.00 71.62 25 GLY F N 1
ATOM 7245 C CA . GLY F 2 24 ? 127.825 62.983 41.816 1.00 68.63 25 GLY F CA 1
ATOM 7246 C C . GLY F 2 24 ? 126.435 62.818 42.382 1.00 66.53 25 GLY F C 1
ATOM 7247 O O . GLY F 2 24 ? 126.110 63.453 43.390 1.00 78.34 25 GLY F O 1
ATOM 7248 N N . GLY F 2 25 ? 125.596 61.990 41.763 1.00 68.96 26 GLY F N 1
ATOM 7249 C CA . GLY F 2 25 ? 124.287 61.683 42.298 1.00 64.43 26 GLY F CA 1
ATOM 7250 C C . GLY F 2 25 ? 123.130 62.414 41.655 1.00 67.51 26 GLY F C 1
ATOM 7251 O O . GLY F 2 25 ? 121.984 62.193 42.060 1.00 66.60 26 GLY F O 1
ATOM 7252 N N . GLN F 2 26 ? 123.383 63.268 40.667 1.00 74.74 27 GLN F N 1
ATOM 7253 C CA . GLN F 2 26 ? 122.306 63.998 40.011 1.00 60.72 27 GLN F CA 1
ATOM 7254 C C . GLN F 2 26 ? 121.545 63.060 39.082 1.00 61.43 27 GLN F C 1
ATOM 7255 O O . GLN F 2 26 ? 122.129 62.479 38.161 1.00 57.56 27 GLN F O 1
ATOM 7261 N N . LEU F 2 27 ? 120.246 62.911 39.324 1.00 54.54 28 LEU F N 1
ATOM 7262 C CA . LEU F 2 27 ? 119.425 62.021 38.518 1.00 58.50 28 LEU F CA 1
ATOM 7263 C C . LEU F 2 27 ? 119.179 62.609 37.132 1.00 61.33 28 LEU F C 1
ATOM 7264 O O . LEU F 2 27 ? 119.045 63.825 36.960 1.00 59.32 28 LEU F O 1
ATOM 7269 N N . LEU F 2 28 ? 119.114 61.726 36.138 1.00 54.06 29 LEU F N 1
ATOM 7270 C CA . LEU F 2 28 ? 118.888 62.109 34.747 1.00 49.84 29 LEU F CA 1
ATOM 7271 C C . LEU F 2 28 ? 117.594 61.464 34.272 1.00 52.07 29 LEU F C 1
ATOM 7272 O O . LEU F 2 28 ? 117.511 60.236 34.157 1.00 51.13 29 LEU F O 1
ATOM 7277 N N . GLY F 2 29 ? 116.592 62.292 33.994 1.00 51.96 30 GLY F N 1
ATOM 7278 C CA . GLY F 2 29 ? 115.310 61.804 33.533 1.00 55.03 30 GLY F CA 1
ATOM 7279 C C . GLY F 2 29 ? 114.554 61.006 34.587 1.00 53.16 30 GLY F C 1
ATOM 7280 O O . GLY F 2 29 ? 114.921 60.936 35.761 1.00 48.89 30 GLY F O 1
ATOM 7281 N N . SER F 2 30 ? 113.474 60.395 34.128 1.00 47.09 31 SER F N 1
ATOM 7282 C CA . SER F 2 30 ? 112.612 59.544 34.931 1.00 50.32 31 SER F CA 1
ATOM 7283 C C . SER F 2 30 ? 112.977 58.083 34.717 1.00 46.47 31 SER F C 1
ATOM 7284 O O . SER F 2 30 ? 113.728 57.746 33.798 1.00 43.55 31 SER F O 1
ATOM 7287 N N . PRO F 2 31 ? 112.482 57.180 35.567 1.00 47.50 32 PRO F N 1
ATOM 7288 C CA . PRO F 2 31 ? 112.819 55.762 35.404 1.00 42.51 32 PRO F CA 1
ATOM 7289 C C . PRO F 2 31 ? 112.386 55.217 34.051 1.00 40.13 32 PRO F C 1
ATOM 7290 O O . PRO F 2 31 ? 111.478 55.733 33.395 1.00 42.99 32 PRO F O 1
ATOM 7294 N N . PHE F 2 32 ? 113.061 54.146 33.642 1.00 42.72 33 PHE F N 1
ATOM 7295 C CA . PHE F 2 32 ? 112.850 53.508 32.352 1.00 43.31 33 PHE F CA 1
ATOM 7296 C C . PHE F 2 32 ? 112.580 52.026 32.559 1.00 42.19 33 PHE F C 1
ATOM 7297 O O . PHE F 2 32 ? 113.236 51.378 33.379 1.00 43.83 33 PHE F O 1
ATOM 7305 N N . ASP F 2 33 ? 111.621 51.488 31.810 1.00 38.20 34 ASP F N 1
ATOM 7306 C CA . ASP F 2 33 ? 111.430 50.047 31.747 1.00 42.81 34 ASP F CA 1
ATOM 7307 C C . ASP F 2 33 ? 112.311 49.509 30.630 1.00 44.57 34 ASP F C 1
ATOM 7308 O O . ASP F 2 33 ? 112.242 49.985 29.493 1.00 51.29 34 ASP F O 1
ATOM 7313 N N . VAL F 2 34 ? 113.131 48.517 30.952 1.00 36.55 35 VAL F N 1
ATOM 7314 C CA . VAL F 2 34 ? 114.230 48.141 30.068 1.00 44.35 35 VAL F CA 1
ATOM 7315 C C . VAL F 2 34 ? 114.390 46.624 30.058 1.00 44.60 35 VAL F C 1
ATOM 7316 O O . VAL F 2 34 ? 114.339 45.990 31.123 1.00 39.30 35 VAL F O 1
ATOM 7320 N N . PRO F 2 35 ? 114.558 46.002 28.892 1.00 43.78 36 PRO F N 1
ATOM 7321 C CA . PRO F 2 35 ? 114.881 44.573 28.862 1.00 49.38 36 PRO F CA 1
ATOM 7322 C C . PRO F 2 35 ? 116.261 44.320 29.446 1.00 51.59 36 PRO F C 1
ATOM 7323 O O . PRO F 2 35 ? 117.186 45.120 29.288 1.00 41.03 36 PRO F O 1
ATOM 7327 N N . VAL F 2 36 ? 116.402 43.171 30.111 1.00 42.40 37 VAL F N 1
ATOM 7328 C CA . VAL F 2 36 ? 117.602 42.930 30.902 1.00 38.31 37 VAL F CA 1
ATOM 7329 C C . VAL F 2 36 ? 118.821 42.653 30.029 1.00 47.55 37 VAL F C 1
ATOM 7330 O O . VAL F 2 36 ? 119.955 42.743 30.513 1.00 55.92 37 VAL F O 1
ATOM 7334 N N . ASP F 2 37 ? 118.626 42.335 28.749 1.00 44.43 38 ASP F N 1
ATOM 7335 C CA . ASP F 2 37 ? 119.732 42.104 27.829 1.00 42.17 38 ASP F CA 1
ATOM 7336 C C . ASP F 2 37 ? 120.179 43.371 27.109 1.00 50.84 38 ASP F C 1
ATOM 7337 O O . ASP F 2 37 ? 120.880 43.280 26.093 1.00 51.85 38 ASP F O 1
ATOM 7342 N N . ILE F 2 38 ? 119.787 44.547 27.605 1.00 48.48 39 ILE F N 1
ATOM 7343 C CA . ILE F 2 38 ? 120.185 45.793 26.963 1.00 51.83 39 ILE F CA 1
ATOM 7344 C C . ILE F 2 38 ? 121.702 45.944 27.020 1.00 41.47 39 ILE F C 1
ATOM 7345 O O . ILE F 2 38 ? 122.353 45.568 28.004 1.00 46.90 39 ILE F O 1
ATOM 7350 N N . THR F 2 39 ? 122.276 46.465 25.937 1.00 50.05 40 THR F N 1
ATOM 7351 C CA . THR F 2 39 ? 123.714 46.611 25.769 1.00 44.52 40 THR F CA 1
ATOM 7352 C C . THR F 2 39 ? 124.170 48.001 26.193 1.00 45.31 40 THR F C 1
ATOM 7353 O O . THR F 2 39 ? 123.361 48.931 26.284 1.00 44.93 40 THR F O 1
ATOM 7357 N N . PRO F 2 40 ? 125.466 48.177 26.475 1.00 47.98 41 PRO F N 1
ATOM 7358 C CA . PRO F 2 40 ? 125.965 49.534 26.762 1.00 48.36 41 PRO F CA 1
ATOM 7359 C C . PRO F 2 40 ? 125.768 50.506 25.612 1.00 56.37 41 PRO F C 1
ATOM 7360 O O . PRO F 2 40 ? 125.563 51.702 25.856 1.00 49.92 41 PRO F O 1
ATOM 7364 N N . ASP F 2 41 ? 125.822 50.032 24.364 1.00 52.76 42 ASP F N 1
ATOM 7365 C CA . ASP F 2 41 ? 125.579 50.919 23.230 1.00 49.58 42 ASP F CA 1
ATOM 7366 C C . ASP F 2 41 ? 124.148 51.442 23.235 1.00 47.67 42 ASP F C 1
ATOM 7367 O O . ASP F 2 41 ? 123.909 52.622 22.952 1.00 54.13 42 ASP F O 1
ATOM 7372 N N . ARG F 2 42 ? 123.179 50.580 23.554 1.00 52.45 43 ARG F N 1
ATOM 7373 C CA . ARG F 2 42 ? 121.795 51.035 23.630 1.00 50.00 43 ARG F CA 1
ATOM 7374 C C . ARG F 2 42 ? 121.559 51.917 24.850 1.00 48.58 43 ARG F C 1
ATOM 7375 O O . ARG F 2 42 ? 120.723 52.826 24.799 1.00 58.15 43 ARG F O 1
ATOM 7383 N N . LEU F 2 43 ? 122.271 51.663 25.952 1.00 45.23 44 LEU F N 1
ATOM 7384 C CA . LEU F 2 43 ? 122.181 52.554 27.104 1.00 47.06 44 LEU F CA 1
ATOM 7385 C C . LEU F 2 43 ? 122.699 53.945 26.764 1.00 56.89 44 LEU F C 1
ATOM 7386 O O . LEU F 2 43 ? 122.166 54.951 27.248 1.00 54.45 44 LEU F O 1
ATOM 7391 N N . GLN F 2 44 ? 123.735 54.018 25.925 1.00 45.52 45 GLN F N 1
ATOM 7392 C CA . GLN F 2 44 ? 124.263 55.310 25.502 1.00 48.88 45 GLN F CA 1
ATOM 7393 C C . GLN F 2 44 ? 123.260 56.058 24.634 1.00 52.80 45 GLN F C 1
ATOM 7394 O O . GLN F 2 44 ? 123.135 57.284 24.738 1.00 51.03 45 GLN F O 1
ATOM 7400 N N . LEU F 2 45 ? 122.541 55.338 23.769 1.00 52.50 46 LEU F N 1
ATOM 7401 C CA . LEU F 2 45 ? 121.560 55.982 22.903 1.00 60.07 46 LEU F CA 1
ATOM 7402 C C . LEU F 2 45 ? 120.428 56.602 23.713 1.00 48.47 46 LEU F C 1
ATOM 7403 O O . LEU F 2 45 ? 119.946 57.692 23.384 1.00 60.22 46 LEU F O 1
ATOM 7408 N N . VAL F 2 46 ? 119.984 55.922 24.772 1.00 47.40 47 VAL F N 1
ATOM 7409 C CA . VAL F 2 46 ? 118.952 56.495 25.631 1.00 49.74 47 VAL F CA 1
ATOM 7410 C C . VAL F 2 46 ? 119.482 57.732 26.344 1.00 49.04 47 VAL F C 1
ATOM 7411 O O . VAL F 2 46 ? 118.789 58.752 26.441 1.00 53.36 47 VAL F O 1
ATOM 7415 N N . CYS F 2 47 ? 120.720 57.670 26.843 1.00 49.06 48 CYS F N 1
ATOM 7416 C CA . CYS F 2 47 ? 121.292 58.823 27.532 1.00 57.57 48 CYS F CA 1
ATOM 7417 C C . CYS F 2 47 ? 121.499 59.987 26.572 1.00 58.90 48 CYS F C 1
ATOM 7418 O O . CYS F 2 47 ? 121.348 61.152 26.958 1.00 59.49 48 CYS F O 1
ATOM 7421 N N . ASN F 2 48 ? 121.858 59.689 25.320 1.00 58.04 49 ASN F N 1
ATOM 7422 C CA . ASN F 2 48 ? 121.974 60.736 24.309 1.00 61.36 49 ASN F CA 1
ATOM 7423 C C . ASN F 2 48 ? 120.632 61.422 24.083 1.00 59.87 49 ASN F C 1
ATOM 7424 O O . ASN F 2 48 ? 120.573 62.641 23.884 1.00 62.60 49 ASN F O 1
ATOM 7429 N N . ALA F 2 49 ? 119.545 60.646 24.101 1.00 58.83 50 ALA F N 1
ATOM 7430 C CA . ALA F 2 49 ? 118.210 61.223 23.977 1.00 57.38 50 ALA F CA 1
ATOM 7431 C C . ALA F 2 49 ? 117.896 62.153 25.141 1.00 59.53 50 ALA F C 1
ATOM 7432 O O . ALA F 2 49 ? 117.364 63.252 24.942 1.00 66.73 50 ALA F O 1
ATOM 7434 N N . LEU F 2 50 ? 118.226 61.731 26.363 1.00 66.27 51 LEU F N 1
ATOM 7435 C CA . LEU F 2 50 ? 117.893 62.523 27.541 1.00 64.04 51 LEU F CA 1
ATOM 7436 C C . LEU F 2 50 ? 118.739 63.785 27.628 1.00 59.19 51 LEU F C 1
ATOM 7437 O O . LEU F 2 50 ? 118.259 64.823 28.098 1.00 55.48 51 LEU F O 1
ATOM 7442 N N . LEU F 2 51 ? 119.994 63.718 27.180 1.00 63.73 52 LEU F N 1
ATOM 7443 C CA . LEU F 2 51 ? 120.887 64.865 27.278 1.00 53.22 52 LEU F CA 1
ATOM 7444 C C . LEU F 2 51 ? 120.709 65.832 26.115 1.00 62.77 52 LEU F C 1
ATOM 7445 O O . LEU F 2 51 ? 120.928 67.037 26.284 1.00 70.67 52 LEU F O 1
ATOM 7450 N N . ALA F 2 52 ? 120.306 65.331 24.947 1.00 67.34 53 ALA F N 1
ATOM 7451 C CA . ALA F 2 52 ? 120.037 66.153 23.766 1.00 69.76 53 ALA F CA 1
ATOM 7452 C C . ALA F 2 52 ? 121.211 67.086 23.465 1.00 81.13 53 ALA F C 1
ATOM 7453 O O . ALA F 2 52 ? 121.090 68.312 23.450 1.00 77.65 53 ALA F O 1
ATOM 7455 N N . GLN F 2 53 ? 122.361 66.469 23.219 1.00 80.24 54 GLN F N 1
ATOM 7456 C CA . GLN F 2 53 ? 123.590 67.170 22.890 1.00 80.11 54 GLN F CA 1
ATOM 7457 C C . GLN F 2 53 ? 123.883 67.015 21.404 1.00 77.06 54 GLN F C 1
ATOM 7458 O O . GLN F 2 53 ? 123.366 66.115 20.737 1.00 83.78 54 GLN F O 1
ATOM 7464 N N . GLU F 2 54 ? 124.720 67.914 20.884 1.00 81.35 55 GLU F N 1
ATOM 7465 C CA . GLU F 2 54 ? 125.009 67.899 19.455 1.00 87.66 55 GLU F CA 1
ATOM 7466 C C . GLU F 2 54 ? 125.921 66.735 19.091 1.00 79.61 55 GLU F C 1
ATOM 7467 O O . GLU F 2 54 ? 125.647 65.990 18.144 1.00 79.22 55 GLU F O 1
ATOM 7473 N N . ASP F 2 55 ? 127.015 66.567 19.829 1.00 84.94 56 ASP F N 1
ATOM 7474 C CA . ASP F 2 55 ? 127.873 65.402 19.680 1.00 90.31 56 ASP F CA 1
ATOM 7475 C C . ASP F 2 55 ? 127.707 64.519 20.903 1.00 90.47 56 ASP F C 1
ATOM 7476 O O . ASP F 2 55 ? 127.990 64.973 22.022 1.00 90.32 56 ASP F O 1
ATOM 7481 N N . PRO F 2 56 ? 127.249 63.277 20.760 1.00 90.15 57 PRO F N 1
ATOM 7482 C CA . PRO F 2 56 ? 127.142 62.405 21.934 1.00 88.78 57 PRO F CA 1
ATOM 7483 C C . PRO F 2 56 ? 128.525 62.078 22.476 1.00 92.67 57 PRO F C 1
ATOM 7484 O O . PRO F 2 56 ? 129.407 61.633 21.739 1.00 89.70 57 PRO F O 1
ATOM 7488 N N . LEU F 2 57 ? 128.713 62.316 23.762 1.00 92.61 58 LEU F N 1
ATOM 7489 C CA . LEU F 2 57 ? 129.979 61.925 24.362 1.00 93.61 58 LEU F CA 1
ATOM 7490 C C . LEU F 2 57 ? 129.988 60.420 24.618 1.00 84.79 58 LEU F C 1
ATOM 7491 O O . LEU F 2 57 ? 128.950 59.845 24.955 1.00 76.32 58 LEU F O 1
ATOM 7496 N N . PRO F 2 58 ? 131.132 59.758 24.455 1.00 78.40 59 PRO F N 1
ATOM 7497 C CA . PRO F 2 58 ? 131.213 58.345 24.840 1.00 65.21 59 PRO F CA 1
ATOM 7498 C C . PRO F 2 58 ? 131.059 58.183 26.343 1.00 66.21 59 PRO F C 1
ATOM 7499 O O . PRO F 2 58 ? 131.627 58.943 27.131 1.00 70.75 59 PRO F O 1
ATOM 7503 N N . LEU F 2 59 ? 130.291 57.170 26.737 1.00 57.13 60 LEU F N 1
ATOM 7504 C CA . LEU F 2 59 ? 129.916 56.966 28.127 1.00 61.85 60 LEU F CA 1
ATOM 7505 C C . LEU F 2 59 ? 130.180 55.528 28.544 1.00 52.99 60 LEU F C 1
ATOM 7506 O O . LEU F 2 59 ? 130.112 54.601 27.731 1.00 47.92 60 LEU F O 1
ATOM 7511 N N . ALA F 2 60 ? 130.479 55.359 29.828 1.00 53.32 61 ALA F N 1
ATOM 7512 C CA . ALA F 2 60 ? 130.542 54.058 30.471 1.00 56.30 61 ALA F CA 1
ATOM 7513 C C . ALA F 2 60 ? 129.477 54.001 31.558 1.00 46.20 61 ALA F C 1
ATOM 7514 O O . ALA F 2 60 ? 129.112 55.025 32.142 1.00 48.00 61 ALA F O 1
ATOM 7516 N N . PHE F 2 61 ? 128.980 52.797 31.829 1.00 50.17 62 PHE F N 1
ATOM 7517 C CA . PHE F 2 61 ? 127.849 52.611 32.728 1.00 51.23 62 PHE F CA 1
ATOM 7518 C C . PHE F 2 61 ? 128.206 51.623 33.827 1.00 54.04 62 PHE F C 1
ATOM 7519 O O . PHE F 2 61 ? 128.856 50.604 33.575 1.00 54.78 62 PHE F O 1
ATOM 7527 N N . PHE F 2 62 ? 127.768 51.934 35.047 1.00 52.72 63 PHE F N 1
ATOM 7528 C CA . PHE F 2 62 ? 128.130 51.177 36.236 1.00 47.78 63 PHE F CA 1
ATOM 7529 C C . PHE F 2 62 ? 126.887 50.898 37.068 1.00 56.01 63 PHE F C 1
ATOM 7530 O O . PHE F 2 62 ? 126.056 51.787 37.278 1.00 53.22 63 PHE F O 1
ATOM 7538 N N . VAL F 2 63 ? 126.771 49.663 37.547 1.00 48.85 64 VAL F N 1
ATOM 7539 C CA . VAL F 2 63 ? 125.747 49.279 38.512 1.00 55.74 64 VAL F CA 1
ATOM 7540 C C . VAL F 2 63 ? 126.450 48.705 39.736 1.00 52.57 64 VAL F C 1
ATOM 7541 O O . VAL F 2 63 ? 127.145 47.684 39.641 1.00 52.27 64 VAL F O 1
ATOM 7545 N N . HIS F 2 64 ? 126.283 49.374 40.878 1.00 47.73 65 HIS F N 1
ATOM 7546 C CA . HIS F 2 64 ? 126.950 49.000 42.127 1.00 51.77 65 HIS F CA 1
ATOM 7547 C C . HIS F 2 64 ? 128.462 48.902 41.926 1.00 59.93 65 HIS F C 1
ATOM 7548 O O . HIS F 2 64 ? 129.116 47.945 42.348 1.00 56.71 65 HIS F O 1
ATOM 7555 N N . ASP F 2 65 ? 129.010 49.919 41.260 1.00 56.72 66 ASP F N 1
ATOM 7556 C CA . ASP F 2 65 ? 130.433 50.121 40.999 1.00 57.42 66 ASP F CA 1
ATOM 7557 C C . ASP F 2 65 ? 131.032 49.074 40.067 1.00 51.92 66 ASP F C 1
ATOM 7558 O O . ASP F 2 65 ? 132.263 48.982 39.965 1.00 64.95 66 ASP F O 1
ATOM 7563 N N . ALA F 2 66 ? 130.210 48.282 39.384 1.00 49.89 67 ALA F N 1
ATOM 7564 C CA . ALA F 2 66 ? 130.678 47.317 38.396 1.00 47.68 67 ALA F CA 1
ATOM 7565 C C . ALA F 2 66 ? 130.272 47.784 37.005 1.00 51.06 67 ALA F C 1
ATOM 7566 O O . ALA F 2 66 ? 129.097 48.076 36.762 1.00 57.28 67 ALA F O 1
ATOM 7568 N N . GLU F 2 67 ? 131.243 47.849 36.096 1.00 50.47 68 GLU F N 1
ATOM 7569 C CA . GLU F 2 67 ? 130.982 48.363 34.758 1.00 50.13 68 GLU F CA 1
ATOM 7570 C C . GLU F 2 67 ? 130.184 47.368 33.924 1.00 59.77 68 GLU F C 1
ATOM 7571 O O . GLU F 2 67 ? 130.429 46.158 33.960 1.00 53.34 68 GLU F O 1
ATOM 7577 N N . ILE F 2 68 ? 129.232 47.893 33.159 1.00 57.93 69 ILE F N 1
ATOM 7578 C CA . ILE F 2 68 ? 128.460 47.098 32.210 1.00 52.69 69 ILE F CA 1
ATOM 7579 C C . ILE F 2 68 ? 129.253 46.996 30.914 1.00 52.50 69 ILE F C 1
ATOM 7580 O O . ILE F 2 68 ? 129.498 48.005 30.245 1.00 47.27 69 ILE F O 1
ATOM 7585 N N . VAL F 2 69 ? 129.661 45.781 30.558 1.00 54.28 70 VAL F N 1
ATOM 7586 C CA . VAL F 2 69 ? 130.545 45.544 29.424 1.00 58.78 70 VAL F CA 1
ATOM 7587 C C . VAL F 2 69 ? 129.796 44.937 28.241 1.00 56.69 70 VAL F C 1
ATOM 7588 O O . VAL F 2 69 ? 129.882 45.439 27.120 1.00 62.74 70 VAL F O 1
ATOM 7592 N N . SER F 2 70 ? 129.054 43.854 28.471 1.00 57.45 71 SER F N 1
ATOM 7593 C CA . SER F 2 70 ? 128.292 43.207 27.409 1.00 59.92 71 SER F CA 1
ATOM 7594 C C . SER F 2 70 ? 126.792 43.434 27.524 1.00 53.15 71 SER F C 1
ATOM 7595 O O . SER F 2 70 ? 126.148 43.799 26.536 1.00 55.83 71 SER F O 1
ATOM 7598 N N . SER F 2 71 ? 126.214 43.227 28.704 1.00 59.00 72 SER F N 1
ATOM 7599 C CA . SER F 2 71 ? 124.790 43.466 28.896 1.00 48.59 72 SER F CA 1
ATOM 7600 C C . SER F 2 71 ? 124.514 43.680 30.376 1.00 48.01 72 SER F C 1
ATOM 7601 O O . SER F 2 71 ? 125.280 43.245 31.240 1.00 45.04 72 SER F O 1
ATOM 7604 N N . LEU F 2 72 ? 123.402 44.367 30.651 1.00 47.72 73 LEU F N 1
ATOM 7605 C CA . LEU F 2 72 ? 122.969 44.576 32.029 1.00 40.98 73 LEU F CA 1
ATOM 7606 C C . LEU F 2 72 ? 122.722 43.251 32.741 1.00 42.33 73 LEU F C 1
ATOM 7607 O O . LEU F 2 72 ? 123.113 43.079 33.903 1.00 38.82 73 LEU F O 1
ATOM 7612 N N . GLY F 2 73 ? 122.056 42.310 32.067 1.00 41.29 74 GLY F N 1
ATOM 7613 C CA . GLY F 2 73 ? 121.755 41.034 32.697 1.00 50.19 74 GLY F CA 1
ATOM 7614 C C . GLY F 2 73 ? 122.997 40.255 33.084 1.00 47.29 74 GLY F C 1
ATOM 7615 O O . GLY F 2 73 ? 123.045 39.637 34.151 1.00 48.03 74 GLY F O 1
ATOM 7616 N N . LYS F 2 74 ? 124.017 40.266 32.222 1.00 45.99 75 LYS F N 1
ATOM 7617 C CA . LYS F 2 74 ? 125.255 39.559 32.540 1.00 46.63 75 LYS F CA 1
ATOM 7618 C C . LYS F 2 74 ? 125.912 40.141 33.786 1.00 43.38 75 LYS F C 1
ATOM 7619 O O . LYS F 2 74 ? 126.413 39.398 34.638 1.00 48.86 75 LYS F O 1
ATOM 7625 N N . THR F 2 75 ? 125.918 41.471 33.909 1.00 41.15 76 THR F N 1
ATOM 7626 C CA . THR F 2 75 ? 126.509 42.105 35.082 1.00 41.67 76 THR F CA 1
ATOM 7627 C C . THR F 2 75 ? 125.719 41.777 36.344 1.00 44.68 76 THR F C 1
ATOM 7628 O O . THR F 2 75 ? 126.304 41.555 37.410 1.00 51.26 76 THR F O 1
ATOM 7632 N N . LEU F 2 76 ? 124.389 41.743 36.242 1.00 45.93 77 LEU F N 1
ATOM 7633 C CA . LEU F 2 76 ? 123.565 41.424 37.402 1.00 47.63 77 LEU F CA 1
ATOM 7634 C C . LEU F 2 76 ? 123.723 39.969 37.832 1.00 47.79 77 LEU F C 1
ATOM 7635 O O . LEU F 2 76 ? 123.478 39.645 38.999 1.00 52.77 77 LEU F O 1
ATOM 7640 N N . GLU F 2 77 ? 124.120 39.083 36.912 1.00 43.52 78 GLU F N 1
ATOM 7641 C CA . GLU F 2 77 ? 124.275 37.672 37.260 1.00 58.09 78 GLU F CA 1
ATOM 7642 C C . GLU F 2 77 ? 125.317 37.457 38.350 1.00 60.10 78 GLU F C 1
ATOM 7643 O O . GLU F 2 77 ? 125.225 36.486 39.110 1.00 55.91 78 GLU F O 1
ATOM 7649 N N . SER F 2 78 ? 126.308 38.339 38.447 1.00 52.37 79 SER F N 1
ATOM 7650 C CA . SER F 2 78 ? 127.357 38.206 39.447 1.00 60.95 79 SER F CA 1
ATOM 7651 C C . SER F 2 78 ? 127.052 38.966 40.731 1.00 56.20 79 SER F C 1
ATOM 7652 O O . SER F 2 78 ? 127.932 39.082 41.589 1.00 57.63 79 SER F O 1
ATOM 7655 N N . GLN F 2 79 ? 125.830 39.469 40.891 1.00 58.19 80 GLN F N 1
ATOM 7656 C CA . GLN F 2 79 ? 125.448 40.228 42.071 1.00 59.61 80 GLN F CA 1
ATOM 7657 C C . GLN F 2 79 ? 124.171 39.655 42.665 1.00 66.85 80 GLN F C 1
ATOM 7658 O O . GLN F 2 79 ? 123.380 38.998 41.984 1.00 63.82 80 GLN F O 1
ATOM 7664 N N . ALA F 2 80 ? 123.987 39.908 43.959 1.00 68.92 81 ALA F N 1
ATOM 7665 C CA . ALA F 2 80 ? 122.739 39.607 44.659 1.00 65.83 81 ALA F CA 1
ATOM 7666 C C . ALA F 2 80 ? 122.017 40.935 44.863 1.00 65.18 81 ALA F C 1
ATOM 7667 O O . ALA F 2 80 ? 122.195 41.613 45.875 1.00 76.19 81 ALA F O 1
ATOM 7669 N N . VAL F 2 81 ? 121.192 41.304 43.891 1.00 54.29 82 VAL F N 1
ATOM 7670 C CA . VAL F 2 81 ? 120.556 42.616 43.851 1.00 58.54 82 VAL F CA 1
ATOM 7671 C C . VAL F 2 81 ? 119.126 42.486 44.354 1.00 58.11 82 VAL F C 1
ATOM 7672 O O . VAL F 2 81 ? 118.477 41.446 44.186 1.00 53.51 82 VAL F O 1
ATOM 7676 N N . GLU F 2 82 ? 118.635 43.544 44.999 1.00 44.12 83 GLU F N 1
ATOM 7677 C CA . GLU F 2 82 ? 117.250 43.582 45.463 1.00 57.54 83 GLU F CA 1
ATOM 7678 C C . GLU F 2 82 ? 116.380 43.988 44.283 1.00 49.68 83 GLU F C 1
ATOM 7679 O O . GLU F 2 82 ? 116.284 45.168 43.937 1.00 42.74 83 GLU F O 1
ATOM 7685 N N . THR F 2 83 ? 115.727 42.996 43.672 1.00 43.52 84 THR F N 1
ATOM 7686 C CA . THR F 2 83 ? 115.010 43.207 42.421 1.00 45.75 84 THR F CA 1
ATOM 7687 C C . THR F 2 83 ? 113.804 44.118 42.582 1.00 53.23 84 THR F C 1
ATOM 7688 O O . THR F 2 83 ? 113.339 44.691 41.591 1.00 55.29 84 THR F O 1
ATOM 7692 N N . GLU F 2 84 ? 113.286 44.262 43.800 1.00 41.76 85 GLU F N 1
ATOM 7693 C CA . GLU F 2 84 ? 112.093 45.073 43.993 1.00 51.46 85 GLU F CA 1
ATOM 7694 C C . GLU F 2 84 ? 112.397 46.563 43.864 1.00 49.19 85 GLU F C 1
ATOM 7695 O O . GLU F 2 84 ? 111.508 47.345 43.509 1.00 41.56 85 GLU F O 1
ATOM 7701 N N . LYS F 2 85 ? 113.634 46.971 44.138 1.00 40.50 86 LYS F N 1
ATOM 7702 C CA . LYS F 2 85 ? 114.023 48.371 44.059 1.00 46.49 86 LYS F CA 1
ATOM 7703 C C . LYS F 2 85 ? 114.339 48.777 42.621 1.00 46.89 86 LYS F C 1
ATOM 7704 O O . LYS F 2 85 ? 114.670 47.950 41.767 1.00 47.10 86 LYS F O 1
ATOM 7710 N N . VAL F 2 86 ? 114.244 50.083 42.366 1.00 40.77 87 VAL F N 1
ATOM 7711 C CA . VAL F 2 86 ? 114.659 50.639 41.083 1.00 46.95 87 VAL F CA 1
ATOM 7712 C C . VAL F 2 86 ? 116.181 50.643 41.004 1.00 32.54 87 VAL F C 1
ATOM 7713 O O . VAL F 2 86 ? 116.864 51.147 41.904 1.00 34.37 87 VAL F O 1
ATOM 7717 N N . LEU F 2 87 ? 116.719 50.077 39.926 1.00 37.72 88 LEU F N 1
ATOM 7718 C CA . LEU F 2 87 ? 118.161 49.909 39.777 1.00 42.68 88 LEU F CA 1
ATOM 7719 C C . LEU F 2 87 ? 118.813 51.216 39.334 1.00 36.75 88 LEU F C 1
ATOM 7720 O O . LEU F 2 87 ? 118.468 51.763 38.282 1.00 39.34 88 LEU F O 1
ATOM 7725 N N . ASP F 2 88 ? 119.764 51.708 40.127 1.00 38.77 89 ASP F N 1
ATOM 7726 C CA . ASP F 2 88 ? 120.498 52.915 39.769 1.00 46.40 89 ASP F CA 1
ATOM 7727 C C . ASP F 2 88 ? 121.648 52.572 38.828 1.00 50.27 89 ASP F C 1
ATOM 7728 O O . ASP F 2 88 ? 122.479 51.712 39.136 1.00 40.30 89 ASP F O 1
ATOM 7733 N N . ILE F 2 89 ? 121.693 53.246 37.682 1.00 48.39 90 ILE F N 1
ATOM 7734 C CA . ILE F 2 89 ? 122.767 53.086 36.707 1.00 44.19 90 ILE F CA 1
ATOM 7735 C C . ILE F 2 89 ? 123.534 54.400 36.629 1.00 46.55 90 ILE F C 1
ATOM 7736 O O . ILE F 2 89 ? 122.962 55.441 36.282 1.00 46.56 90 ILE F O 1
ATOM 7741 N N . ILE F 2 90 ? 124.821 54.355 36.956 1.00 51.80 91 ILE F N 1
ATOM 7742 C CA . ILE F 2 90 ? 125.679 55.535 36.931 1.00 51.42 91 ILE F CA 1
ATOM 7743 C C . ILE F 2 90 ? 126.395 55.601 35.588 1.00 59.41 91 ILE F C 1
ATOM 7744 O O . ILE F 2 90 ? 126.934 54.596 35.110 1.00 53.94 91 ILE F O 1
ATOM 7749 N N . TYR F 2 91 ? 126.399 56.784 34.975 1.00 51.45 92 TYR F N 1
ATOM 7750 C CA . TYR F 2 91 ? 127.091 57.015 33.716 1.00 51.93 92 TYR F CA 1
ATOM 7751 C C . TYR F 2 91 ? 128.214 58.022 33.925 1.00 57.68 92 TYR F C 1
ATOM 7752 O O . TYR F 2 91 ? 128.112 58.927 34.759 1.00 63.25 92 TYR F O 1
ATOM 7761 N N . GLN F 2 92 ? 129.295 57.852 33.165 1.00 58.55 93 GLN F N 1
ATOM 7762 C CA . GLN F 2 92 ? 130.425 58.768 33.217 1.00 63.35 93 GLN F CA 1
ATOM 7763 C C . GLN F 2 92 ? 131.117 58.779 31.865 1.00 63.75 93 GLN F C 1
ATOM 7764 O O . GLN F 2 92 ? 131.102 57.766 31.156 1.00 55.49 93 GLN F O 1
ATOM 7770 N N . PRO F 2 93 ? 131.713 59.904 31.472 1.00 63.47 94 PRO F N 1
ATOM 7771 C CA . PRO F 2 93 ? 132.498 59.914 30.233 1.00 73.15 94 PRO F CA 1
ATOM 7772 C C . PRO F 2 93 ? 133.735 59.043 30.381 1.00 74.34 94 PRO F C 1
ATOM 7773 O O . PRO F 2 93 ? 134.352 58.985 31.447 1.00 79.73 94 PRO F O 1
ATOM 7777 N N . GLN F 2 94 ? 134.092 58.361 29.300 1.00 78.95 95 GLN F N 1
ATOM 7778 C CA . GLN F 2 94 ? 135.280 57.515 29.297 1.00 82.73 95 GLN F CA 1
ATOM 7779 C C . GLN F 2 94 ? 136.557 58.346 29.365 1.00 81.13 95 GLN F C 1
ATOM 7780 O O . GLN F 2 94 ? 137.599 57.945 28.847 1.00 103.94 95 GLN F O 1
ATOM 7786 N N . PRO G 1 17 ? 29.783 61.833 73.640 1.00 88.15 5303 PRO G N 1
ATOM 7787 C CA . PRO G 1 17 ? 28.328 61.733 73.761 1.00 93.14 5303 PRO G CA 1
AT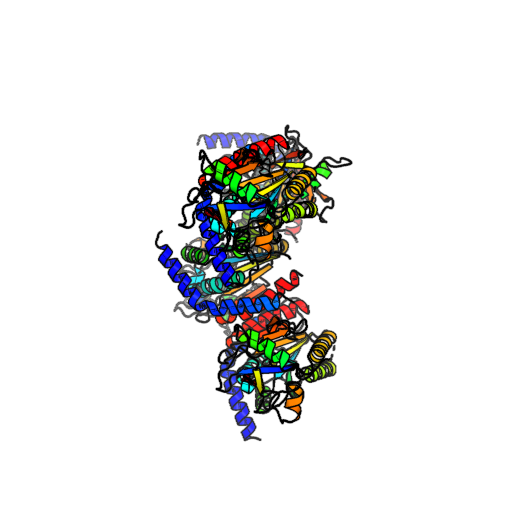OM 7788 C C . PRO G 1 17 ? 27.697 61.490 72.406 1.00 91.75 5303 PRO G C 1
ATOM 7789 O O . PRO G 1 17 ? 26.745 60.714 72.290 1.00 84.84 5303 PRO G O 1
ATOM 7793 N N . GLU G 1 18 ? 28.193 62.167 71.370 1.00 86.12 5304 GLU G N 1
ATOM 7794 C CA . GLU G 1 18 ? 27.647 61.850 70.061 1.00 89.25 5304 GLU G CA 1
ATOM 7795 C C . GLU G 1 18 ? 28.221 60.547 69.542 1.00 83.90 5304 GLU G C 1
ATOM 7796 O O . GLU G 1 18 ? 27.607 59.891 68.699 1.00 69.82 5304 GLU G O 1
ATOM 7802 N N . GLU G 1 19 ? 29.400 60.172 70.015 1.00 77.65 5305 GLU G N 1
ATOM 7803 C CA . GLU G 1 19 ? 29.958 58.878 69.664 1.00 77.43 5305 GLU G CA 1
ATOM 7804 C C . GLU G 1 19 ? 29.215 57.750 70.362 1.00 72.47 5305 GLU G C 1
ATOM 7805 O O . GLU G 1 19 ? 29.146 56.629 69.839 1.00 67.39 5305 GLU G O 1
ATOM 7811 N N . GLU G 1 20 ? 28.687 58.018 71.557 1.00 62.47 5306 GLU G N 1
ATOM 7812 C CA . GLU G 1 20 ? 27.903 57.005 72.249 1.00 72.95 5306 GLU G CA 1
ATOM 7813 C C . GLU G 1 20 ? 26.530 56.837 71.615 1.00 67.43 5306 GLU G C 1
ATOM 7814 O O . GLU G 1 20 ? 25.967 55.738 71.636 1.00 61.85 5306 GLU G O 1
ATOM 7820 N N . LYS G 1 21 ? 25.959 57.916 71.075 1.00 69.41 5307 LYS G N 1
ATOM 7821 C CA . LYS G 1 21 ? 24.695 57.786 70.357 1.00 70.16 5307 LYS G CA 1
ATOM 7822 C C . LYS G 1 21 ? 24.872 56.980 69.075 1.00 62.59 5307 LYS G C 1
ATOM 7823 O O . LYS G 1 21 ? 24.023 56.147 68.736 1.00 65.11 5307 LYS G O 1
ATOM 7829 N N . VAL G 1 22 ? 25.969 57.219 68.351 1.00 61.58 5308 VAL G N 1
ATOM 7830 C CA . VAL G 1 22 ? 26.268 56.439 67.152 1.00 59.85 5308 VAL G CA 1
ATOM 7831 C C . VAL G 1 22 ? 26.510 54.979 67.509 1.00 58.29 5308 VAL G C 1
ATOM 7832 O O . VAL G 1 22 ? 26.044 54.069 66.813 1.00 57.10 5308 VAL G O 1
ATOM 7836 N N . ALA G 1 23 ? 27.246 54.730 68.596 1.00 55.59 5309 ALA G N 1
ATOM 7837 C CA . ALA G 1 23 ? 27.523 53.357 69.006 1.00 62.30 5309 ALA G CA 1
ATOM 7838 C C . ALA G 1 23 ? 26.250 52.633 69.433 1.00 58.75 5309 ALA G C 1
ATOM 7839 O O . ALA G 1 23 ? 26.055 51.461 69.090 1.00 53.95 5309 ALA G O 1
ATOM 7841 N N . ALA G 1 24 ? 25.377 53.309 70.184 1.00 59.52 5310 ALA G N 1
ATOM 7842 C CA . ALA G 1 24 ? 24.128 52.681 70.607 1.00 57.96 5310 ALA G CA 1
ATOM 7843 C C . ALA G 1 24 ? 23.237 52.372 69.411 1.00 54.09 5310 ALA G C 1
ATOM 7844 O O . ALA G 1 24 ? 22.595 51.317 69.360 1.00 53.15 5310 ALA G O 1
ATOM 7846 N N . GLU G 1 25 ? 23.174 53.293 68.447 1.00 57.93 5311 GLU G N 1
ATOM 7847 C CA . GLU G 1 25 ? 22.396 53.057 67.234 1.00 60.89 5311 GLU G CA 1
ATOM 7848 C C . GLU G 1 25 ? 22.953 51.883 66.439 1.00 60.11 5311 GLU G C 1
ATOM 7849 O O . GLU G 1 25 ? 22.192 51.075 65.894 1.00 62.16 5311 GLU G O 1
ATOM 7855 N N . MET G 1 26 ? 24.282 51.777 66.357 1.00 53.87 5312 MET G N 1
ATOM 7856 C CA . MET G 1 26 ? 24.903 50.685 65.613 1.00 61.54 5312 MET G CA 1
ATOM 7857 C C . MET G 1 26 ? 24.647 49.341 66.285 1.00 61.29 5312 MET G C 1
ATOM 7858 O O . MET G 1 26 ? 24.386 48.342 65.604 1.00 55.98 5312 MET G O 1
ATOM 7863 N N . TRP G 1 27 ? 24.730 49.294 67.617 1.00 50.47 5313 TRP G N 1
ATOM 7864 C CA . TRP G 1 27 ? 24.451 48.055 68.337 1.00 47.66 5313 TRP G CA 1
ATOM 7865 C C . TRP G 1 27 ? 23.016 47.593 68.109 1.00 56.70 5313 TRP G C 1
ATOM 7866 O O . TRP G 1 27 ? 22.755 46.388 68.001 1.00 51.80 5313 TRP G O 1
ATOM 7877 N N . GLN G 1 28 ? 22.071 48.535 68.044 1.00 54.69 5314 GLN G N 1
ATOM 7878 C CA . GLN G 1 28 ? 20.674 48.173 67.820 1.00 60.21 5314 GLN G CA 1
ATOM 7879 C C . GLN G 1 28 ? 20.482 47.481 66.476 1.00 55.95 5314 GLN G C 1
ATOM 7880 O O . GLN G 1 28 ? 19.665 46.560 66.357 1.00 55.95 5314 GLN G O 1
ATOM 7886 N N . SER G 1 29 ? 21.223 47.908 65.451 1.00 58.39 5315 SER G N 1
ATOM 7887 C CA . SER G 1 29 ? 21.106 47.257 64.151 1.00 57.47 5315 SER G CA 1
ATOM 7888 C C . SER G 1 29 ? 21.630 45.827 64.192 1.00 58.03 5315 SER G C 1
ATOM 7889 O O . SER G 1 29 ? 21.120 44.960 63.472 1.00 57.63 5315 SER G O 1
ATOM 7892 N N . TYR G 1 30 ? 22.638 45.562 65.026 1.00 53.11 5316 TYR G N 1
ATOM 7893 C CA . TYR G 1 30 ? 23.112 44.194 65.200 1.00 45.29 5316 TYR G CA 1
ATOM 7894 C C . TYR G 1 30 ? 22.087 43.342 65.940 1.00 52.07 5316 TYR G C 1
ATOM 7895 O O . TYR G 1 30 ? 21.880 42.172 65.596 1.00 48.70 5316 TYR G O 1
ATOM 7904 N N . LEU G 1 31 ? 21.439 43.910 66.962 1.00 55.76 5317 LEU G N 1
ATOM 7905 C CA . LEU G 1 31 ? 20.437 43.157 67.711 1.00 48.26 5317 LEU G CA 1
ATOM 7906 C C . LEU G 1 31 ? 19.258 42.763 66.834 1.00 51.73 5317 LEU G C 1
ATOM 7907 O O . LEU G 1 31 ? 18.673 41.692 67.028 1.00 51.17 5317 LEU G O 1
ATOM 7912 N N . ILE G 1 32 ? 18.893 43.610 65.870 1.00 48.26 5318 ILE G N 1
ATOM 7913 C CA . ILE G 1 32 ? 17.805 43.271 64.958 1.00 53.92 5318 ILE G CA 1
ATOM 7914 C C . ILE G 1 32 ? 18.177 42.056 64.116 1.00 50.25 5318 ILE G C 1
ATOM 7915 O O . ILE G 1 32 ? 17.351 41.165 63.884 1.00 60.57 5318 ILE G O 1
ATOM 7920 N N . LEU G 1 33 ? 19.428 41.995 63.654 1.00 56.64 5319 LEU G N 1
ATOM 7921 C CA . LEU G 1 33 ? 19.851 40.874 62.821 1.00 56.63 5319 LEU G CA 1
ATOM 7922 C C . LEU G 1 33 ? 20.037 39.603 63.644 1.00 50.33 5319 LEU G C 1
ATOM 7923 O O . LEU G 1 33 ? 19.722 38.503 63.176 1.00 55.76 5319 LEU G O 1
ATOM 7928 N N . THR G 1 34 ? 20.537 39.732 64.872 1.00 47.05 5320 THR G N 1
ATOM 7929 C CA . THR G 1 34 ? 20.965 38.584 65.660 1.00 44.89 5320 THR G CA 1
ATOM 7930 C C . THR G 1 34 ? 19.951 38.146 66.710 1.00 48.01 5320 THR G C 1
ATOM 7931 O O . THR G 1 34 ? 20.218 37.181 67.433 1.00 46.86 5320 THR G O 1
ATOM 7935 N N . ALA G 1 35 ? 18.810 38.830 66.827 1.00 44.94 5321 ALA G N 1
ATOM 7936 C CA . ALA G 1 35 ? 17.826 38.449 67.840 1.00 43.32 5321 ALA G CA 1
ATOM 7937 C C . ALA G 1 35 ? 17.332 37.015 67.682 1.00 41.23 5321 ALA G C 1
ATOM 7938 O O . ALA G 1 35 ? 17.333 36.276 68.683 1.00 40.32 5321 ALA G O 1
ATOM 7940 N N . PRO G 1 36 ? 16.900 36.552 66.499 1.00 44.91 5322 PRO G N 1
ATOM 7941 C CA . PRO G 1 36 ? 16.486 35.140 66.399 1.00 40.86 5322 PRO G CA 1
ATOM 7942 C C . PRO G 1 36 ? 17.621 34.163 66.652 1.00 47.76 5322 PRO G C 1
ATOM 7943 O O . PRO G 1 36 ? 17.394 33.094 67.233 1.00 42.43 5322 PRO G O 1
ATOM 7947 N N . LEU G 1 37 ? 18.842 34.499 66.225 1.00 38.28 5323 LEU G N 1
ATOM 7948 C CA . LEU G 1 37 ? 19.975 33.606 66.443 1.00 37.71 5323 LEU G CA 1
ATOM 7949 C C . LEU G 1 37 ? 20.273 33.449 67.928 1.00 35.82 5323 LEU G C 1
ATOM 7950 O O . LEU G 1 37 ? 20.583 32.347 68.397 1.00 32.41 5323 LEU G O 1
ATOM 7955 N N . SER G 1 38 ? 20.189 34.545 68.684 1.00 34.59 5324 SER G N 1
ATOM 7956 C CA . SER G 1 38 ? 20.458 34.485 70.115 1.00 36.12 5324 SER G CA 1
ATOM 7957 C C . SER G 1 38 ? 19.420 33.646 70.849 1.00 46.39 5324 SER G C 1
ATOM 7958 O O . SER G 1 38 ? 19.745 33.001 71.853 1.00 46.80 5324 SER G O 1
ATOM 7961 N N . GLN G 1 39 ? 18.176 33.638 70.363 1.00 36.89 5325 GLN G N 1
ATOM 7962 C CA . GLN G 1 39 ? 17.143 32.815 70.984 1.00 46.49 5325 GLN G CA 1
ATOM 7963 C C . GLN G 1 39 ? 17.415 31.333 70.767 1.00 45.91 5325 GLN G C 1
ATOM 7964 O O . GLN G 1 39 ? 17.302 30.529 71.700 1.00 43.26 5325 GLN G O 1
ATOM 7970 N N . ARG G 1 40 ? 17.774 30.957 69.535 1.00 44.20 5326 ARG G N 1
ATOM 7971 C CA . ARG G 1 40 ? 18.069 29.560 69.227 1.00 35.52 5326 ARG G CA 1
ATOM 7972 C C . ARG G 1 40 ? 19.274 29.054 70.011 1.00 37.99 5326 ARG G C 1
ATOM 7973 O O . ARG G 1 40 ? 19.308 27.891 70.428 1.00 36.05 5326 ARG G O 1
ATOM 7981 N N . LEU G 1 41 ? 20.286 29.903 70.203 1.00 40.76 5327 LEU G N 1
ATOM 7982 C CA . LEU G 1 41 ? 21.450 29.485 70.979 1.00 40.27 5327 LEU G CA 1
ATOM 7983 C C . LEU G 1 41 ? 21.089 29.276 72.445 1.00 35.49 5327 LEU G C 1
ATOM 7984 O O . LEU G 1 41 ? 21.567 28.327 73.077 1.00 39.07 5327 LEU G O 1
ATOM 7989 N N . CYS G 1 42 ? 20.258 30.159 73.005 1.00 33.75 5328 CYS G N 1
ATOM 7990 C CA . CYS G 1 42 ? 19.799 29.982 74.381 1.00 45.39 5328 CYS G CA 1
ATOM 7991 C C . CYS G 1 42 ? 19.073 28.654 74.559 1.00 38.26 5328 CYS G C 1
ATOM 7992 O O . CYS G 1 42 ? 19.349 27.905 75.502 1.00 37.64 5328 CYS G O 1
ATOM 7995 N N . GLU G 1 43 ? 18.136 28.346 73.659 1.00 37.10 5329 GLU G N 1
ATOM 7996 C CA . GLU G 1 43 ? 17.361 27.114 73.785 1.00 45.34 5329 GLU G CA 1
ATOM 7997 C C . GLU G 1 43 ? 18.247 25.882 73.643 1.00 37.46 5329 GLU G C 1
ATOM 7998 O O . GLU G 1 43 ? 18.147 24.938 74.435 1.00 37.96 5329 GLU G O 1
ATOM 8004 N N . GLU G 1 44 ? 19.132 25.879 72.644 1.00 37.61 5330 GLU G N 1
ATOM 8005 C CA . GLU G 1 44 ? 19.971 24.708 72.401 1.00 36.51 5330 GLU G CA 1
ATOM 8006 C C . GLU G 1 44 ? 20.937 24.463 73.552 1.00 33.91 5330 GLU G C 1
ATOM 8007 O O . GLU G 1 44 ? 21.195 23.310 73.916 1.00 37.85 5330 GLU G O 1
ATOM 8013 N N . LEU G 1 45 ? 21.474 25.530 74.145 1.00 36.10 5331 LEU G N 1
ATOM 8014 C CA . LEU G 1 45 ? 22.313 25.368 75.327 1.00 31.30 5331 LEU G CA 1
ATOM 8015 C C . LEU G 1 45 ? 21.490 24.891 76.517 1.00 44.41 5331 LEU G C 1
ATOM 8016 O O . LEU G 1 45 ? 21.971 24.100 77.336 1.00 45.68 5331 LEU G O 1
ATOM 8021 N N . ARG G 1 46 ? 20.252 25.380 76.634 1.00 38.25 5332 ARG G N 1
ATOM 8022 C CA . ARG G 1 46 ? 19.361 24.930 77.699 1.00 33.39 5332 ARG G CA 1
ATOM 8023 C C . ARG G 1 46 ? 19.092 23.433 77.618 1.00 37.76 5332 ARG G C 1
ATOM 8024 O O . ARG G 1 46 ? 19.110 22.737 78.640 1.00 44.25 5332 ARG G O 1
ATOM 8032 N N . LEU G 1 47 ? 18.837 22.921 76.411 1.00 35.55 5333 LEU G N 1
ATOM 8033 C CA . LEU G 1 47 ? 18.597 21.491 76.232 1.00 40.41 5333 LEU G CA 1
ATOM 8034 C C . LEU G 1 47 ? 19.802 20.661 76.662 1.00 46.48 5333 LEU G C 1
ATOM 8035 O O . LEU G 1 47 ? 19.645 19.582 77.246 1.00 44.52 5333 LEU G O 1
ATOM 8040 N N . ILE G 1 48 ? 21.012 21.155 76.394 1.00 42.94 5334 ILE G N 1
ATOM 8041 C CA . ILE G 1 48 ? 22.218 20.392 76.705 1.00 34.19 5334 ILE G CA 1
ATOM 8042 C C . ILE G 1 48 ? 22.453 20.342 78.212 1.00 45.33 5334 ILE G C 1
ATOM 8043 O O . ILE G 1 48 ? 22.909 19.324 78.748 1.00 53.06 5334 ILE G O 1
ATOM 8048 N N . LEU G 1 49 ? 22.124 21.423 78.925 1.00 39.38 5335 LEU G N 1
ATOM 8049 C CA . LEU G 1 49 ? 22.453 21.504 80.344 1.00 48.85 5335 LEU G CA 1
ATOM 8050 C C . LEU G 1 49 ? 21.557 20.630 81.210 1.00 55.74 5335 LEU G C 1
ATOM 8051 O O . LEU G 1 49 ? 21.975 20.238 82.305 1.00 72.62 5335 LEU G O 1
ATOM 8056 N N . GLU G 1 50 ? 20.346 20.312 80.760 1.00 58.75 5336 GLU G N 1
ATOM 8057 C CA . GLU G 1 50 ? 19.457 19.444 81.518 1.00 67.44 5336 GLU G CA 1
ATOM 8058 C C . GLU G 1 50 ? 19.464 18.009 81.008 1.00 68.23 5336 GLU G C 1
ATOM 8059 O O . GLU G 1 50 ? 18.654 17.196 81.464 1.00 69.64 5336 GLU G O 1
ATOM 8065 N N . GLY G 1 51 ? 20.360 17.678 80.083 1.00 71.97 5337 GLY G N 1
ATOM 8066 C CA . GLY G 1 51 ? 20.412 16.343 79.517 1.00 72.81 5337 GLY G CA 1
ATOM 8067 C C . GLY G 1 51 ? 21.317 15.404 80.291 1.00 65.80 5337 GLY G C 1
ATOM 8068 O O . GLY G 1 51 ? 22.323 15.827 80.862 1.00 78.26 5337 GLY G O 1
ATOM 8069 N N . GLN G 1 59 ? 28.123 30.028 89.560 1.00 81.29 5382 GLN G N 1
ATOM 8070 C CA . GLN G 1 59 ? 28.714 28.746 89.194 1.00 79.10 5382 GLN G CA 1
ATOM 8071 C C . GLN G 1 59 ? 29.627 28.865 87.981 1.00 74.57 5382 GLN G C 1
ATOM 8072 O O . GLN G 1 59 ? 30.729 28.322 87.967 1.00 65.10 5382 GLN G O 1
ATOM 8078 N N . TYR G 1 60 ? 29.161 29.575 86.959 1.00 71.24 5383 TYR G N 1
ATOM 8079 C CA . TYR G 1 60 ? 29.867 29.675 85.691 1.00 59.22 5383 TYR G CA 1
ATOM 8080 C C . TYR G 1 60 ? 30.417 31.080 85.484 1.00 67.86 5383 TYR G C 1
ATOM 8081 O O . TYR G 1 60 ? 29.746 32.074 85.779 1.00 70.70 5383 TYR G O 1
ATOM 8090 N N . GLN G 1 61 ? 31.646 31.149 84.975 1.00 54.99 5384 GLN G N 1
ATOM 8091 C CA . GLN G 1 61 ? 32.292 32.400 84.598 1.00 47.40 5384 GLN G CA 1
ATOM 8092 C C . GLN G 1 61 ? 32.764 32.286 83.157 1.00 49.05 5384 GLN G C 1
ATOM 8093 O O . GLN G 1 61 ? 33.618 31.448 82.850 1.00 47.65 5384 GLN G O 1
ATOM 8099 N N . ILE G 1 62 ? 32.216 33.119 82.277 1.00 47.04 5385 ILE G N 1
ATOM 8100 C CA . ILE G 1 62 ? 32.514 33.064 80.850 1.00 41.32 5385 ILE G CA 1
ATOM 8101 C C . ILE G 1 62 ? 33.110 34.399 80.429 1.00 47.17 5385 ILE G C 1
ATOM 8102 O O . ILE G 1 62 ? 32.539 35.458 80.713 1.00 49.36 5385 ILE G O 1
ATOM 8107 N N . CYS G 1 63 ? 34.254 34.346 79.750 1.00 44.39 5386 CYS G N 1
ATOM 8108 C CA . CYS G 1 63 ? 34.908 35.528 79.206 1.00 37.28 5386 CYS G CA 1
ATOM 8109 C C . CYS G 1 63 ? 34.930 35.450 77.688 1.00 37.11 5386 CYS G C 1
ATOM 8110 O O . CYS G 1 63 ? 35.370 34.444 77.120 1.00 37.90 5386 CYS G O 1
ATOM 8113 N N . LEU G 1 64 ? 34.469 36.514 77.037 1.00 35.63 5387 LEU G N 1
ATOM 8114 C CA . LEU G 1 64 ? 34.563 36.653 75.590 1.00 36.52 5387 LEU G CA 1
ATOM 8115 C C . LEU G 1 64 ? 35.705 37.610 75.275 1.00 43.29 5387 LEU G C 1
ATOM 8116 O O . LEU G 1 64 ? 35.710 38.751 75.749 1.00 40.95 5387 LEU G O 1
ATOM 8121 N N . ALA G 1 65 ? 36.667 37.146 74.487 1.00 39.15 5388 ALA G N 1
ATOM 8122 C CA . ALA G 1 65 ? 37.835 37.935 74.122 1.00 43.18 5388 ALA G CA 1
ATOM 8123 C C . ALA G 1 65 ? 37.766 38.244 72.634 1.00 31.95 5388 ALA G C 1
ATOM 8124 O O . ALA G 1 65 ? 37.767 37.325 71.808 1.00 44.50 5388 ALA G O 1
ATOM 8126 N N . ILE G 1 66 ? 37.725 39.529 72.295 1.00 37.35 5389 ILE G N 1
ATOM 8127 C CA . ILE G 1 66 ? 37.613 39.967 70.910 1.00 36.92 5389 ILE G CA 1
ATOM 8128 C C . ILE G 1 66 ? 38.976 40.446 70.435 1.00 35.07 5389 ILE G C 1
ATOM 8129 O O . ILE G 1 66 ? 39.657 41.212 71.129 1.00 33.95 5389 ILE G O 1
ATOM 8134 N N . ASP G 1 67 ? 39.383 39.969 69.263 1.00 37.92 5390 ASP G N 1
ATOM 8135 C CA . ASP G 1 67 ? 40.637 40.371 68.639 1.00 34.45 5390 ASP G CA 1
ATOM 8136 C C . ASP G 1 67 ? 40.451 41.762 68.043 1.00 38.66 5390 ASP G C 1
ATOM 8137 O O . ASP G 1 67 ? 39.679 41.942 67.097 1.00 37.83 5390 ASP G O 1
ATOM 8142 N N . ASP G 1 68 ? 41.160 42.748 68.594 1.00 40.65 5391 ASP G N 1
ATOM 8143 C CA . ASP G 1 68 ? 41.043 44.137 68.170 1.00 34.98 5391 ASP G CA 1
ATOM 8144 C C . ASP G 1 68 ? 42.173 44.553 67.232 1.00 41.28 5391 ASP G C 1
ATOM 8145 O O . ASP G 1 68 ? 42.437 45.750 67.075 1.00 37.47 5391 ASP G O 1
ATOM 8150 N N . SER G 1 69 ? 42.845 43.590 66.608 1.00 40.55 5392 SER G N 1
ATOM 8151 C CA . SER G 1 69 ? 43.974 43.890 65.744 1.00 35.43 5392 SER G CA 1
ATOM 8152 C C . SER G 1 69 ? 43.504 44.225 64.330 1.00 40.87 5392 SER G C 1
ATOM 8153 O O . SER G 1 69 ? 42.403 43.862 63.907 1.00 39.49 5392 SER G O 1
ATOM 8156 N N . SER G 1 70 ? 44.367 44.934 63.595 1.00 37.72 5393 SER G N 1
ATOM 8157 C CA . SER G 1 70 ? 43.982 45.487 62.301 1.00 39.20 5393 SER G CA 1
ATOM 8158 C C . SER G 1 70 ? 43.833 44.426 61.215 1.00 38.41 5393 SER G C 1
ATOM 8159 O O . SER G 1 70 ? 43.237 44.714 60.172 1.00 39.63 5393 SER G O 1
ATOM 8162 N N . SER G 1 71 ? 44.351 43.212 61.426 1.00 36.70 5394 SER G N 1
ATOM 8163 C CA . SER G 1 71 ? 44.131 42.138 60.460 1.00 43.67 5394 SER G CA 1
ATOM 8164 C C . SER G 1 71 ? 42.660 41.759 60.350 1.00 35.92 5394 SER G C 1
ATOM 8165 O O . SER G 1 71 ? 42.252 41.191 59.330 1.00 35.95 5394 SER G O 1
ATOM 8168 N N . MET G 1 72 ? 41.863 42.044 61.383 1.00 34.87 5395 MET G N 1
ATOM 8169 C CA . MET G 1 72 ? 40.427 41.799 61.301 1.00 34.58 5395 MET G CA 1
ATOM 8170 C C . MET G 1 72 ? 39.790 42.605 60.177 1.00 36.56 5395 MET G C 1
ATOM 8171 O O . MET G 1 72 ? 38.841 42.138 59.538 1.00 38.74 5395 MET G O 1
ATOM 8176 N N . VAL G 1 73 ? 40.298 43.813 59.922 1.00 38.91 5396 VAL G N 1
ATOM 8177 C CA . VAL G 1 73 ? 39.801 44.606 58.803 1.00 40.80 5396 VAL G CA 1
ATOM 8178 C C . VAL G 1 73 ? 40.302 44.037 57.481 1.00 41.58 5396 VAL G C 1
ATOM 8179 O O . VAL G 1 73 ? 39.557 43.979 56.495 1.00 43.57 5396 VAL G O 1
ATOM 8183 N N . ASP G 1 74 ? 41.572 43.619 57.434 1.00 41.02 5397 ASP G N 1
ATOM 8184 C CA . ASP G 1 74 ? 42.119 43.043 56.208 1.00 41.93 5397 ASP G CA 1
ATOM 8185 C C . ASP G 1 74 ? 41.373 41.775 55.812 1.00 41.62 5397 ASP G C 1
ATOM 8186 O O . ASP G 1 74 ? 41.122 41.538 54.625 1.00 42.44 5397 ASP G O 1
ATOM 8191 N N . ASN G 1 75 ? 41.015 40.947 56.791 1.00 38.48 5398 ASN G N 1
ATOM 8192 C CA . ASN G 1 75 ? 40.333 39.686 56.534 1.00 42.04 5398 ASN G CA 1
ATOM 8193 C C . ASN G 1 75 ? 38.815 39.810 56.542 1.00 42.83 5398 ASN G C 1
ATOM 8194 O O . ASN G 1 75 ? 38.128 38.796 56.381 1.00 41.65 5398 ASN G O 1
ATOM 8199 N N . HIS G 1 76 ? 38.281 41.018 56.725 1.00 42.57 5399 HIS G N 1
ATOM 8200 C CA . HIS G 1 76 ? 36.838 41.268 56.710 1.00 42.98 5399 HIS G CA 1
ATOM 8201 C C . HIS G 1 76 ? 36.098 40.373 57.704 1.00 37.41 5399 HIS G C 1
ATOM 8202 O O . HIS G 1 76 ? 35.063 39.779 57.395 1.00 37.54 5399 HIS G O 1
ATOM 8209 N N . THR G 1 77 ? 36.641 40.282 58.917 1.00 35.68 5400 THR G N 1
ATOM 8210 C CA . THR G 1 77 ? 36.008 39.543 60.003 1.00 41.77 5400 THR G CA 1
ATOM 8211 C C . THR G 1 77 ? 35.509 40.470 61.101 1.00 42.41 5400 THR G C 1
ATOM 8212 O O . THR G 1 77 ? 35.222 40.010 62.213 1.00 38.11 5400 THR G O 1
ATOM 8216 N N . LYS G 1 78 ? 35.412 41.769 60.810 1.00 40.18 5401 LYS G N 1
ATOM 8217 C CA . LYS G 1 78 ? 34.933 42.740 61.787 1.00 40.14 5401 LYS G CA 1
ATOM 8218 C C . LYS G 1 78 ? 33.446 42.558 62.069 1.00 41.16 5401 LYS G C 1
ATOM 8219 O O . LYS G 1 78 ? 33.022 42.550 63.231 1.00 40.02 5401 LYS G O 1
ATOM 8225 N N . GLN G 1 79 ? 32.636 42.407 61.018 1.00 37.37 5402 GLN G N 1
ATOM 8226 C CA . GLN G 1 79 ? 31.202 42.220 61.219 1.00 43.18 5402 GLN G CA 1
ATOM 8227 C C . GLN G 1 79 ? 30.911 40.894 61.911 1.00 45.34 5402 GLN G C 1
ATOM 8228 O O . GLN G 1 79 ? 30.066 40.831 62.811 1.00 47.21 5402 GLN G O 1
ATOM 8234 N N . LEU G 1 80 ? 31.597 39.824 61.500 1.00 34.56 5403 LEU G N 1
ATOM 8235 C CA . LEU G 1 80 ? 31.433 38.535 62.165 1.00 35.81 5403 LEU G CA 1
ATOM 8236 C C . LEU G 1 80 ? 31.751 38.633 63.652 1.00 37.28 5403 LEU G C 1
ATOM 8237 O O . LEU G 1 80 ? 31.100 37.982 64.478 1.00 31.40 5403 LEU G O 1
ATOM 8242 N N . ALA G 1 81 ? 32.746 39.446 64.014 1.00 34.68 5404 ALA G N 1
ATOM 8243 C CA . ALA G 1 81 ? 33.126 39.566 65.417 1.00 39.44 5404 ALA G CA 1
ATOM 8244 C C . ALA G 1 81 ? 32.019 40.221 66.236 1.00 40.95 5404 ALA G C 1
ATOM 8245 O O . ALA G 1 81 ? 31.677 39.746 67.325 1.00 37.60 5404 ALA G O 1
ATOM 8247 N N . PHE G 1 82 ? 31.447 41.315 65.727 1.00 36.70 5405 PHE G N 1
ATOM 8248 C CA . PHE G 1 82 ? 30.388 42.004 66.459 1.00 35.22 5405 PHE G CA 1
ATOM 8249 C C . PHE G 1 82 ? 29.100 41.190 66.469 1.00 46.17 5405 PHE G C 1
ATOM 8250 O O . PHE G 1 82 ? 28.406 41.131 67.490 1.00 37.11 5405 PHE G O 1
ATOM 8258 N N . GLU G 1 83 ? 28.757 40.572 65.336 1.00 43.79 5406 GLU G N 1
ATOM 8259 C CA . GLU G 1 83 ? 27.590 39.697 65.294 1.00 43.59 5406 GLU G CA 1
ATOM 8260 C C . GLU G 1 83 ? 27.733 38.540 66.273 1.00 43.20 5406 GLU G C 1
ATOM 8261 O O . GLU G 1 83 ? 26.771 38.179 66.961 1.00 42.55 5406 GLU G O 1
ATOM 8267 N N . SER G 1 84 ? 28.928 37.948 66.354 1.00 31.77 5407 SER G N 1
ATOM 8268 C CA . SER G 1 84 ? 29.148 36.852 67.293 1.00 33.56 5407 SER G CA 1
ATOM 8269 C C . SER G 1 84 ? 29.022 37.333 68.732 1.00 37.14 5407 SER G C 1
ATOM 8270 O O . SER G 1 84 ? 28.471 36.628 69.586 1.00 40.32 5407 SER G O 1
ATOM 8273 N N . LEU G 1 85 ? 29.534 38.532 69.020 1.00 34.29 5408 LEU G N 1
ATOM 8274 C CA . LEU G 1 85 ? 29.410 39.086 70.363 1.00 36.68 5408 LEU G CA 1
ATOM 8275 C C . LEU G 1 85 ? 27.948 39.318 70.729 1.00 40.61 5408 LEU G C 1
ATOM 8276 O O . LEU G 1 85 ? 27.538 39.068 71.869 1.00 39.95 5408 LEU G O 1
ATOM 8281 N N . ALA G 1 86 ? 27.148 39.798 69.773 1.00 34.20 5409 ALA G N 1
ATOM 8282 C CA . ALA G 1 86 ? 25.728 40.022 70.029 1.00 44.90 5409 ALA G CA 1
ATOM 8283 C C . ALA G 1 86 ? 24.999 38.707 70.280 1.00 35.92 5409 ALA G C 1
ATOM 8284 O O . ALA G 1 86 ? 24.182 38.606 71.203 1.00 45.95 5409 ALA G O 1
ATOM 8286 N N . VAL G 1 87 ? 25.274 37.690 69.459 1.00 42.21 5410 VAL G N 1
ATOM 8287 C CA . VAL G 1 87 ? 24.610 36.398 69.620 1.00 42.53 5410 VAL G CA 1
ATOM 8288 C C . VAL G 1 87 ? 24.976 35.769 70.958 1.00 43.60 5410 VAL G C 1
ATOM 8289 O O . VAL G 1 87 ? 24.102 35.372 71.738 1.00 43.63 5410 VAL G O 1
ATOM 8293 N N . ILE G 1 88 ? 26.275 35.676 71.248 1.00 40.87 5411 ILE G N 1
ATOM 8294 C CA . ILE G 1 88 ? 26.721 34.942 72.429 1.00 44.42 5411 ILE G CA 1
ATOM 8295 C C . ILE G 1 88 ? 26.361 35.699 73.702 1.00 44.68 5411 ILE G C 1
ATOM 8296 O O . ILE G 1 88 ? 25.798 35.127 74.643 1.00 38.89 5411 ILE G O 1
ATOM 8301 N N . GLY G 1 89 ? 26.675 36.996 73.748 1.00 36.81 5412 GLY G N 1
ATOM 8302 C CA . GLY G 1 89 ? 26.469 37.753 74.973 1.00 36.16 5412 GLY G CA 1
ATOM 8303 C C . GLY G 1 89 ? 25.014 37.809 75.399 1.00 41.97 5412 GLY G C 1
ATOM 8304 O O . GLY G 1 89 ? 24.705 37.765 76.593 1.00 46.03 5412 GLY G O 1
ATOM 8305 N N . ASN G 1 90 ? 24.102 37.915 74.432 1.00 39.91 5413 ASN G N 1
ATOM 8306 C CA . ASN G 1 90 ? 22.683 37.971 74.761 1.00 38.83 5413 ASN G CA 1
ATOM 8307 C C . ASN G 1 90 ? 22.098 36.589 75.035 1.00 46.33 5413 ASN G C 1
ATOM 8308 O O . ASN G 1 90 ? 21.202 36.460 75.876 1.00 43.61 5413 ASN G O 1
ATOM 8313 N N . ALA G 1 91 ? 22.577 35.554 74.338 1.00 37.12 5414 ALA G N 1
ATOM 8314 C CA . ALA G 1 91 ? 22.094 34.202 74.608 1.00 45.58 5414 ALA G CA 1
ATOM 8315 C C . ALA G 1 91 ? 22.478 33.750 76.010 1.00 43.58 5414 ALA G C 1
ATOM 8316 O O . ALA G 1 91 ? 21.668 33.138 76.717 1.00 41.64 5414 ALA G O 1
ATOM 8318 N N . LEU G 1 92 ? 23.710 34.046 76.431 1.00 40.49 5415 LEU G N 1
ATOM 8319 C CA . LEU G 1 92 ? 24.138 33.682 77.777 1.00 49.67 5415 LEU G CA 1
ATOM 8320 C C . LEU G 1 92 ? 23.391 34.479 78.839 1.00 56.17 5415 LEU G C 1
ATOM 8321 O O . LEU G 1 92 ? 23.150 33.969 79.939 1.00 56.52 5415 LEU G O 1
ATOM 8326 N N . THR G 1 93 ? 23.022 35.725 78.534 1.00 51.77 5416 THR G N 1
ATOM 8327 C CA . THR G 1 93 ? 22.239 36.512 79.481 1.00 52.47 5416 THR G CA 1
ATOM 8328 C C . THR G 1 93 ? 20.824 35.960 79.611 1.00 49.54 5416 THR G C 1
ATOM 8329 O O . THR G 1 93 ? 20.289 35.864 80.721 1.00 46.50 5416 THR G O 1
ATOM 8333 N N . LEU G 1 94 ? 20.205 35.597 78.486 1.00 48.97 5417 LEU G N 1
ATOM 8334 C CA . LEU G 1 94 ? 18.893 34.960 78.530 1.00 53.35 5417 LEU G CA 1
ATOM 8335 C C . LEU G 1 94 ? 18.939 33.641 79.290 1.00 52.64 5417 LEU G C 1
ATOM 8336 O O . LEU G 1 94 ? 17.991 33.293 80.001 1.00 51.19 5417 LEU G O 1
ATOM 8341 N N . LEU G 1 95 ? 20.033 32.891 79.152 1.00 52.97 5418 LEU G N 1
ATOM 8342 C CA . LEU G 1 95 ? 20.108 31.579 79.779 1.00 56.50 5418 LEU G CA 1
ATOM 8343 C C . LEU G 1 95 ? 20.347 31.634 81.284 1.00 64.90 5418 LEU G C 1
ATOM 8344 O O . LEU G 1 95 ? 20.107 30.629 81.964 1.00 65.82 5418 LEU G O 1
ATOM 8349 N N . GLU G 1 96 ? 20.796 32.773 81.822 1.00 67.03 5419 GLU G N 1
ATOM 8350 C CA . GLU G 1 96 ? 21.015 32.922 83.265 1.00 69.66 5419 GLU G CA 1
ATOM 8351 C C . GLU G 1 96 ? 21.978 31.863 83.795 1.00 76.58 5419 GLU G C 1
ATOM 8352 O O . GLU G 1 96 ? 21.782 31.305 84.876 1.00 84.86 5419 GLU G O 1
ATOM 8358 N N . VAL G 1 97 ? 23.034 31.588 83.034 1.00 70.71 5420 VAL G N 1
ATOM 8359 C CA . VAL G 1 97 ? 24.036 30.635 83.496 1.00 84.92 5420 VAL G CA 1
ATOM 8360 C C . VAL G 1 97 ? 24.987 31.277 84.497 1.00 82.74 5420 VAL G C 1
ATOM 8361 O O . VAL G 1 97 ? 25.320 30.672 85.523 1.00 83.90 5420 VAL G O 1
ATOM 8365 N N . GLY G 1 98 ? 25.436 32.501 84.236 1.00 75.18 5421 GLY G N 1
ATOM 8366 C CA . GLY G 1 98 ? 26.438 33.081 85.105 1.00 61.71 5421 GLY G CA 1
ATOM 8367 C C . GLY G 1 98 ? 26.955 34.443 84.699 1.00 75.62 5421 GLY G C 1
ATOM 8368 O O . GLY G 1 98 ? 26.243 35.246 84.089 1.00 80.50 5421 GLY G O 1
ATOM 8369 N N . GLN G 1 99 ? 28.209 34.703 85.053 1.00 64.43 5422 GLN G N 1
ATOM 8370 C CA . GLN G 1 99 ? 28.838 36.000 84.859 1.00 65.52 5422 GLN G CA 1
ATOM 8371 C C . GLN G 1 99 ? 29.544 36.050 83.510 1.00 69.31 5422 GLN G C 1
ATOM 8372 O O . GLN G 1 99 ? 30.193 35.084 83.098 1.00 62.77 5422 GLN G O 1
ATOM 8378 N N . ILE G 1 100 ? 29.409 37.182 82.824 1.00 58.78 5423 ILE G N 1
ATOM 8379 C CA . ILE G 1 100 ? 29.990 37.387 81.503 1.00 57.13 5423 ILE G CA 1
ATOM 8380 C C . ILE G 1 100 ? 30.976 38.541 81.584 1.00 51.91 5423 ILE G C 1
ATOM 8381 O O . ILE G 1 100 ? 30.624 39.634 82.043 1.00 60.20 5423 ILE G O 1
ATOM 8386 N N . ALA G 1 101 ? 32.206 38.295 81.146 1.00 46.09 5424 ALA G N 1
ATOM 8387 C CA . ALA G 1 101 ? 33.219 39.330 81.017 1.00 48.87 5424 ALA G CA 1
ATOM 8388 C C . ALA G 1 101 ? 33.608 39.459 79.553 1.00 44.89 5424 ALA G C 1
ATOM 8389 O O . ALA G 1 101 ? 33.637 38.464 78.822 1.00 44.63 5424 ALA G O 1
ATOM 8391 N N . VAL G 1 102 ? 33.888 40.685 79.120 1.00 44.13 5425 VAL G N 1
ATOM 8392 C CA . VAL G 1 102 ? 34.338 40.949 77.759 1.00 53.16 5425 VAL G CA 1
ATOM 8393 C C . VAL G 1 102 ? 35.715 41.592 77.825 1.00 43.22 5425 VAL G C 1
ATOM 8394 O O . VAL G 1 102 ? 35.927 42.542 78.587 1.00 46.49 5425 VAL G O 1
ATOM 8398 N N . CYS G 1 103 ? 36.643 41.075 77.024 1.00 53.19 5426 CYS G N 1
ATOM 8399 C CA . CYS G 1 103 ? 38.011 41.567 76.967 1.00 47.72 5426 CYS G CA 1
ATOM 8400 C C . CYS G 1 103 ? 38.388 41.856 75.523 1.00 44.10 5426 CYS G C 1
ATOM 8401 O O . CYS G 1 103 ? 37.846 41.255 74.591 1.00 49.08 5426 CYS G O 1
ATOM 8404 N N . SER G 1 104 ? 39.322 42.783 75.344 1.00 42.62 5427 SER G N 1
ATOM 8405 C CA . SER G 1 104 ? 39.956 43.012 74.057 1.00 43.34 5427 SER G CA 1
ATOM 8406 C C . SER G 1 104 ? 41.458 42.812 74.194 1.00 34.39 5427 SER G C 1
ATOM 8407 O O . SER G 1 104 ? 42.046 43.094 75.242 1.00 36.38 5427 SER G O 1
ATOM 8410 N N . PHE G 1 105 ? 42.077 42.312 73.128 1.00 40.88 5428 PHE G N 1
ATOM 8411 C CA . PHE G 1 105 ? 43.514 42.088 73.121 1.00 32.90 5428 PHE G CA 1
ATOM 8412 C C . PHE G 1 105 ? 44.069 42.472 71.758 1.00 39.07 5428 PHE G C 1
ATOM 8413 O O . PHE G 1 105 ? 43.334 42.599 70.776 1.00 37.50 5428 PHE G O 1
ATOM 8421 N N . GLY G 1 106 ? 45.387 42.656 71.718 1.00 33.56 5429 GLY G N 1
ATOM 8422 C CA . GLY G 1 106 ? 46.085 43.065 70.514 1.00 36.50 5429 GLY G CA 1
ATOM 8423 C C . GLY G 1 106 ? 47.483 43.551 70.833 1.00 42.29 5429 GLY G C 1
ATOM 8424 O O . GLY G 1 106 ? 48.433 42.763 70.816 1.00 39.34 5429 GLY G O 1
ATOM 8425 N N . GLU G 1 107 ? 47.624 44.845 71.130 1.00 39.25 5430 GLU G N 1
ATOM 8426 C CA . GLU G 1 107 ? 48.868 45.356 71.688 1.00 46.91 5430 GLU G CA 1
ATOM 8427 C C . GLU G 1 107 ? 48.883 45.287 73.205 1.00 46.48 5430 GLU G C 1
ATOM 8428 O O . GLU G 1 107 ? 49.963 45.235 73.804 1.00 55.44 5430 GLU G O 1
ATOM 8434 N N . SER G 1 108 ? 47.708 45.268 73.829 1.00 45.74 5431 SER G N 1
ATOM 8435 C CA . SER G 1 108 ? 47.568 45.139 75.273 1.00 44.02 5431 SER G CA 1
ATOM 8436 C C . SER G 1 108 ? 46.163 44.622 75.555 1.00 39.15 5431 SER G C 1
ATOM 8437 O O . SER G 1 108 ? 45.298 44.607 74.674 1.00 45.41 5431 SER G O 1
ATOM 8440 N N . VAL G 1 109 ? 45.940 44.208 76.800 1.00 52.03 5432 VAL G N 1
ATOM 8441 C CA . VAL G 1 109 ? 44.663 43.640 77.220 1.00 45.31 5432 VAL G CA 1
ATOM 8442 C C . VAL G 1 109 ? 43.833 44.721 77.894 1.00 43.91 5432 VAL G C 1
ATOM 8443 O O . VAL G 1 109 ? 44.312 45.400 78.814 1.00 46.36 5432 VAL G O 1
ATOM 8447 N N . LYS G 1 110 ? 42.581 44.855 77.456 1.00 54.29 5433 LYS G N 1
ATOM 8448 C CA . LYS G 1 110 ? 41.629 45.789 78.040 1.00 55.43 5433 LYS G CA 1
ATOM 8449 C C . LYS G 1 110 ? 40.408 45.017 78.513 1.00 42.16 5433 LYS G C 1
ATOM 8450 O O . LYS G 1 110 ? 39.862 44.199 77.768 1.00 46.94 5433 LYS G O 1
ATOM 8456 N N . LEU G 1 111 ? 39.979 45.276 79.743 1.00 50.60 5434 LEU G N 1
ATOM 8457 C CA . LEU G 1 111 ? 38.762 44.675 80.283 1.00 51.01 5434 LEU G CA 1
ATOM 8458 C C . LEU G 1 111 ? 37.596 45.615 79.991 1.00 51.09 5434 LEU G C 1
ATOM 8459 O O . LEU G 1 111 ? 37.450 46.657 80.640 1.00 50.59 5434 LEU G O 1
ATOM 8464 N N . LEU G 1 112 ? 36.766 45.250 79.016 1.00 49.65 5435 LEU G N 1
ATOM 8465 C CA . LEU G 1 112 ? 35.667 46.108 78.594 1.00 51.64 5435 LEU G CA 1
ATOM 8466 C C . LEU G 1 112 ? 34.377 45.888 79.375 1.00 52.42 5435 LEU G C 1
ATOM 8467 O O . LEU G 1 112 ? 33.543 46.797 79.421 1.00 52.33 5435 LEU G O 1
ATOM 8472 N N . HIS G 1 113 ? 34.187 44.719 79.983 1.00 52.74 5436 HIS G N 1
ATOM 8473 C CA . HIS G 1 113 ? 32.991 44.472 80.783 1.00 55.64 5436 HIS G CA 1
ATOM 8474 C C . HIS G 1 113 ? 33.308 43.518 81.929 1.00 55.71 5436 HIS G C 1
ATOM 8475 O O . HIS G 1 113 ? 33.768 42.394 81.693 1.00 60.03 5436 HIS G O 1
ATOM 8482 N N . PRO G 1 114 ? 33.091 43.929 83.174 1.00 67.23 5437 PRO G N 1
ATOM 8483 C CA . PRO G 1 114 ? 33.442 43.076 84.313 1.00 63.01 5437 PRO G CA 1
ATOM 8484 C C . PRO G 1 114 ? 32.424 41.967 84.547 1.00 67.94 5437 PRO G C 1
ATOM 8485 O O . PRO G 1 114 ? 31.298 41.990 84.045 1.00 67.52 5437 PRO G O 1
ATOM 8489 N N . PHE G 1 115 ? 32.858 40.979 85.335 1.00 66.74 5438 PHE G N 1
ATOM 8490 C CA . PHE G 1 115 ? 32.004 39.840 85.663 1.00 58.22 5438 PHE G CA 1
ATOM 8491 C C . PHE G 1 115 ? 30.772 40.277 86.448 1.00 67.20 5438 PHE G C 1
ATOM 8492 O O . PHE G 1 115 ? 29.638 39.941 86.085 1.00 69.27 5438 PHE G O 1
ATOM 8500 N N . HIS G 1 116 ? 30.976 41.028 87.535 1.00 69.63 5439 HIS G N 1
ATOM 8501 C CA . HIS G 1 116 ? 29.891 41.319 88.467 1.00 69.12 5439 HIS G CA 1
ATOM 8502 C C . HIS G 1 116 ? 28.833 42.237 87.873 1.00 66.77 5439 HIS G C 1
ATOM 8503 O O . HIS G 1 116 ? 27.734 42.337 88.430 1.00 75.48 5439 HIS G O 1
ATOM 8510 N N . GLU G 1 117 ? 29.139 42.914 86.771 1.00 70.32 5440 GLU G N 1
ATOM 8511 C CA . GLU G 1 117 ? 28.156 43.743 86.095 1.00 70.87 5440 GLU G CA 1
ATOM 8512 C C . GLU G 1 117 ? 27.269 42.882 85.207 1.00 70.26 5440 GLU G C 1
ATOM 8513 O O . GLU G 1 117 ? 27.718 41.894 84.619 1.00 65.55 5440 GLU G O 1
ATOM 8519 N N . GLN G 1 118 ? 26.000 43.263 85.105 1.00 75.47 5441 GLN G N 1
ATOM 8520 C CA . GLN G 1 118 ? 25.091 42.549 84.222 1.00 77.34 5441 GLN G CA 1
ATOM 8521 C C . GLN G 1 118 ? 25.304 43.014 82.788 1.00 74.18 5441 GLN G C 1
ATOM 8522 O O . GLN G 1 118 ? 25.487 44.206 82.526 1.00 80.39 5441 GLN G O 1
ATOM 8528 N N . PHE G 1 119 ? 25.276 42.064 81.860 1.00 72.66 5442 PHE G N 1
ATOM 8529 C CA . PHE G 1 119 ? 25.491 42.363 80.451 1.00 64.70 5442 PHE G CA 1
ATOM 8530 C C . PHE G 1 119 ? 24.178 42.827 79.833 1.00 76.78 5442 PHE G C 1
ATOM 8531 O O . PHE G 1 119 ? 23.200 42.072 79.796 1.00 77.00 5442 PHE G O 1
ATOM 8539 N N . SER G 1 120 ? 24.153 44.072 79.364 1.00 70.41 5443 SER G N 1
ATOM 8540 C CA . SER G 1 120 ? 22.954 44.687 78.815 1.00 64.44 5443 SER G CA 1
ATOM 8541 C C . SER G 1 120 ? 23.270 45.286 77.450 1.00 68.81 5443 SER G C 1
ATOM 8542 O O . SER G 1 120 ? 24.378 45.147 76.923 1.00 76.14 5443 SER G O 1
ATOM 8545 N N . ASP G 1 121 ? 22.272 45.963 76.875 1.00 72.34 5444 ASP G N 1
ATOM 8546 C CA . ASP G 1 121 ? 22.478 46.656 75.608 1.00 78.53 5444 ASP G CA 1
ATOM 8547 C C . ASP G 1 121 ? 23.498 47.779 75.741 1.00 73.98 5444 ASP G C 1
ATOM 8548 O O . ASP G 1 121 ? 24.259 48.041 74.802 1.00 67.30 5444 ASP G O 1
ATOM 8553 N N . TYR G 1 122 ? 23.525 48.455 76.893 1.00 77.04 5445 TYR G N 1
ATOM 8554 C CA . TYR G 1 122 ? 24.529 49.488 77.125 1.00 65.94 5445 TYR G CA 1
ATOM 8555 C C . TYR G 1 122 ? 25.935 48.902 77.123 1.00 72.52 5445 TYR G C 1
ATOM 8556 O O . TYR G 1 122 ? 26.887 49.552 76.674 1.00 62.32 5445 TYR G O 1
ATOM 8565 N N . SER G 1 123 ? 26.085 47.674 77.626 1.00 67.48 5446 SER G N 1
ATOM 8566 C CA . SER G 1 123 ? 27.385 47.011 77.591 1.00 59.30 5446 SER G CA 1
ATOM 8567 C C . SER G 1 123 ? 27.849 46.788 76.159 1.00 55.40 5446 SER G C 1
ATOM 8568 O O . SER G 1 123 ? 29.026 46.996 75.840 1.00 57.38 5446 SER G O 1
ATOM 8571 N N . GLY G 1 124 ? 26.940 46.358 75.283 1.00 54.60 5447 GLY G N 1
ATOM 8572 C CA . GLY G 1 124 ? 27.319 46.102 73.904 1.00 59.90 5447 GLY G CA 1
ATOM 8573 C C . GLY G 1 124 ? 27.694 47.365 73.152 1.00 68.16 5447 GLY G C 1
ATOM 8574 O O . GLY G 1 124 ? 28.603 47.354 72.317 1.00 54.35 5447 GLY G O 1
ATOM 8575 N N . SER G 1 125 ? 26.995 48.468 73.432 1.00 55.82 5448 SER G N 1
ATOM 8576 C CA . SER G 1 125 ? 27.320 49.734 72.785 1.00 57.64 5448 SER G CA 1
ATOM 8577 C C . SER G 1 125 ? 28.713 50.216 73.177 1.00 60.96 5448 SER G C 1
ATOM 8578 O O . SER G 1 125 ? 29.440 50.776 72.349 1.00 61.76 5448 SER G O 1
ATOM 8581 N N . GLN G 1 126 ? 29.104 50.003 74.436 1.00 57.53 5449 GLN G N 1
ATOM 8582 C CA . GLN G 1 126 ? 30.423 50.438 74.889 1.00 54.36 5449 GLN G CA 1
ATOM 8583 C C . GLN G 1 126 ? 31.534 49.635 74.225 1.00 59.50 5449 GLN G C 1
ATOM 8584 O O . GLN G 1 126 ? 32.576 50.193 73.862 1.00 55.78 5449 GLN G O 1
ATOM 8590 N N . ILE G 1 127 ? 31.338 48.325 74.067 1.00 59.26 5450 ILE G N 1
ATOM 8591 C CA . ILE G 1 127 ? 32.340 47.501 73.400 1.00 57.96 5450 ILE G CA 1
ATOM 8592 C C . ILE G 1 127 ? 32.463 47.907 71.939 1.00 51.56 5450 ILE G C 1
ATOM 8593 O O . ILE G 1 127 ? 33.562 47.931 71.371 1.00 48.26 5450 ILE G O 1
ATOM 8598 N N . LEU G 1 128 ? 31.336 48.248 71.314 1.00 58.74 5451 LEU G N 1
ATOM 8599 C CA . LEU G 1 128 ? 31.345 48.687 69.925 1.00 56.31 5451 LEU G CA 1
ATOM 8600 C C . LEU G 1 128 ? 32.154 49.968 69.758 1.00 61.62 5451 LEU G C 1
ATOM 8601 O O . LEU G 1 128 ? 32.905 50.116 68.787 1.00 62.56 5451 LEU G O 1
ATOM 8606 N N . ARG G 1 129 ? 32.015 50.901 70.703 1.00 51.87 5452 ARG G N 1
ATOM 8607 C CA . ARG G 1 129 ? 32.709 52.181 70.610 1.00 60.51 5452 ARG G CA 1
ATOM 8608 C C . ARG G 1 129 ? 34.216 52.036 70.778 1.00 63.45 5452 ARG G C 1
ATOM 8609 O O . ARG G 1 129 ? 34.982 52.783 70.158 1.00 54.27 5452 ARG G O 1
ATOM 8617 N N . LEU G 1 130 ? 34.661 51.095 71.608 1.00 51.00 5453 LEU G N 1
ATOM 8618 C CA . LEU G 1 130 ? 36.069 50.983 71.958 1.00 55.02 5453 LEU G CA 1
ATOM 8619 C C . LEU G 1 130 ? 36.839 50.001 71.087 1.00 54.35 5453 LEU G C 1
ATOM 8620 O O . LEU G 1 130 ? 38.068 49.932 71.201 1.00 60.55 5453 LEU G O 1
ATOM 8625 N N . CYS G 1 131 ? 36.165 49.243 70.228 1.00 49.21 5454 CYS G N 1
ATOM 8626 C CA . CYS G 1 131 ? 36.823 48.286 69.342 1.00 50.58 5454 CYS G CA 1
ATOM 8627 C C . CYS G 1 131 ? 36.759 48.828 67.919 1.00 45.61 5454 CYS G C 1
ATOM 8628 O O . CYS G 1 131 ? 35.753 48.658 67.224 1.00 51.05 5454 CYS G O 1
ATOM 8631 N N . LYS G 1 132 ? 37.837 49.477 67.486 1.00 45.02 5455 LYS G N 1
ATOM 8632 C CA . LYS G 1 132 ? 37.940 49.989 66.127 1.00 49.16 5455 LYS G CA 1
ATOM 8633 C C . LYS G 1 132 ? 38.929 49.203 65.279 1.00 48.91 5455 LYS G C 1
ATOM 8634 O O . LYS G 1 132 ? 39.152 49.564 64.118 1.00 54.08 5455 LYS G O 1
ATOM 8640 N N . PHE G 1 133 ? 39.523 48.142 65.833 1.00 48.29 5456 PHE G N 1
ATOM 8641 C CA . PHE G 1 133 ? 40.372 47.214 65.084 1.00 45.85 5456 PHE G CA 1
ATOM 8642 C C . PHE G 1 133 ? 41.537 47.936 64.410 1.00 48.78 5456 PHE G C 1
ATOM 8643 O O . PHE G 1 133 ? 41.809 47.758 63.221 1.00 44.02 5456 PHE G O 1
ATOM 8651 N N . GLN G 1 134 ? 42.230 48.765 65.191 1.00 49.14 5457 GLN G N 1
ATOM 8652 C CA . GLN G 1 134 ? 43.366 49.530 64.696 1.00 57.14 5457 GLN G CA 1
ATOM 8653 C C . GLN G 1 134 ? 44.662 49.195 65.423 1.00 47.05 5457 GLN G C 1
ATOM 8654 O O . GLN G 1 134 ? 45.678 49.859 65.187 1.00 47.91 5457 GLN G O 1
ATOM 8660 N N . GLN G 1 135 ? 44.664 48.186 66.289 1.00 39.58 5458 GLN G N 1
ATOM 8661 C CA . GLN G 1 135 ? 45.882 47.831 66.997 1.00 44.13 5458 GLN G CA 1
ATOM 8662 C C . GLN G 1 135 ? 46.826 47.092 66.056 1.00 47.09 5458 GLN G C 1
ATOM 8663 O O . GLN G 1 135 ? 46.400 46.335 65.178 1.00 44.23 5458 GLN G O 1
ATOM 8669 N N . LYS G 1 136 ? 48.123 47.320 66.250 1.00 46.89 5459 LYS G N 1
ATOM 8670 C CA . LYS G 1 136 ? 49.137 46.919 65.284 1.00 49.33 5459 LYS G CA 1
ATOM 8671 C C . LYS G 1 136 ? 49.769 45.569 65.598 1.00 49.05 5459 LYS G C 1
ATOM 8672 O O . LYS G 1 136 ? 50.583 45.081 64.807 1.00 50.53 5459 LYS G O 1
ATOM 8678 N N . LYS G 1 137 ? 49.391 44.933 66.704 1.00 41.88 5460 LYS G N 1
ATOM 8679 C CA . LYS G 1 137 ? 49.968 43.651 67.076 1.00 43.42 5460 LYS G CA 1
ATOM 8680 C C . LYS G 1 137 ? 48.826 42.721 67.456 1.00 48.96 5460 LYS G C 1
ATOM 8681 O O . LYS G 1 137 ? 47.720 43.168 67.764 1.00 36.01 5460 LYS G O 1
ATOM 8687 N N . THR G 1 138 ? 49.090 41.419 67.417 1.00 46.62 5461 THR G N 1
ATOM 8688 C CA . THR G 1 138 ? 48.130 40.405 67.859 1.00 34.34 5461 THR G CA 1
ATOM 8689 C C . THR G 1 138 ? 48.815 39.513 68.886 1.00 38.77 5461 THR G C 1
ATOM 8690 O O . THR G 1 138 ? 49.137 38.354 68.607 1.00 42.26 5461 THR G O 1
ATOM 8694 N N . LYS G 1 139 ? 49.040 40.057 70.076 1.00 35.67 5462 LYS G N 1
ATOM 8695 C CA . LYS G 1 139 ? 49.777 39.340 71.110 1.00 37.71 5462 LYS G CA 1
ATOM 8696 C C . LYS G 1 139 ? 48.809 38.430 71.851 1.00 37.16 5462 LYS G C 1
ATOM 8697 O O . LYS G 1 139 ? 48.260 38.779 72.896 1.00 40.73 5462 LYS G O 1
ATOM 8703 N N . ILE G 1 140 ? 48.611 37.234 71.298 1.00 41.61 5463 ILE G N 1
ATOM 8704 C CA . ILE G 1 140 ? 47.697 36.272 71.901 1.00 41.61 5463 ILE G CA 1
ATOM 8705 C C . ILE G 1 140 ? 48.333 35.601 73.116 1.00 43.07 5463 ILE G C 1
ATOM 8706 O O . ILE G 1 140 ? 47.632 35.237 74.066 1.00 42.82 5463 ILE G O 1
ATOM 8711 N N . ALA G 1 141 ? 49.659 35.438 73.113 1.00 37.11 5464 ALA G N 1
ATOM 8712 C CA . ALA G 1 141 ? 50.339 34.835 74.254 1.00 38.51 5464 ALA G CA 1
ATOM 8713 C C . ALA G 1 141 ? 50.274 35.738 75.478 1.00 41.06 5464 ALA G C 1
ATOM 8714 O O . ALA G 1 141 ? 50.047 35.261 76.596 1.00 44.79 5464 ALA G O 1
ATOM 8716 N N . GLN G 1 142 ? 50.495 37.042 75.289 1.00 36.43 5465 GLN G N 1
ATOM 8717 C CA . GLN G 1 142 ? 50.346 37.994 76.385 1.00 41.72 5465 GLN G CA 1
ATOM 8718 C C . GLN G 1 142 ? 48.946 37.935 76.987 1.00 43.33 5465 GLN G C 1
ATOM 8719 O O . GLN G 1 142 ? 48.785 38.013 78.211 1.00 47.56 5465 GLN G O 1
ATOM 8725 N N . PHE G 1 143 ? 47.921 37.802 76.144 1.00 40.75 5466 PHE G N 1
ATOM 8726 C CA . PHE G 1 143 ? 46.553 37.728 76.648 1.00 44.65 5466 PHE G CA 1
ATOM 8727 C C . PHE G 1 143 ? 46.338 36.474 77.490 1.00 41.13 5466 PHE G C 1
ATOM 8728 O O . PHE G 1 143 ? 45.822 36.546 78.611 1.00 51.54 5466 PHE G O 1
ATOM 8736 N N . LEU G 1 144 ? 46.714 35.310 76.954 1.00 47.41 5467 LEU G N 1
ATOM 8737 C CA . LEU G 1 144 ? 46.470 34.049 77.651 1.00 45.02 5467 LEU G CA 1
ATOM 8738 C C . LEU G 1 144 ? 47.200 33.992 78.988 1.00 46.12 5467 LEU G C 1
ATOM 8739 O O . LEU G 1 144 ? 46.659 33.480 79.975 1.00 50.91 5467 LEU G O 1
ATOM 8744 N N . GLU G 1 145 ? 48.436 34.497 79.039 1.00 37.38 5468 GLU G N 1
ATOM 8745 C CA . GLU G 1 145 ? 49.174 34.501 80.298 1.00 42.29 5468 GLU G CA 1
ATOM 8746 C C . GLU G 1 145 ? 48.497 35.382 81.342 1.00 58.17 5468 GLU G C 1
ATOM 8747 O O . GLU G 1 145 ? 48.593 35.106 82.544 1.00 67.14 5468 GLU G O 1
ATOM 8753 N N . SER G 1 146 ? 47.815 36.443 80.904 1.00 43.68 5469 SER G N 1
ATOM 8754 C CA . SER G 1 146 ? 47.141 37.364 81.815 1.00 59.18 5469 SER G CA 1
ATOM 8755 C C . SER G 1 146 ? 45.754 36.883 82.235 1.00 57.83 5469 SER G C 1
ATOM 8756 O O . SER G 1 146 ? 45.319 37.179 83.354 1.00 55.93 5469 SER G O 1
ATOM 8759 N N . VAL G 1 147 ? 45.050 36.153 81.364 1.00 62.18 5470 VAL G N 1
ATOM 8760 C CA . VAL G 1 147 ? 43.640 35.843 81.601 1.00 54.34 5470 VAL G CA 1
ATOM 8761 C C . VAL G 1 147 ? 43.450 34.980 82.842 1.00 56.02 5470 VAL G C 1
ATOM 8762 O O . VAL G 1 147 ? 42.387 35.021 83.474 1.00 56.91 5470 VAL G O 1
ATOM 8766 N N . ALA G 1 148 ? 44.455 34.181 83.209 1.00 65.53 5471 ALA G N 1
ATOM 8767 C CA . ALA G 1 148 ? 44.348 33.387 84.429 1.00 63.62 5471 ALA G CA 1
ATOM 8768 C C . ALA G 1 148 ? 44.198 34.285 85.650 1.00 62.82 5471 ALA G C 1
ATOM 8769 O O . ALA G 1 148 ? 43.411 33.990 86.557 1.00 64.92 5471 ALA G O 1
ATOM 8771 N N . ASN G 1 149 ? 44.947 35.390 85.686 1.00 67.49 5472 ASN G N 1
ATOM 8772 C CA . ASN G 1 149 ? 44.843 36.328 86.799 1.00 68.83 5472 ASN G CA 1
ATOM 8773 C C . ASN G 1 149 ? 43.458 36.960 86.865 1.00 69.15 5472 ASN G C 1
ATOM 8774 O O . ASN G 1 149 ? 42.925 37.192 87.957 1.00 71.30 5472 ASN G O 1
ATOM 8779 N N . MET G 1 150 ? 42.861 37.253 85.706 1.00 64.17 5473 MET G N 1
ATOM 8780 C CA . MET G 1 150 ? 41.542 37.876 85.695 1.00 66.60 5473 MET G CA 1
ATOM 8781 C C . MET G 1 150 ? 40.471 36.923 86.215 1.00 72.52 5473 MET G C 1
ATOM 8782 O O . MET G 1 150 ? 39.595 37.328 86.988 1.00 64.84 5473 MET G O 1
ATOM 8787 N N . PHE G 1 151 ? 40.523 35.653 85.804 1.00 66.92 5474 PHE G N 1
ATOM 8788 C CA . PHE G 1 151 ? 39.593 34.661 86.336 1.00 68.84 5474 PHE G CA 1
ATOM 8789 C C . PHE G 1 151 ? 39.819 34.437 87.825 1.00 73.19 5474 PHE G C 1
ATOM 8790 O O . PHE G 1 151 ? 38.866 34.401 88.613 1.00 76.93 5474 PHE G O 1
ATOM 8798 N N . ALA G 1 152 ? 41.083 34.282 88.229 1.00 74.94 5475 ALA G N 1
ATOM 8799 C CA . ALA G 1 152 ? 41.394 33.999 89.626 1.00 73.64 5475 ALA G CA 1
ATOM 8800 C C . ALA G 1 152 ? 40.971 35.136 90.548 1.00 70.81 5475 ALA G C 1
ATOM 8801 O O . ALA G 1 152 ? 40.611 34.893 91.705 1.00 86.40 5475 ALA G O 1
ATOM 8803 N N . ALA G 1 153 ? 41.011 36.379 90.062 1.00 71.86 5476 ALA G N 1
ATOM 8804 C CA . ALA G 1 153 ? 40.624 37.508 90.900 1.00 70.73 5476 ALA G CA 1
ATOM 8805 C C . ALA G 1 153 ? 39.131 37.507 91.210 1.00 86.08 5476 ALA G C 1
ATOM 8806 O O . ALA G 1 153 ? 38.716 38.037 92.247 1.00 87.06 5476 ALA G O 1
ATOM 8808 N N . ALA G 1 154 ? 38.315 36.926 90.337 1.00 84.12 5477 ALA G N 1
ATOM 8809 C CA . ALA G 1 154 ? 36.871 36.911 90.541 1.00 84.89 5477 ALA G CA 1
ATOM 8810 C C . ALA G 1 154 ? 36.423 35.630 91.241 1.00 88.04 5477 ALA G C 1
ATOM 8811 O O . ALA G 1 154 ? 37.230 34.922 91.843 1.00 86.83 5477 ALA G O 1
ATOM 8813 N N . THR G 1 165 ? 33.920 26.918 90.768 1.00 80.16 5488 THR G N 1
ATOM 8814 C CA . THR G 1 165 ? 33.339 27.581 89.606 1.00 82.56 5488 THR G CA 1
ATOM 8815 C C . THR G 1 165 ? 33.941 27.053 88.305 1.00 74.62 5488 THR G C 1
ATOM 8816 O O . THR G 1 165 ? 35.125 26.721 88.247 1.00 77.31 5488 THR G O 1
ATOM 8820 N N . ALA G 1 166 ? 33.116 26.979 87.263 1.00 64.88 5489 ALA G N 1
ATOM 8821 C CA . ALA G 1 166 ? 33.546 26.539 85.943 1.00 68.00 5489 ALA G CA 1
ATOM 8822 C C . ALA G 1 166 ? 33.871 27.759 85.092 1.00 60.26 5489 ALA G C 1
ATOM 8823 O O . ALA G 1 166 ? 33.051 28.675 84.974 1.00 55.59 5489 ALA G O 1
ATOM 8825 N N . GLN G 1 167 ? 35.066 27.768 84.509 1.00 51.75 5490 GLN G N 1
ATOM 8826 C CA . GLN G 1 167 ? 35.587 28.918 83.784 1.00 48.29 5490 GLN G CA 1
ATOM 8827 C C . GLN G 1 167 ? 35.739 28.595 82.303 1.00 43.28 5490 GLN G C 1
ATOM 8828 O O . GLN G 1 167 ? 36.269 27.539 81.943 1.00 44.09 5490 GLN G O 1
ATOM 8834 N N . LEU G 1 168 ? 35.273 29.508 81.451 1.00 41.55 5491 LEU G N 1
ATOM 8835 C CA . LEU G 1 168 ? 35.236 29.310 80.007 1.00 40.16 5491 LEU G CA 1
ATOM 8836 C C . LEU G 1 168 ? 35.748 30.561 79.310 1.00 45.38 5491 LEU G C 1
ATOM 8837 O O . LEU G 1 168 ? 35.308 31.672 79.621 1.00 44.78 5491 LEU G O 1
ATOM 8842 N N . LEU G 1 169 ? 36.677 30.379 78.374 1.00 38.64 5492 LEU G N 1
ATOM 8843 C CA . LEU G 1 169 ? 37.216 31.468 77.570 1.00 37.56 5492 LEU G CA 1
ATOM 8844 C C . LEU G 1 169 ? 36.877 31.227 76.106 1.00 37.27 5492 LEU G C 1
ATOM 8845 O O . LEU G 1 169 ? 37.191 30.164 75.561 1.00 41.03 5492 LEU G O 1
ATOM 8850 N N . LEU G 1 170 ? 36.253 32.217 75.470 1.00 39.51 5493 LEU G N 1
ATOM 8851 C CA . LEU G 1 170 ? 35.910 32.163 74.053 1.00 35.43 5493 LEU G CA 1
ATOM 8852 C C . LEU G 1 170 ? 36.677 33.257 73.325 1.00 37.30 5493 LEU G C 1
ATOM 8853 O O . LEU G 1 170 ? 36.476 34.446 73.598 1.00 38.60 5493 LEU G O 1
ATOM 8858 N N . VAL G 1 171 ? 37.547 32.860 72.400 1.00 34.42 5494 VAL G N 1
ATOM 8859 C CA . VAL G 1 171 ? 38.394 33.791 71.661 1.00 30.63 5494 VAL G CA 1
ATOM 8860 C C . VAL G 1 171 ? 37.770 34.017 70.290 1.00 32.69 5494 VAL G C 1
ATOM 8861 O O . VAL G 1 171 ? 37.614 33.073 69.506 1.00 35.38 5494 VAL G O 1
ATOM 8865 N N . VAL G 1 172 ? 37.421 35.265 69.997 1.00 30.85 5495 VAL G N 1
ATOM 8866 C CA . VAL G 1 172 ? 36.782 35.640 68.741 1.00 31.27 5495 VAL G CA 1
ATOM 8867 C C . VAL G 1 172 ? 37.832 36.381 67.921 1.00 38.80 5495 VAL G C 1
ATOM 8868 O O . VAL G 1 172 ? 38.113 37.559 68.168 1.00 31.76 5495 VAL G O 1
ATOM 8872 N N . SER G 1 173 ? 38.404 35.698 66.931 1.00 39.67 5496 SER G N 1
ATOM 8873 C CA . SER G 1 173 ? 39.561 36.213 66.212 1.00 30.15 5496 SER G CA 1
ATOM 8874 C C . SER G 1 173 ? 39.620 35.573 64.834 1.00 30.69 5496 SER G C 1
ATOM 8875 O O . SER G 1 173 ? 39.022 34.522 64.591 1.00 34.19 5496 SER G O 1
ATOM 8878 N N . ASP G 1 174 ? 40.361 36.220 63.931 1.00 33.59 5497 ASP G N 1
ATOM 8879 C CA . ASP G 1 174 ? 40.592 35.624 62.619 1.00 34.30 5497 ASP G CA 1
ATOM 8880 C C . ASP G 1 174 ? 41.576 34.463 62.671 1.00 31.59 5497 ASP G C 1
ATOM 8881 O O . ASP G 1 174 ? 41.721 33.753 61.671 1.00 36.22 5497 ASP G O 1
ATOM 8886 N N . GLY G 1 175 ? 42.256 34.265 63.799 1.00 30.74 5498 GLY G N 1
ATOM 8887 C CA . GLY G 1 175 ? 43.172 33.149 63.946 1.00 33.28 5498 GLY G CA 1
ATOM 8888 C C . GLY G 1 175 ? 44.375 33.182 63.031 1.00 33.86 5498 GLY G C 1
ATOM 8889 O O . GLY G 1 175 ? 44.966 32.133 62.768 1.00 34.46 5498 GLY G O 1
ATOM 8890 N N . ARG G 1 176 ? 44.760 34.357 62.538 1.00 31.67 5499 ARG G N 1
ATOM 8891 C CA . ARG G 1 176 ? 45.867 34.490 61.601 1.00 33.86 5499 ARG G CA 1
ATOM 8892 C C . ARG G 1 176 ? 46.904 35.463 62.144 1.00 36.12 5499 ARG G C 1
ATOM 8893 O O . ARG G 1 176 ? 46.560 36.462 62.784 1.00 37.49 5499 ARG G O 1
ATOM 8901 N N . GLY G 1 177 ? 48.175 35.165 61.884 1.00 37.47 5500 GLY G N 1
ATOM 8902 C CA . GLY G 1 177 ? 49.271 35.981 62.372 1.00 39.07 5500 GLY G CA 1
ATOM 8903 C C . GLY G 1 177 ? 49.465 35.888 63.872 1.00 39.80 5500 GLY G C 1
ATOM 8904 O O . GLY G 1 177 ? 49.638 36.909 64.546 1.00 35.18 5500 GLY G O 1
ATOM 8905 N N . LEU G 1 178 ? 49.453 34.667 64.406 1.00 42.38 5501 LEU G N 1
ATOM 8906 C CA . LEU G 1 178 ? 49.482 34.437 65.844 1.00 41.87 5501 LEU G CA 1
ATOM 8907 C C . LEU G 1 178 ? 50.861 34.070 66.378 1.00 48.83 5501 LEU G C 1
ATOM 8908 O O . LEU G 1 178 ? 50.997 33.841 67.584 1.00 38.96 5501 LEU G O 1
ATOM 8913 N N . PHE G 1 179 ? 51.886 34.013 65.527 1.00 37.19 5502 PHE G N 1
ATOM 8914 C CA . PHE G 1 179 ? 53.174 33.452 65.917 1.00 39.70 5502 PHE G CA 1
ATOM 8915 C C . PHE G 1 179 ? 54.289 34.488 65.973 1.00 47.96 5502 PHE G C 1
ATOM 8916 O O . PHE G 1 179 ? 55.466 34.112 66.026 1.00 47.55 5502 PHE G O 1
ATOM 8924 N N . LEU G 1 180 ? 53.956 35.781 65.960 1.00 43.65 5503 LEU G N 1
ATOM 8925 C CA . LEU G 1 180 ? 54.998 36.800 66.030 1.00 46.90 5503 LEU G CA 1
ATOM 8926 C C . LEU G 1 180 ? 55.714 36.777 67.377 1.00 47.45 5503 LEU G C 1
ATOM 8927 O O . LEU G 1 180 ? 56.890 37.150 67.459 1.00 49.39 5503 LEU G O 1
ATOM 8932 N N . GLU G 1 181 ? 55.030 36.341 68.437 1.00 51.74 5504 GLU G N 1
ATOM 8933 C CA . GLU G 1 181 ? 55.656 36.194 69.745 1.00 38.39 5504 GLU G CA 1
ATOM 8934 C C . GLU G 1 181 ? 56.494 34.929 69.859 1.00 41.56 5504 GLU G C 1
ATOM 8935 O O . GLU G 1 181 ? 57.201 34.763 70.860 1.00 41.11 5504 GLU G O 1
ATOM 8941 N N . GLY G 1 182 ? 56.438 34.044 68.866 1.00 39.65 5505 GLY G N 1
ATOM 8942 C CA . GLY G 1 182 ? 57.088 32.752 68.953 1.00 41.04 5505 GLY G CA 1
ATOM 8943 C C . GLY G 1 182 ? 56.094 31.629 69.165 1.00 44.40 5505 GLY G C 1
ATOM 8944 O O . GLY G 1 182 ? 55.186 31.744 69.995 1.00 41.25 5505 GLY G O 1
ATOM 8945 N N . LYS G 1 183 ? 56.250 30.538 68.412 1.00 39.78 5506 LYS G N 1
ATOM 8946 C CA . LYS G 1 183 ? 55.287 29.444 68.487 1.00 37.70 5506 LYS G CA 1
ATOM 8947 C C . LYS G 1 183 ? 55.350 28.739 69.839 1.00 41.20 5506 LYS G C 1
ATOM 8948 O O . LYS G 1 183 ? 54.309 28.418 70.426 1.00 34.64 5506 LYS G O 1
ATOM 8954 N N . GLU G 1 184 ? 56.560 28.484 70.346 1.00 42.55 5507 GLU G N 1
ATOM 8955 C CA . GLU G 1 184 ? 56.699 27.783 71.621 1.00 39.50 5507 GLU G CA 1
ATOM 8956 C C . GLU G 1 184 ? 56.071 28.569 72.768 1.00 46.53 5507 GLU G C 1
ATOM 8957 O O . GLU G 1 184 ? 55.475 27.979 73.678 1.00 42.49 5507 GLU G O 1
ATOM 8963 N N . ARG G 1 185 ? 56.189 29.899 72.744 1.00 32.28 5508 ARG G N 1
ATOM 8964 C CA . ARG G 1 185 ? 55.585 30.702 73.803 1.00 43.96 5508 ARG G CA 1
ATOM 8965 C C . ARG G 1 185 ? 54.063 30.653 73.741 1.00 40.23 5508 ARG G C 1
ATOM 8966 O O . ARG G 1 185 ? 53.397 30.573 74.781 1.00 37.67 5508 ARG G O 1
ATOM 8974 N N . VAL G 1 186 ? 53.495 30.709 72.535 1.00 37.76 5509 VAL G N 1
ATOM 8975 C CA . VAL G 1 186 ? 52.043 30.645 72.388 1.00 37.92 5509 VAL G CA 1
ATOM 8976 C C . VAL G 1 186 ? 51.516 29.301 72.874 1.00 41.29 5509 VAL G C 1
ATOM 8977 O O . VAL G 1 186 ? 50.497 29.232 73.573 1.00 43.50 5509 VAL G O 1
ATOM 8981 N N . LEU G 1 187 ? 52.200 28.211 72.511 1.00 40.29 5510 LEU G N 1
ATOM 8982 C CA . LEU G 1 187 ? 51.775 26.883 72.945 1.00 33.27 5510 LEU G CA 1
ATOM 8983 C C . LEU G 1 187 ? 51.799 26.761 74.464 1.00 38.05 5510 LEU G C 1
ATOM 8984 O O . LEU G 1 187 ? 50.884 26.182 75.063 1.00 45.27 5510 LEU G O 1
ATOM 8989 N N . ALA G 1 188 ? 52.839 27.301 75.105 1.00 33.71 5511 ALA G N 1
ATOM 8990 C CA . ALA G 1 188 ? 52.915 27.269 76.562 1.00 42.53 5511 ALA G CA 1
ATOM 8991 C C . ALA G 1 188 ? 51.824 28.112 77.208 1.00 37.48 5511 ALA G C 1
ATOM 8992 O O . ALA G 1 188 ? 51.355 27.780 78.303 1.00 40.08 5511 ALA G O 1
ATOM 8994 N N . ALA G 1 189 ? 51.422 29.209 76.562 1.00 36.84 5512 ALA G N 1
ATOM 8995 C CA . ALA G 1 189 ? 50.388 30.062 77.137 1.00 44.96 5512 ALA G CA 1
ATOM 8996 C C . ALA G 1 189 ? 49.029 29.378 77.097 1.00 38.10 5512 ALA G C 1
ATOM 8997 O O . ALA G 1 189 ? 48.221 29.537 78.019 1.00 46.47 5512 ALA G O 1
ATOM 8999 N N . VAL G 1 190 ? 48.756 28.619 76.034 1.00 42.69 5513 VAL G N 1
ATOM 9000 C CA . VAL G 1 190 ? 47.545 27.805 75.996 1.00 41.18 5513 VAL G CA 1
ATOM 9001 C C . VAL G 1 190 ? 47.598 26.735 77.076 1.00 45.64 5513 VAL G C 1
ATOM 9002 O O . VAL G 1 190 ? 46.607 26.481 77.772 1.00 48.32 5513 VAL G O 1
ATOM 9006 N N . GLN G 1 191 ? 48.760 26.095 77.237 1.00 47.37 5514 GLN G N 1
ATOM 9007 C CA . GLN G 1 191 ? 48.904 25.056 78.251 1.00 49.71 5514 GLN G CA 1
ATOM 9008 C C . GLN G 1 191 ? 48.743 25.626 79.656 1.00 47.22 5514 GLN G C 1
ATOM 9009 O O . GLN G 1 191 ? 48.189 24.966 80.542 1.00 47.90 5514 GLN G O 1
ATOM 9015 N N . ALA G 1 192 ? 49.214 26.856 79.878 1.00 42.56 5515 ALA G N 1
ATOM 9016 C CA . ALA G 1 192 ? 49.079 27.465 81.197 1.00 42.04 5515 ALA G CA 1
ATOM 9017 C C . ALA G 1 192 ? 47.620 27.769 81.516 1.00 47.11 5515 ALA G C 1
ATOM 9018 O O . ALA G 1 192 ? 47.195 27.661 82.673 1.00 47.97 5515 ALA G O 1
ATOM 9020 N N . ALA G 1 193 ? 46.840 28.156 80.502 1.00 45.47 5516 ALA G N 1
ATOM 9021 C CA . ALA G 1 193 ? 45.414 28.390 80.715 1.00 45.64 5516 ALA G CA 1
ATOM 9022 C C . ALA G 1 193 ? 44.685 27.093 81.050 1.00 46.20 5516 ALA G C 1
ATOM 9023 O O . ALA G 1 193 ? 43.844 27.067 81.957 1.00 47.79 5516 ALA G O 1
ATOM 9025 N N . ARG G 1 194 ? 44.994 26.006 80.332 1.00 41.87 5517 ARG G N 1
ATOM 9026 C CA . ARG G 1 194 ? 44.405 24.710 80.667 1.00 44.94 5517 ARG G CA 1
ATOM 9027 C C . ARG G 1 194 ? 44.815 24.259 82.063 1.00 50.24 5517 ARG G C 1
ATOM 9028 O O . ARG G 1 194 ? 43.981 23.766 82.832 1.00 49.98 5517 ARG G O 1
ATOM 9036 N N . ASN G 1 195 ? 46.094 24.416 82.410 1.00 52.89 5518 ASN G N 1
ATOM 9037 C CA . ASN G 1 195 ? 46.553 24.023 83.738 1.00 56.69 5518 ASN G CA 1
ATOM 9038 C C . ASN G 1 195 ? 45.870 24.820 84.841 1.00 53.64 5518 ASN G C 1
ATOM 9039 O O . ASN G 1 195 ? 45.778 24.335 85.974 1.00 62.76 5518 ASN G O 1
ATOM 9044 N N . ALA G 1 196 ? 45.392 26.024 84.538 1.00 51.41 5519 ALA G N 1
ATOM 9045 C CA . ALA G 1 196 ? 44.619 26.823 85.479 1.00 50.55 5519 ALA G CA 1
ATOM 9046 C C . ALA G 1 196 ? 43.139 26.462 85.478 1.00 57.11 5519 ALA G C 1
ATOM 9047 O O . ALA G 1 196 ? 42.339 27.191 86.078 1.00 52.13 5519 ALA G O 1
ATOM 9049 N N . ASN G 1 197 ? 42.766 25.371 84.802 1.00 54.51 5520 ASN G N 1
ATOM 9050 C CA . ASN G 1 197 ? 41.388 24.885 84.732 1.00 57.56 5520 ASN G CA 1
ATOM 9051 C C . ASN G 1 197 ? 40.472 25.859 83.997 1.00 56.24 5520 ASN G C 1
ATOM 9052 O O . ASN G 1 197 ? 39.286 25.971 84.316 1.00 56.69 5520 ASN G O 1
ATOM 9057 N N . ILE G 1 198 ? 41.016 26.569 83.014 1.00 44.06 5521 ILE G N 1
ATOM 9058 C CA . ILE G 1 198 ? 40.235 27.401 82.108 1.00 45.86 5521 ILE G CA 1
ATOM 9059 C C . ILE G 1 198 ? 40.040 26.627 80.812 1.00 45.54 5521 ILE G C 1
ATOM 9060 O O . ILE G 1 198 ? 41.017 26.220 80.172 1.00 46.58 5521 ILE G O 1
ATOM 9065 N N . PHE G 1 199 ? 38.785 26.414 80.425 1.00 40.26 5522 PHE G N 1
ATOM 9066 C CA . PHE G 1 199 ? 38.482 25.764 79.159 1.00 42.39 5522 PHE G CA 1
ATOM 9067 C C . PHE G 1 199 ? 38.443 26.820 78.063 1.00 42.92 5522 PHE G C 1
ATOM 9068 O O . PHE G 1 199 ? 37.717 27.814 78.177 1.00 45.34 5522 PHE G O 1
ATOM 9076 N N . VAL G 1 200 ? 39.222 26.602 77.006 1.00 35.42 5523 VAL G N 1
ATOM 9077 C CA . VAL G 1 200 ? 39.400 27.579 75.939 1.00 34.45 5523 VAL G CA 1
ATOM 9078 C C . VAL G 1 200 ? 38.820 27.012 74.651 1.00 36.29 5523 VAL G C 1
ATOM 9079 O O . VAL G 1 200 ? 39.158 25.892 74.250 1.00 43.20 5523 VAL G O 1
ATOM 9083 N N . ILE G 1 201 ? 37.959 27.791 74.002 1.00 39.00 5524 ILE G N 1
ATOM 9084 C CA . ILE G 1 201 ? 37.434 27.483 72.677 1.00 30.85 5524 ILE G CA 1
ATOM 9085 C C . ILE G 1 201 ? 37.733 28.666 71.770 1.00 45.16 5524 ILE G C 1
ATOM 9086 O O . ILE G 1 201 ? 37.338 29.801 72.070 1.00 34.97 5524 ILE G O 1
ATOM 9091 N N . PHE G 1 202 ? 38.434 28.408 70.671 1.00 37.20 5525 PHE G N 1
ATOM 9092 C CA . PHE G 1 202 ? 38.791 29.450 69.720 1.00 27.22 5525 PHE G CA 1
ATOM 9093 C C . PHE G 1 202 ? 37.722 29.517 68.635 1.00 28.64 5525 PHE G C 1
ATOM 9094 O O . PHE G 1 202 ? 37.463 28.522 67.950 1.00 31.90 5525 PHE G O 1
ATOM 9102 N N . VAL G 1 203 ? 37.107 30.687 68.476 1.00 25.64 5526 VAL G N 1
ATOM 9103 C CA . VAL G 1 203 ? 36.103 30.907 67.439 1.00 26.68 5526 VAL G CA 1
ATOM 9104 C C . VAL G 1 203 ? 36.823 31.523 66.243 1.00 38.24 5526 VAL G C 1
ATOM 9105 O O . VAL G 1 203 ? 37.103 32.722 66.216 1.00 27.84 5526 VAL G O 1
ATOM 9109 N N . VAL G 1 204 ? 37.120 30.697 65.245 1.00 28.64 5527 VAL G N 1
ATOM 9110 C CA . VAL G 1 204 ? 37.858 31.143 64.068 1.00 29.36 5527 VAL G CA 1
ATOM 9111 C C . VAL G 1 204 ? 36.885 31.791 63.091 1.00 33.48 5527 VAL G C 1
ATOM 9112 O O . VAL G 1 204 ? 35.971 31.134 62.581 1.00 34.28 5527 VAL G O 1
ATOM 9116 N N . LEU G 1 205 ? 37.076 33.081 62.830 1.00 32.78 5528 LEU G N 1
ATOM 9117 C CA . LEU G 1 205 ? 36.246 33.814 61.882 1.00 27.27 5528 LEU G CA 1
ATOM 9118 C C . LEU G 1 205 ? 36.859 33.707 60.491 1.00 31.40 5528 LEU G C 1
ATOM 9119 O O . LEU G 1 205 ? 38.023 34.068 60.290 1.00 37.48 5528 LEU G O 1
ATOM 9124 N N . ASP G 1 206 ? 36.071 33.222 59.533 1.00 34.58 5529 ASP G N 1
ATOM 9125 C CA . ASP G 1 206 ? 36.555 32.944 58.180 1.00 35.81 5529 ASP G CA 1
ATOM 9126 C C . ASP G 1 206 ? 35.511 33.453 57.191 1.00 37.83 5529 ASP G C 1
ATOM 9127 O O . ASP G 1 206 ? 34.519 32.768 56.924 1.00 42.29 5529 ASP G O 1
ATOM 9132 N N . ASN G 1 207 ? 35.730 34.648 56.655 1.00 31.44 5530 ASN G N 1
ATOM 9133 C CA . ASN G 1 207 ? 34.759 35.239 55.740 1.00 40.98 5530 ASN G CA 1
ATOM 9134 C C . ASN G 1 207 ? 34.811 34.521 54.395 1.00 39.28 5530 ASN G C 1
ATOM 9135 O O . ASN G 1 207 ? 35.889 34.408 53.800 1.00 43.45 5530 ASN G O 1
ATOM 9140 N N . PRO G 1 208 ? 33.681 34.017 53.889 1.00 51.59 5531 PRO G N 1
ATOM 9141 C CA . PRO G 1 208 ? 33.707 33.330 52.587 1.00 40.63 5531 PRO G CA 1
ATOM 9142 C C . PRO G 1 208 ? 34.052 34.241 51.422 1.00 48.75 5531 PRO G C 1
ATOM 9143 O O . PRO G 1 208 ? 34.560 33.755 50.404 1.00 48.40 5531 PRO G O 1
ATOM 9147 N N . SER G 1 209 ? 33.788 35.546 51.534 1.00 46.66 5532 SER G N 1
ATOM 9148 C CA . SER G 1 209 ? 34.078 36.460 50.433 1.00 56.19 5532 SER G CA 1
ATOM 9149 C C . SER G 1 209 ? 35.577 36.618 50.202 1.00 54.25 5532 SER G C 1
ATOM 9150 O O . SER G 1 209 ? 35.997 36.943 49.086 1.00 47.14 5532 SER G O 1
ATOM 9153 N N . SER G 1 210 ? 36.389 36.406 51.236 1.00 50.81 5533 SER G N 1
ATOM 9154 C CA . SER G 1 210 ? 37.829 36.593 51.119 1.00 54.70 5533 SER G CA 1
ATOM 9155 C C . SER G 1 210 ? 38.422 35.650 50.077 1.00 59.18 5533 SER G C 1
ATOM 9156 O O . SER G 1 210 ? 37.875 34.581 49.788 1.00 46.68 5533 SER G O 1
ATOM 9159 N N . ARG G 1 211 ? 39.553 36.069 49.499 1.00 51.10 5534 ARG G N 1
ATOM 9160 C CA . ARG G 1 211 ? 40.182 35.279 48.445 1.00 54.40 5534 ARG G CA 1
ATOM 9161 C C . ARG G 1 211 ? 40.630 33.920 48.965 1.00 51.90 5534 ARG G C 1
ATOM 9162 O O . ARG G 1 211 ? 40.424 32.895 48.304 1.00 57.30 5534 ARG G O 1
ATOM 9170 N N . ASP G 1 212 ? 41.233 33.888 50.151 1.00 53.17 5535 ASP G N 1
ATOM 9171 C CA . ASP G 1 212 ? 41.755 32.660 50.731 1.00 48.96 5535 ASP G CA 1
ATOM 9172 C C . ASP G 1 212 ? 41.078 32.390 52.064 1.00 52.66 5535 ASP G C 1
ATOM 9173 O O . ASP G 1 212 ? 40.959 33.291 52.901 1.00 53.28 5535 ASP G O 1
ATOM 9178 N N . SER G 1 213 ? 40.649 31.150 52.256 1.00 44.18 5536 SER G N 1
ATOM 9179 C CA . SER G 1 213 ? 40.192 30.701 53.558 1.00 43.11 5536 SER G CA 1
ATOM 9180 C C . SER G 1 213 ? 41.391 30.337 54.424 1.00 35.06 5536 SER G C 1
ATOM 9181 O O . SER G 1 213 ? 42.470 30.009 53.920 1.00 37.20 5536 SER G O 1
ATOM 9184 N N . ILE G 1 214 ? 41.200 30.416 55.743 1.00 33.96 5537 ILE G N 1
ATOM 9185 C CA . ILE G 1 214 ? 42.248 30.002 56.669 1.00 40.15 5537 ILE G CA 1
ATOM 9186 C C . ILE G 1 214 ? 42.576 28.526 56.490 1.00 41.30 5537 ILE G C 1
ATOM 9187 O O . ILE G 1 214 ? 43.657 28.075 56.886 1.00 37.22 5537 ILE G O 1
ATOM 9192 N N . LEU G 1 215 ? 41.662 27.757 55.892 1.00 42.06 5538 LEU G N 1
ATOM 9193 C CA . LEU G 1 215 ? 41.927 26.358 55.585 1.00 39.59 5538 LEU G CA 1
ATOM 9194 C C . LEU G 1 215 ? 42.877 26.197 54.405 1.00 43.66 5538 LEU G C 1
ATOM 9195 O O . LEU G 1 215 ? 43.429 25.109 54.216 1.00 43.42 5538 LEU G O 1
ATOM 9200 N N . ASP G 1 216 ? 43.075 27.247 53.608 1.00 40.50 5539 ASP G N 1
ATOM 9201 C CA . ASP G 1 216 ? 43.941 27.177 52.438 1.00 39.99 5539 ASP G CA 1
ATOM 9202 C C . ASP G 1 216 ? 45.367 27.629 52.718 1.00 40.86 5539 ASP G C 1
ATOM 9203 O O . ASP G 1 216 ? 46.248 27.389 51.884 1.00 40.50 5539 ASP G O 1
ATOM 9208 N N . ILE G 1 217 ? 45.617 28.280 53.855 1.00 39.18 5540 ILE G N 1
ATOM 9209 C CA . ILE G 1 217 ? 46.972 28.695 54.190 1.00 36.70 5540 ILE G CA 1
ATOM 9210 C C . ILE G 1 217 ? 47.824 27.457 54.432 1.00 44.02 5540 ILE G C 1
ATOM 9211 O O . ILE G 1 217 ? 47.366 26.470 55.025 1.00 36.34 5540 ILE G O 1
ATOM 9216 N N . LYS G 1 218 ? 49.068 27.498 53.970 1.00 33.55 5541 LYS G N 1
ATOM 9217 C CA . LYS G 1 218 ? 49.953 26.347 54.025 1.00 38.97 5541 LYS G CA 1
ATOM 9218 C C . LYS G 1 218 ? 51.211 26.679 54.817 1.00 37.76 5541 LYS G C 1
ATOM 9219 O O . LYS G 1 218 ? 51.518 27.841 55.095 1.00 47.89 5541 LYS G O 1
ATOM 9225 N N . VAL G 1 219 ? 51.936 25.630 55.188 1.00 36.63 5542 VAL G N 1
ATOM 9226 C CA . VAL G 1 219 ? 53.191 25.765 55.919 1.00 38.99 5542 VAL G CA 1
ATOM 9227 C C . VAL G 1 219 ? 54.171 24.719 55.400 1.00 39.11 5542 VAL G C 1
ATOM 9228 O O . VAL G 1 219 ? 53.822 23.533 55.313 1.00 36.92 5542 VAL G O 1
ATOM 9232 N N . PRO G 1 220 ? 55.388 25.108 55.019 1.00 35.72 5543 PRO G N 1
ATOM 9233 C CA . PRO G 1 220 ? 56.362 24.124 54.537 1.00 41.82 5543 PRO G CA 1
ATOM 9234 C C . PRO G 1 220 ? 57.161 23.500 55.670 1.00 47.09 5543 PRO G C 1
ATOM 9235 O O . PRO G 1 220 ? 57.516 24.151 56.655 1.00 52.82 5543 PRO G O 1
ATOM 9239 N N . ILE G 1 221 ? 57.443 22.210 55.520 1.00 45.16 5544 ILE G N 1
ATOM 9240 C CA . ILE G 1 221 ? 58.297 21.466 56.438 1.00 43.03 5544 ILE G CA 1
ATOM 9241 C C . ILE G 1 221 ? 59.491 20.959 55.644 1.00 43.82 5544 ILE G C 1
ATOM 9242 O O . ILE G 1 221 ? 59.318 20.250 54.645 1.00 52.26 5544 ILE G O 1
ATOM 9247 N N . PHE G 1 222 ? 60.695 21.304 56.089 1.00 42.19 5545 PHE G N 1
ATOM 9248 C CA . PHE G 1 222 ? 61.905 20.957 55.360 1.00 52.88 5545 PHE G CA 1
ATOM 9249 C C . PHE G 1 222 ? 62.581 19.732 55.962 1.00 52.42 5545 PHE G C 1
ATOM 9250 O O . PHE G 1 222 ? 62.515 19.484 57.169 1.00 65.88 5545 PHE G O 1
ATOM 9258 N N . LYS G 1 223 ? 63.244 18.974 55.090 1.00 62.85 5546 LYS G N 1
ATOM 9259 C CA . LYS G 1 223 ? 64.025 17.801 55.470 1.00 71.16 5546 LYS G CA 1
ATOM 9260 C C . LYS G 1 223 ? 65.038 17.557 54.369 1.00 88.04 5546 LYS G C 1
ATOM 9261 O O . LYS G 1 223 ? 64.650 17.345 53.217 1.00 95.32 5546 LYS G O 1
ATOM 9267 N N . GLY G 1 224 ? 66.320 17.587 54.712 1.00 77.01 5547 GLY G N 1
ATOM 9268 C CA . GLY G 1 224 ? 67.357 17.406 53.729 1.00 78.20 5547 GLY G CA 1
ATOM 9269 C C . GLY G 1 224 ? 67.910 18.732 53.254 1.00 78.75 5547 GLY G C 1
ATOM 9270 O O . GLY G 1 224 ? 67.240 19.767 53.306 1.00 86.42 5547 GLY G O 1
ATOM 9271 N N . PRO G 1 225 ? 69.155 18.723 52.776 1.00 89.10 5548 PRO G N 1
ATOM 9272 C CA . PRO G 1 225 ? 69.810 19.982 52.394 1.00 87.00 5548 PRO G CA 1
ATOM 9273 C C . PRO G 1 225 ? 69.210 20.632 51.158 1.00 92.51 5548 PRO G C 1
ATOM 9274 O O . PRO G 1 225 ? 68.978 21.845 51.145 1.00 92.01 5548 PRO G O 1
ATOM 9278 N N . GLY G 1 226 ? 68.950 19.842 50.122 1.00 84.30 5549 GLY G N 1
ATOM 9279 C CA . GLY G 1 226 ? 68.390 20.354 48.886 1.00 74.43 5549 GLY G CA 1
ATOM 9280 C C . GLY G 1 226 ? 67.067 19.703 48.543 1.00 78.52 5549 GLY G C 1
ATOM 9281 O O . GLY G 1 226 ? 66.489 19.956 47.482 1.00 63.97 5549 GLY G O 1
ATOM 9282 N N . GLU G 1 227 ? 66.566 18.883 49.461 1.00 78.82 5550 GLU G N 1
ATOM 9283 C CA . GLU G 1 227 ? 65.388 18.066 49.217 1.00 75.28 5550 GLU G CA 1
ATOM 9284 C C . GLU G 1 227 ? 64.104 18.887 49.290 1.00 67.38 5550 GLU G C 1
ATOM 9285 O O . GLU G 1 227 ? 64.024 19.909 49.979 1.00 56.71 5550 GLU G O 1
ATOM 9291 N N . MET G 1 228 ? 63.107 18.434 48.533 1.00 64.41 5551 MET G N 1
ATOM 9292 C CA . MET G 1 228 ? 61.823 19.116 48.468 1.00 62.90 5551 MET G CA 1
ATOM 9293 C C . MET G 1 228 ? 61.118 19.090 49.824 1.00 58.42 5551 MET G C 1
ATOM 9294 O O . MET G 1 228 ? 61.174 18.082 50.537 1.00 63.51 5551 MET G O 1
ATOM 9299 N N . PRO G 1 229 ? 60.448 20.174 50.202 1.00 51.19 5552 PRO G N 1
ATOM 9300 C CA . PRO G 1 229 ? 59.738 20.221 51.482 1.00 57.94 5552 PRO G CA 1
ATOM 9301 C C . PRO G 1 229 ? 58.331 19.641 51.401 1.00 56.78 5552 PRO G C 1
ATOM 9302 O O . PRO G 1 229 ? 57.734 19.510 50.331 1.00 44.56 5552 PRO G O 1
ATOM 9306 N N . GLU G 1 230 ? 57.819 19.270 52.571 1.00 61.16 5553 GLU G N 1
ATOM 9307 C CA . GLU G 1 230 ? 56.429 18.854 52.694 1.00 57.04 5553 GLU G CA 1
ATOM 9308 C C . GLU G 1 230 ? 55.547 20.086 52.840 1.00 47.78 5553 GLU G C 1
ATOM 9309 O O . GLU G 1 230 ? 55.825 20.958 53.667 1.00 53.90 5553 GLU G O 1
ATOM 9315 N N . ILE G 1 231 ? 54.485 20.161 52.042 1.00 47.94 5554 ILE G N 1
ATOM 9316 C CA . ILE G 1 231 ? 53.569 21.296 52.069 1.00 44.76 5554 ILE G CA 1
ATOM 9317 C C . ILE G 1 231 ? 52.332 20.842 52.834 1.00 42.44 5554 ILE G C 1
ATOM 9318 O O . ILE G 1 231 ? 51.493 20.109 52.305 1.00 51.40 5554 ILE G O 1
ATOM 9323 N N . ARG G 1 232 ? 52.211 21.290 54.080 1.00 40.51 5555 ARG G N 1
ATOM 9324 C CA . ARG G 1 232 ? 51.078 20.973 54.937 1.00 38.38 5555 ARG G CA 1
ATOM 9325 C C . ARG G 1 232 ? 50.171 22.187 55.091 1.00 39.51 5555 ARG G C 1
ATOM 9326 O O . ARG G 1 232 ? 50.493 23.297 54.661 1.00 39.39 5555 ARG G O 1
ATOM 9334 N N . SER G 1 233 ? 49.026 21.957 55.727 1.00 34.76 5556 SER G N 1
ATOM 9335 C CA . SER G 1 233 ? 48.069 23.023 55.985 1.00 35.17 5556 SER G CA 1
ATOM 9336 C C . SER G 1 233 ? 48.445 23.784 57.249 1.00 32.17 5556 SER G C 1
ATOM 9337 O O . SER G 1 233 ? 48.951 23.205 58.214 1.00 33.76 5556 SER G O 1
ATOM 9340 N N . TYR G 1 234 ? 48.205 25.096 57.228 1.00 37.19 5557 TYR G N 1
ATOM 9341 C CA . TYR G 1 234 ? 48.533 25.937 58.376 1.00 32.79 5557 TYR G CA 1
ATOM 9342 C C . TYR G 1 234 ? 47.770 25.511 59.624 1.00 35.96 5557 TYR G C 1
ATOM 9343 O O . TYR G 1 234 ? 48.301 25.585 60.738 1.00 31.55 5557 TYR G O 1
ATOM 9352 N N . MET G 1 235 ? 46.523 25.061 59.461 1.00 28.77 5558 MET G N 1
ATOM 9353 C CA . MET G 1 235 ? 45.718 24.658 60.611 1.00 31.53 5558 MET G CA 1
ATOM 9354 C C . MET G 1 235 ? 46.274 23.430 61.321 1.00 34.10 5558 MET G C 1
ATOM 9355 O O . MET G 1 235 ? 45.865 23.151 62.452 1.00 33.03 5558 MET G O 1
ATOM 9360 N N . GLU G 1 236 ? 47.191 22.690 60.690 1.00 29.16 5559 GLU G N 1
ATOM 9361 C CA . GLU G 1 236 ? 47.801 21.549 61.362 1.00 35.17 5559 GLU G CA 1
ATOM 9362 C C . GLU G 1 236 ? 48.689 21.971 62.525 1.00 36.59 5559 GLU G C 1
ATOM 9363 O O . GLU G 1 236 ? 48.989 21.142 63.391 1.00 45.72 5559 GLU G O 1
ATOM 9369 N N . GLU G 1 237 ? 49.120 23.233 62.562 1.00 33.07 5560 GLU G N 1
ATOM 9370 C CA . GLU G 1 237 ? 49.906 23.764 63.669 1.00 30.81 5560 GLU G CA 1
ATOM 9371 C C . GLU G 1 237 ? 49.138 24.808 64.473 1.00 29.64 5560 GLU G C 1
ATOM 9372 O O . GLU G 1 237 ? 49.750 25.612 65.183 1.00 40.99 5560 GLU G O 1
ATOM 9378 N N . PHE G 1 238 ? 47.815 24.826 64.358 1.00 42.99 5561 PHE G N 1
ATOM 9379 C CA . PHE G 1 238 ? 47.018 25.762 65.138 1.00 38.06 5561 PHE G CA 1
ATOM 9380 C C . PHE G 1 238 ? 47.204 25.466 66.621 1.00 31.46 5561 PHE G C 1
ATOM 9381 O O . PHE G 1 238 ? 46.986 24.328 67.057 1.00 34.75 5561 PHE G O 1
ATOM 9389 N N . PRO G 1 239 ? 47.596 26.456 67.434 1.00 34.40 5562 PRO G N 1
ATOM 9390 C CA . PRO G 1 239 ? 47.996 26.176 68.817 1.00 37.25 5562 PRO G CA 1
ATOM 9391 C C . PRO G 1 239 ? 46.847 25.913 69.778 1.00 38.12 5562 PRO G C 1
ATOM 9392 O O . PRO G 1 239 ? 47.105 25.672 70.962 1.00 39.24 5562 PRO G O 1
ATOM 9396 N N . PHE G 1 240 ? 45.596 25.940 69.318 1.00 29.62 5563 PHE G N 1
ATOM 9397 C CA . PHE G 1 240 ? 44.452 25.705 70.190 1.00 34.68 5563 PHE G CA 1
ATOM 9398 C C . PHE G 1 240 ? 43.808 24.374 69.842 1.00 34.92 5563 PHE G C 1
ATOM 9399 O O . PHE G 1 240 ? 43.361 24.191 68.700 1.00 36.49 5563 PHE G O 1
ATOM 9407 N N . PRO G 1 241 ? 43.744 23.422 70.778 1.00 35.31 5564 PRO G N 1
ATOM 9408 C CA . PRO G 1 241 ? 43.132 22.124 70.453 1.00 31.03 5564 PRO G CA 1
ATOM 9409 C C . PRO G 1 241 ? 41.627 22.185 70.259 1.00 41.33 5564 PRO G C 1
ATOM 9410 O O . PRO G 1 241 ? 41.093 21.409 69.457 1.00 44.77 5564 PRO G O 1
ATOM 9414 N N . TYR G 1 242 ? 40.921 23.068 70.963 1.00 37.83 5565 TYR G N 1
ATOM 9415 C CA . TYR G 1 242 ? 39.468 23.163 70.862 1.00 36.56 5565 TYR G CA 1
ATOM 9416 C C . TYR G 1 242 ? 39.114 24.444 70.120 1.00 39.80 5565 TYR G C 1
ATOM 9417 O O . TYR G 1 242 ? 39.430 25.544 70.586 1.00 37.22 5565 TYR G O 1
ATOM 9426 N N . TYR G 1 243 ? 38.461 24.299 68.970 1.00 35.05 5566 TYR G N 1
ATOM 9427 C CA . TYR G 1 243 ? 38.111 25.444 68.147 1.00 31.99 5566 TYR G CA 1
ATOM 9428 C C . TYR G 1 243 ? 36.867 25.123 67.334 1.00 36.78 5566 TYR G C 1
ATOM 9429 O O . TYR G 1 243 ? 36.494 23.960 67.161 1.00 33.17 5566 TYR G O 1
ATOM 9438 N N . ILE G 1 244 ? 36.220 26.180 66.843 1.00 27.98 5567 ILE G N 1
ATOM 9439 C CA . ILE G 1 244 ? 35.203 26.066 65.809 1.00 37.24 5567 ILE G CA 1
ATOM 9440 C C . ILE G 1 244 ? 35.550 27.046 64.696 1.00 32.52 5567 ILE G C 1
ATOM 9441 O O . ILE G 1 244 ? 36.244 28.043 64.906 1.00 37.48 5567 ILE G O 1
ATOM 9446 N N . ILE G 1 245 ? 35.061 26.743 63.499 1.00 31.51 5568 ILE G N 1
ATOM 9447 C CA . ILE G 1 245 ? 35.218 27.607 62.336 1.00 32.21 5568 ILE G CA 1
ATOM 9448 C C . ILE G 1 245 ? 33.861 28.223 62.026 1.00 36.15 5568 ILE G C 1
ATOM 9449 O O . ILE G 1 245 ? 32.869 27.502 61.863 1.00 34.86 5568 ILE G O 1
ATOM 9454 N N . LEU G 1 246 ? 33.813 29.552 61.946 1.00 42.42 5569 LEU G N 1
ATOM 9455 C CA . LEU G 1 246 ? 32.566 30.274 61.712 1.00 33.24 5569 LEU G CA 1
ATOM 9456 C C . LEU G 1 246 ? 32.673 31.066 60.416 1.00 28.70 5569 LEU G C 1
ATOM 9457 O O . LEU G 1 246 ? 33.411 32.055 60.345 1.00 32.57 5569 LEU G O 1
ATOM 9462 N N . ARG G 1 247 ? 31.938 30.630 59.393 1.00 34.66 5570 ARG G N 1
ATOM 9463 C CA . ARG G 1 247 ? 31.823 31.386 58.152 1.00 33.80 5570 ARG G CA 1
ATOM 9464 C C . ARG G 1 247 ? 30.588 32.275 58.126 1.00 43.02 5570 ARG G C 1
ATOM 9465 O O . ARG G 1 247 ? 30.628 33.366 57.545 1.00 36.45 5570 ARG G O 1
ATOM 9473 N N . ASP G 1 248 ? 29.494 31.829 58.742 1.00 43.23 5571 ASP G N 1
ATOM 9474 C CA . ASP G 1 248 ? 28.207 32.510 58.683 1.00 41.78 5571 ASP G CA 1
ATOM 9475 C C . ASP G 1 248 ? 27.614 32.533 60.081 1.00 33.93 5571 ASP G C 1
ATOM 9476 O O . ASP G 1 248 ? 27.542 31.492 60.740 1.00 32.92 5571 ASP G O 1
ATOM 9481 N N . VAL G 1 249 ? 27.190 33.718 60.531 1.00 28.06 5572 VAL G N 1
ATOM 9482 C CA . VAL G 1 249 ? 26.657 33.855 61.882 1.00 36.83 5572 VAL G CA 1
ATOM 9483 C C . VAL G 1 249 ? 25.377 33.045 62.058 1.00 31.58 5572 VAL G C 1
ATOM 9484 O O . VAL G 1 249 ? 25.037 32.661 63.183 1.00 38.60 5572 VAL G O 1
ATOM 9488 N N . ASN G 1 250 ? 24.657 32.769 60.966 1.00 29.48 5573 ASN G N 1
ATOM 9489 C CA . ASN G 1 250 ? 23.480 31.910 61.034 1.00 38.87 5573 ASN G CA 1
ATOM 9490 C C . ASN G 1 250 ? 23.814 30.499 61.505 1.00 41.13 5573 ASN G C 1
ATOM 9491 O O . ASN G 1 250 ? 22.933 29.804 62.020 1.00 41.70 5573 ASN G O 1
ATOM 9496 N N . ALA G 1 251 ? 25.057 30.054 61.326 1.00 34.79 5574 ALA G N 1
ATOM 9497 C CA . ALA G 1 251 ? 25.479 28.736 61.780 1.00 35.03 5574 ALA G CA 1
ATOM 9498 C C . ALA G 1 251 ? 26.045 28.742 63.193 1.00 35.44 5574 ALA G C 1
ATOM 9499 O O . ALA G 1 251 ? 26.355 27.668 63.721 1.00 32.59 5574 ALA G O 1
ATOM 9501 N N . LEU G 1 252 ? 26.200 29.916 63.805 1.00 28.12 5575 LEU G N 1
ATOM 9502 C CA . LEU G 1 252 ? 26.804 29.985 65.134 1.00 27.69 5575 LEU G CA 1
ATOM 9503 C C . LEU G 1 252 ? 26.007 29.262 66.218 1.00 35.03 5575 LEU G C 1
ATOM 9504 O O . LEU G 1 252 ? 26.635 28.556 67.028 1.00 42.25 5575 LEU G O 1
ATOM 9509 N N . PRO G 1 253 ? 24.674 29.379 66.309 1.00 34.82 5576 PRO G N 1
ATOM 9510 C CA . PRO G 1 253 ? 23.969 28.671 67.397 1.00 35.52 5576 PRO G CA 1
ATOM 9511 C C . PRO G 1 253 ? 24.148 27.162 67.361 1.00 31.99 5576 PRO G C 1
ATOM 9512 O O . PRO G 1 253 ? 24.391 26.545 68.406 1.00 31.34 5576 PRO G O 1
ATOM 9516 N N . GLU G 1 254 ? 24.023 26.547 66.183 1.00 28.75 5577 GLU G N 1
ATOM 9517 C CA . GLU G 1 254 ? 24.137 25.095 66.092 1.00 33.33 5577 GLU G CA 1
ATOM 9518 C C . GLU G 1 254 ? 25.574 24.631 66.307 1.00 34.30 5577 GLU G C 1
ATOM 9519 O O . GLU G 1 254 ? 25.807 23.570 66.899 1.00 31.68 5577 GLU G O 1
ATOM 9525 N N . THR G 1 255 ? 26.551 25.406 65.825 1.00 31.37 5578 THR G N 1
ATOM 9526 C CA . THR G 1 255 ? 27.950 24.998 65.922 1.00 28.41 5578 THR G CA 1
ATOM 9527 C C . THR G 1 255 ? 28.520 25.222 67.320 1.00 28.51 5578 THR G C 1
ATOM 9528 O O . THR G 1 255 ? 29.212 24.349 67.854 1.00 28.32 5578 THR G O 1
ATOM 9532 N N . LEU G 1 256 ? 28.247 26.379 67.927 1.00 26.17 5579 LEU G N 1
ATOM 9533 C CA . LEU G 1 256 ? 28.838 26.686 69.227 1.00 26.58 5579 LEU G CA 1
ATOM 9534 C C . LEU G 1 256 ? 28.212 25.856 70.344 1.00 34.33 5579 LEU G C 1
ATOM 9535 O O . LEU G 1 256 ? 28.911 25.432 71.272 1.00 38.14 5579 LEU G O 1
ATOM 9540 N N . SER G 1 257 ? 26.899 25.620 70.281 1.00 30.07 5580 SER G N 1
ATOM 9541 C CA . SER G 1 257 ? 26.256 24.818 71.319 1.00 35.12 5580 SER G CA 1
ATOM 9542 C C . SER G 1 257 ? 26.752 23.377 71.292 1.00 27.40 5580 SER G C 1
ATOM 9543 O O . SER G 1 257 ? 26.915 22.752 72.346 1.00 36.16 5580 SER G O 1
ATOM 9546 N N . ASP G 1 258 ? 27.010 22.837 70.099 1.00 30.32 5581 ASP G N 1
ATOM 9547 C CA . ASP G 1 258 ? 27.613 21.510 70.000 1.00 31.68 5581 ASP G CA 1
ATOM 9548 C C . ASP G 1 258 ? 29.010 21.489 70.610 1.00 32.36 5581 ASP G C 1
ATOM 9549 O O . ASP G 1 258 ? 29.399 20.511 71.258 1.00 36.51 5581 ASP G O 1
ATOM 9554 N N . ALA G 1 259 ? 29.782 22.563 70.408 1.00 35.68 5582 ALA G N 1
ATOM 9555 C CA . ALA G 1 259 ? 31.137 22.628 70.949 1.00 29.38 5582 ALA G CA 1
ATOM 9556 C C . ALA G 1 259 ? 31.141 22.739 72.469 1.00 36.46 5582 ALA G C 1
ATOM 9557 O O . ALA G 1 259 ? 32.045 22.209 73.125 1.00 33.18 5582 ALA G O 1
ATOM 9559 N N . LEU G 1 260 ? 30.147 23.417 73.044 1.00 38.37 5583 LEU G N 1
ATOM 9560 C CA . LEU G 1 260 ? 30.060 23.572 74.491 1.00 38.88 5583 LEU G CA 1
ATOM 9561 C C . LEU G 1 260 ? 29.696 22.277 75.204 1.00 37.38 5583 LEU G C 1
ATOM 9562 O O . LEU G 1 260 ? 29.815 22.215 76.432 1.00 34.70 5583 LEU G O 1
ATOM 9567 N N . ARG G 1 261 ? 29.254 21.252 74.470 1.00 36.01 5584 ARG G N 1
ATOM 9568 C CA . ARG G 1 261 ? 29.021 19.948 75.084 1.00 36.96 5584 ARG G CA 1
ATOM 9569 C C . ARG G 1 261 ? 30.271 19.449 75.795 1.00 43.88 5584 ARG G C 1
ATOM 9570 O O . ARG G 1 261 ? 30.189 18.899 76.899 1.00 41.47 5584 ARG G O 1
ATOM 9578 N N . GLN G 1 262 ? 31.437 19.634 75.176 1.00 43.25 5585 GLN G N 1
ATOM 9579 C CA . GLN G 1 262 ? 32.674 19.139 75.769 1.00 46.82 5585 GLN G CA 1
ATOM 9580 C C . GLN G 1 262 ? 33.001 19.847 77.079 1.00 35.51 5585 GLN G C 1
ATOM 9581 O O . GLN G 1 262 ? 33.462 19.209 78.032 1.00 43.95 5585 GLN G O 1
ATOM 9587 N N . TRP G 1 263 ? 32.780 21.162 77.150 1.00 38.92 5586 TRP G N 1
ATOM 9588 C CA . TRP G 1 263 ? 33.010 21.870 78.407 1.00 39.44 5586 TRP G CA 1
ATOM 9589 C C . TRP G 1 263 ? 32.056 21.388 79.494 1.00 49.46 5586 TRP G C 1
ATOM 9590 O O . TRP G 1 263 ? 32.474 21.149 80.632 1.00 46.33 5586 TRP G O 1
ATOM 9601 N N . PHE G 1 264 ? 30.771 21.235 79.162 1.00 37.39 5587 PHE G N 1
ATOM 9602 C CA . PHE G 1 264 ? 29.786 20.827 80.160 1.00 47.45 5587 PHE G CA 1
ATOM 9603 C C . PHE G 1 264 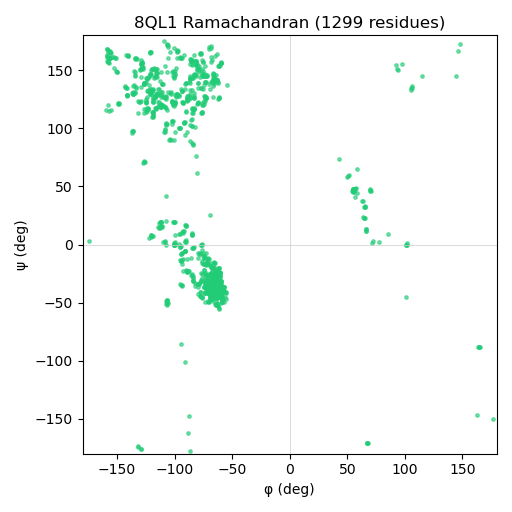? 30.084 19.433 80.701 1.00 50.14 5587 PHE G C 1
ATOM 9604 O O . PHE G 1 264 ? 29.863 19.163 81.886 1.00 53.88 5587 PHE G O 1
ATOM 9612 N N . GLU G 1 265 ? 30.562 18.525 79.844 1.00 51.85 5588 GLU G N 1
ATOM 9613 C CA . GLU G 1 265 ? 30.867 17.170 80.301 1.00 55.56 5588 GLU G CA 1
ATOM 9614 C C . GLU G 1 265 ? 32.027 17.159 81.292 1.00 64.78 5588 GLU G C 1
ATOM 9615 O O . GLU G 1 265 ? 32.035 16.356 82.233 1.00 70.81 5588 GLU G O 1
ATOM 9621 N N . LEU G 1 266 ? 33.019 18.032 81.097 1.00 60.70 5589 LEU G N 1
ATOM 9622 C CA . LEU G 1 266 ? 34.134 18.107 82.039 1.00 62.75 5589 LEU G CA 1
ATOM 9623 C C . LEU G 1 266 ? 33.688 18.678 83.381 1.00 66.60 5589 LEU G C 1
ATOM 9624 O O . LEU G 1 266 ? 34.198 18.278 84.435 1.00 76.91 5589 LEU G O 1
ATOM 9629 N N . VAL G 1 267 ? 32.743 19.619 83.358 1.00 68.54 5590 VAL G N 1
ATOM 9630 C CA . VAL G 1 267 ? 32.308 20.286 84.582 1.00 67.09 5590 VAL G CA 1
ATOM 9631 C C . VAL G 1 267 ? 31.610 19.308 85.521 1.00 78.47 5590 VAL G C 1
ATOM 9632 O O . VAL G 1 267 ? 31.701 19.444 86.748 1.00 87.07 5590 VAL G O 1
ATOM 9636 N N . THR G 1 268 ? 30.948 18.285 84.977 1.00 77.39 5591 THR G N 1
ATOM 9637 C CA . THR G 1 268 ? 30.237 17.341 85.831 1.00 79.39 5591 THR G CA 1
ATOM 9638 C C . THR G 1 268 ? 31.152 16.248 86.370 1.00 85.01 5591 THR G C 1
ATOM 9639 O O . THR G 1 268 ? 30.894 15.710 87.453 1.00 79.26 5591 THR G O 1
ATOM 9643 N N . ALA G 1 269 ? 32.222 15.921 85.652 1.00 78.83 5592 ALA G N 1
ATOM 9644 C CA . ALA G 1 269 ? 33.183 14.930 86.124 1.00 73.82 5592 ALA G CA 1
ATOM 9645 C C . ALA G 1 269 ? 33.983 15.468 87.307 1.00 77.99 5592 ALA G C 1
ATOM 9646 O O . ALA G 1 269 ? 34.604 16.529 87.219 1.00 80.16 5592 ALA G O 1
ATOM 9648 N N . VAL H 2 9 ? 59.320 20.615 69.680 1.00 72.78 10 VAL H N 1
ATOM 9649 C CA . VAL H 2 9 ? 60.427 20.969 68.796 1.00 64.41 10 VAL H CA 1
ATOM 9650 C C . VAL H 2 9 ? 60.208 22.388 68.260 1.00 59.96 10 VAL H C 1
ATOM 9651 O O . VAL H 2 9 ? 60.939 22.862 67.390 1.00 55.18 10 VAL H O 1
ATOM 9655 N N . ALA H 2 10 ? 59.199 23.069 68.799 1.00 50.82 11 ALA H N 1
ATOM 9656 C CA . ALA H 2 10 ? 58.922 24.438 68.391 1.00 46.71 11 ALA H CA 1
ATOM 9657 C C . ALA H 2 10 ? 59.961 25.397 68.961 1.00 42.71 11 ALA H C 1
ATOM 9658 O O . ALA H 2 10 ? 60.484 25.201 70.061 1.00 38.68 11 ALA H O 1
ATOM 9660 N N . ARG H 2 11 ? 60.257 26.444 68.198 1.00 41.65 12 ARG H N 1
ATOM 9661 C CA . ARG H 2 11 ? 61.198 27.481 68.588 1.00 42.33 12 ARG H CA 1
ATOM 9662 C C . ARG H 2 11 ? 60.439 28.770 68.882 1.00 42.26 12 ARG H C 1
ATOM 9663 O O . ARG H 2 11 ? 59.223 28.861 68.696 1.00 40.89 12 ARG H O 1
ATOM 9671 N N . ASP H 2 12 ? 61.170 29.783 69.347 1.00 40.17 13 ASP H N 1
ATOM 9672 C CA . ASP H 2 12 ? 60.587 31.095 69.599 1.00 41.21 13 ASP H CA 1
ATOM 9673 C C . ASP H 2 12 ? 61.011 32.138 68.573 1.00 48.85 13 ASP H C 1
ATOM 9674 O O . ASP H 2 12 ? 60.905 33.339 68.843 1.00 49.50 13 ASP H O 1
ATOM 9679 N N . VAL H 2 13 ? 61.468 31.722 67.395 1.00 47.41 14 VAL H N 1
ATOM 9680 C CA . VAL H 2 13 ? 61.788 32.715 66.379 1.00 44.57 14 VAL H CA 1
ATOM 9681 C C . VAL H 2 13 ? 60.477 33.127 65.724 1.00 38.40 14 VAL H C 1
ATOM 9682 O O . VAL H 2 13 ? 59.501 32.369 65.714 1.00 44.36 14 VAL H O 1
ATOM 9686 N N . GLN H 2 14 ? 60.449 34.332 65.168 1.00 38.48 15 GLN H N 1
ATOM 9687 C CA . GLN H 2 14 ? 59.208 34.853 64.614 1.00 41.77 15 GLN H CA 1
ATOM 9688 C C . GLN H 2 14 ? 58.767 34.091 63.372 1.00 39.73 15 GLN H C 1
ATOM 9689 O O . GLN H 2 14 ? 59.581 33.704 62.530 1.00 36.34 15 GLN H O 1
ATOM 9695 N N . ARG H 2 15 ? 57.459 33.865 63.283 1.00 35.96 16 ARG H N 1
ATOM 9696 C CA . ARG H 2 15 ? 56.798 33.342 62.100 1.00 34.41 16 ARG H CA 1
ATOM 9697 C C . ARG H 2 15 ? 55.773 34.364 61.631 1.00 42.05 16 ARG H C 1
ATOM 9698 O O . ARG H 2 15 ? 55.228 35.127 62.434 1.00 42.65 16 ARG H O 1
ATOM 9706 N N . LEU H 2 16 ? 55.510 34.380 60.327 1.00 38.44 17 LEU H N 1
ATOM 9707 C CA . LEU H 2 16 ? 54.553 35.328 59.773 1.00 40.32 17 LEU H CA 1
ATOM 9708 C C . LEU H 2 16 ? 54.008 34.772 58.465 1.00 37.62 17 LEU H C 1
ATOM 9709 O O . LEU H 2 16 ? 54.549 33.823 57.895 1.00 33.17 17 LEU H O 1
ATOM 9714 N N . LEU H 2 17 ? 52.923 35.385 57.998 1.00 34.02 18 LEU H N 1
ATOM 9715 C CA . LEU H 2 17 ? 52.265 34.965 56.770 1.00 29.86 18 LEU H CA 1
ATOM 9716 C C . LEU H 2 17 ? 52.907 35.658 55.576 1.00 34.47 18 LEU H C 1
ATOM 9717 O O . LEU H 2 17 ? 53.244 36.845 55.635 1.00 33.81 18 LEU H O 1
ATOM 9722 N N . VAL H 2 18 ? 53.076 34.904 54.493 1.00 32.91 19 VAL H N 1
ATOM 9723 C CA . VAL H 2 18 ? 53.785 35.365 53.309 1.00 27.66 19 VAL H CA 1
ATOM 9724 C C . VAL H 2 18 ? 52.993 34.993 52.062 1.00 33.41 19 VAL H C 1
ATOM 9725 O O . VAL H 2 18 ? 52.339 33.948 52.012 1.00 34.04 19 VAL H O 1
ATOM 9729 N N . GLN H 2 19 ? 53.053 35.861 51.048 1.00 32.62 20 GLN H N 1
ATOM 9730 C CA . GLN H 2 19 ? 52.375 35.634 49.773 1.00 38.36 20 GLN H CA 1
ATOM 9731 C C . GLN H 2 19 ? 53.344 35.887 48.625 1.00 40.52 20 GLN H C 1
ATOM 9732 O O . GLN H 2 19 ? 53.917 36.977 48.525 1.00 38.21 20 GLN H O 1
ATOM 9738 N N . PHE H 2 20 ? 53.524 34.887 47.764 1.00 32.45 21 PHE H N 1
ATOM 9739 C CA . PHE H 2 20 ? 54.380 35.018 46.592 1.00 38.16 21 PHE H CA 1
ATOM 9740 C C . PHE H 2 20 ? 53.619 35.672 45.442 1.00 46.00 21 PHE H C 1
ATOM 9741 O O . PHE H 2 20 ? 52.411 35.473 45.281 1.00 43.56 21 PHE H O 1
ATOM 9749 N N . GLN H 2 21 ? 54.336 36.456 44.632 1.00 42.21 22 GLN H N 1
ATOM 9750 C CA . GLN H 2 21 ? 53.705 37.091 43.480 1.00 44.31 22 GLN H CA 1
ATOM 9751 C C . GLN H 2 21 ? 54.755 37.472 42.444 1.00 49.01 22 GLN H C 1
ATOM 9752 O O . GLN H 2 21 ? 55.953 37.533 42.730 1.00 39.74 22 GLN H O 1
ATOM 9758 N N . ASP H 2 22 ? 54.269 37.732 41.229 1.00 52.07 23 ASP H N 1
ATOM 9759 C CA . ASP H 2 22 ? 55.082 38.142 40.093 1.00 58.65 23 ASP H CA 1
ATOM 9760 C C . ASP H 2 22 ? 55.652 39.544 40.295 1.00 59.92 23 ASP H C 1
ATOM 9761 O O . ASP H 2 22 ? 55.292 40.271 41.226 1.00 56.05 23 ASP H O 1
ATOM 9766 N N . GLU H 2 23 ? 56.567 39.918 39.394 1.00 66.10 24 GLU H N 1
ATOM 9767 C CA . GLU H 2 23 ? 56.947 41.321 39.268 1.00 64.98 24 GLU H CA 1
ATOM 9768 C C . GLU H 2 23 ? 55.768 42.169 38.818 1.00 66.03 24 GLU H C 1
ATOM 9769 O O . GLU H 2 23 ? 55.659 43.340 39.200 1.00 76.32 24 GLU H O 1
ATOM 9775 N N . GLY H 2 24 ? 54.879 41.594 38.009 1.00 67.53 25 GLY H N 1
ATOM 9776 C CA . GLY H 2 24 ? 53.674 42.237 37.535 1.00 68.29 25 GLY H CA 1
ATOM 9777 C C . GLY H 2 24 ? 52.482 42.159 38.460 1.00 62.66 25 GLY H C 1
ATOM 9778 O O . GLY H 2 24 ? 51.429 42.719 38.140 1.00 63.43 25 GLY H O 1
ATOM 9779 N N . GLY H 2 25 ? 52.604 41.472 39.595 1.00 58.73 26 GLY H N 1
ATOM 9780 C CA . GLY H 2 25 ? 51.553 41.455 40.589 1.00 57.78 26 GLY H CA 1
ATOM 9781 C C . GLY H 2 25 ? 50.687 40.213 40.615 1.00 62.18 26 GLY H C 1
ATOM 9782 O O . GLY H 2 25 ? 49.752 40.154 41.426 1.00 59.26 26 GLY H O 1
ATOM 9783 N N . GLN H 2 26 ? 50.954 39.226 39.759 1.00 64.39 27 GLN H N 1
ATOM 9784 C CA . GLN H 2 26 ? 50.142 38.015 39.724 1.00 53.51 27 GLN H CA 1
ATOM 9785 C C . GLN H 2 26 ? 50.490 37.131 40.915 1.00 54.69 27 GLN H C 1
ATOM 9786 O O . GLN H 2 26 ? 51.642 36.712 41.071 1.00 52.82 27 GLN H O 1
ATOM 9792 N N . LEU H 2 27 ? 49.496 36.849 41.752 1.00 55.05 28 LEU H N 1
ATOM 9793 C CA . LEU H 2 27 ? 49.720 36.043 42.942 1.00 46.96 28 LEU H CA 1
ATOM 9794 C C . LEU H 2 27 ? 49.930 34.581 42.571 1.00 43.16 28 LEU H C 1
ATOM 9795 O O . LEU H 2 27 ? 49.321 34.058 41.634 1.00 45.20 28 LEU H O 1
ATOM 9800 N N . LEU H 2 28 ? 50.801 33.918 43.326 1.00 42.63 29 LEU H N 1
ATOM 9801 C CA . LEU H 2 28 ? 51.122 32.512 43.108 1.00 40.94 29 LEU H CA 1
ATOM 9802 C C . LEU H 2 28 ? 50.748 31.734 44.360 1.00 37.25 29 LEU H C 1
ATOM 9803 O O . LEU H 2 28 ? 51.357 31.924 45.418 1.00 35.21 29 LEU H O 1
ATOM 9808 N N . GLY H 2 29 ? 49.759 30.855 44.237 1.00 40.76 30 GLY H N 1
ATOM 9809 C CA . GLY H 2 29 ? 49.323 30.066 45.370 1.00 40.36 30 GLY H CA 1
ATOM 9810 C C . GLY H 2 29 ? 48.657 30.904 46.453 1.00 38.88 30 GLY H C 1
ATOM 9811 O O . GLY H 2 29 ? 48.355 32.086 46.288 1.00 32.88 30 GLY H O 1
ATOM 9812 N N . SER H 2 30 ? 48.428 30.249 47.579 1.00 30.28 31 SER H N 1
ATOM 9813 C CA . SER H 2 30 ? 47.836 30.842 48.767 1.00 39.71 31 SER H CA 1
ATOM 9814 C C . SER H 2 30 ? 48.928 31.230 49.758 1.00 31.19 31 SER H C 1
ATOM 9815 O O . SER H 2 30 ? 50.092 30.855 49.600 1.00 37.87 31 SER H O 1
ATOM 9818 N N . PRO H 2 31 ? 48.593 32.014 50.788 1.00 41.81 32 PRO H N 1
ATOM 9819 C CA . PRO H 2 31 ? 49.616 32.428 51.757 1.00 29.68 32 PRO H CA 1
ATOM 9820 C C . PRO H 2 31 ? 50.285 31.252 52.456 1.00 37.61 32 PRO H C 1
ATOM 9821 O O . PRO H 2 31 ? 49.747 30.146 52.544 1.00 37.79 32 PRO H O 1
ATOM 9825 N N . PHE H 2 32 ? 51.494 31.517 52.955 1.00 40.09 33 PHE H N 1
ATOM 9826 C CA . PHE H 2 32 ? 52.334 30.532 53.621 1.00 35.11 33 PHE H CA 1
ATOM 9827 C C . PHE H 2 32 ? 52.761 31.063 54.982 1.00 40.16 33 PHE H C 1
ATOM 9828 O O . PHE H 2 32 ? 53.100 32.243 55.116 1.00 40.37 33 PHE H O 1
ATOM 9836 N N . ASP H 2 33 ? 52.748 30.192 55.989 1.00 38.99 34 ASP H N 1
ATOM 9837 C CA . ASP H 2 33 ? 53.347 30.503 57.280 1.00 32.87 34 ASP H CA 1
ATOM 9838 C C . ASP H 2 33 ? 54.809 30.078 57.255 1.00 38.99 34 ASP H C 1
ATOM 9839 O O . ASP H 2 33 ? 55.122 28.933 56.916 1.00 39.85 34 ASP H O 1
ATOM 9844 N N . VAL H 2 34 ? 55.699 31.000 57.606 1.00 37.06 35 VAL H N 1
ATOM 9845 C CA . VAL H 2 34 ? 57.124 30.812 57.348 1.00 38.43 35 VAL H CA 1
ATOM 9846 C C . VAL H 2 34 ? 57.955 31.373 58.498 1.00 31.25 35 VAL H C 1
ATOM 9847 O O . VAL H 2 34 ? 57.664 32.471 58.995 1.00 39.13 35 VAL H O 1
ATOM 9851 N N . PRO H 2 35 ? 58.973 30.651 58.967 1.00 34.00 36 PRO H N 1
ATOM 9852 C CA . PRO H 2 35 ? 59.893 31.223 59.957 1.00 33.89 36 PRO H CA 1
ATOM 9853 C C . PRO H 2 35 ? 60.710 32.358 59.360 1.00 39.81 36 PRO H C 1
ATOM 9854 O O . PRO H 2 35 ? 61.051 32.357 58.176 1.00 32.10 36 PRO H O 1
ATOM 9858 N N . VAL H 2 36 ? 61.036 33.338 60.205 1.00 31.65 37 VAL H N 1
ATOM 9859 C CA . VAL H 2 36 ? 61.632 34.568 59.702 1.00 33.77 37 VAL H CA 1
ATOM 9860 C C . VAL H 2 36 ? 63.084 34.367 59.274 1.00 46.04 37 VAL H C 1
ATOM 9861 O O . VAL H 2 36 ? 63.629 35.200 58.539 1.00 37.14 37 VAL H O 1
ATOM 9865 N N . ASP H 2 37 ? 63.727 33.276 59.696 1.00 34.72 38 ASP H N 1
ATOM 9866 C CA . ASP H 2 37 ? 65.089 32.976 59.276 1.00 36.97 38 ASP H CA 1
ATOM 9867 C C . ASP H 2 37 ? 65.141 32.128 58.008 1.00 31.59 38 ASP H C 1
ATOM 9868 O O . ASP H 2 37 ? 66.184 31.534 57.715 1.00 36.71 38 ASP H O 1
ATOM 9873 N N . ILE H 2 38 ? 64.036 32.044 57.263 1.00 34.38 39 ILE H N 1
ATOM 9874 C CA . ILE H 2 38 ? 64.033 31.273 56.028 1.00 37.42 39 ILE H CA 1
ATOM 9875 C C . ILE H 2 38 ? 64.999 31.905 55.031 1.00 35.63 39 ILE H C 1
ATOM 9876 O O . ILE H 2 38 ? 65.139 33.133 54.956 1.00 32.01 39 ILE H O 1
ATOM 9881 N N . THR H 2 39 ? 65.700 31.060 54.288 1.00 43.29 40 THR H N 1
ATOM 9882 C CA . THR H 2 39 ? 66.730 31.461 53.344 1.00 38.67 40 THR H CA 1
ATOM 9883 C C . THR H 2 39 ? 66.164 31.582 51.935 1.00 36.67 40 THR H C 1
ATOM 9884 O O . THR H 2 39 ? 65.088 31.053 51.639 1.00 37.22 40 THR H O 1
ATOM 9888 N N . PRO H 2 40 ? 66.857 32.296 51.041 1.00 32.04 41 PRO H N 1
ATOM 9889 C CA . PRO H 2 40 ? 66.429 32.302 49.630 1.00 35.15 41 PRO H CA 1
ATOM 9890 C C . PRO H 2 40 ? 66.435 30.919 48.999 1.00 35.52 41 PRO H C 1
ATOM 9891 O O . PRO H 2 40 ? 65.629 30.657 48.097 1.00 39.51 41 PRO H O 1
ATOM 9895 N N . ASP H 2 41 ? 67.332 30.030 49.433 1.00 33.51 42 ASP H N 1
ATOM 9896 C CA . ASP H 2 41 ? 67.334 28.666 48.911 1.00 39.35 42 ASP H CA 1
ATOM 9897 C C . ASP H 2 41 ? 66.050 27.932 49.279 1.00 35.24 42 ASP H C 1
ATOM 9898 O O . ASP H 2 41 ? 65.487 27.199 48.456 1.00 37.73 42 ASP H O 1
ATOM 9903 N N . ARG H 2 42 ? 65.576 28.107 50.515 1.00 31.76 43 ARG H N 1
ATOM 9904 C CA . ARG H 2 42 ? 64.330 27.466 50.924 1.00 36.60 43 ARG H CA 1
ATOM 9905 C C . ARG H 2 42 ? 63.117 28.125 50.279 1.00 31.78 43 ARG H C 1
ATOM 9906 O O . ARG H 2 42 ? 62.120 27.446 50.006 1.00 40.17 43 ARG H O 1
ATOM 9914 N N . LEU H 2 43 ? 63.174 29.439 50.039 1.00 35.36 44 LEU H N 1
ATOM 9915 C CA . LEU H 2 43 ? 62.108 30.098 49.289 1.00 30.81 44 LEU H CA 1
ATOM 9916 C C . LEU H 2 43 ? 62.030 29.561 47.868 1.00 32.77 44 LEU H C 1
ATOM 9917 O O . LEU H 2 43 ? 60.939 29.470 47.292 1.00 37.47 44 LEU H O 1
ATOM 9922 N N . GLN H 2 44 ? 63.175 29.198 47.290 1.00 40.53 45 GLN H N 1
ATOM 9923 C CA . GLN H 2 44 ? 63.186 28.610 45.956 1.00 39.05 45 GLN H CA 1
ATOM 9924 C C . GLN H 2 44 ? 62.499 27.249 45.943 1.00 30.65 45 GLN H C 1
ATOM 9925 O O . GLN H 2 44 ? 61.767 26.929 44.999 1.00 40.68 45 GLN H O 1
ATOM 9931 N N . LEU H 2 45 ? 62.723 26.438 46.986 1.00 40.70 46 LEU H N 1
ATOM 9932 C CA . LEU H 2 45 ? 62.124 25.105 47.054 1.00 37.91 46 LEU H CA 1
ATOM 9933 C C . LEU H 2 45 ? 60.607 25.177 47.173 1.00 42.66 46 LEU H C 1
ATOM 9934 O O . LEU H 2 45 ? 59.894 24.393 46.534 1.00 43.83 46 LEU H O 1
ATOM 9939 N N . VAL H 2 46 ? 60.096 26.114 47.979 1.00 43.59 47 VAL H N 1
ATOM 9940 C CA . VAL H 2 46 ? 58.653 26.321 48.053 1.00 36.61 47 VAL H CA 1
ATOM 9941 C C . VAL H 2 46 ? 58.130 26.814 46.708 1.00 40.68 47 VAL H C 1
ATOM 9942 O O . VAL H 2 46 ? 57.070 26.396 46.248 1.00 39.66 47 VAL H O 1
ATOM 9946 N N . CYS H 2 47 ? 58.862 27.694 46.049 1.00 41.68 48 CYS H N 1
ATOM 9947 C CA . CYS H 2 47 ? 58.402 28.225 44.775 1.00 35.84 48 CYS H CA 1
ATOM 9948 C C . CYS H 2 47 ? 58.397 27.153 43.689 1.00 44.74 48 CYS H C 1
ATOM 9949 O O . CYS H 2 47 ? 57.552 27.175 42.785 1.00 49.18 48 CYS H O 1
ATOM 9952 N N . ASN H 2 48 ? 59.365 26.234 43.738 1.00 44.06 49 ASN H N 1
ATOM 9953 C CA . ASN H 2 48 ? 59.390 25.150 42.765 1.00 37.04 49 ASN H CA 1
ATOM 9954 C C . ASN H 2 48 ? 58.156 24.275 42.898 1.00 46.25 49 ASN H C 1
ATOM 9955 O O . ASN H 2 48 ? 57.591 23.825 41.893 1.00 56.41 49 ASN H O 1
ATOM 9960 N N . ALA H 2 49 ? 57.718 24.036 44.134 1.00 48.40 50 ALA H N 1
ATOM 9961 C CA . ALA H 2 49 ? 56.500 23.269 44.356 1.00 47.12 50 ALA H CA 1
ATOM 9962 C C . ALA H 2 49 ? 55.287 23.974 43.768 1.00 45.60 50 ALA H C 1
ATOM 9963 O O . ALA H 2 49 ? 54.432 23.332 43.151 1.00 53.43 50 ALA H O 1
ATOM 9965 N N . LEU H 2 50 ? 55.187 25.291 43.960 1.00 42.21 51 LEU H N 1
ATOM 9966 C CA . LEU H 2 50 ? 54.012 26.018 43.493 1.00 43.67 51 LEU H CA 1
ATOM 9967 C C . LEU H 2 50 ? 53.978 26.136 41.973 1.00 47.73 51 LEU H C 1
ATOM 9968 O O . LEU H 2 50 ? 52.894 26.134 41.379 1.00 49.96 51 LEU H O 1
ATOM 9973 N N . LEU H 2 51 ? 55.141 26.247 41.326 1.00 53.09 52 LEU H N 1
ATOM 9974 C CA . LEU H 2 51 ? 55.158 26.407 39.875 1.00 57.40 52 LEU H CA 1
ATOM 9975 C C . LEU H 2 51 ? 55.070 25.070 39.149 1.00 59.66 52 LEU H C 1
ATOM 9976 O O . LEU H 2 51 ? 54.505 25.006 38.051 1.00 56.01 52 LEU H O 1
ATOM 9981 N N . ALA H 2 52 ? 55.605 24.007 39.747 1.00 60.70 53 ALA H N 1
ATOM 9982 C CA . ALA H 2 52 ? 55.523 22.643 39.221 1.00 62.21 53 ALA H CA 1
ATOM 9983 C C . ALA H 2 52 ? 55.943 22.571 37.752 1.00 72.30 53 ALA H C 1
ATOM 9984 O O . ALA H 2 52 ? 55.184 22.162 36.871 1.00 75.48 53 ALA H O 1
ATOM 9986 N N . GLN H 2 53 ? 57.182 22.981 37.504 1.00 69.45 54 GLN H N 1
ATOM 9987 C CA . GLN H 2 53 ? 57.778 22.915 36.180 1.00 70.58 54 GLN H CA 1
ATOM 9988 C C . GLN H 2 53 ? 58.806 21.792 36.151 1.00 76.06 54 GLN H C 1
ATOM 9989 O O . GLN H 2 53 ? 59.440 21.493 37.172 1.00 81.56 54 GLN H O 1
ATOM 9995 N N . GLU H 2 54 ? 58.954 21.167 34.970 1.00 79.59 55 GLU H N 1
ATOM 9996 C CA . GLU H 2 54 ? 59.869 20.034 34.839 1.00 77.74 55 GLU H CA 1
ATOM 9997 C C . GLU H 2 54 ? 61.290 20.428 35.228 1.00 83.79 55 GLU H C 1
ATOM 9998 O O . GLU H 2 54 ? 61.996 19.644 35.876 1.00 83.19 55 GLU H O 1
ATOM 10004 N N . ASP H 2 55 ? 61.710 21.637 34.884 1.00 79.31 56 ASP H N 1
ATOM 10005 C CA . ASP H 2 55 ? 63.016 22.167 35.287 1.00 81.41 56 ASP H CA 1
ATOM 10006 C C . ASP H 2 55 ? 62.838 23.571 35.841 1.00 73.97 56 ASP H C 1
ATOM 10007 O O . ASP H 2 55 ? 62.480 24.498 35.073 1.00 74.82 56 ASP H O 1
ATOM 10012 N N . PRO H 2 56 ? 63.067 23.787 37.131 1.00 65.31 57 PRO H N 1
ATOM 10013 C CA . PRO H 2 56 ? 62.809 25.094 37.747 1.00 70.16 57 PRO H CA 1
ATOM 10014 C C . PRO H 2 56 ? 63.882 26.127 37.427 1.00 60.71 57 PRO H C 1
ATOM 10015 O O . PRO H 2 56 ? 65.082 25.848 37.484 1.00 62.46 57 PRO H O 1
ATOM 10019 N N . LEU H 2 57 ? 63.433 27.331 37.081 1.00 59.63 58 LEU H N 1
ATOM 10020 C CA . LEU H 2 57 ? 64.359 28.430 36.836 1.00 65.80 58 LEU H CA 1
ATOM 10021 C C . LEU H 2 57 ? 64.932 28.946 38.167 1.00 54.39 58 LEU H C 1
ATOM 10022 O O . LEU H 2 57 ? 64.236 28.955 39.178 1.00 52.40 58 LEU H O 1
ATOM 10027 N N . PRO H 2 58 ? 66.200 29.369 38.167 1.00 47.72 59 PRO H N 1
ATOM 10028 C CA . PRO H 2 58 ? 66.732 30.042 39.368 1.00 46.08 59 PRO H CA 1
ATOM 10029 C C . PRO H 2 58 ? 66.016 31.362 39.593 1.00 39.14 59 PRO H C 1
ATOM 10030 O O . PRO H 2 58 ? 65.728 32.103 38.652 1.00 39.87 59 PRO H O 1
ATOM 10034 N N . LEU H 2 59 ? 65.744 31.665 40.861 1.00 40.75 60 LEU H N 1
ATOM 10035 C CA . LEU H 2 59 ? 64.862 32.769 41.205 1.00 44.27 60 LEU H CA 1
ATOM 10036 C C . LEU H 2 59 ? 65.522 33.683 42.228 1.00 33.70 60 LEU H C 1
ATOM 10037 O O . LEU H 2 59 ? 66.351 33.246 43.031 1.00 41.40 60 LEU H O 1
ATOM 10042 N N . ALA H 2 60 ? 65.147 34.962 42.183 1.00 33.25 61 ALA H N 1
ATOM 10043 C CA . ALA H 2 60 ? 65.515 35.943 43.194 1.00 41.30 61 ALA H CA 1
ATOM 10044 C C . ALA H 2 60 ? 64.258 36.449 43.889 1.00 35.02 61 ALA H C 1
ATOM 10045 O O . ALA H 2 60 ? 63.179 36.489 43.293 1.00 33.18 61 ALA H O 1
ATOM 10047 N N . PHE H 2 61 ? 64.402 36.843 45.154 1.00 32.43 62 PHE H N 1
ATOM 10048 C CA . PHE H 2 61 ? 63.256 37.174 45.990 1.00 38.28 62 PHE H CA 1
ATOM 10049 C C . PHE H 2 61 ? 63.422 38.560 46.600 1.00 45.68 62 PHE H C 1
ATOM 10050 O O . PHE H 2 61 ? 64.513 38.926 47.050 1.00 35.27 62 PHE H O 1
ATOM 10058 N N . PHE H 2 62 ? 62.330 39.327 46.607 1.00 32.36 63 PHE H N 1
ATOM 10059 C CA . PHE H 2 62 ? 62.337 40.714 47.050 1.00 40.60 63 PHE H CA 1
ATOM 10060 C C . PHE H 2 62 ? 61.128 40.986 47.934 1.00 41.53 63 PHE H C 1
ATOM 10061 O O . PHE H 2 62 ? 60.014 40.559 47.620 1.00 42.07 63 PHE H O 1
ATOM 10069 N N . VAL H 2 63 ? 61.349 41.700 49.035 1.00 34.94 64 VAL H N 1
ATOM 10070 C CA . VAL H 2 63 ? 60.269 42.216 49.869 1.00 52.06 64 VAL H CA 1
ATOM 10071 C C . VAL H 2 63 ? 60.431 43.728 49.977 1.00 46.92 64 VAL H C 1
ATOM 10072 O O . VAL H 2 63 ? 61.442 44.216 50.500 1.00 48.89 64 VAL H O 1
ATOM 10076 N N . HIS H 2 64 ? 59.442 44.466 49.471 1.00 52.96 65 HIS H N 1
ATOM 10077 C CA . HIS H 2 64 ? 59.466 45.931 49.442 1.00 63.29 65 HIS H CA 1
ATOM 10078 C C . HIS H 2 64 ? 60.724 46.454 48.750 1.00 63.27 65 HIS H C 1
ATOM 10079 O O . HIS H 2 64 ? 61.433 47.326 49.262 1.00 58.77 65 HIS H O 1
ATOM 10086 N N . ASP H 2 65 ? 61.015 45.878 47.583 1.00 57.51 66 ASP H N 1
ATOM 10087 C CA . ASP H 2 65 ? 62.101 46.279 46.688 1.00 59.42 66 ASP H CA 1
ATOM 10088 C C . ASP H 2 65 ? 63.488 46.046 47.275 1.00 44.32 66 ASP H C 1
ATOM 10089 O O . ASP H 2 65 ? 64.472 46.551 46.725 1.00 59.23 66 ASP H O 1
ATOM 10094 N N . ALA H 2 66 ? 63.597 45.310 48.377 1.00 41.09 67 ALA H N 1
ATOM 10095 C CA . ALA H 2 66 ? 64.878 44.919 48.950 1.00 44.69 67 ALA H CA 1
ATOM 10096 C C . ALA H 2 66 ? 65.050 43.414 48.790 1.00 48.49 67 ALA H C 1
ATOM 10097 O O . ALA H 2 66 ? 64.157 42.643 49.160 1.00 35.19 67 ALA H O 1
ATOM 10099 N N . GLU H 2 67 ? 66.185 42.999 48.232 1.00 38.10 68 GLU H N 1
ATOM 10100 C CA . GLU H 2 67 ? 66.407 41.581 47.982 1.00 33.57 68 GLU H CA 1
ATOM 10101 C C . GLU H 2 67 ? 66.677 40.824 49.275 1.00 32.35 68 GLU H C 1
ATOM 10102 O O . GLU H 2 67 ? 67.381 41.307 50.167 1.00 38.10 68 GLU H O 1
ATOM 10108 N N . ILE H 2 68 ? 66.110 39.625 49.367 1.00 36.96 69 ILE H N 1
ATOM 10109 C CA . ILE H 2 68 ? 66.383 38.703 50.463 1.00 39.71 69 ILE H CA 1
ATOM 10110 C C . ILE H 2 68 ? 67.641 37.925 50.087 1.00 31.92 69 ILE H C 1
ATOM 10111 O O . ILE H 2 68 ? 67.630 37.137 49.138 1.00 39.27 69 ILE H O 1
ATOM 10116 N N . VAL H 2 69 ? 68.725 38.139 50.829 1.00 34.20 70 VAL H N 1
ATOM 10117 C CA . VAL H 2 69 ? 70.035 37.584 50.497 1.00 32.65 70 VAL H CA 1
ATOM 10118 C C . VAL H 2 69 ? 70.432 36.459 51.448 1.00 32.58 70 VAL H C 1
ATOM 10119 O O . VAL H 2 69 ? 70.823 35.377 51.010 1.00 37.16 70 VAL H O 1
ATOM 10123 N N . SER H 2 70 ? 70.354 36.703 52.754 1.00 36.43 71 SER H N 1
ATOM 10124 C CA . SER H 2 70 ? 70.697 35.700 53.754 1.00 35.97 71 SER H CA 1
ATOM 10125 C C . SER H 2 70 ? 69.474 35.125 54.452 1.00 37.14 71 SER H C 1
ATOM 10126 O O . SER H 2 70 ? 69.356 33.903 54.586 1.00 40.29 71 SER H O 1
ATOM 10129 N N . SER H 2 71 ? 68.558 35.977 54.903 1.00 33.63 72 SER H N 1
ATOM 10130 C CA . SER H 2 71 ? 67.332 35.514 55.537 1.00 42.27 72 SER H CA 1
ATOM 10131 C C . SER H 2 71 ? 66.285 36.610 55.428 1.00 41.20 72 SER H C 1
ATOM 10132 O O . SER H 2 71 ? 66.610 37.793 55.314 1.00 37.32 72 SER H O 1
ATOM 10135 N N . LEU H 2 72 ? 65.017 36.194 55.491 1.00 41.96 73 LEU H N 1
ATOM 10136 C CA . LEU H 2 72 ? 63.910 37.147 55.462 1.00 36.56 73 LEU H CA 1
ATOM 10137 C C . LEU H 2 72 ? 64.004 38.148 56.606 1.00 42.00 73 LEU H C 1
ATOM 10138 O O . LEU H 2 72 ? 63.805 39.352 56.404 1.00 42.34 73 LEU H O 1
ATOM 10143 N N . GLY H 2 73 ? 64.300 37.667 57.814 1.00 34.95 74 GLY H N 1
ATOM 10144 C CA . GLY H 2 73 ? 64.370 38.557 58.962 1.00 39.20 74 GLY H CA 1
ATOM 10145 C C . GLY H 2 73 ? 65.443 39.620 58.832 1.00 43.00 74 GLY H C 1
ATOM 10146 O O . GLY H 2 73 ? 65.245 40.766 59.244 1.00 46.54 74 GLY H O 1
ATOM 10147 N N . LYS H 2 74 ? 66.597 39.256 58.268 1.00 42.81 75 LYS H N 1
ATOM 10148 C CA . LYS H 2 74 ? 67.692 40.214 58.142 1.00 53.55 75 LYS H CA 1
ATOM 10149 C C . LYS H 2 74 ? 67.296 41.409 57.279 1.00 51.86 75 LYS H C 1
ATOM 10150 O O . LYS H 2 74 ? 67.573 42.560 57.640 1.00 52.94 75 LYS H O 1
ATOM 10156 N N . THR H 2 75 ? 66.640 41.163 56.140 1.00 44.48 76 THR H N 1
ATOM 10157 C CA . THR H 2 75 ? 66.212 42.274 55.291 1.00 46.45 76 THR H CA 1
ATOM 10158 C C . THR H 2 75 ? 65.107 43.088 55.957 1.00 56.51 76 THR H C 1
ATOM 10159 O O . THR H 2 75 ? 65.062 44.315 55.813 1.00 52.07 76 THR H O 1
ATOM 10163 N N . LEU H 2 76 ? 64.200 42.425 56.683 1.00 45.23 77 LEU H N 1
ATOM 10164 C CA . LEU H 2 76 ? 63.137 43.149 57.372 1.00 54.96 77 LEU H CA 1
ATOM 10165 C C . LEU H 2 76 ? 63.682 44.043 58.476 1.00 54.87 77 LEU H C 1
ATOM 10166 O O . LEU H 2 76 ? 63.013 45.009 58.860 1.00 54.95 77 LEU H O 1
ATOM 10171 N N . GLU H 2 77 ? 64.871 43.734 59.003 1.00 56.54 78 GLU H N 1
ATOM 10172 C CA . GLU H 2 77 ? 65.470 44.568 60.039 1.00 63.30 78 GLU H CA 1
ATOM 10173 C C . GLU H 2 77 ? 65.704 45.990 59.546 1.00 64.25 78 GLU H C 1
ATOM 10174 O O . GLU H 2 77 ? 65.731 46.929 60.349 1.00 69.45 78 GLU H O 1
ATOM 10180 N N . SER H 2 78 ? 65.886 46.166 58.240 1.00 62.71 79 SER H N 1
ATOM 10181 C CA . SER H 2 78 ? 66.138 47.470 57.644 1.00 75.96 79 SER H CA 1
ATOM 10182 C C . SER H 2 78 ? 64.867 48.164 57.166 1.00 73.09 79 SER H C 1
ATOM 10183 O O . SER H 2 78 ? 64.958 49.171 56.457 1.00 69.70 79 SER H O 1
ATOM 10186 N N . GLN H 2 79 ? 63.693 47.657 57.533 1.00 74.20 80 GLN H N 1
ATOM 10187 C CA . GLN H 2 79 ? 62.429 48.222 57.086 1.00 69.54 80 GLN H CA 1
ATOM 10188 C C . GLN H 2 79 ? 61.512 48.481 58.274 1.00 71.30 80 GLN H C 1
ATOM 10189 O O . GLN H 2 79 ? 61.640 47.868 59.337 1.00 69.60 80 GLN H O 1
ATOM 10195 N N . ALA H 2 80 ? 60.575 49.407 58.072 1.00 72.51 81 ALA H N 1
ATOM 10196 C CA . ALA H 2 80 ? 59.504 49.687 59.027 1.00 79.16 81 ALA H CA 1
ATOM 10197 C C . ALA H 2 80 ? 58.234 49.047 58.474 1.00 68.17 81 ALA H C 1
ATOM 10198 O O . ALA H 2 80 ? 57.487 49.660 57.711 1.00 81.18 81 ALA H O 1
ATOM 10200 N N . VAL H 2 81 ? 57.996 47.801 58.862 1.00 62.78 82 VAL H N 1
ATOM 10201 C CA . VAL H 2 81 ? 56.934 46.987 58.285 1.00 66.69 82 VAL H CA 1
ATOM 10202 C C . VAL H 2 81 ? 55.731 46.969 59.219 1.00 58.19 82 VAL H C 1
ATOM 10203 O O . VAL H 2 81 ? 55.866 46.987 60.449 1.00 59.09 82 VAL H O 1
ATOM 10207 N N . GLU H 2 82 ? 54.538 46.948 58.625 1.00 56.11 83 GLU H N 1
ATOM 10208 C CA . GLU H 2 82 ? 53.292 46.766 59.368 1.00 58.38 83 GLU H CA 1
ATOM 10209 C C . GLU H 2 82 ? 53.102 45.261 59.521 1.00 50.19 83 GLU H C 1
ATOM 10210 O O . GLU H 2 82 ? 52.692 44.576 58.581 1.00 47.29 83 GLU H O 1
ATOM 10216 N N . THR H 2 83 ? 53.407 44.745 60.714 1.00 49.75 84 THR H N 1
ATOM 10217 C CA . THR H 2 83 ? 53.467 43.302 60.933 1.00 45.78 84 THR H CA 1
ATOM 10218 C C . THR H 2 83 ? 52.112 42.620 60.800 1.00 54.11 84 THR H C 1
ATOM 10219 O O . THR H 2 83 ? 52.063 41.402 60.602 1.00 53.00 84 THR H O 1
ATOM 10223 N N . GLU H 2 84 ? 51.017 43.369 60.914 1.00 46.78 85 GLU H N 1
ATOM 10224 C CA . GLU H 2 84 ? 49.695 42.759 60.869 1.00 43.59 85 GLU H CA 1
ATOM 10225 C C . GLU H 2 84 ? 49.324 42.287 59.466 1.00 50.47 85 GLU H C 1
ATOM 10226 O O . GLU H 2 84 ? 48.517 41.362 59.322 1.00 44.02 85 GLU H O 1
ATOM 10232 N N . LYS H 2 85 ? 49.894 42.896 58.430 1.00 54.49 86 LYS H N 1
ATOM 10233 C CA . LYS H 2 85 ? 49.562 42.546 57.057 1.00 46.86 86 LYS H CA 1
ATOM 10234 C C . LYS H 2 85 ? 50.321 41.306 56.591 1.00 50.74 86 LYS H C 1
ATOM 10235 O O . LYS H 2 85 ? 51.372 40.944 57.128 1.00 40.28 86 LYS H O 1
ATOM 10241 N N . VAL H 2 86 ? 49.765 40.651 55.569 1.00 48.41 87 VAL H N 1
ATOM 10242 C CA . VAL H 2 86 ? 50.458 39.552 54.907 1.00 38.32 87 VAL H CA 1
ATOM 10243 C C . VAL H 2 86 ? 51.584 40.115 54.051 1.00 39.00 87 VAL H C 1
ATOM 10244 O O . VAL H 2 86 ? 51.368 40.999 53.212 1.00 38.37 87 VAL H O 1
ATOM 10248 N N . LEU H 2 87 ? 52.792 39.602 54.256 1.00 32.88 88 LEU H N 1
ATOM 10249 C CA . LEU H 2 87 ? 53.971 40.131 53.583 1.00 37.84 88 LEU H CA 1
ATOM 10250 C C . LEU H 2 87 ? 54.044 39.585 52.161 1.00 32.52 88 LEU H C 1
ATOM 10251 O O . LEU H 2 87 ? 54.085 38.367 51.957 1.00 37.08 88 LEU H O 1
ATOM 10256 N N . ASP H 2 88 ? 54.063 40.483 51.180 1.00 33.89 89 ASP H N 1
ATOM 10257 C CA . ASP H 2 88 ? 54.200 40.084 49.786 1.00 43.48 89 ASP H CA 1
ATOM 10258 C C . ASP H 2 88 ? 55.670 39.871 49.449 1.00 36.08 89 ASP H C 1
ATOM 10259 O O . ASP H 2 88 ? 56.504 40.745 49.698 1.00 37.07 89 ASP H O 1
ATOM 10264 N N . ILE H 2 89 ? 55.986 38.706 48.888 1.00 42.45 90 ILE H N 1
ATOM 10265 C CA . ILE H 2 89 ? 57.336 38.386 48.436 1.00 34.92 90 ILE H CA 1
ATOM 10266 C C . ILE H 2 89 ? 57.311 38.311 46.919 1.00 38.79 90 ILE H C 1
ATOM 10267 O O . ILE H 2 89 ? 56.603 37.477 46.340 1.00 38.00 90 ILE H O 1
ATOM 10272 N N . ILE H 2 90 ? 58.083 39.179 46.278 1.00 30.20 91 ILE H N 1
ATOM 10273 C CA . ILE H 2 90 ? 58.152 39.235 44.825 1.00 35.47 91 ILE H CA 1
ATOM 10274 C C . ILE H 2 90 ? 59.311 38.368 44.361 1.00 37.78 91 ILE H C 1
ATOM 10275 O O . ILE H 2 90 ? 60.425 38.468 44.889 1.00 39.60 91 ILE H O 1
ATOM 10280 N N . TYR H 2 91 ? 59.054 37.518 43.373 1.00 39.79 92 TYR H N 1
ATOM 10281 C CA . TYR H 2 91 ? 60.080 36.663 42.803 1.00 34.04 92 TYR H CA 1
ATOM 10282 C C . TYR H 2 91 ? 60.306 37.049 41.348 1.00 39.45 92 TYR H C 1
ATOM 10283 O O . TYR H 2 91 ? 59.384 37.487 40.651 1.00 37.99 92 TYR H O 1
ATOM 10292 N N . GLN H 2 92 ? 61.547 36.891 40.899 1.00 36.61 93 GLN H N 1
ATOM 10293 C CA . GLN H 2 92 ? 61.916 37.184 39.525 1.00 39.41 93 GLN H CA 1
ATOM 10294 C C . GLN H 2 92 ? 63.059 36.263 39.133 1.00 40.97 93 GLN H C 1
ATOM 10295 O O . GLN H 2 92 ? 63.868 35.887 39.990 1.00 42.77 93 GLN H O 1
ATOM 10301 N N . PRO H 2 93 ? 63.143 35.872 37.864 1.00 45.81 94 PRO H N 1
ATOM 10302 C CA . PRO H 2 93 ? 64.247 35.004 37.438 1.00 44.35 94 PRO H CA 1
ATOM 10303 C C . PRO H 2 93 ? 65.586 35.715 37.535 1.00 42.30 94 PRO H C 1
ATOM 10304 O O . PRO H 2 93 ? 65.692 36.920 37.292 1.00 43.44 94 PRO H O 1
ATOM 10308 N N . GLN H 2 94 ? 66.613 34.954 37.904 1.00 43.95 95 GLN H N 1
ATOM 10309 C CA . GLN H 2 94 ? 67.953 35.510 37.969 1.00 45.43 95 GLN H CA 1
ATOM 10310 C C . GLN H 2 94 ? 68.457 35.831 36.566 1.00 37.22 95 GLN H C 1
ATOM 10311 O O . GLN H 2 94 ? 67.947 35.332 35.559 1.00 42.28 95 GLN H O 1
ATOM 10317 N N . ALA H 2 95 ? 69.474 36.684 36.508 1.00 36.01 96 ALA H N 1
ATOM 10318 C CA . ALA H 2 95 ? 69.982 37.145 35.228 1.00 38.76 96 ALA H CA 1
ATOM 10319 C C . ALA H 2 95 ? 70.814 36.067 34.543 1.00 40.41 96 ALA H C 1
ATOM 10320 O O . ALA H 2 95 ? 71.341 35.148 35.177 1.00 41.03 96 ALA H O 1
ATOM 10322 N N . ILE H 2 96 ? 70.913 36.192 33.222 1.00 51.90 97 ILE H N 1
ATOM 10323 C CA . ILE H 2 96 ? 71.827 35.407 32.402 1.00 48.00 97 ILE H CA 1
ATOM 10324 C C . ILE H 2 96 ? 72.843 36.370 31.806 1.00 49.76 97 ILE H C 1
ATOM 10325 O O . ILE H 2 96 ? 72.466 37.334 31.130 1.00 50.87 97 ILE H O 1
ATOM 10330 N N . PHE H 2 97 ? 74.126 36.115 32.061 1.00 61.51 98 PHE H N 1
ATOM 10331 C CA . PHE H 2 97 ? 75.157 37.096 31.741 1.00 56.74 98 PHE H CA 1
ATOM 10332 C C . PHE H 2 97 ? 75.667 36.972 30.310 1.00 64.87 98 PHE H C 1
ATOM 10333 O O . PHE H 2 97 ? 74.909 36.612 29.402 1.00 68.00 98 PHE H O 1
ATOM 10341 N N . ARG H 2 98 ? 76.951 37.277 30.113 1.00 80.00 99 ARG H N 1
ATOM 10342 C CA . ARG H 2 98 ? 77.574 37.389 28.790 1.00 74.54 99 ARG H CA 1
ATOM 10343 C C . ARG H 2 98 ? 76.918 38.500 27.977 1.00 74.47 99 ARG H C 1
ATOM 10344 O O . ARG H 2 98 ? 77.450 39.607 27.881 1.00 70.32 99 ARG H O 1
#

B-factor: mean 52.2, std 17.8, range [20.32, 142.72]

Foldseek 3Di:
DVVLVVLLVVLVVLCVVQVVLLQLLLVLLVVLLVCPFAAEEEEEEELAQVCVVQVCPSVRLNVCSSVVVSCVVNVRAFYWYWYDFPHIDTQGARVDDDDSSSSSSVSVPRPNHHHGRAVLRVLVVVLVVVVVVVVVPYQAEYEYEDQLPPHAPVHLVSSLVSLVVCVVSRYHYEYEHEFAPVDPDGLQPAWDWADDDPPDDTDIGRPVVSRSHPHYDYDHDSSCVSVGVSVSCSVSSVVVD/DDPADWAWEWEAEPVGHTFDDIDIDGQFDALVVVQVVVCVRVVDPDRAAKWKDFPNHTRHRTNNVRCVPDDDDRVDHTYIYMDGDDDDDD/DVVLLVVLLVVLVVLCVVQVVLLVLLLVLLCVQQDDPPHDDLAQEAEEEEEELAQVCVVQVCPSVRLSLCSSVVSSSVVNVNQFYWYWYDFPAIDTQGGRNDGDDSSSSSSVSSVRPSHHHGQAVLNVLVVVLVSVVVVHNHQAEYEYEEQLPRHAPVHLVSNLVSLVVCVVSRYHYEYEHEFEPVDPDGLQPAWDWDDDDPPDDTDIGRPVVSRSHPHYDYDHDSSCVSVGVSVSVSVVSVVVD/DPADWAKAWEAEPVGHTFDDIDIDGQFDALVNVQVVVCVRVVDPPDAAKWKDFPNHTGHGTNNVRCVVDDDDRVDHTYIYMDGD/DVVLLVVLLVVLVVLCVVQVVLLVLLLVLLCVQQDDPPHDDLQQEAEEEEEELAQVCVVQVVPSVRLNLCSSVLSSSVVNVNQFYWYWYDFPAIDTLGGGNDGDDSSSSSSVSSVRPSHHHGRAQLRVLQPVLVSVVVPDPHQAEYEYEEQLPPHAPVHLVSNLVSLVVCVVSRYHYEYEHEFAPVGPDGLQPAWDWDDDDDPDDIDIGRPVVSRSHPHYDYDHDSSCVSVGVSVSVSVVSVVVD/DPADWAWAWEAEPVGHTFDDIDIDGQFDAVVVVQVVVCVRVVDPDRAAKWKDFPNHTGHGTNNVVCVVDDDDRVDHTYIYMDGD/DVLLVVLLVVLVVLCVVQVVLLQLLLVLLVVLLVCQDEEEEEEELAQVCVVQVCPSVRLNLCSSVLSSCLVNVPAFYWYWYDFPHIDTQGARVDRDDSSSSSSVSSPRPNHHHGGAQLRVLQCVLVRVVVPRQAEYEYEDQLPPHAPVHLVSSLVSLVVCVVSRYHYEYEHEFAPVDPDTLQRAWDWADDDDPDDTDIGRPVVSRSHPHYDYDHDSSCCSVGVSVSCSVSSVVSVD/DDDPADWAKEWEAEPVGHTFDDIDIDGQQDALVVVQVVVCVRVVDPDDAAKWKDWPNHTGHGTNNVRCVPDDDDRVDHTYIYMDGDDDDD

Solvent-accessible surface area: 57527 Å² total; per-residue (Å²): 142,150,120,59,135,97,10,43,101,94,3,88,49,20,27,135,100,1,51,81,10,4,117,30,1,20,45,6,3,71,15,26,60,84,114,217,132,59,30,5,2,0,4,1,6,0,6,0,19,6,0,78,54,26,109,0,91,114,14,0,9,22,0,8,0,0,2,0,30,0,9,41,60,26,84,19,28,18,3,0,0,3,2,1,0,65,52,49,98,92,30,8,32,18,91,72,25,5,30,42,142,12,0,9,34,1,16,89,73,4,129,2,132,23,121,71,12,52,0,0,54,0,4,16,46,4,2,36,45,1,10,16,9,58,59,61,54,62,10,9,1,2,1,0,6,0,0,0,12,32,2,3,43,28,0,46,31,28,0,73,9,1,7,71,1,3,86,31,19,131,9,21,12,1,0,0,0,0,1,31,71,93,26,150,23,19,0,12,49,3,64,8,6,90,35,174,36,132,62,103,115,10,92,61,73,35,2,9,81,27,22,6,3,58,44,31,3,10,1,58,70,12,90,12,0,0,11,0,1,5,8,1,4,20,21,7,18,79,114,35,132,68,92,12,23,76,42,15,16,0,1,1,26,46,110,81,39,133,67,26,42,19,6,0,4,1,18,22,62,4,51,29,115,102,0,32,25,1,0,24,30,49,54,86,96,171,113,72,104,80,11,14,1,42,0,115,138,32,82,3,113,65,21,0,12,131,12,23,136,95,47,114,40,92,40,24,106,59,13,63,0,36,27,62,86,101,77,171,174,223,194,114,114,109,76,39,120,89,8,44,107,96,2,82,48,17,26,134,95,2,54,82,7,5,90,28,1,6,57,5,4,91,32,19,11,54,48,122,84,73,45,47,48,206,65,7,12,7,0,1,0,0,0,9,0,19,7,0,78,51,25,110,0,91,112,15,0,6,20,0,1,0,0,3,0,28,0,7,58,79,2,139,3,54,49,1,0,0,2,2,2,1,62,48,42,114,89,28,4,54,11,160,98,153,10,48,71,148,10,0,4,24,0,16,62,86,3,132,2,132,27,133,84,2,50,2,0,61,1,4,70,41,2,26,104,34,2,73,94,36,118,186,53,18,20,2,1,2,2,1,0,0,0,15,31,2,3,37,44,0,62,103,110,0,67,52,4,10,84,53,4,107,110,53,127,9,37,16,4,2,0,0,0,2,30,74,92,27,150,24,21,0,17,60,4,67,7,7,82,39,131,43,134,65,90,102,11,73,64,67,12,2,7,54,26,21,5,4,63,54,26,4,8,1,66,72,10,87,16,0,0,9,0,1,10,6,9,10,14,18,8,20,67,101,71,99,143,71,51,82,40,12,14,0,7,2,26,45,120,82,41,131,71,24,35,20,11,0,4,1,22,16,75,3,54,31,113,105,0,31,31,1,0,31,34,53,49,87,105,162,116,71,117,83,19,11,2,38,0,119,137,32,92,7,121,61,22,0,11,133,12,21,147,98,47,116,36,82,52,21,103,63,11,67,0,43,25,60,88,164,97,63,134,84,20,80,93,9,8,104,98,2,61,51,18,26,133,103,2,44,75,9,5,101,89,0,6,104,42,2,93,140,24,13,59,45,115,65,51,9,0,15,88,6,5,8,6,0,2,0,0,0,5,0,20,5,0,76,52,25,110,0,84,112,14,0,7,20,0,2,0,0,3,0,31,0,6,54,97,0,51,3,46,45,2,0,0,4,1,1,0,65,50,47,91,90,17,4,43,6,120,54,32,14,10,16,54,10,0,6,56,0,14,46,67,3,125,2,133,22,129,69,10,56,0,0,62,0,5,81,40,4,34,106,33,2,70,90,18,130,124,49,5,21,1,1,1,0,2,0,0,0,16,33,3,3,42,33,0,59,115,104,0,70,60,5,9,80,56,4,105,108,44,102,7,36,15,4,0,0,0,0,2,31,73,89,21,144,23,21,0,106,57,3,64,14,7,79,34,114,39,146,62,103,101,9,74,60,100,35,3,23,102,26,22,5,2,77,96,91,19,54,1,125,72,14,90,45,0,0,80,44,0,8,64,16,9,98,92,9,21,96,107,29,78,137,67,45,88,41,22,15,0,2,2,26,50,116,73,39,130,79,23,41,20,6,0,4,2,18,25,77,3,53,27,111,102,0,32,32,1,0,23,25,50,58,89,92,176,111,74,99,77,12,10,1,41,0,123,134,36,87,5,118,66,21,0,12,133,16,25,140,98,50,115,37,99,49,24,106,63,14,67,0,46,26,51,87,159,146,114,120,66,116,90,8,48,96,94,2,86,59,18,25,134,98,2,46,77,10,4,115,94,0,20,78,40,1,104,96,34,68,117,102,170,38,14,3,0,3,0,4,0,7,0,17,6,0,76,56,26,113,0,89,113,15,1,7,21,0,6,0,0,2,0,30,0,10,40,106,23,155,23,39,80,7,0,0,3,2,1,0,62,53,54,102,94,31,4,39,15,157,83,140,8,53,74,142,6,0,7,27,1,12,64,80,3,126,3,132,22,109,71,13,56,0,0,57,0,1,22,40,3,15,71,39,2,80,85,70,134,16,26,1,0,1,0,6,0,0,0,14,34,3,3,51,24,0,39,27,30,0,70,8,0,8,69,4,1,91,54,12,119,5,18,12,3,0,0,0,0,1,31,71,96,29,147,25,16,0,94,58,3,66,8,6,86,40,169,34,142,58,102,107,11,102,61,95,40,2,27,102,27,21,5,3,74,62,99,12,54,1,118,70,10,88,46,0,0,80,49,1,6,89,23,4,120,76,8,18,114,105,60,120,115,165,14,71,3,4,60,42,24,17,0,4,2,27,48,106,73,35,128,79,27,38,15,10,0,3,1,14,16,15,3,25,6,89,102,0,30,28,0,0,28,33,49,59,86,94,182,123,69,111,81,6,1,1,33,0,116,131,33,13,1,26,16,0,0,12,64,5,26,124,94,45,114,48,89,56,23,105,60,11,63,0,46,25,14,75,42,26,144,23,233

Organism: Homo sapiens (NCBI:txid9606)